Protein AF-A0A0K8MIM3-F1 (afdb_monomer)

Mean predicted aligned error: 18.59 Å

Foldseek 3Di:
DVVLLVVLLVLLVQQQQDDPVLSVVLNVLLVVLVVVLVVQLVPDPDPVSNVQCVDDPHPNNVSSVVSNDCVVTDHLVRLLVVLLVLLVVVLCVLLVVLVVPPLDDPLLSVLLSVLLNVLSVVLNVQLNVDRHNNSNVCSSVVSSVFSVVLVVLLSVLLVVLVVLLVVLLVLLVVLQLDDPVRSVVLNVQLVVLSVQLNSQLSNQNGNVSNVVSSVDPSNVVSSVVSVVVSVVRDHLVVVLVVLLVVLVVLLVVLLVPDDADCSVVLNVLSVVLSVVLSVCSVPDDHNVSNVVSSVVSSCFSVLLSVLLVVLLVLLVVLLVVLLVLLVPAQLDDPVLSVVLNVLSVVLSSVLNVQLSNDPGSVSNNVSSVDPVSVVSSCVSNDCPPGDGLVRLLVVLLVVLVVLLVVLLVVLVPPPLDDPVLSVLLNVLSVVLSVVLSVQLVPQRGNNSNVVSSVVSSVLSVLLSVQLVVQSVVLVVLLVVLLVLLVPAQLDAPVLSVVLNVLLVVLSVQLSSCSSNDNDSVHCCVPPSNVSNVVSSCVSNDCVPRDDLVVLLVVLLVLLVVLLVVLLVVLVVDPVDDPVLSVLLNVLSVLLSVVLSVVLVVQRGNNSNVVSRVVSSVFSVLLSVLLVVQLVVLVVQLVVVLVVLVPDPQDDPVRSVVLNVQLVVLSVVLNSQLSNQNTNVSNVVSSVDPSSCCRRHPPDDGDDDDDDDDDDDDDDDDDDDDDDDDDDDDDDDDDDDDDDDDDDDDDDDDDDDDDDDDDDDDDDDDDDDDDDDDDDDDDDDDDDDDDDDDDDDDDDDDD

Sequence (798 aa):
MAKAVSQTQNAINTDPNLSGSDKQSRLTALKTAQENAQNAINTATSPAQADSTLATGSDFNKATQAATDDSSVTPLATQKSNAANQLDNDKAGVDAPINNDSTLSPAEQAAEVQAANNILDQAKTTAANAADADSVANAVASAVQAANALHDTKTGLLNQLDQEATNTISNLQKNKALTAAQEGQLEQNVKDALAKARTAVAAAPDAASAQNAAQSSDFANALQAAQQASDDTPTLSAQAGTDGATLANLVQQAKNALTGSNASAQGAALDQLLGQMKDDLAKQTDADAMAKELAADTAAINGMNAAKAAAISTLADKAQAADKALDANVNLTDDERQDRKNAVAAALATATDAVNQATSADTATAESNSSDYADDLANATSGQGVKSLADRQADATRALQVEETVLANKIDNDPTLTAAERQAQKDALAQATAQAGQAITNAGNATAVENSLNLATQTLDTLQATKQADRASLAADYQSATAAIKQNDTLTDAQKADRQAALDKAYQAAKDGLNADQSTTGVQADPNYTGFATAKNTATDFSAVPSLADQKVAAKKTLAQAEVDAEAEVQKDPSLDAAAKTRQIQALEAALTTAESNLDQQANAQDITDYTPAASKDFADMNQTKAQGRQTLNTDAANQIAAINNDSTLSADQKQAEIQSVQAALAKALAKIDDGQDVPAIKAVLESADVQANVVTGHHPAPANQAAVSELARTSLEPAVTPKLGAQPAAVKAQTPATKAAQPATRVEKHGDKDHAKKAPVAQKATGISQKKLIDAGFLTSAIGTMAWGFAKRYKKN

Solvent-accessible surface area (backbone atoms only — not comparable to full-atom values): 44230 Å² total; per-residue (Å²): 108,71,69,58,52,54,51,46,53,45,50,41,70,68,40,36,46,47,34,72,67,52,33,54,50,36,51,50,50,42,48,54,31,49,52,54,37,51,51,53,42,75,69,39,92,44,70,70,54,35,49,49,49,66,30,93,84,19,69,37,41,46,38,53,46,60,49,70,53,58,92,86,50,63,51,44,71,56,50,33,53,51,49,41,52,47,44,63,53,46,47,60,67,55,39,50,59,49,71,66,40,83,88,48,52,77,68,37,29,52,36,35,43,51,25,36,48,52,42,36,56,49,25,42,52,47,21,67,66,38,82,31,35,51,47,30,52,51,27,53,58,50,25,60,53,51,32,50,52,31,50,57,47,42,56,53,49,49,55,47,52,52,51,54,46,51,52,51,44,56,50,48,78,66,44,41,47,47,35,74,68,55,42,53,51,45,43,47,50,35,52,57,27,47,55,52,33,47,53,42,24,28,61,27,73,45,55,68,52,20,52,54,29,64,66,34,63,67,39,57,49,34,50,49,51,41,52,48,54,60,69,74,44,59,50,58,71,56,46,35,53,52,51,42,47,54,51,48,53,52,49,48,52,54,48,73,70,55,67,72,93,56,39,68,62,41,42,50,53,52,51,53,51,53,48,50,53,39,54,54,40,66,65,45,82,33,38,60,57,33,55,51,51,55,52,50,54,52,49,51,55,52,46,27,53,52,27,33,55,54,20,47,52,52,40,51,53,54,43,52,52,45,48,52,53,47,74,69,39,39,39,44,33,69,65,62,40,49,56,28,46,53,46,36,52,52,39,46,51,54,45,43,50,49,22,62,61,39,92,40,33,67,49,6,46,46,43,51,66,40,64,67,52,55,50,45,44,48,59,45,63,44,70,76,93,57,58,47,46,69,57,51,32,51,51,45,45,50,52,50,54,51,50,50,52,53,50,45,51,54,48,72,68,40,86,92,52,54,74,68,47,38,47,36,36,43,57,24,49,51,51,54,49,52,53,35,44,49,49,23,69,66,33,84,28,32,49,47,25,55,51,32,44,57,50,37,53,53,50,52,53,37,28,54,53,34,50,53,50,54,50,52,50,54,52,52,53,52,53,52,40,54,49,54,39,72,72,39,46,53,48,32,68,67,57,38,50,54,37,48,55,50,35,53,54,26,48,50,45,25,50,54,48,57,27,53,48,78,60,56,86,54,58,79,83,35,74,35,42,48,43,24,55,50,33,43,52,58,46,61,57,58,87,86,50,63,49,61,65,57,49,46,56,54,45,45,53,50,39,53,50,32,41,54,56,34,44,54,51,54,71,66,42,84,90,53,53,75,69,49,41,53,33,38,41,56,14,47,57,50,32,49,56,52,49,48,55,55,54,69,66,45,87,34,35,42,53,49,63,63,46,43,64,54,59,32,44,46,44,50,50,31,55,51,52,39,54,52,50,45,53,52,51,54,50,38,35,50,53,47,45,51,48,51,71,66,42,86,66,51,52,75,68,54,35,53,51,51,44,51,47,33,52,54,36,39,55,54,47,47,49,54,35,29,54,30,50,43,56,69,55,32,52,51,49,71,71,28,65,72,40,40,49,42,34,65,61,67,82,76,89,61,84,86,86,88,90,82,82,82,88,83,88,83,87,86,83,85,88,85,87,86,84,82,90,83,84,87,84,84,86,85,88,83,81,89,86,86,84,92,86,80,85,89,79,91,81,84,88,86,89,84,90,87,81,90,87,83,90,87,84,90,87,87,84,83,86,83,84,80,89,86,80,89,87,89,87,81,92,78,90,80,81,88,86,86,88,84,90,89,80,87,84,89,88,82,88,134

pLDDT: mean 83.58, std 19.82, range [26.25, 98.31]

Secondary structure (DSSP, 8-state):
-HHHHHHHHHHHHH-SSS-HHHHHHHHHHHHHHHHHHHHHHHT-SSHHHHHHTTSTTSHHHHHHHHTT-GGGSPPHHHHHHHHHHHHHHHHHHHHHHHHH-TTS-HHHHHHHHHHHHHHHHHHHHHHHH-SSHHHHHHHHHHHHHHHHHHHHHHHHHHHHHHHHHHHHHHHHHH-TTS-HHHHHHHHHHHHHHHHHHHHHHHT-SSHHHHHHHHT-HHHHHHHHHHHHHHHHSPPHHHHHHHHHHHHHHHHHHHHHT--STTHHHHHHHHHHHHHHHHHHHTT-SSHHHHHHHHHHHHHHHHHHHHHHHHHHHHHHHHHHHHHHHHHT-TTS-HHHHHHHHHHHHHHHHHHHHHHHH-SSHHHHHHHTT-HHHHHHHHHHH--TTPPPHHHHHHHHHHHHHHHHHHHHHHHHT-TT--HHHHHHHHHHHHHHHHHHHHHHHT--SHHHHHHHHHHHHHHHHHHHHHHHHHHHHHHHHHHHHHHHHHT-TTS-HHHHHHHHHHHHHHHHHHHHHHHH---SS-STTSHHHHHHHHHHHHHH--TTSPPHHHHHHHHHHHHHHHHHHHHHHHHH-TT--HHHHHHHHHHHHHHHHHHHHHHHT--SHHHHHHHHHHHHHHHHHHHHHHHHHHHHHHHHHHHHHHHHHH-TTS-HHHHHHHHHHHHHHHHHHHHHHHT--SHHHHHHHHT-HHHIIIIIS------PPP-S------------------------------------------------------------------------------------------

Organism: NCBI:txid157463

Structure (mmCIF, N/CA/C/O backbone):
data_AF-A0A0K8MIM3-F1
#
_entry.id   AF-A0A0K8MIM3-F1
#
loop_
_atom_site.group_PDB
_atom_site.id
_atom_site.type_symbol
_atom_site.label_atom_id
_atom_site.label_alt_id
_atom_site.label_comp_id
_atom_site.label_asym_id
_atom_site.label_entity_id
_atom_site.label_seq_id
_atom_site.pdbx_PDB_ins_code
_atom_site.Cartn_x
_atom_site.Cartn_y
_atom_site.Cartn_z
_atom_site.occupancy
_atom_site.B_iso_or_equiv
_atom_site.auth_seq_id
_atom_site.auth_comp_id
_atom_site.auth_asym_id
_atom_site.auth_atom_id
_atom_site.pdbx_PDB_model_num
ATOM 1 N N . MET A 1 1 ? 102.603 17.990 -108.931 1.00 83.50 1 MET A N 1
ATOM 2 C CA . MET A 1 1 ? 101.536 17.074 -108.470 1.00 83.50 1 MET A CA 1
ATOM 3 C C . MET A 1 1 ? 101.227 17.196 -106.976 1.00 83.50 1 MET A C 1
ATOM 5 O O . MET A 1 1 ? 100.245 17.849 -106.664 1.00 83.50 1 MET A O 1
ATOM 9 N N . ALA A 1 2 ? 102.039 16.654 -106.052 1.00 83.38 2 ALA A N 1
ATOM 10 C CA . ALA A 1 2 ? 101.683 16.525 -104.623 1.00 83.38 2 ALA A CA 1
ATOM 11 C C . ALA A 1 2 ? 101.162 17.813 -103.944 1.00 83.38 2 ALA A C 1
ATOM 13 O O . ALA A 1 2 ? 100.163 17.767 -103.233 1.00 83.38 2 ALA A O 1
ATOM 14 N N . LYS A 1 3 ? 101.772 18.976 -104.225 1.00 85.75 3 LYS A N 1
ATOM 15 C CA . LYS A 1 3 ? 101.292 20.283 -103.737 1.00 85.75 3 LYS A CA 1
ATOM 16 C C . LYS A 1 3 ? 99.858 20.601 -104.192 1.00 85.75 3 LYS A C 1
ATOM 18 O O . LYS A 1 3 ? 99.064 21.043 -103.375 1.00 85.75 3 LYS A O 1
ATOM 23 N N . ALA A 1 4 ? 99.524 20.334 -105.457 1.00 83.06 4 ALA A N 1
ATOM 24 C CA . ALA A 1 4 ? 98.184 20.561 -106.000 1.00 83.06 4 ALA A CA 1
ATOM 25 C C . ALA A 1 4 ? 97.157 19.612 -105.367 1.00 83.06 4 ALA A C 1
ATOM 27 O O . ALA A 1 4 ? 96.117 20.073 -104.918 1.00 83.06 4 ALA A O 1
ATOM 28 N N . VAL A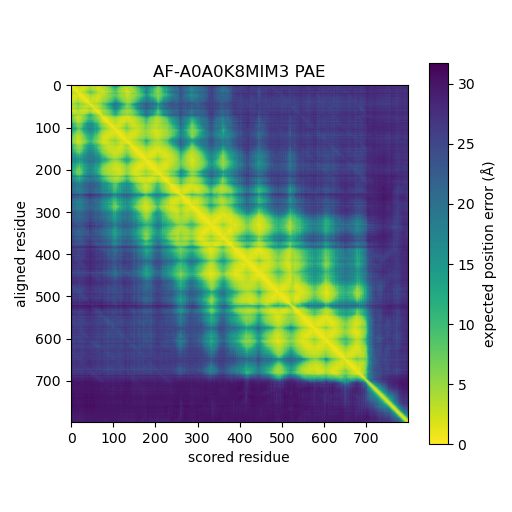 1 5 ? 97.489 18.320 -105.224 1.00 87.88 5 VAL A N 1
ATOM 29 C CA . VAL A 1 5 ? 96.631 17.359 -104.504 1.00 87.88 5 VAL A CA 1
ATOM 30 C C . VAL A 1 5 ? 96.379 17.834 -103.079 1.00 87.88 5 VAL A C 1
ATOM 32 O O . VAL A 1 5 ? 95.234 17.903 -102.664 1.00 87.88 5 VAL A O 1
ATOM 35 N N . SER A 1 6 ? 97.428 18.211 -102.343 1.00 88.19 6 SER A N 1
ATOM 36 C CA . SER A 1 6 ? 97.310 18.687 -100.961 1.00 88.19 6 SER A CA 1
ATOM 37 C C . SER A 1 6 ? 96.447 19.952 -100.844 1.00 88.19 6 SER A C 1
ATOM 39 O O . SER A 1 6 ? 95.638 20.053 -99.925 1.00 88.19 6 SER A O 1
ATOM 41 N N . GLN A 1 7 ? 96.563 20.884 -101.795 1.00 87.19 7 GLN A N 1
ATOM 42 C CA . GLN A 1 7 ? 95.734 22.090 -101.855 1.00 87.19 7 GLN A CA 1
ATOM 43 C C . GLN A 1 7 ? 94.263 21.771 -102.170 1.00 87.19 7 GLN A C 1
ATOM 45 O O . GLN A 1 7 ? 93.386 22.259 -101.463 1.00 87.19 7 GLN A O 1
ATOM 50 N N . THR A 1 8 ? 93.986 20.920 -103.163 1.00 88.81 8 THR A N 1
ATOM 51 C CA . THR A 1 8 ? 92.621 20.498 -103.529 1.00 88.81 8 THR A CA 1
ATOM 52 C C . THR A 1 8 ? 91.967 19.651 -102.429 1.00 88.81 8 THR A C 1
ATOM 54 O O . THR A 1 8 ? 90.825 19.898 -102.062 1.00 88.81 8 THR A O 1
ATOM 57 N N . GLN A 1 9 ? 92.708 18.715 -101.828 1.00 91.19 9 GLN A N 1
ATOM 58 C CA . GLN A 1 9 ? 92.304 17.919 -100.661 1.00 91.19 9 GLN A CA 1
ATOM 59 C C . GLN A 1 9 ? 91.914 18.810 -99.477 1.00 91.19 9 GLN A C 1
ATOM 61 O O . GLN A 1 9 ? 90.912 18.548 -98.814 1.00 91.19 9 GLN A O 1
ATOM 66 N N . ASN A 1 10 ? 92.705 19.855 -99.204 1.00 89.00 10 ASN A N 1
ATOM 67 C CA . ASN A 1 10 ? 92.394 20.811 -98.149 1.00 89.00 10 ASN A CA 1
ATOM 68 C C . ASN A 1 10 ? 91.129 21.605 -98.490 1.00 89.00 10 ASN A C 1
ATOM 70 O O . ASN A 1 10 ? 90.228 21.644 -97.664 1.00 89.00 10 ASN A O 1
ATOM 74 N N . ALA A 1 11 ? 91.030 22.145 -99.713 1.00 86.69 11 ALA A N 1
ATOM 75 C CA . ALA A 1 11 ? 89.854 22.882 -100.176 1.00 86.69 11 ALA A CA 1
ATOM 76 C C . ALA A 1 11 ? 88.561 22.071 -99.980 1.00 86.69 11 ALA A C 1
ATOM 78 O O . ALA A 1 11 ? 87.667 22.545 -99.288 1.00 86.69 11 ALA A O 1
ATOM 79 N N . ILE A 1 12 ? 88.519 20.822 -100.465 1.00 89.25 12 ILE A N 1
ATOM 80 C CA . ILE A 1 12 ? 87.375 19.906 -100.307 1.00 89.25 12 ILE A CA 1
ATOM 81 C C . ILE A 1 12 ? 87.052 19.654 -98.829 1.00 89.25 12 ILE A C 1
ATOM 83 O O . ILE A 1 12 ? 85.894 19.728 -98.429 1.00 89.25 12 ILE A O 1
ATOM 87 N N . ASN A 1 13 ? 88.060 19.375 -97.995 1.00 88.75 13 ASN A N 1
ATOM 88 C CA . ASN A 1 13 ? 87.842 19.129 -96.567 1.00 88.75 13 ASN A CA 1
ATOM 89 C C . ASN A 1 13 ? 87.250 20.356 -95.853 1.00 88.75 13 ASN A C 1
ATOM 91 O O . ASN A 1 13 ? 86.339 20.209 -95.035 1.00 88.75 13 ASN A O 1
ATOM 95 N N . THR A 1 14 ? 87.758 21.551 -96.166 1.00 88.44 14 THR A N 1
ATOM 96 C CA . THR A 1 14 ? 87.355 22.817 -95.534 1.00 88.44 14 THR A CA 1
ATOM 97 C C . THR A 1 14 ? 86.101 23.451 -96.126 1.00 88.44 14 THR A C 1
ATOM 99 O O . THR A 1 14 ? 85.584 24.390 -95.530 1.00 88.44 14 THR A O 1
ATOM 102 N N . ASP A 1 15 ? 85.616 22.979 -97.275 1.00 89.56 15 ASP A N 1
ATOM 103 C CA . ASP A 1 15 ? 84.438 23.542 -97.930 1.00 89.56 15 ASP A CA 1
ATOM 104 C C . ASP A 1 15 ? 83.183 23.340 -97.055 1.00 89.56 15 ASP A C 1
ATOM 106 O O . ASP A 1 15 ? 82.825 22.196 -96.755 1.00 89.56 15 ASP A O 1
ATOM 110 N N . PRO A 1 16 ? 82.505 24.411 -96.609 1.00 87.75 16 PRO A N 1
ATOM 111 C CA . PRO A 1 16 ? 81.311 24.299 -95.778 1.00 87.75 16 PRO A CA 1
ATOM 112 C C . PRO A 1 16 ? 80.041 23.962 -96.585 1.00 87.75 16 PRO A C 1
ATOM 114 O O . PRO A 1 16 ? 79.012 23.649 -95.989 1.00 87.75 16 PRO A O 1
ATOM 117 N N . ASN A 1 17 ? 80.088 24.030 -97.922 1.00 89.88 17 ASN A N 1
ATOM 118 C CA . ASN A 1 17 ? 78.951 23.764 -98.808 1.00 89.88 17 ASN A CA 1
ATOM 119 C C . ASN A 1 17 ? 78.795 22.269 -99.145 1.00 89.88 17 ASN A C 1
ATOM 121 O O . ASN A 1 17 ? 77.701 21.833 -99.493 1.00 89.88 17 ASN A O 1
ATOM 125 N N . LEU A 1 18 ? 79.869 21.480 -99.049 1.00 88.56 18 LEU A N 1
ATOM 126 C CA . LEU A 1 18 ? 79.856 20.043 -99.338 1.00 88.56 18 LEU A CA 1
ATOM 127 C C . LEU A 1 18 ? 79.424 19.228 -98.116 1.00 88.56 18 LEU A C 1
ATOM 129 O O . LEU A 1 18 ? 79.958 19.432 -97.022 1.00 88.56 18 LEU A O 1
ATOM 133 N N . SER A 1 19 ? 78.541 18.244 -98.315 1.00 86.88 19 SER A N 1
ATOM 134 C CA . SER A 1 19 ? 78.298 17.205 -97.305 1.00 86.88 19 SER A CA 1
ATOM 135 C C . SER A 1 19 ? 79.522 16.298 -97.151 1.00 86.88 19 SER A C 1
ATOM 137 O O . SER A 1 19 ? 80.355 16.193 -98.058 1.00 86.88 19 SER A O 1
ATOM 139 N N . GLY A 1 20 ? 79.622 15.556 -96.051 1.00 85.00 20 GLY A N 1
ATOM 140 C CA . GLY A 1 20 ? 80.648 14.532 -95.858 1.00 85.00 20 GLY A CA 1
ATOM 141 C C . GLY A 1 20 ? 80.646 13.479 -96.973 1.00 85.00 20 GLY A C 1
ATOM 142 O O . GLY A 1 20 ? 81.706 12.972 -97.348 1.00 85.00 20 GLY A O 1
ATOM 143 N N . SER A 1 21 ? 79.479 13.211 -97.575 1.00 83.44 21 SER A N 1
ATOM 144 C CA . SER A 1 21 ? 79.339 12.306 -98.723 1.00 83.44 21 SER A CA 1
ATOM 145 C C . SER A 1 21 ? 79.886 12.904 -100.030 1.00 83.44 21 SER A C 1
ATOM 147 O O . SER A 1 21 ? 80.585 12.212 -100.779 1.00 83.44 21 SER A O 1
ATOM 149 N N . ASP A 1 22 ? 79.675 14.203 -100.265 1.00 87.12 22 ASP A N 1
ATOM 150 C CA . ASP A 1 22 ? 80.227 14.922 -101.420 1.00 87.12 22 ASP A CA 1
ATOM 151 C C . ASP A 1 22 ? 81.743 15.070 -101.291 1.00 87.12 22 ASP A C 1
ATOM 153 O O . ASP A 1 22 ? 82.478 14.822 -102.251 1.00 87.12 22 ASP A O 1
ATOM 157 N N . LYS A 1 23 ? 82.222 15.405 -100.082 1.00 90.12 23 LYS A N 1
ATOM 158 C CA . LYS A 1 23 ? 83.649 15.446 -99.748 1.00 90.12 23 LYS A CA 1
ATOM 159 C C . LYS A 1 23 ? 84.282 14.097 -100.048 1.00 90.12 23 LYS A C 1
ATOM 161 O O . LYS A 1 23 ? 85.165 14.025 -100.897 1.00 90.12 23 LYS A O 1
ATOM 166 N N . GLN A 1 24 ? 83.787 13.012 -99.449 1.00 88.94 24 GLN A N 1
ATOM 167 C CA . GLN A 1 24 ? 84.317 11.664 -99.676 1.00 88.94 24 GLN A CA 1
ATOM 168 C C . GLN A 1 24 ? 84.341 11.283 -101.167 1.00 88.94 24 GLN A C 1
ATOM 170 O O . GLN A 1 24 ? 85.326 10.708 -101.642 1.00 88.94 24 GLN A O 1
ATOM 175 N N . SER A 1 25 ? 83.307 11.646 -101.928 1.00 87.94 25 SER A N 1
ATOM 176 C CA . SER A 1 25 ? 83.231 11.398 -103.373 1.00 87.94 25 SER A CA 1
ATOM 177 C C . SER A 1 25 ? 84.293 12.184 -104.157 1.00 87.94 25 SER A C 1
ATOM 179 O O . SER A 1 25 ? 85.057 11.594 -104.927 1.00 87.94 25 SER A O 1
ATOM 181 N N . ARG A 1 26 ? 84.420 13.495 -103.908 1.00 91.31 26 ARG A N 1
ATOM 182 C CA . ARG A 1 26 ? 85.427 14.372 -104.537 1.00 91.31 26 ARG A CA 1
ATOM 183 C C . ARG A 1 26 ? 86.857 13.977 -104.175 1.00 91.31 26 ARG A C 1
ATOM 185 O O . ARG A 1 26 ? 87.722 13.962 -105.048 1.00 91.31 26 ARG A O 1
ATOM 192 N N . LEU A 1 27 ? 87.105 13.586 -102.924 1.00 90.44 27 LEU A N 1
ATOM 193 C CA . LEU A 1 27 ? 88.401 13.061 -102.481 1.00 90.44 27 LEU A CA 1
ATOM 194 C C . LEU A 1 27 ? 88.765 11.752 -103.181 1.00 90.44 27 LEU A C 1
ATOM 196 O O . LEU A 1 27 ? 89.916 11.557 -103.568 1.00 90.44 27 LEU A O 1
ATOM 200 N N . THR A 1 28 ? 87.788 10.863 -103.369 1.00 90.38 28 THR A N 1
ATOM 201 C CA . THR A 1 28 ? 87.999 9.589 -104.066 1.00 90.38 28 THR A CA 1
ATOM 202 C C . THR A 1 28 ? 88.351 9.837 -105.535 1.00 90.38 28 THR A C 1
ATOM 204 O O . THR A 1 28 ? 89.346 9.302 -106.016 1.00 90.38 28 THR A O 1
ATOM 207 N N . ALA A 1 29 ? 87.627 10.733 -106.216 1.00 88.31 29 ALA A N 1
ATOM 208 C CA . ALA A 1 29 ? 87.937 11.142 -107.587 1.00 88.31 29 ALA A CA 1
ATOM 209 C C . ALA A 1 29 ? 89.319 11.818 -107.714 1.00 88.31 29 ALA A C 1
ATOM 211 O O . ALA A 1 29 ? 90.090 11.488 -108.619 1.00 88.31 29 ALA A O 1
ATOM 212 N N . LEU A 1 30 ? 89.674 12.713 -106.782 1.00 91.12 30 LEU A N 1
ATOM 213 C CA . LEU A 1 30 ? 90.996 13.348 -106.711 1.00 91.12 30 LEU A CA 1
ATOM 214 C C . LEU A 1 30 ? 92.115 12.313 -106.530 1.00 91.12 30 LEU A C 1
ATOM 216 O O . LEU A 1 30 ? 93.141 12.393 -107.208 1.00 91.12 30 LEU A O 1
ATOM 220 N N . LYS A 1 31 ? 91.916 11.334 -105.641 1.00 91.69 31 LYS A N 1
ATOM 221 C CA . LYS A 1 31 ? 92.866 10.245 -105.399 1.00 91.69 31 LYS A CA 1
ATOM 222 C C . LYS A 1 31 ? 93.042 9.372 -106.643 1.00 91.69 31 LYS A C 1
ATOM 224 O O . LYS A 1 31 ? 94.176 9.130 -107.045 1.00 91.69 31 LYS A O 1
ATOM 229 N N . THR A 1 32 ? 91.954 8.981 -107.308 1.00 91.69 32 THR A N 1
ATOM 230 C CA . THR A 1 32 ? 92.013 8.243 -108.581 1.00 91.69 32 THR A CA 1
ATOM 231 C C . THR A 1 32 ? 92.775 9.030 -109.652 1.00 91.69 32 THR A C 1
ATOM 233 O O . THR A 1 32 ? 93.625 8.475 -110.347 1.00 91.69 32 THR A O 1
ATOM 236 N N . ALA A 1 33 ? 92.542 10.341 -109.762 1.00 89.38 33 ALA A N 1
ATOM 237 C CA . ALA A 1 33 ? 93.277 11.194 -110.693 1.00 89.38 33 ALA A CA 1
ATOM 238 C C . ALA A 1 33 ? 94.768 11.325 -110.334 1.00 89.38 33 ALA A C 1
ATOM 240 O O . ALA A 1 33 ? 95.613 11.295 -111.229 1.00 89.38 33 ALA A O 1
ATOM 241 N N . GLN A 1 34 ? 95.110 11.427 -109.045 1.00 91.00 34 GLN A N 1
ATOM 242 C CA . GLN A 1 34 ? 96.494 11.414 -108.563 1.00 91.00 34 GLN A CA 1
ATOM 243 C C . GLN A 1 34 ? 97.200 10.095 -108.897 1.00 91.00 34 GLN A C 1
ATOM 245 O O . GLN A 1 34 ? 98.335 10.126 -109.363 1.00 91.00 34 GLN A O 1
ATOM 250 N N . GLU A 1 35 ? 96.560 8.951 -108.655 1.00 92.00 35 GLU A N 1
ATOM 251 C CA . GLU A 1 35 ? 97.122 7.625 -108.937 1.00 92.00 35 GLU A CA 1
ATOM 252 C C . GLU A 1 35 ? 97.367 7.447 -110.443 1.00 92.00 35 GLU A C 1
ATOM 254 O O . GLU A 1 35 ? 98.468 7.075 -110.853 1.00 92.00 35 GLU A O 1
ATOM 259 N N . ASN A 1 36 ? 96.398 7.834 -111.280 1.00 88.62 36 ASN A N 1
ATOM 260 C CA . ASN A 1 36 ? 96.541 7.831 -112.738 1.00 88.62 36 ASN A CA 1
ATOM 261 C C . ASN A 1 36 ? 97.684 8.746 -113.216 1.00 88.62 36 ASN A C 1
ATOM 263 O O . ASN A 1 36 ? 98.492 8.338 -114.052 1.00 88.62 36 ASN A O 1
ATOM 267 N N . ALA A 1 37 ? 97.800 9.955 -112.660 1.00 88.75 37 ALA A N 1
ATOM 268 C CA . ALA A 1 37 ? 98.871 10.892 -112.996 1.00 88.75 37 ALA A CA 1
ATOM 269 C C . ALA A 1 37 ? 100.251 10.405 -112.527 1.00 88.75 37 ALA A C 1
ATOM 271 O O . ALA A 1 37 ? 101.220 10.489 -113.278 1.00 88.75 37 ALA A O 1
ATOM 272 N N . GLN A 1 38 ? 100.352 9.839 -111.320 1.00 90.75 38 GLN A N 1
ATOM 273 C CA . GLN A 1 38 ? 101.593 9.262 -110.800 1.00 90.75 38 GLN A CA 1
ATOM 274 C C . GLN A 1 38 ? 102.064 8.083 -111.655 1.00 90.75 38 GLN A C 1
ATOM 276 O O . GLN A 1 38 ? 103.254 7.995 -111.955 1.00 90.75 38 GLN A O 1
ATOM 281 N N . ASN A 1 39 ? 101.143 7.217 -112.085 1.00 89.50 39 ASN A N 1
ATOM 282 C CA . ASN A 1 39 ? 101.444 6.123 -113.005 1.00 89.50 39 ASN A CA 1
ATOM 283 C C . ASN A 1 39 ? 101.968 6.659 -114.344 1.00 89.50 39 ASN A C 1
ATOM 285 O O . ASN A 1 39 ? 103.039 6.244 -114.781 1.00 89.50 39 ASN A O 1
ATOM 289 N N . ALA A 1 40 ? 101.279 7.636 -114.945 1.00 86.31 40 ALA A N 1
ATOM 290 C CA . ALA A 1 40 ? 101.689 8.240 -116.211 1.00 86.31 40 ALA A CA 1
ATOM 291 C C . ALA A 1 40 ? 103.076 8.915 -116.132 1.00 86.31 40 ALA A C 1
ATOM 293 O O . ALA A 1 40 ? 103.897 8.728 -117.032 1.00 86.31 40 ALA A O 1
ATOM 294 N N . ILE A 1 41 ? 103.376 9.625 -115.034 1.00 87.50 41 ILE A N 1
ATOM 295 C CA . ILE A 1 41 ? 104.700 10.213 -114.755 1.00 87.50 41 ILE A CA 1
ATOM 296 C C . ILE A 1 41 ? 105.771 9.123 -114.613 1.00 87.50 41 ILE A C 1
ATOM 298 O O . ILE A 1 41 ? 106.842 9.246 -115.200 1.00 87.50 41 ILE A O 1
ATOM 302 N N . ASN A 1 42 ? 105.489 8.046 -113.874 1.00 88.56 42 ASN A N 1
ATOM 303 C CA . ASN A 1 42 ? 106.439 6.948 -113.662 1.00 88.56 42 ASN A CA 1
ATOM 304 C C . ASN A 1 42 ? 106.770 6.188 -114.960 1.00 88.56 42 ASN A C 1
ATOM 306 O O . ASN A 1 42 ? 107.852 5.618 -115.074 1.00 88.56 42 ASN A O 1
ATOM 310 N N . THR A 1 43 ? 105.853 6.176 -115.933 1.00 86.12 43 THR A N 1
ATOM 311 C CA . THR A 1 43 ? 106.051 5.559 -117.258 1.00 86.12 43 THR A CA 1
ATOM 312 C C . THR A 1 43 ? 106.612 6.506 -118.324 1.00 86.12 43 THR A C 1
ATOM 314 O O . THR A 1 43 ? 106.888 6.062 -119.438 1.00 86.12 43 THR A O 1
ATOM 317 N N . ALA A 1 44 ? 106.761 7.801 -118.032 1.00 85.38 44 ALA A N 1
ATOM 318 C CA . ALA A 1 44 ? 107.164 8.797 -119.021 1.00 85.38 44 ALA A CA 1
ATOM 319 C C . ALA A 1 44 ? 108.621 8.597 -119.471 1.00 85.38 44 ALA A C 1
ATOM 321 O O . ALA A 1 44 ? 109.546 8.599 -118.660 1.00 85.38 44 ALA A O 1
ATOM 322 N N . THR A 1 45 ? 108.852 8.500 -120.784 1.00 85.38 45 THR A N 1
ATOM 323 C CA . THR A 1 45 ? 110.205 8.310 -121.344 1.00 85.38 45 THR A CA 1
ATOM 324 C C . THR A 1 45 ? 110.941 9.628 -121.607 1.00 85.38 45 THR A C 1
ATOM 326 O O . THR A 1 45 ? 112.044 9.623 -122.152 1.00 85.38 45 THR A O 1
ATOM 329 N N . SER A 1 46 ? 110.342 10.774 -121.268 1.00 82.56 46 SER A N 1
ATOM 330 C CA . SER A 1 46 ? 110.971 12.096 -121.363 1.00 82.56 46 SER A CA 1
ATOM 331 C C . SER A 1 46 ? 110.355 13.098 -120.372 1.00 82.56 46 SER A C 1
ATOM 333 O O . SER A 1 46 ? 109.181 12.956 -120.017 1.00 82.56 46 SER A O 1
ATOM 335 N N . PRO A 1 47 ? 111.093 14.157 -119.971 1.00 80.44 47 PRO A N 1
ATOM 336 C CA . PRO A 1 47 ? 110.547 15.227 -119.132 1.00 80.44 47 PRO A CA 1
ATOM 337 C C . PRO A 1 47 ? 109.283 15.866 -119.722 1.00 80.44 47 PRO A C 1
ATOM 339 O O . PRO A 1 47 ? 108.303 16.042 -119.012 1.00 80.44 47 PRO A O 1
ATOM 342 N N . ALA A 1 48 ? 109.246 16.095 -121.039 1.00 78.75 48 ALA A N 1
ATOM 343 C CA . ALA A 1 48 ? 108.091 16.694 -121.710 1.00 78.75 48 ALA A CA 1
ATOM 344 C C . ALA A 1 48 ? 106.819 15.822 -121.645 1.00 78.75 48 ALA A C 1
ATOM 346 O O . ALA A 1 48 ? 105.714 16.358 -121.558 1.00 78.75 48 ALA A O 1
ATOM 347 N N . GLN A 1 49 ? 106.948 14.486 -121.651 1.00 79.44 49 GLN A N 1
ATOM 348 C CA . GLN A 1 49 ? 105.804 13.605 -121.389 1.00 79.44 49 GLN A CA 1
ATOM 349 C C . GLN A 1 49 ? 105.335 13.735 -119.936 1.00 79.44 49 GLN A C 1
ATOM 351 O O . GLN A 1 49 ? 104.139 13.906 -119.708 1.00 79.44 49 GLN A O 1
ATOM 356 N N . ALA A 1 50 ? 106.255 13.727 -118.966 1.00 80.50 50 ALA A N 1
ATOM 357 C CA . ALA A 1 50 ? 105.914 13.895 -117.553 1.00 80.50 50 ALA A CA 1
ATOM 358 C C . ALA A 1 50 ? 105.237 15.253 -117.274 1.00 80.50 50 ALA A C 1
ATOM 360 O O . ALA A 1 50 ? 104.219 15.294 -116.583 1.00 80.50 50 ALA A O 1
ATOM 361 N N . ASP A 1 51 ? 105.718 16.341 -117.880 1.00 83.38 51 ASP A N 1
ATOM 362 C CA . ASP A 1 51 ? 105.117 17.676 -117.764 1.00 83.38 51 ASP A CA 1
ATOM 363 C C . ASP A 1 51 ? 103.700 17.725 -118.365 1.00 83.38 51 ASP A C 1
ATOM 365 O O . ASP A 1 51 ? 102.797 18.330 -117.783 1.00 83.38 51 ASP A O 1
ATOM 369 N N . SER A 1 52 ? 103.460 17.030 -119.487 1.00 81.69 52 SER A N 1
ATOM 370 C CA . SER A 1 52 ? 102.145 16.999 -120.151 1.00 81.69 52 SER A CA 1
ATOM 371 C C . SER A 1 52 ? 101.028 16.395 -119.287 1.00 81.69 52 SER A C 1
ATOM 373 O O . SER A 1 52 ? 99.882 16.835 -119.373 1.00 81.69 52 SER A O 1
ATOM 375 N N . THR A 1 53 ? 101.355 15.458 -118.388 1.00 82.44 53 THR A N 1
ATOM 376 C CA . THR A 1 53 ? 100.383 14.841 -117.461 1.00 82.44 53 THR A CA 1
ATOM 377 C C . THR A 1 53 ? 99.894 15.789 -116.362 1.00 82.44 53 THR A C 1
ATOM 379 O O . THR A 1 53 ? 98.872 15.522 -115.733 1.00 82.44 53 THR A O 1
ATOM 382 N N . LEU A 1 54 ? 100.609 16.898 -116.137 1.00 84.81 54 LEU A N 1
ATOM 383 C CA . LEU A 1 54 ? 100.289 17.934 -115.150 1.00 84.81 54 LEU A CA 1
ATOM 384 C C . LEU A 1 54 ? 99.922 19.281 -115.791 1.00 84.81 54 LEU A C 1
ATOM 386 O O . LEU A 1 54 ? 99.557 20.216 -115.076 1.00 84.81 54 LEU A O 1
ATOM 390 N N . ALA A 1 55 ? 100.022 19.391 -117.117 1.00 85.56 55 ALA A N 1
ATOM 391 C CA . ALA A 1 55 ? 99.755 20.611 -117.864 1.00 85.56 55 ALA A CA 1
ATOM 392 C C . ALA A 1 55 ? 98.278 21.035 -117.797 1.00 85.56 55 ALA A C 1
ATOM 394 O O . ALA A 1 55 ? 97.379 20.229 -117.530 1.00 85.56 55 ALA A O 1
ATOM 395 N N . THR A 1 56 ? 98.017 22.309 -118.090 1.00 82.00 56 THR A N 1
ATOM 396 C CA . THR A 1 56 ? 96.659 22.848 -118.228 1.00 82.00 56 THR A CA 1
ATOM 397 C C . THR A 1 56 ? 95.875 22.057 -119.280 1.00 82.00 56 THR A C 1
ATOM 399 O O . THR A 1 56 ? 96.329 21.917 -120.412 1.00 82.00 56 THR A O 1
ATOM 402 N N . GLY A 1 57 ? 94.704 21.533 -118.912 1.00 81.06 57 GLY A N 1
ATOM 403 C CA . GLY A 1 57 ? 93.869 20.689 -119.775 1.00 81.06 57 GLY A CA 1
ATOM 404 C C . GLY A 1 57 ? 94.167 19.182 -119.725 1.00 81.06 57 GLY A C 1
ATOM 405 O O . GLY A 1 57 ? 93.428 18.413 -120.343 1.00 81.06 57 GLY A O 1
ATOM 406 N N . SER A 1 58 ? 95.182 18.738 -118.973 1.00 87.75 58 SER A N 1
ATOM 407 C CA . SER A 1 58 ? 95.375 17.315 -118.638 1.00 87.75 58 SER A CA 1
ATOM 408 C C . SER A 1 58 ? 94.230 16.776 -117.772 1.00 87.75 58 SER A C 1
ATOM 410 O O . SER A 1 58 ? 93.546 17.537 -117.087 1.00 87.75 58 SER A O 1
ATOM 412 N N . ASP A 1 59 ? 94.023 15.458 -117.750 1.00 83.94 59 ASP A N 1
ATOM 413 C CA . ASP A 1 59 ? 92.932 14.864 -116.964 1.00 83.94 59 ASP A CA 1
ATOM 414 C C . ASP A 1 59 ? 93.154 14.995 -115.450 1.00 83.94 59 ASP A C 1
ATOM 416 O O . ASP A 1 59 ? 92.193 15.201 -114.710 1.00 83.94 59 ASP A O 1
ATOM 420 N N . PHE A 1 60 ? 94.412 15.014 -114.989 1.00 90.00 60 PHE A N 1
ATOM 421 C CA . PHE A 1 60 ? 94.748 15.404 -113.616 1.00 90.00 60 PHE A CA 1
ATOM 422 C C . PHE A 1 60 ? 94.305 16.842 -113.323 1.00 90.00 60 PHE A C 1
ATOM 424 O O . PHE A 1 60 ? 93.645 17.101 -112.319 1.00 90.00 60 PHE A O 1
ATOM 431 N N . ASN A 1 61 ? 94.625 17.778 -114.222 1.00 87.00 61 ASN A N 1
ATOM 432 C CA . ASN A 1 61 ? 94.271 19.184 -114.070 1.00 87.00 61 ASN A CA 1
ATOM 433 C C . ASN A 1 61 ? 92.746 19.417 -114.119 1.00 87.00 61 ASN A C 1
ATOM 435 O O . ASN A 1 61 ? 92.235 20.204 -113.320 1.00 87.00 61 ASN A O 1
ATOM 439 N N . LYS A 1 62 ? 92.013 18.698 -114.982 1.00 86.06 62 LYS A N 1
ATOM 440 C CA . LYS A 1 62 ? 90.539 18.691 -115.006 1.00 86.06 62 LYS A CA 1
ATOM 441 C C . LYS A 1 62 ? 89.958 18.125 -113.714 1.00 86.06 62 LYS A C 1
ATOM 443 O O . LYS A 1 62 ? 89.068 18.744 -113.148 1.00 86.06 62 LYS A O 1
ATOM 448 N N . ALA A 1 63 ? 90.475 17.002 -113.216 1.00 85.25 63 ALA A N 1
ATOM 449 C CA . ALA A 1 63 ? 90.007 16.408 -111.967 1.00 85.25 63 ALA A CA 1
ATOM 450 C C . ALA A 1 63 ? 90.257 17.329 -110.762 1.00 85.25 63 ALA A C 1
ATOM 452 O O . ALA A 1 63 ? 89.370 17.485 -109.929 1.00 85.25 63 ALA A O 1
ATOM 453 N N . THR A 1 64 ? 91.411 18.009 -110.695 1.00 85.69 64 THR A N 1
ATOM 454 C CA . THR A 1 64 ? 91.659 19.010 -109.643 1.00 85.69 64 THR A CA 1
ATOM 455 C C . THR A 1 64 ? 90.737 20.225 -109.734 1.00 85.69 64 THR A C 1
ATOM 457 O O . THR A 1 64 ? 90.409 20.776 -108.692 1.00 85.69 64 THR A O 1
ATOM 460 N N . GLN A 1 65 ? 90.314 20.628 -110.941 1.00 85.00 65 GLN A N 1
ATOM 461 C CA . GLN A 1 65 ? 89.349 21.719 -111.134 1.00 85.00 65 GLN A CA 1
ATOM 462 C C . GLN A 1 65 ? 87.927 21.286 -110.771 1.00 85.00 65 GLN A C 1
ATOM 464 O O . GLN A 1 65 ? 87.278 21.964 -109.989 1.00 85.00 65 GLN A O 1
ATOM 469 N N . ALA A 1 66 ? 87.471 20.136 -111.276 1.00 83.56 66 ALA A N 1
ATOM 470 C CA . ALA A 1 66 ? 86.138 19.596 -111.011 1.00 83.56 66 ALA A CA 1
ATOM 471 C C . ALA A 1 66 ? 85.921 19.256 -109.525 1.00 83.56 66 ALA A C 1
ATOM 473 O O . ALA A 1 66 ? 84.819 19.397 -109.007 1.00 83.56 66 ALA A O 1
ATOM 474 N N . ALA A 1 67 ? 86.972 18.844 -108.810 1.00 83.00 67 ALA A N 1
ATOM 475 C CA . ALA A 1 67 ? 86.882 18.582 -107.375 1.00 83.00 67 ALA A CA 1
ATOM 476 C C . ALA A 1 67 ? 86.794 19.870 -106.521 1.00 83.00 67 ALA A C 1
ATOM 478 O O . ALA A 1 67 ? 86.398 19.790 -105.359 1.00 83.00 67 ALA A O 1
ATOM 479 N N . THR A 1 68 ? 87.112 21.039 -107.093 1.00 81.69 68 THR A N 1
ATOM 480 C CA . THR A 1 68 ? 86.871 22.381 -106.521 1.00 81.69 68 THR A CA 1
ATOM 481 C C . THR A 1 68 ? 85.807 23.169 -107.300 1.00 81.69 68 THR A C 1
ATOM 483 O O . THR A 1 68 ? 85.794 24.396 -107.241 1.00 81.69 68 THR A O 1
ATOM 486 N N . ASP A 1 69 ? 84.986 22.501 -108.117 1.00 85.12 69 ASP A N 1
ATOM 487 C CA . ASP A 1 69 ? 83.944 23.159 -108.907 1.00 85.12 69 ASP A CA 1
ATOM 488 C C . ASP A 1 69 ? 82.627 23.151 -108.137 1.00 85.12 69 ASP A C 1
ATOM 490 O O . ASP A 1 69 ? 81.889 22.164 -108.114 1.00 85.12 69 ASP A O 1
ATOM 494 N N . ASP A 1 70 ? 82.328 24.278 -107.504 1.00 82.88 70 ASP A N 1
ATOM 495 C CA . ASP A 1 70 ? 81.136 24.430 -106.673 1.00 82.88 70 ASP A CA 1
ATOM 496 C C . ASP A 1 70 ? 79.952 25.018 -107.455 1.00 82.88 70 ASP A C 1
ATOM 498 O O . ASP A 1 70 ? 78.904 25.289 -106.877 1.00 82.88 70 ASP A O 1
ATOM 502 N N . SER A 1 71 ? 80.061 25.162 -108.785 1.00 81.12 71 SER A N 1
ATOM 503 C CA . SER A 1 71 ? 78.974 25.678 -109.637 1.00 81.12 71 SER A CA 1
ATOM 504 C C . SER A 1 71 ? 77.715 24.798 -109.642 1.00 81.12 71 SER A C 1
ATOM 506 O O . SER A 1 71 ? 76.624 25.278 -109.951 1.00 81.12 71 SER A O 1
ATOM 508 N N . SER A 1 72 ? 77.863 23.522 -109.275 1.00 77.56 72 SER A N 1
ATOM 509 C CA . SER A 1 72 ? 76.781 22.543 -109.100 1.00 77.56 72 SER A CA 1
ATOM 510 C C . SER A 1 72 ? 76.430 22.266 -107.631 1.00 77.56 72 SER A C 1
ATOM 512 O O . SER A 1 72 ? 75.508 21.498 -107.356 1.00 77.56 72 SER A O 1
ATOM 514 N N . VAL A 1 73 ? 77.133 22.890 -106.680 1.00 86.00 73 VAL A N 1
ATOM 515 C CA . VAL A 1 73 ? 76.914 22.724 -105.237 1.00 86.00 73 VAL A CA 1
ATOM 516 C C . VAL A 1 73 ? 75.969 23.818 -104.754 1.00 86.00 73 VAL A C 1
ATOM 518 O O . VAL A 1 73 ? 76.113 24.987 -105.101 1.00 86.00 73 VAL A O 1
ATOM 521 N N . THR A 1 74 ? 74.992 23.462 -103.921 1.00 86.19 74 THR A N 1
ATOM 522 C CA . THR A 1 74 ? 74.114 24.470 -103.310 1.00 86.19 74 THR A CA 1
ATOM 523 C C . THR A 1 74 ? 74.897 25.231 -102.232 1.00 86.19 74 THR A C 1
ATOM 525 O O . THR A 1 74 ? 75.375 24.584 -101.300 1.00 86.19 74 THR A O 1
ATOM 528 N N . PRO A 1 75 ? 75.021 26.572 -102.276 1.00 91.38 75 PRO A N 1
ATOM 529 C CA . PRO A 1 75 ? 75.748 27.317 -101.247 1.00 91.38 75 PRO A CA 1
ATOM 530 C C . PRO A 1 75 ? 75.137 27.122 -99.855 1.00 91.38 75 PRO A C 1
ATOM 532 O O . PRO A 1 75 ? 73.913 27.085 -99.721 1.00 91.38 75 PRO A O 1
ATOM 535 N N . LEU A 1 76 ? 75.956 27.074 -98.800 1.00 89.69 76 LEU A N 1
ATOM 536 C CA . LEU A 1 76 ? 75.507 26.817 -97.425 1.00 89.69 76 LEU A CA 1
ATOM 537 C C . LEU A 1 76 ? 74.410 27.796 -96.972 1.00 89.69 76 LEU A C 1
ATOM 539 O O . LEU A 1 76 ? 73.465 27.394 -96.303 1.00 89.69 76 LEU A O 1
ATOM 543 N N . ALA A 1 77 ? 74.479 29.070 -97.371 1.00 88.12 77 ALA A N 1
ATOM 544 C CA . ALA A 1 77 ? 73.424 30.047 -97.082 1.00 88.12 77 ALA A CA 1
ATOM 545 C C . ALA A 1 77 ? 72.063 29.647 -97.693 1.00 88.12 77 ALA A C 1
ATOM 547 O O . ALA A 1 77 ? 71.024 29.779 -97.045 1.00 88.12 77 ALA A O 1
ATOM 548 N N . THR A 1 78 ? 72.067 29.099 -98.910 1.00 91.56 78 THR A N 1
ATOM 549 C CA . THR A 1 78 ? 70.874 28.554 -99.569 1.00 91.56 78 THR A CA 1
ATOM 550 C C . THR A 1 78 ? 70.427 27.250 -98.908 1.00 91.56 78 THR A C 1
ATOM 552 O O . THR A 1 78 ? 69.234 27.085 -98.680 1.00 91.56 78 THR A O 1
ATOM 555 N N . GLN A 1 79 ? 71.348 26.364 -98.510 1.00 92.56 79 GLN A N 1
ATOM 556 C CA . GLN A 1 79 ? 70.999 25.150 -97.755 1.00 92.56 79 GLN A CA 1
ATOM 557 C C . GLN A 1 79 ? 70.311 25.484 -96.423 1.00 92.56 79 GLN A C 1
ATOM 559 O O . GLN A 1 79 ? 69.281 24.898 -96.105 1.00 92.56 79 GLN A O 1
ATOM 564 N N . LYS A 1 80 ? 70.811 26.485 -95.687 1.00 93.50 80 LYS A N 1
ATOM 565 C CA . LYS A 1 80 ? 70.189 27.001 -94.457 1.00 93.50 80 LYS A CA 1
ATOM 566 C C . LYS A 1 80 ? 68.794 27.576 -94.696 1.00 93.50 80 LYS A C 1
ATOM 568 O O . LYS A 1 80 ? 67.886 27.302 -93.918 1.00 93.50 80 LYS A O 1
ATOM 573 N N . SER A 1 81 ? 68.600 28.335 -95.778 1.00 91.88 81 SER A N 1
ATOM 574 C CA . SER A 1 81 ? 67.273 28.846 -96.149 1.00 91.88 81 SER A CA 1
ATOM 575 C C . SER A 1 81 ? 66.312 27.720 -96.545 1.00 91.88 81 SER A C 1
ATOM 577 O O . SER A 1 81 ? 65.140 27.766 -96.183 1.00 91.88 81 SER A O 1
ATOM 579 N N . ASN A 1 82 ? 66.797 26.700 -97.256 1.00 91.75 82 ASN A N 1
ATOM 580 C CA . ASN A 1 82 ? 66.000 25.536 -97.636 1.00 91.75 82 ASN A CA 1
ATOM 581 C C . ASN A 1 82 ? 65.618 24.704 -96.404 1.00 91.75 82 ASN A C 1
ATOM 583 O O . ASN A 1 82 ? 64.466 24.310 -96.286 1.00 91.75 82 ASN A O 1
ATOM 587 N N . ALA A 1 83 ? 66.541 24.504 -95.460 1.00 92.44 83 ALA A N 1
ATOM 588 C CA . ALA A 1 83 ? 66.283 23.850 -94.178 1.00 92.44 83 ALA A CA 1
ATOM 589 C C . ALA A 1 83 ? 65.258 24.612 -93.324 1.00 92.44 83 ALA A C 1
ATOM 591 O O . ALA A 1 83 ? 64.364 23.999 -92.750 1.00 92.44 83 ALA A O 1
ATOM 592 N N . ALA A 1 84 ? 65.341 25.946 -93.280 1.00 90.88 84 ALA A N 1
ATOM 593 C CA . ALA A 1 84 ? 64.359 26.777 -92.589 1.00 90.88 84 ALA A CA 1
ATOM 594 C C . ALA A 1 84 ? 62.951 26.641 -93.197 1.00 90.88 84 ALA A C 1
ATOM 596 O O . ALA A 1 84 ? 61.988 26.478 -92.453 1.00 90.88 84 ALA A O 1
ATOM 597 N N . ASN A 1 85 ? 62.846 26.642 -94.531 1.00 90.75 85 ASN A N 1
ATOM 598 C CA . ASN A 1 85 ? 61.583 26.415 -95.241 1.00 90.75 85 ASN A CA 1
ATOM 599 C C . ASN A 1 85 ? 61.070 24.974 -95.073 1.00 90.75 85 ASN A C 1
ATOM 601 O O . ASN A 1 85 ? 59.865 24.759 -94.993 1.00 90.75 85 ASN A O 1
ATOM 605 N N . GLN A 1 86 ? 61.967 23.983 -95.028 1.00 91.56 86 GLN A N 1
ATOM 606 C CA . GLN A 1 86 ? 61.604 22.585 -94.806 1.00 91.56 86 GLN A CA 1
ATOM 607 C C . GLN A 1 86 ? 61.005 22.403 -93.410 1.00 91.56 86 GLN A C 1
ATOM 609 O O . GLN A 1 86 ? 59.912 21.867 -93.308 1.00 91.56 86 GLN A O 1
ATOM 614 N N . LEU A 1 87 ? 61.638 22.953 -92.368 1.00 91.56 87 LEU A N 1
ATOM 615 C CA . LEU A 1 87 ? 61.117 22.920 -90.997 1.00 91.56 87 LEU A CA 1
ATOM 616 C C . LEU A 1 87 ? 59.772 23.658 -90.850 1.00 91.56 87 LEU A C 1
ATOM 618 O O . LEU A 1 87 ? 58.903 23.192 -90.117 1.00 91.56 87 LEU A O 1
ATOM 622 N N . ASP A 1 88 ? 59.565 24.763 -91.578 1.00 89.50 88 ASP A N 1
ATOM 623 C CA . ASP A 1 88 ? 58.263 25.451 -91.633 1.00 89.50 88 ASP A CA 1
ATOM 624 C C . ASP A 1 88 ? 57.166 24.605 -92.306 1.00 89.50 88 ASP A C 1
ATOM 626 O O . ASP A 1 88 ? 56.003 24.691 -91.916 1.00 89.50 88 ASP A O 1
ATOM 630 N N . ASN A 1 89 ? 57.519 23.770 -93.290 1.00 88.31 89 ASN A N 1
ATOM 631 C CA . ASN A 1 89 ? 56.589 22.827 -93.920 1.00 88.31 89 ASN A CA 1
ATOM 632 C C . ASN A 1 89 ? 56.341 21.590 -93.039 1.00 88.31 89 ASN A C 1
ATOM 634 O O . ASN A 1 89 ? 55.197 21.160 -92.890 1.00 88.31 89 ASN A O 1
ATOM 638 N N . ASP A 1 90 ? 57.398 21.042 -92.431 1.00 89.88 90 ASP A N 1
ATOM 639 C CA . ASP A 1 90 ? 57.345 19.887 -91.526 1.00 89.88 90 ASP A CA 1
ATOM 640 C C . ASP A 1 90 ? 56.455 20.179 -90.312 1.00 89.88 90 ASP A C 1
ATOM 642 O O . ASP A 1 90 ? 55.761 19.284 -89.834 1.00 89.88 90 ASP A O 1
ATOM 646 N N . LYS A 1 91 ? 56.383 21.451 -89.893 1.00 90.50 91 LYS A N 1
ATOM 647 C CA . LYS A 1 91 ? 55.423 21.984 -88.918 1.00 90.50 91 LYS A CA 1
ATOM 648 C C . LYS A 1 91 ? 54.004 21.455 -89.128 1.00 90.50 91 LYS A C 1
ATOM 650 O O . LYS A 1 91 ? 53.426 20.857 -88.229 1.00 90.50 91 LYS A O 1
ATOM 655 N N . ALA A 1 92 ? 53.469 21.595 -90.341 1.00 85.81 92 ALA A N 1
ATOM 656 C CA . ALA A 1 92 ? 52.122 21.136 -90.667 1.00 85.81 92 ALA A CA 1
ATOM 657 C C . ALA A 1 92 ? 52.008 19.599 -90.672 1.00 85.81 92 ALA A C 1
ATOM 659 O O . ALA A 1 92 ? 50.943 19.060 -90.373 1.00 85.81 92 ALA A O 1
ATOM 660 N N . GLY A 1 93 ? 53.098 18.896 -90.995 1.00 86.94 93 GLY A N 1
ATOM 661 C CA . GLY A 1 93 ? 53.178 17.434 -90.946 1.00 86.94 93 GLY A CA 1
ATOM 662 C C . GLY A 1 93 ? 53.221 16.861 -89.526 1.00 86.94 93 GLY A C 1
ATOM 663 O O . GLY A 1 93 ? 52.750 15.745 -89.326 1.00 86.94 93 GLY A O 1
ATOM 664 N N . VAL A 1 94 ? 53.737 17.623 -88.557 1.00 89.25 94 VAL A N 1
ATOM 665 C CA . VAL A 1 94 ? 53.786 17.274 -87.125 1.00 89.25 94 VAL A CA 1
ATOM 666 C C . VAL A 1 94 ? 52.525 17.739 -86.387 1.00 89.25 94 VAL A C 1
ATOM 668 O O . VAL A 1 94 ? 51.968 16.990 -85.591 1.00 89.25 94 VAL A O 1
ATOM 671 N N . ASP A 1 95 ? 52.008 18.931 -86.695 1.00 91.88 95 ASP A N 1
ATOM 672 C CA . ASP A 1 95 ? 50.773 19.449 -86.094 1.00 91.88 95 ASP A CA 1
ATOM 673 C C . ASP A 1 95 ? 49.548 18.596 -86.480 1.00 91.88 95 ASP A C 1
ATOM 675 O O . ASP A 1 95 ? 48.634 18.414 -85.675 1.00 91.88 95 ASP A O 1
ATOM 679 N N . ALA A 1 96 ? 49.495 18.066 -87.708 1.00 88.62 96 ALA A N 1
ATOM 680 C CA . ALA A 1 96 ? 48.352 17.293 -88.195 1.00 88.62 96 ALA A CA 1
ATOM 681 C C . ALA A 1 96 ? 48.047 16.009 -87.389 1.00 88.62 96 ALA A C 1
ATOM 683 O O . ALA A 1 96 ? 46.882 15.845 -87.025 1.00 88.62 96 ALA A O 1
ATOM 684 N N . PRO A 1 97 ? 48.993 15.091 -87.098 1.00 88.88 97 PRO A N 1
ATOM 685 C CA . PRO A 1 97 ? 48.709 13.928 -86.256 1.00 88.88 97 PRO A CA 1
ATOM 686 C C . PRO A 1 97 ? 48.287 14.331 -84.838 1.00 88.88 97 PRO A C 1
ATOM 688 O O . PRO A 1 97 ? 47.255 13.848 -84.384 1.00 88.88 97 PRO A O 1
ATOM 691 N N . ILE A 1 98 ? 48.971 15.292 -84.200 1.00 90.50 98 ILE A N 1
ATOM 692 C CA . ILE A 1 98 ? 48.655 15.742 -82.829 1.00 90.50 98 ILE A CA 1
ATOM 693 C C . ILE A 1 98 ? 47.223 16.301 -82.737 1.00 90.50 98 ILE A C 1
ATOM 695 O O . ILE A 1 98 ? 46.465 15.934 -81.844 1.00 90.50 98 ILE A O 1
ATOM 699 N N . ASN A 1 99 ? 46.809 17.157 -83.679 1.00 89.94 99 ASN A N 1
ATOM 700 C CA . ASN A 1 99 ? 45.452 17.728 -83.687 1.00 89.94 99 ASN A CA 1
ATOM 701 C C . ASN A 1 99 ? 44.352 16.708 -84.050 1.00 89.94 99 ASN A C 1
ATOM 703 O O . ASN A 1 99 ? 43.178 16.947 -83.765 1.00 89.94 99 ASN A O 1
ATOM 707 N N . ASN A 1 100 ? 44.707 15.597 -84.703 1.00 89.31 100 ASN A N 1
ATOM 708 C CA . ASN A 1 100 ? 43.779 14.506 -85.017 1.00 89.31 100 ASN A CA 1
ATOM 709 C C . ASN A 1 100 ? 43.793 13.385 -83.963 1.00 89.31 100 ASN A C 1
ATOM 711 O O . ASN A 1 100 ? 42.968 12.473 -84.057 1.00 89.31 100 ASN A O 1
ATOM 715 N N . ASP A 1 101 ? 44.686 13.437 -82.972 1.00 89.44 101 ASP A N 1
ATOM 716 C CA . ASP A 1 101 ? 44.706 12.477 -81.874 1.00 89.44 101 ASP A CA 1
ATOM 717 C C . ASP A 1 101 ? 43.510 12.718 -80.943 1.00 89.44 101 ASP A C 1
ATOM 719 O O . ASP A 1 101 ? 43.444 13.699 -80.200 1.00 89.44 101 ASP A O 1
ATOM 723 N N . SER A 1 102 ? 42.543 11.803 -81.002 1.00 87.50 102 SER A N 1
ATOM 724 C CA . SER A 1 102 ? 41.320 11.825 -80.201 1.00 87.50 102 SER A CA 1
ATOM 725 C C . SER A 1 102 ? 41.504 11.351 -78.754 1.00 87.50 102 SER A C 1
ATOM 727 O O . SER A 1 102 ? 40.547 11.421 -77.981 1.00 87.50 102 SER A O 1
ATOM 729 N N . THR A 1 103 ? 42.696 10.877 -78.373 1.00 87.38 103 THR A N 1
ATOM 730 C CA . THR A 1 103 ? 43.054 10.553 -76.978 1.00 87.38 103 THR A CA 1
ATOM 731 C C . THR A 1 103 ? 43.466 11.797 -76.181 1.00 87.38 103 THR A C 1
ATOM 733 O O . THR A 1 103 ? 43.406 11.808 -74.944 1.00 87.38 103 THR A O 1
ATOM 736 N N . LEU A 1 104 ? 43.810 12.877 -76.889 1.00 88.25 104 LEU A N 1
ATOM 737 C CA . LEU A 1 104 ? 44.132 14.187 -76.338 1.00 88.25 104 LEU A CA 1
ATOM 738 C C . LEU A 1 104 ? 42.887 15.086 -76.289 1.00 88.25 104 LEU A C 1
ATOM 740 O O . LEU A 1 104 ? 42.113 15.186 -77.241 1.00 88.25 104 LEU A O 1
ATOM 744 N N . SER A 1 105 ? 42.712 15.813 -75.188 1.00 89.12 105 SER A N 1
ATOM 745 C CA . SER A 1 105 ? 41.754 16.918 -75.110 1.00 89.12 105 SER A CA 1
ATOM 746 C C . SER A 1 105 ? 42.265 18.151 -75.876 1.00 89.12 105 SER A C 1
ATOM 748 O O . SER A 1 105 ? 43.476 18.310 -76.044 1.00 89.12 105 SER A O 1
ATOM 750 N N . PRO A 1 106 ? 41.394 19.103 -76.269 1.00 89.50 106 PRO A N 1
ATOM 751 C CA . PRO A 1 106 ? 41.812 20.291 -77.024 1.00 89.50 106 PRO A CA 1
ATOM 752 C C . PRO A 1 106 ? 42.893 21.149 -76.342 1.00 89.50 106 PRO A C 1
ATOM 754 O O . PRO A 1 106 ? 43.666 21.827 -77.016 1.00 89.50 106 PRO A O 1
ATOM 757 N N . ALA A 1 107 ? 42.962 21.131 -75.006 1.00 87.00 107 ALA A N 1
ATOM 758 C CA . ALA A 1 107 ? 44.004 21.828 -74.252 1.00 87.00 107 ALA A CA 1
ATOM 759 C C . ALA A 1 107 ? 45.354 21.092 -74.304 1.00 87.00 107 ALA A C 1
ATOM 761 O O . ALA A 1 107 ? 46.401 21.732 -74.387 1.00 87.00 107 ALA A O 1
ATOM 762 N N . GLU A 1 108 ? 45.328 19.758 -74.288 1.00 91.50 108 GLU A N 1
ATOM 763 C CA . GLU A 1 108 ? 46.523 18.917 -74.395 1.00 91.50 108 GLU A CA 1
ATOM 764 C C . GLU A 1 108 ? 47.084 18.960 -75.818 1.00 91.50 108 GLU A C 1
ATOM 766 O O . GLU A 1 108 ? 48.267 19.247 -75.980 1.00 91.50 108 GLU A O 1
ATOM 771 N N . GLN A 1 109 ? 46.222 18.825 -76.836 1.00 91.25 109 GLN A N 1
ATOM 772 C CA . GLN A 1 109 ? 46.575 19.017 -78.248 1.00 91.25 109 GLN A CA 1
ATOM 773 C C . GLN A 1 109 ? 47.293 20.357 -78.463 1.00 91.25 109 GLN A C 1
ATOM 775 O O . GLN A 1 109 ? 48.371 20.394 -79.049 1.00 91.25 109 GLN A O 1
ATOM 780 N N . ALA A 1 110 ? 46.745 21.461 -77.939 1.00 90.50 110 ALA A N 1
ATOM 781 C CA . ALA A 1 110 ? 47.342 22.789 -78.083 1.00 90.50 110 ALA A CA 1
ATOM 782 C C . ALA A 1 110 ? 48.711 22.923 -77.383 1.00 90.50 110 ALA A C 1
ATOM 784 O O . ALA A 1 110 ? 49.637 23.507 -77.952 1.00 90.50 110 ALA A O 1
ATOM 785 N N . ALA A 1 111 ? 48.859 22.378 -76.170 1.00 90.12 111 ALA A N 1
ATOM 786 C CA . ALA A 1 111 ? 50.129 22.381 -75.439 1.00 90.12 111 ALA A CA 1
ATOM 787 C C . ALA A 1 111 ? 51.197 21.508 -76.124 1.00 90.12 111 ALA A C 1
ATOM 789 O O . ALA A 1 111 ? 52.383 21.846 -76.142 1.00 90.12 111 ALA A O 1
ATOM 790 N N . GLU A 1 112 ? 50.777 20.401 -76.731 1.00 90.94 112 GLU A N 1
ATOM 791 C CA . GLU A 1 112 ? 51.655 19.457 -77.406 1.00 90.94 112 GLU A CA 1
ATOM 792 C C . GLU A 1 112 ? 52.107 19.951 -78.782 1.00 90.94 112 GLU A C 1
ATOM 794 O O . GLU A 1 112 ? 53.308 19.946 -79.053 1.00 90.94 112 GLU A O 1
ATOM 799 N N . VAL A 1 113 ? 51.184 20.512 -79.571 1.00 91.25 113 VAL A N 1
ATOM 800 C CA . VAL A 1 113 ? 51.473 21.328 -80.762 1.00 91.25 113 VAL A CA 1
ATOM 801 C C . VAL A 1 113 ? 52.491 22.413 -80.414 1.00 91.25 113 VAL A C 1
ATOM 803 O O . VAL A 1 113 ? 53.485 22.571 -81.118 1.00 91.25 113 VAL A O 1
ATOM 806 N N . GLN A 1 114 ? 52.318 23.142 -79.306 1.00 91.56 114 GLN A N 1
ATOM 807 C CA . GLN A 1 114 ? 53.283 24.163 -78.891 1.00 91.56 114 GLN A CA 1
ATOM 808 C C . GLN A 1 114 ? 54.668 23.569 -78.569 1.00 91.56 114 GLN A C 1
ATOM 810 O O . GLN A 1 114 ? 55.682 24.128 -78.990 1.00 91.56 114 GLN A O 1
ATOM 815 N N . ALA A 1 115 ? 54.739 22.440 -77.858 1.00 91.00 115 ALA A N 1
ATOM 816 C CA . ALA A 1 115 ? 56.003 21.787 -77.512 1.00 91.00 115 ALA A CA 1
ATOM 817 C C . ALA A 1 115 ? 56.749 21.244 -78.747 1.00 91.00 115 ALA A C 1
ATOM 819 O O . ALA A 1 115 ? 57.939 21.515 -78.912 1.00 91.00 115 ALA A O 1
ATOM 820 N N . ALA A 1 116 ? 56.049 20.548 -79.646 1.00 91.75 116 ALA A N 1
ATOM 821 C CA . ALA A 1 116 ? 56.602 20.055 -80.906 1.00 91.75 116 ALA A CA 1
ATOM 822 C C . ALA A 1 116 ? 57.111 21.208 -81.790 1.00 91.75 116 ALA A C 1
ATOM 824 O O . ALA A 1 116 ? 58.210 21.156 -82.346 1.00 91.75 116 ALA A O 1
ATOM 825 N N . ASN A 1 117 ? 56.359 22.309 -81.832 1.00 91.94 117 ASN A N 1
ATOM 826 C CA . ASN A 1 117 ? 56.749 23.516 -82.549 1.00 91.94 117 ASN A CA 1
ATOM 827 C C . ASN A 1 117 ? 57.986 24.203 -81.967 1.00 91.94 117 ASN A C 1
ATOM 829 O O . ASN A 1 117 ? 58.853 24.619 -82.732 1.00 91.94 117 ASN A O 1
ATOM 833 N N . ASN A 1 118 ? 58.138 24.230 -80.642 1.00 92.00 118 ASN A N 1
ATOM 834 C CA . ASN A 1 118 ? 59.355 24.733 -80.007 1.00 92.00 118 ASN A CA 1
ATOM 835 C C . ASN A 1 118 ? 60.603 23.909 -80.392 1.00 92.00 118 ASN A C 1
ATOM 837 O O . ASN A 1 118 ? 61.690 24.481 -80.479 1.00 92.00 118 ASN A O 1
ATOM 841 N N . ILE A 1 119 ? 60.476 22.595 -80.633 1.00 92.12 119 ILE A N 1
ATOM 842 C CA . ILE A 1 119 ? 61.581 21.744 -81.121 1.00 92.12 119 ILE A CA 1
ATOM 843 C C . ILE A 1 119 ? 61.963 22.132 -82.555 1.00 92.12 119 ILE A C 1
ATOM 845 O O . ILE A 1 119 ? 63.144 22.336 -82.845 1.00 92.12 119 ILE A O 1
ATOM 849 N N . LEU A 1 120 ? 60.974 22.288 -83.439 1.00 92.44 120 LEU A N 1
ATOM 850 C CA . LEU A 1 120 ? 61.175 22.710 -84.831 1.00 92.44 120 LEU A CA 1
ATOM 851 C C . LEU A 1 120 ? 61.807 24.116 -84.914 1.00 92.44 120 LEU A C 1
ATOM 853 O O . LEU A 1 120 ? 62.770 24.318 -85.656 1.00 92.44 120 LEU A O 1
ATOM 857 N N . ASP A 1 121 ? 61.350 25.067 -84.095 1.00 92.00 121 ASP A N 1
ATOM 858 C CA . ASP A 1 121 ? 61.876 26.439 -84.043 1.00 92.00 121 ASP A CA 1
ATOM 859 C C . ASP A 1 121 ? 63.308 26.502 -83.450 1.00 92.00 121 ASP A C 1
ATOM 861 O O . ASP A 1 121 ? 64.167 27.265 -83.920 1.00 92.00 121 ASP A O 1
ATOM 865 N N . GLN A 1 122 ? 63.626 25.648 -82.469 1.00 90.38 122 GLN A N 1
ATOM 866 C CA . GLN A 1 122 ? 65.001 25.467 -81.981 1.00 90.38 122 GLN A CA 1
ATOM 867 C C . GLN A 1 122 ? 65.906 24.856 -83.056 1.00 90.38 122 GLN A C 1
ATOM 869 O O . GLN A 1 122 ? 67.019 25.339 -83.276 1.00 90.38 122 GLN A O 1
ATOM 874 N N . ALA A 1 123 ? 65.435 23.842 -83.781 1.00 92.69 123 ALA A N 1
ATOM 875 C CA . ALA A 1 123 ? 66.180 23.242 -84.881 1.00 92.69 123 ALA A CA 1
ATOM 876 C C . ALA A 1 123 ? 66.427 24.227 -86.030 1.00 92.69 123 ALA A C 1
ATOM 878 O O . ALA A 1 123 ? 67.522 24.250 -86.591 1.00 92.69 123 ALA A O 1
ATOM 879 N N . LYS A 1 124 ? 65.463 25.108 -86.319 1.00 93.00 124 LYS A N 1
ATOM 880 C CA . LYS A 1 124 ? 65.599 26.210 -87.282 1.00 93.00 124 LYS A CA 1
ATOM 881 C C . LYS A 1 124 ? 66.727 27.165 -86.882 1.00 93.00 124 LYS A C 1
ATOM 883 O O . LYS A 1 124 ? 67.533 27.568 -87.722 1.00 93.00 124 LYS A O 1
ATOM 888 N N . THR A 1 125 ? 66.843 27.452 -85.585 1.00 92.88 125 THR A N 1
ATOM 889 C CA . THR A 1 125 ? 67.948 28.237 -85.008 1.00 92.88 125 THR A CA 1
ATOM 890 C C . THR A 1 125 ? 69.290 27.497 -85.107 1.00 92.88 125 THR A C 1
ATOM 892 O O . THR A 1 125 ? 70.301 28.091 -85.486 1.00 92.88 125 THR A O 1
ATOM 895 N N . THR A 1 126 ? 69.317 26.190 -84.835 1.00 93.12 126 THR A N 1
ATOM 896 C CA . THR A 1 126 ? 70.516 25.343 -84.974 1.00 93.12 126 THR A CA 1
ATOM 897 C C . THR A 1 126 ? 70.989 25.263 -86.428 1.00 93.12 126 THR A C 1
ATOM 899 O O . THR A 1 126 ? 72.167 25.490 -86.699 1.00 93.12 126 THR A O 1
ATOM 902 N N . ALA A 1 127 ? 70.080 25.042 -87.383 1.00 91.00 127 ALA A N 1
ATOM 903 C CA . ALA A 1 127 ? 70.379 25.023 -88.814 1.00 91.00 127 ALA A CA 1
ATOM 904 C C . ALA A 1 127 ? 70.919 26.381 -89.298 1.00 91.00 127 ALA A C 1
ATOM 906 O O . ALA A 1 127 ? 71.931 26.430 -89.997 1.00 91.00 127 ALA A O 1
ATOM 907 N N . ALA A 1 128 ? 70.324 27.500 -88.867 1.00 91.94 128 ALA A N 1
ATOM 908 C CA . ALA A 1 128 ? 70.830 28.839 -89.182 1.00 91.94 128 ALA A CA 1
ATOM 909 C C . ALA A 1 128 ? 72.276 29.060 -88.685 1.00 91.94 128 ALA A C 1
ATOM 911 O O . ALA A 1 128 ? 73.084 29.684 -89.382 1.00 91.94 128 ALA A O 1
ATOM 912 N N . ASN A 1 129 ? 72.635 28.491 -87.531 1.00 92.06 129 ASN A N 1
ATOM 913 C CA . ASN A 1 129 ? 73.962 28.607 -86.916 1.00 92.06 129 ASN A CA 1
ATOM 914 C C . ASN A 1 129 ? 74.966 27.509 -87.326 1.00 92.06 129 ASN A C 1
ATOM 916 O O . ASN A 1 129 ? 76.141 27.611 -86.982 1.00 92.06 129 ASN A O 1
ATOM 920 N N . ALA A 1 130 ? 74.542 26.495 -88.086 1.00 93.06 130 ALA A N 1
ATOM 921 C CA . ALA A 1 130 ? 75.373 25.366 -88.509 1.00 93.06 130 ALA A CA 1
ATOM 922 C C . ALA A 1 130 ? 76.662 25.794 -89.244 1.00 93.06 130 ALA A C 1
ATOM 924 O O . ALA A 1 130 ? 76.648 26.732 -90.046 1.00 93.06 130 ALA A O 1
ATOM 925 N N . ALA A 1 131 ? 77.774 25.097 -88.997 1.00 90.12 131 ALA A N 1
ATOM 926 C CA . ALA A 1 131 ? 79.071 25.419 -89.601 1.00 90.12 131 ALA A CA 1
ATOM 927 C C . ALA A 1 131 ? 79.231 24.886 -91.040 1.00 90.12 131 ALA A C 1
ATOM 929 O O . ALA A 1 131 ? 79.978 25.463 -91.829 1.00 90.12 131 ALA A O 1
ATOM 930 N N . ASP A 1 132 ? 78.518 23.810 -91.375 1.00 90.00 132 ASP A N 1
ATOM 931 C CA . ASP A 1 132 ? 78.625 23.060 -92.627 1.00 90.00 132 ASP A CA 1
ATOM 932 C C . ASP A 1 132 ? 77.285 22.409 -93.027 1.00 90.00 132 ASP A C 1
ATOM 934 O O . ASP A 1 132 ? 76.310 22.420 -92.268 1.00 90.00 132 ASP A O 1
ATOM 938 N N . ALA A 1 133 ? 77.242 21.861 -94.245 1.00 88.44 133 ALA A N 1
ATOM 939 C CA . ALA A 1 133 ? 76.088 21.177 -94.828 1.00 88.44 133 ALA A CA 1
ATOM 940 C C . ALA A 1 133 ? 75.580 19.985 -93.991 1.00 88.44 133 ALA A C 1
ATOM 942 O O . ALA A 1 133 ? 74.372 19.841 -93.798 1.00 88.44 133 ALA A O 1
ATOM 943 N N . ASP A 1 134 ? 76.483 19.162 -93.445 1.00 88.00 134 ASP A N 1
ATOM 944 C CA . ASP A 1 134 ? 76.110 18.006 -92.615 1.00 88.00 134 ASP A CA 1
ATOM 945 C C . ASP A 1 134 ? 75.395 18.456 -91.335 1.00 88.00 134 ASP A C 1
ATOM 947 O O . ASP A 1 134 ? 74.372 17.891 -90.953 1.00 88.00 134 ASP A O 1
ATOM 951 N N . SER A 1 135 ? 75.883 19.519 -90.692 1.00 91.50 135 SER A N 1
ATOM 952 C CA . SER A 1 135 ? 75.256 20.105 -89.504 1.00 91.50 135 SER A CA 1
ATOM 953 C C . SER A 1 135 ? 73.862 20.678 -89.799 1.00 91.50 135 SER A C 1
ATOM 955 O O . SER A 1 135 ? 72.975 20.575 -88.952 1.00 91.50 135 SER A O 1
ATOM 957 N N . VAL A 1 136 ? 73.632 21.236 -90.997 1.00 89.56 136 VAL A N 1
ATOM 958 C CA . VAL A 1 136 ? 72.291 21.664 -91.446 1.00 89.56 136 VAL A CA 1
ATOM 959 C C . VAL A 1 136 ? 71.369 20.456 -91.633 1.00 89.56 136 VAL A C 1
ATOM 961 O O . VAL A 1 136 ? 70.263 20.446 -91.093 1.00 89.56 136 VAL A O 1
ATOM 964 N N . ALA A 1 137 ? 71.820 19.427 -92.355 1.00 87.94 137 ALA A N 1
ATOM 965 C CA . ALA A 1 137 ? 71.027 18.226 -92.619 1.00 87.94 137 ALA A CA 1
ATOM 966 C C . ALA A 1 137 ? 70.668 17.473 -91.324 1.00 87.94 137 ALA A C 1
ATOM 968 O O . ALA A 1 137 ? 69.510 17.102 -91.120 1.00 87.94 137 ALA A O 1
ATOM 969 N N . ASN A 1 138 ? 71.631 17.325 -90.409 1.00 88.00 138 ASN A N 1
ATOM 970 C CA . ASN A 1 138 ? 71.432 16.699 -89.102 1.00 88.00 138 ASN A CA 1
ATOM 971 C C . ASN A 1 138 ? 70.460 17.493 -88.217 1.00 88.00 138 ASN A C 1
ATOM 973 O O . ASN A 1 138 ? 69.650 16.877 -87.521 1.00 88.00 138 ASN A O 1
ATOM 977 N N . ALA A 1 139 ? 70.497 18.832 -88.256 1.00 90.12 139 ALA A N 1
ATOM 978 C CA . ALA A 1 139 ? 69.564 19.670 -87.504 1.00 90.12 139 ALA A CA 1
ATOM 979 C C . ALA A 1 139 ? 68.113 19.461 -87.968 1.00 90.12 139 ALA A C 1
ATOM 981 O O . ALA A 1 139 ? 67.231 19.334 -87.125 1.00 90.12 139 ALA A O 1
ATOM 982 N N . VAL A 1 140 ? 67.869 19.354 -89.281 1.00 87.62 140 VAL A N 1
ATOM 983 C CA . VAL A 1 140 ? 66.524 19.078 -89.824 1.00 87.62 140 VAL A CA 1
ATOM 984 C C . VAL A 1 140 ? 66.078 17.651 -89.493 1.00 87.62 140 VAL A C 1
ATOM 986 O O . VAL A 1 140 ? 65.012 17.456 -88.910 1.00 87.62 140 VAL A O 1
ATOM 989 N N . ALA A 1 141 ? 66.909 16.651 -89.804 1.00 85.44 141 ALA A N 1
ATOM 990 C CA . ALA A 1 141 ? 66.564 15.242 -89.607 1.00 85.44 141 ALA A CA 1
ATOM 991 C C . ALA A 1 141 ? 66.295 14.892 -88.132 1.00 85.44 141 ALA A C 1
ATOM 993 O O . ALA A 1 141 ? 65.340 14.172 -87.836 1.00 85.44 141 ALA A O 1
ATOM 994 N N . SER A 1 142 ? 67.089 15.434 -87.202 1.00 86.81 142 SER A N 1
ATOM 995 C CA . SER A 1 142 ? 66.895 15.191 -85.766 1.00 86.81 142 SER A CA 1
ATOM 996 C C . SER A 1 142 ? 65.653 15.890 -85.209 1.00 86.81 142 SER A C 1
ATOM 998 O O . SER A 1 142 ? 65.072 15.396 -84.249 1.00 86.81 142 SER A O 1
ATOM 1000 N N . ALA A 1 143 ? 65.219 17.012 -85.793 1.00 89.06 143 ALA A N 1
ATOM 1001 C CA . ALA A 1 143 ? 64.085 17.786 -85.286 1.00 89.06 143 ALA A CA 1
ATOM 1002 C C . ALA A 1 143 ? 62.749 17.070 -85.473 1.00 89.06 143 ALA A C 1
ATOM 1004 O O . ALA A 1 143 ? 61.994 16.916 -84.518 1.00 89.06 143 ALA A O 1
ATOM 1005 N N . VAL A 1 144 ? 62.485 16.591 -86.693 1.00 85.25 144 VAL A N 1
ATOM 1006 C CA . VAL A 1 144 ? 61.253 15.855 -87.015 1.00 85.25 144 VAL A CA 1
ATOM 1007 C C . VAL A 1 144 ? 61.200 14.541 -86.232 1.00 85.25 144 VAL A C 1
ATOM 1009 O O . VAL A 1 144 ? 60.158 14.183 -85.688 1.00 85.25 144 VAL A O 1
ATOM 1012 N N . GLN A 1 145 ? 62.342 13.856 -86.092 1.00 87.25 145 GLN A N 1
ATOM 1013 C CA . GLN A 1 145 ? 62.449 12.661 -85.251 1.00 87.25 145 GLN A CA 1
ATOM 1014 C C . GLN A 1 145 ? 62.178 12.970 -83.771 1.00 87.25 145 GLN A C 1
ATOM 1016 O O . GLN A 1 145 ? 61.422 12.239 -83.139 1.00 87.25 145 GLN A O 1
ATOM 1021 N N . ALA A 1 146 ? 62.737 14.053 -83.223 1.00 87.88 146 ALA A N 1
ATOM 1022 C CA . ALA A 1 146 ? 62.521 14.446 -81.830 1.00 87.88 146 ALA A CA 1
ATOM 1023 C C . ALA A 1 146 ? 61.080 14.905 -81.550 1.00 87.88 146 ALA A C 1
ATOM 1025 O O . ALA A 1 146 ? 60.543 14.583 -80.493 1.00 87.88 146 ALA A O 1
ATOM 1026 N N . ALA A 1 147 ? 60.442 15.618 -82.482 1.00 89.19 147 ALA A N 1
ATOM 1027 C CA . ALA A 1 147 ? 59.058 16.064 -82.341 1.00 89.19 147 ALA A CA 1
ATOM 1028 C C . ALA A 1 147 ? 58.068 14.884 -82.382 1.00 89.19 147 ALA A C 1
ATOM 1030 O O . ALA A 1 147 ? 57.214 14.776 -81.504 1.00 89.19 147 ALA A O 1
ATOM 1031 N N . ASN A 1 148 ? 58.240 13.947 -83.323 1.00 86.62 148 ASN A N 1
ATOM 1032 C CA . ASN A 1 148 ? 57.425 12.729 -83.377 1.00 86.62 148 ASN A CA 1
ATOM 1033 C C . ASN A 1 148 ? 57.675 11.825 -82.157 1.00 86.62 148 ASN A C 1
ATOM 1035 O O . ASN A 1 148 ? 56.727 11.365 -81.533 1.00 86.62 148 ASN A O 1
ATOM 1039 N N . ALA A 1 149 ? 58.935 11.639 -81.744 1.00 88.69 149 ALA A N 1
ATOM 1040 C CA . ALA A 1 149 ? 59.256 10.849 -80.553 1.00 88.69 149 ALA A CA 1
ATOM 1041 C C . ALA A 1 149 ? 58.719 11.479 -79.253 1.00 88.69 149 ALA A C 1
ATOM 1043 O O . ALA A 1 149 ? 58.382 10.751 -78.316 1.00 88.69 149 ALA A O 1
ATOM 1044 N N . LEU A 1 150 ? 58.616 12.814 -79.178 1.00 91.62 150 LEU A N 1
ATOM 1045 C CA . LEU A 1 150 ? 57.934 13.497 -78.077 1.00 91.62 150 LEU A CA 1
ATOM 1046 C C . LEU A 1 150 ? 56.440 13.157 -78.064 1.00 91.62 150 LEU A C 1
ATOM 1048 O O . LEU A 1 150 ? 55.920 12.836 -76.997 1.00 91.62 150 LEU A O 1
ATOM 1052 N N . HIS A 1 151 ? 55.784 13.195 -79.227 1.00 90.31 151 HIS A N 1
ATOM 1053 C CA . HIS A 1 151 ? 54.365 12.867 -79.365 1.00 90.31 151 HIS A CA 1
ATOM 1054 C C . HIS A 1 151 ? 54.071 11.406 -78.993 1.00 90.31 151 HIS A C 1
ATOM 1056 O O . HIS A 1 151 ? 53.238 11.147 -78.123 1.00 90.31 151 HIS A O 1
ATOM 1062 N N . ASP A 1 152 ? 54.837 10.454 -79.536 1.00 88.94 152 ASP A N 1
ATOM 1063 C CA . ASP A 1 152 ? 54.734 9.032 -79.183 1.00 88.94 152 ASP A CA 1
ATOM 1064 C C . ASP A 1 152 ? 54.927 8.812 -77.668 1.00 88.94 152 ASP A C 1
ATOM 1066 O O . ASP A 1 152 ? 54.195 8.048 -77.033 1.00 88.94 152 ASP A O 1
ATOM 1070 N N . THR A 1 153 ? 55.891 9.520 -77.059 1.00 92.69 153 THR A N 1
ATOM 1071 C CA . THR A 1 153 ? 56.164 9.439 -75.613 1.00 92.69 153 THR A CA 1
ATOM 1072 C C . THR A 1 153 ? 55.002 9.987 -74.784 1.00 92.69 153 THR A C 1
ATOM 1074 O O . THR A 1 153 ? 54.571 9.327 -73.838 1.00 92.69 153 THR A O 1
ATOM 1077 N N . LYS A 1 154 ? 54.483 11.178 -75.110 1.00 93.44 154 LYS A N 1
ATOM 1078 C CA . LYS A 1 154 ? 53.360 11.792 -74.382 1.00 93.44 154 LYS A CA 1
ATOM 1079 C C . LYS A 1 154 ? 52.103 10.943 -74.489 1.00 93.44 154 LYS A C 1
ATOM 1081 O O . LYS A 1 154 ? 51.512 10.618 -73.463 1.00 93.44 154 LYS A O 1
ATOM 1086 N N . THR A 1 155 ? 51.767 10.505 -75.698 1.00 89.50 155 THR A N 1
ATOM 1087 C CA . THR A 1 155 ? 50.624 9.627 -75.972 1.00 89.50 155 THR A CA 1
ATOM 1088 C C . THR A 1 155 ? 50.724 8.329 -75.168 1.00 89.50 155 THR A C 1
ATOM 1090 O O . THR A 1 155 ? 49.764 7.932 -74.508 1.00 89.50 155 THR A O 1
ATOM 1093 N N . GLY A 1 156 ? 51.900 7.691 -75.126 1.00 91.12 156 GLY A N 1
ATOM 1094 C CA . GLY A 1 156 ? 52.129 6.501 -74.299 1.00 91.12 156 GLY A CA 1
ATOM 1095 C C . GLY A 1 156 ? 51.925 6.745 -72.797 1.00 91.12 156 GLY A C 1
ATOM 1096 O O . GLY A 1 156 ? 51.264 5.950 -72.128 1.00 91.12 156 GLY A O 1
ATOM 1097 N N . LEU A 1 157 ? 52.443 7.858 -72.269 1.00 94.44 157 LEU A N 1
ATOM 1098 C CA . LEU A 1 157 ? 52.329 8.212 -70.848 1.00 94.44 157 LEU A CA 1
ATOM 1099 C C . LEU A 1 157 ? 50.900 8.601 -70.442 1.00 94.44 157 LEU A C 1
ATOM 1101 O O . LEU A 1 157 ? 50.444 8.194 -69.377 1.00 94.44 157 LEU A O 1
ATOM 1105 N N . LEU A 1 158 ? 50.173 9.350 -71.276 1.00 93.12 158 LEU A N 1
ATOM 1106 C CA . LEU A 1 158 ? 48.782 9.732 -71.007 1.00 93.12 158 LEU A CA 1
ATOM 1107 C C . LEU A 1 158 ? 47.869 8.498 -70.955 1.00 93.12 158 LEU A C 1
ATOM 1109 O O . LEU A 1 158 ? 47.114 8.340 -69.997 1.00 93.12 158 LEU A O 1
ATOM 1113 N N . ASN A 1 159 ? 48.027 7.568 -71.905 1.00 91.56 159 ASN A N 1
ATOM 1114 C CA . ASN A 1 159 ? 47.320 6.284 -71.890 1.00 91.56 159 ASN A CA 1
ATOM 1115 C C . ASN A 1 159 ? 47.659 5.437 -70.645 1.00 91.56 159 ASN A C 1
ATOM 1117 O O . ASN A 1 159 ? 46.783 4.758 -70.106 1.00 91.56 159 ASN A O 1
ATOM 1121 N N . GLN A 1 160 ? 48.906 5.478 -70.154 1.00 93.50 160 GLN A N 1
ATOM 1122 C CA . GLN A 1 160 ? 49.283 4.799 -68.909 1.00 93.50 160 GLN A CA 1
ATOM 1123 C C . GLN A 1 160 ? 48.563 5.408 -67.693 1.00 93.50 160 GLN A C 1
ATOM 1125 O O . GLN A 1 160 ? 47.957 4.668 -66.916 1.00 93.50 160 GLN A O 1
ATOM 1130 N N . LEU A 1 161 ? 48.589 6.738 -67.546 1.00 94.81 161 LEU A N 1
ATOM 1131 C CA . LEU A 1 161 ? 47.926 7.446 -66.444 1.00 94.81 161 LEU A CA 1
ATOM 1132 C C . LEU A 1 161 ? 46.412 7.162 -66.422 1.00 94.81 161 LEU A C 1
ATOM 1134 O O . LEU A 1 161 ? 45.854 6.853 -65.366 1.00 94.81 161 LEU A O 1
ATOM 1138 N N . ASP A 1 162 ? 45.756 7.196 -67.586 1.00 93.31 162 ASP A N 1
ATOM 1139 C CA . ASP A 1 162 ? 44.336 6.852 -67.726 1.00 93.31 162 ASP A CA 1
ATOM 1140 C C . ASP A 1 162 ? 44.044 5.414 -67.284 1.00 93.31 162 ASP A C 1
ATOM 1142 O O . ASP A 1 162 ? 43.063 5.162 -66.577 1.00 93.31 162 ASP A O 1
ATOM 1146 N N . GLN A 1 163 ? 44.889 4.460 -67.685 1.00 94.31 163 GLN A N 1
ATOM 1147 C CA . GLN A 1 163 ? 44.710 3.048 -67.362 1.00 94.31 163 GLN A CA 1
ATOM 1148 C C . GLN A 1 163 ? 44.889 2.780 -65.861 1.00 94.31 163 GLN A C 1
ATOM 1150 O O . GLN A 1 163 ? 44.119 2.006 -65.286 1.00 94.31 163 GLN A O 1
ATOM 1155 N N . GLU A 1 164 ? 45.864 3.426 -65.218 1.00 94.50 164 GLU A N 1
ATOM 1156 C CA . GLU A 1 164 ? 46.098 3.339 -63.773 1.00 94.50 164 GLU A CA 1
ATOM 1157 C C . GLU A 1 164 ? 44.925 3.935 -62.978 1.00 94.50 164 GLU A C 1
ATOM 1159 O O . GLU A 1 164 ? 44.367 3.260 -62.109 1.00 94.50 164 GLU A O 1
ATOM 1164 N N . ALA A 1 165 ? 44.461 5.135 -63.343 1.00 95.44 165 ALA A N 1
ATOM 1165 C CA . ALA A 1 165 ? 43.284 5.756 -62.733 1.00 95.44 165 ALA A CA 1
ATOM 1166 C C . ALA A 1 165 ? 42.009 4.914 -62.921 1.00 95.44 165 ALA A C 1
ATOM 1168 O O . ALA A 1 165 ? 41.262 4.693 -61.966 1.00 95.44 165 ALA A O 1
ATOM 1169 N N . THR A 1 166 ? 41.777 4.400 -64.134 1.00 95.56 166 THR A N 1
ATOM 1170 C CA . THR A 1 166 ? 40.618 3.555 -64.467 1.00 95.56 166 THR A CA 1
ATOM 1171 C C . THR A 1 166 ? 40.623 2.255 -63.665 1.00 95.56 166 THR A C 1
ATOM 1173 O O . THR A 1 166 ? 39.579 1.843 -63.156 1.00 95.56 166 THR A O 1
ATOM 1176 N N . ASN A 1 167 ? 41.789 1.623 -63.501 1.00 94.81 167 ASN A N 1
ATOM 1177 C CA . ASN A 1 167 ? 41.929 0.412 -62.693 1.00 94.81 167 ASN A CA 1
ATOM 1178 C C . ASN A 1 167 ? 41.594 0.681 -61.221 1.00 94.81 167 ASN A C 1
ATOM 1180 O O . ASN A 1 167 ? 40.811 -0.065 -60.630 1.00 94.81 167 ASN A O 1
ATOM 1184 N N . THR A 1 168 ? 42.122 1.765 -60.646 1.00 95.50 168 THR A N 1
ATOM 1185 C CA . THR A 1 168 ? 41.852 2.146 -59.252 1.00 95.50 168 THR A CA 1
ATOM 1186 C C . THR A 1 168 ? 40.381 2.494 -59.032 1.00 95.50 168 THR A C 1
ATOM 1188 O O . THR A 1 168 ? 39.765 1.953 -58.117 1.00 95.50 168 THR A O 1
ATOM 1191 N N . ILE A 1 169 ? 39.772 3.301 -59.908 1.00 95.56 169 ILE A N 1
ATOM 1192 C CA . ILE A 1 169 ? 38.334 3.622 -59.859 1.00 95.56 169 ILE A CA 1
ATOM 1193 C C . ILE A 1 169 ? 37.484 2.348 -59.972 1.00 95.56 169 ILE A C 1
ATOM 1195 O O . ILE A 1 169 ? 36.582 2.130 -59.167 1.00 95.56 169 ILE A O 1
ATOM 1199 N N . SER A 1 170 ? 37.813 1.444 -60.900 1.00 93.94 170 SER A N 1
ATOM 1200 C CA . SER A 1 170 ? 37.102 0.168 -61.045 1.00 93.94 170 SER A CA 1
ATOM 1201 C C . SER A 1 170 ? 37.237 -0.738 -59.813 1.00 93.94 170 SER A C 1
ATOM 1203 O O . SER A 1 170 ? 36.354 -1.555 -59.557 1.00 93.94 170 SER A O 1
ATOM 1205 N N . ASN A 1 171 ? 38.327 -0.635 -59.049 1.00 91.88 171 ASN A N 1
ATOM 1206 C CA . ASN A 1 171 ? 38.491 -1.371 -57.795 1.00 91.88 171 ASN A CA 1
ATOM 1207 C C . ASN A 1 171 ? 37.667 -0.751 -56.657 1.00 91.88 171 ASN A C 1
ATOM 1209 O O . ASN A 1 171 ? 36.999 -1.500 -55.945 1.00 91.88 171 ASN A O 1
ATOM 1213 N N . LEU A 1 172 ? 37.619 0.584 -56.553 1.00 94.25 172 LEU A N 1
ATOM 1214 C CA . LEU A 1 172 ? 36.739 1.295 -55.614 1.00 94.25 172 LEU A CA 1
ATOM 1215 C C . LEU A 1 172 ? 35.266 0.913 -55.831 1.00 94.25 172 LEU A C 1
ATOM 1217 O O . LEU A 1 172 ? 34.616 0.442 -54.905 1.00 94.25 172 LEU A O 1
ATOM 1221 N N . GLN A 1 173 ? 34.777 0.983 -57.074 1.00 91.94 173 GLN A N 1
ATOM 1222 C CA . GLN A 1 173 ? 33.391 0.646 -57.445 1.00 91.94 173 GLN A CA 1
ATOM 1223 C C . GLN A 1 173 ? 32.993 -0.811 -57.138 1.00 91.94 173 GLN A C 1
ATOM 1225 O O . GLN A 1 173 ? 31.809 -1.134 -56.975 1.00 91.94 173 GLN A O 1
ATOM 1230 N N . LYS A 1 174 ? 33.968 -1.728 -57.077 1.00 90.69 174 LYS A N 1
ATOM 1231 C CA . LYS A 1 174 ? 33.750 -3.131 -56.680 1.00 90.69 174 LYS A CA 1
ATOM 1232 C C . LYS A 1 174 ? 33.700 -3.303 -55.163 1.00 90.69 174 LYS A C 1
ATOM 1234 O O . LYS A 1 174 ? 33.095 -4.271 -54.703 1.00 90.69 174 LYS A O 1
ATOM 1239 N N . ASN A 1 175 ? 34.313 -2.407 -54.390 1.00 92.50 175 ASN A N 1
ATOM 1240 C CA . ASN A 1 175 ? 34.371 -2.514 -52.939 1.00 92.50 175 ASN A CA 1
ATOM 1241 C C . ASN A 1 175 ? 33.054 -2.062 -52.290 1.00 92.50 175 ASN A C 1
ATOM 1243 O O . ASN A 1 175 ? 32.877 -0.904 -51.926 1.00 92.50 175 ASN A O 1
ATOM 1247 N N . LYS A 1 176 ? 32.139 -3.013 -52.086 1.00 92.19 176 LYS A N 1
ATOM 1248 C CA . LYS A 1 176 ? 30.829 -2.762 -51.460 1.00 92.19 176 LYS A CA 1
ATOM 1249 C C . LYS A 1 176 ? 30.873 -2.452 -49.962 1.00 92.19 176 LYS A C 1
ATOM 1251 O O . LYS A 1 176 ? 29.830 -2.169 -49.385 1.00 92.19 176 LYS A O 1
ATOM 1256 N N . ALA A 1 177 ? 32.051 -2.473 -49.339 1.00 92.25 177 ALA A N 1
ATOM 1257 C CA . ALA A 1 177 ? 32.222 -1.982 -47.976 1.00 92.25 177 ALA A CA 1
ATOM 1258 C C . ALA A 1 177 ? 32.364 -0.448 -47.895 1.00 92.25 177 ALA A C 1
ATOM 1260 O O . ALA A 1 177 ? 32.209 0.114 -46.813 1.00 92.25 177 ALA A O 1
ATOM 1261 N N . LEU A 1 178 ? 32.623 0.236 -49.016 1.00 92.69 178 LEU A N 1
ATOM 1262 C CA . LEU A 1 178 ? 32.523 1.692 -49.091 1.00 92.69 178 LEU A CA 1
ATOM 1263 C C . LEU A 1 178 ? 31.047 2.105 -49.176 1.00 92.69 178 LEU A C 1
ATOM 1265 O O . LEU A 1 178 ? 30.267 1.510 -49.918 1.00 92.69 178 LEU A O 1
ATOM 1269 N N . THR A 1 179 ? 30.673 3.159 -48.451 1.00 92.38 179 THR A N 1
ATOM 1270 C CA . THR A 1 179 ? 29.430 3.901 -48.727 1.00 92.38 179 THR A CA 1
ATOM 1271 C C . THR A 1 179 ? 29.568 4.685 -50.031 1.00 92.38 179 THR A C 1
ATOM 1273 O O . THR A 1 179 ? 30.673 5.105 -50.395 1.00 92.38 179 THR A O 1
ATOM 1276 N N . ALA A 1 180 ? 28.454 4.986 -50.699 1.00 91.00 180 ALA A N 1
ATOM 1277 C CA . ALA A 1 180 ? 28.446 5.762 -51.941 1.00 91.00 180 ALA A CA 1
ATOM 1278 C C . ALA A 1 180 ? 29.124 7.144 -51.7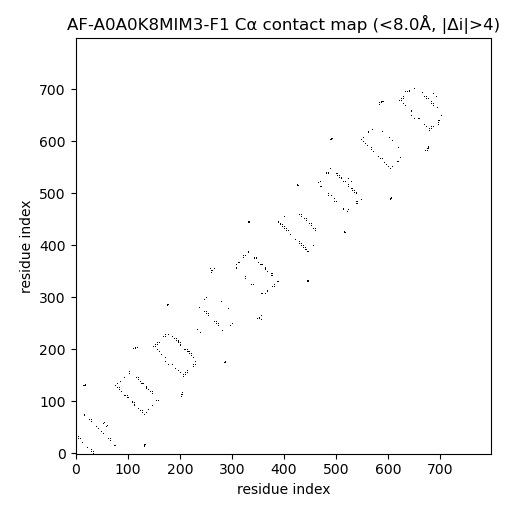95 1.00 91.00 180 ALA A C 1
ATOM 1280 O O . ALA A 1 180 ? 29.705 7.669 -52.746 1.00 91.00 180 ALA A O 1
ATOM 1281 N N . ALA A 1 181 ? 29.093 7.728 -50.590 1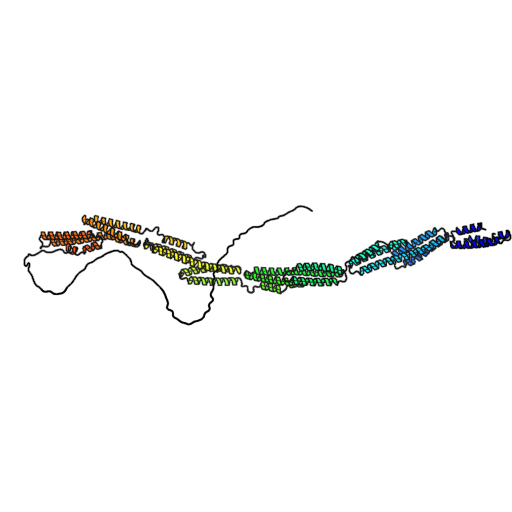.00 90.19 181 ALA A N 1
ATOM 1282 C CA . ALA A 1 181 ? 29.786 8.977 -50.277 1.00 90.19 181 ALA A CA 1
ATOM 1283 C C . ALA A 1 181 ? 31.318 8.815 -50.224 1.00 90.19 181 ALA A C 1
ATOM 1285 O O . ALA A 1 181 ? 32.044 9.682 -50.713 1.00 90.19 181 ALA A O 1
ATOM 1286 N N . GLN A 1 182 ? 31.819 7.711 -49.656 1.00 92.62 182 GLN A N 1
ATOM 1287 C CA . GLN A 1 182 ? 33.254 7.406 -49.621 1.00 92.62 182 GLN A CA 1
ATOM 1288 C C . GLN A 1 182 ? 33.771 7.030 -51.015 1.00 92.62 182 GLN A C 1
ATOM 1290 O O . GLN A 1 182 ? 34.790 7.568 -51.444 1.00 92.62 182 GLN A O 1
ATOM 1295 N N . GLU A 1 183 ? 33.045 6.168 -51.737 1.00 93.25 183 GLU A N 1
ATOM 1296 C CA . GLU A 1 183 ? 33.338 5.781 -53.124 1.00 93.25 183 GLU A CA 1
ATOM 1297 C C . GLU A 1 183 ? 33.462 7.028 -54.015 1.00 93.25 183 GLU A C 1
ATOM 1299 O O . GLU A 1 183 ? 34.517 7.270 -54.604 1.00 93.25 183 GLU A O 1
ATOM 1304 N N . GLY A 1 184 ? 32.437 7.891 -54.020 1.00 92.94 184 GLY A N 1
ATOM 1305 C CA . GLY A 1 184 ? 32.418 9.111 -54.828 1.00 92.94 184 GLY A CA 1
ATOM 1306 C C . GLY A 1 184 ? 33.544 10.101 -54.501 1.00 92.94 184 GLY A C 1
ATOM 1307 O O . GLY A 1 184 ? 34.116 10.700 -55.413 1.00 92.94 184 GLY A O 1
ATOM 1308 N N . GLN A 1 185 ? 33.913 10.256 -53.223 1.00 94.12 185 GLN A N 1
ATOM 1309 C CA . GLN A 1 185 ? 35.019 11.137 -52.832 1.00 94.12 185 GLN A CA 1
ATOM 1310 C C . GLN A 1 185 ? 36.386 10.580 -53.257 1.00 94.12 185 GLN A C 1
ATOM 1312 O O . GLN A 1 185 ? 37.235 11.341 -53.727 1.00 94.12 185 GLN A O 1
ATOM 1317 N N . LEU A 1 186 ? 36.612 9.270 -53.111 1.00 95.12 186 LEU A N 1
ATOM 1318 C CA . LEU A 1 186 ? 37.860 8.626 -53.531 1.00 95.12 186 LEU A CA 1
ATOM 1319 C C . LEU A 1 186 ? 38.006 8.637 -55.059 1.00 95.12 186 LEU A C 1
ATOM 1321 O O . LEU A 1 186 ? 39.081 8.965 -55.563 1.00 95.12 186 LEU A O 1
ATOM 1325 N N . GLU A 1 187 ? 36.923 8.384 -55.801 1.00 95.25 187 GLU A N 1
ATOM 1326 C CA . GLU A 1 187 ? 36.908 8.549 -57.256 1.00 95.25 187 GLU A CA 1
ATOM 1327 C C . GLU A 1 187 ? 37.273 9.972 -57.686 1.00 95.25 187 GLU A C 1
ATOM 1329 O O . GLU A 1 187 ? 38.071 10.147 -58.608 1.00 95.25 187 GLU A O 1
ATOM 1334 N N . GLN A 1 188 ? 36.685 10.992 -57.049 1.00 94.75 188 GLN A N 1
ATOM 1335 C CA . GLN A 1 188 ? 36.950 12.383 -57.412 1.00 94.75 188 GLN A CA 1
ATOM 1336 C C . GLN A 1 188 ? 38.414 12.754 -57.156 1.00 94.75 188 GLN A C 1
ATOM 1338 O O . GLN A 1 188 ? 39.042 13.361 -58.019 1.00 94.75 188 GLN A O 1
ATOM 1343 N N . ASN A 1 189 ? 38.989 12.310 -56.034 1.00 94.44 189 ASN A N 1
ATOM 1344 C CA . ASN A 1 189 ? 40.403 12.530 -55.723 1.00 94.44 189 ASN A CA 1
ATOM 1345 C C . ASN A 1 189 ? 41.331 11.937 -56.804 1.00 94.44 189 ASN A C 1
ATOM 1347 O O . ASN A 1 189 ? 42.301 12.583 -57.204 1.00 94.44 189 ASN A O 1
ATOM 1351 N N . VAL A 1 190 ? 41.024 10.733 -57.307 1.00 96.25 190 VAL A N 1
ATOM 1352 C CA . VAL A 1 190 ? 41.787 10.090 -58.394 1.00 96.25 190 VAL A CA 1
ATOM 1353 C C . VAL A 1 190 ? 41.613 10.843 -59.719 1.00 96.25 190 VAL A C 1
ATOM 1355 O O . VAL A 1 190 ? 42.604 11.093 -60.404 1.00 96.25 190 VAL A O 1
ATOM 1358 N N . LYS A 1 191 ? 40.390 11.267 -60.066 1.00 95.50 191 LYS A N 1
ATOM 1359 C CA . LYS A 1 191 ? 40.105 12.053 -61.286 1.00 95.50 191 LYS A CA 1
ATOM 1360 C C . LYS A 1 191 ? 40.810 13.416 -61.274 1.00 95.50 191 LYS A C 1
ATOM 1362 O O . LYS A 1 191 ? 41.402 13.806 -62.279 1.00 95.50 191 LYS A O 1
ATOM 1367 N N . ASP A 1 192 ? 40.811 14.107 -60.137 1.00 94.69 192 ASP A N 1
ATOM 1368 C CA . ASP A 1 192 ? 41.483 15.401 -59.965 1.00 94.69 192 ASP A CA 1
ATOM 1369 C C . ASP A 1 192 ? 43.011 15.271 -60.058 1.00 94.69 192 ASP A C 1
ATOM 1371 O O . ASP A 1 192 ? 43.686 16.144 -60.614 1.00 94.69 192 ASP A O 1
ATOM 1375 N N . ALA A 1 193 ? 43.576 14.185 -59.521 1.00 95.00 193 ALA A N 1
ATOM 1376 C CA . ALA A 1 193 ? 45.003 13.899 -59.622 1.00 95.00 193 ALA A CA 1
ATOM 1377 C C . ALA A 1 193 ? 45.411 13.507 -61.054 1.00 95.00 193 ALA A C 1
ATOM 1379 O O . ALA A 1 193 ? 46.423 14.007 -61.552 1.00 95.00 193 ALA A O 1
ATOM 1380 N N . LEU A 1 194 ? 44.595 12.696 -61.741 1.00 95.06 194 LEU A N 1
ATOM 1381 C CA . LEU A 1 194 ? 44.774 12.349 -63.153 1.00 95.06 194 LEU A CA 1
ATOM 1382 C C . LEU A 1 194 ? 44.807 13.608 -64.026 1.00 95.06 194 LEU A C 1
ATOM 1384 O O . LEU A 1 194 ? 45.751 13.800 -64.787 1.00 95.06 194 LEU A O 1
ATOM 1388 N N . ALA A 1 195 ? 43.822 14.500 -63.881 1.00 92.88 195 ALA A N 1
ATOM 1389 C CA . ALA A 1 195 ? 43.741 15.732 -64.666 1.00 92.88 195 ALA A CA 1
ATOM 1390 C C . ALA A 1 195 ? 44.994 16.618 -64.507 1.00 92.88 195 ALA A C 1
ATOM 1392 O O . ALA A 1 195 ? 45.483 17.191 -65.485 1.00 92.88 195 ALA A O 1
ATOM 1393 N N . LYS A 1 196 ? 45.562 16.692 -63.294 1.00 92.31 196 LYS A N 1
ATOM 1394 C CA . LYS A 1 196 ? 46.825 17.406 -63.031 1.00 92.31 196 LYS A CA 1
ATOM 1395 C C . LYS A 1 196 ? 48.024 16.730 -63.696 1.00 92.31 196 LYS A C 1
ATOM 1397 O O . LYS A 1 196 ? 48.806 17.420 -64.348 1.00 92.31 196 LYS A O 1
ATOM 1402 N N . ALA A 1 197 ? 48.163 15.410 -63.557 1.00 94.25 197 ALA A N 1
ATOM 1403 C CA . ALA A 1 197 ? 49.262 14.654 -64.162 1.00 94.25 197 ALA A CA 1
ATOM 1404 C C . ALA A 1 197 ? 49.230 14.742 -65.695 1.00 94.25 197 ALA A C 1
ATOM 1406 O O . ALA A 1 197 ? 50.235 15.086 -66.315 1.00 94.25 197 ALA A O 1
ATOM 1407 N N . ARG A 1 198 ? 48.048 14.553 -66.293 1.00 93.19 198 ARG A N 1
ATOM 1408 C CA . ARG A 1 198 ? 47.801 14.731 -67.727 1.00 93.19 198 ARG A CA 1
ATOM 1409 C C . ARG A 1 198 ? 48.203 16.123 -68.225 1.00 93.19 198 ARG A C 1
ATOM 1411 O O . ARG A 1 198 ? 48.999 16.241 -69.155 1.00 93.19 198 ARG A O 1
ATOM 1418 N N . THR A 1 199 ? 47.755 17.177 -67.535 1.00 91.19 199 THR A N 1
ATOM 1419 C CA . THR A 1 199 ? 48.133 18.570 -67.845 1.00 91.19 199 THR A CA 1
ATOM 1420 C C . THR A 1 199 ? 49.655 18.771 -67.812 1.00 91.19 199 THR A C 1
ATOM 1422 O O . THR A 1 199 ? 50.210 19.432 -68.690 1.00 91.19 199 THR A O 1
ATOM 1425 N N . ALA A 1 200 ? 50.345 18.191 -66.825 1.00 92.44 200 ALA A N 1
ATOM 1426 C CA . ALA A 1 200 ? 51.796 18.307 -66.689 1.00 92.44 200 ALA A CA 1
ATOM 1427 C C . ALA A 1 200 ? 52.565 17.558 -67.798 1.00 92.44 200 ALA A C 1
ATOM 1429 O O . ALA A 1 200 ? 53.556 18.082 -68.305 1.00 92.44 200 ALA A O 1
ATOM 1430 N N . VAL A 1 201 ? 52.095 16.375 -68.212 1.00 93.69 201 VAL A N 1
ATOM 1431 C CA . VAL A 1 201 ? 52.667 15.614 -69.340 1.00 93.69 201 VAL A CA 1
ATOM 1432 C C . VAL A 1 201 ? 52.473 16.364 -70.660 1.00 93.69 201 VAL A C 1
ATOM 1434 O O . VAL A 1 201 ? 53.437 16.542 -71.407 1.00 93.69 201 VAL A O 1
ATOM 1437 N N . ALA A 1 202 ? 51.270 16.879 -70.928 1.00 90.38 202 ALA A N 1
ATOM 1438 C CA . ALA A 1 202 ? 50.988 17.637 -72.147 1.00 90.38 202 ALA A CA 1
ATOM 1439 C C . ALA A 1 202 ? 51.830 18.924 -72.250 1.00 90.38 202 ALA A C 1
ATOM 1441 O O . ALA A 1 202 ? 52.357 19.236 -73.319 1.00 90.38 202 ALA A O 1
ATOM 1442 N N . ALA A 1 203 ? 52.041 19.628 -71.132 1.00 89.94 203 ALA A N 1
ATOM 1443 C CA . ALA A 1 203 ? 52.861 20.840 -71.065 1.00 89.94 203 ALA A CA 1
ATOM 1444 C C . ALA A 1 203 ? 54.386 20.598 -71.133 1.00 89.94 203 ALA A C 1
ATOM 1446 O O . ALA A 1 203 ? 55.150 21.562 -71.230 1.00 89.94 203 ALA A O 1
ATOM 1447 N N . ALA A 1 204 ? 54.860 19.348 -71.075 1.00 93.50 204 ALA A N 1
ATOM 1448 C CA . ALA A 1 204 ? 56.291 19.058 -71.046 1.00 93.50 204 ALA A CA 1
ATOM 1449 C C . ALA A 1 204 ? 56.997 19.438 -72.372 1.00 93.50 204 ALA A C 1
ATOM 1451 O O . ALA A 1 204 ? 56.497 19.095 -73.450 1.00 93.50 204 ALA A O 1
ATOM 1452 N N . PRO A 1 205 ? 58.168 20.107 -72.328 1.00 89.81 205 PRO A N 1
ATOM 1453 C CA . PRO A 1 205 ? 58.876 20.562 -73.530 1.00 89.81 205 PRO A CA 1
ATOM 1454 C C . PRO A 1 205 ? 59.672 19.457 -74.242 1.00 89.81 205 PRO A C 1
ATOM 1456 O O . PRO A 1 205 ? 60.021 19.613 -75.409 1.00 89.81 205 PRO A O 1
ATOM 1459 N N . ASP A 1 206 ? 59.976 18.359 -73.549 1.00 88.88 206 ASP A N 1
ATOM 1460 C CA . ASP A 1 206 ? 60.800 17.250 -74.031 1.00 88.88 206 ASP A CA 1
ATOM 1461 C C . ASP A 1 206 ? 60.375 15.916 -73.383 1.00 88.88 206 ASP A C 1
ATOM 1463 O O . ASP A 1 206 ? 59.598 15.886 -72.423 1.00 88.88 206 ASP A O 1
ATOM 1467 N N . ALA A 1 207 ? 60.882 14.802 -73.919 1.00 88.62 207 ALA A N 1
ATOM 1468 C CA . ALA A 1 207 ? 60.462 13.456 -73.533 1.00 88.62 207 ALA A CA 1
ATOM 1469 C C . ALA A 1 207 ? 60.873 13.073 -72.098 1.00 88.62 207 ALA A C 1
ATOM 1471 O O . ALA A 1 207 ? 60.136 12.354 -71.427 1.00 88.62 207 ALA A O 1
ATOM 1472 N N . ALA A 1 208 ? 62.009 13.573 -71.597 1.00 89.81 208 ALA A N 1
ATOM 1473 C CA . ALA A 1 208 ? 62.455 13.299 -70.230 1.00 89.81 208 ALA A CA 1
ATOM 1474 C C . ALA A 1 208 ? 61.621 14.094 -69.213 1.00 89.81 208 ALA A C 1
ATOM 1476 O O . ALA A 1 208 ? 61.211 13.567 -68.179 1.00 89.81 208 ALA A O 1
ATOM 1477 N N . SER A 1 209 ? 61.295 15.345 -69.538 1.00 92.00 209 SER A N 1
ATOM 1478 C CA . SER A 1 209 ? 60.369 16.177 -68.771 1.00 92.00 209 SER A CA 1
ATOM 1479 C C . SER A 1 209 ? 58.957 15.576 -68.738 1.00 92.00 209 SER A C 1
ATOM 1481 O O . SER A 1 209 ? 58.322 15.589 -67.685 1.00 92.00 209 SER A O 1
ATOM 1483 N N . ALA A 1 210 ? 58.487 14.983 -69.844 1.00 91.81 210 ALA A N 1
ATOM 1484 C CA . ALA A 1 210 ? 57.201 14.279 -69.901 1.00 91.81 210 ALA A CA 1
ATOM 1485 C C . ALA A 1 210 ? 57.190 13.036 -68.993 1.00 91.81 210 ALA A C 1
ATOM 1487 O O . ALA A 1 210 ? 56.257 12.848 -68.214 1.00 91.81 210 ALA A O 1
ATOM 1488 N N . GLN A 1 211 ? 58.256 12.229 -69.027 1.00 92.12 211 GLN A N 1
ATOM 1489 C CA . GLN A 1 211 ? 58.423 11.063 -68.148 1.00 92.12 211 GLN A CA 1
ATOM 1490 C C . GLN A 1 211 ? 58.449 11.462 -66.664 1.00 92.12 211 GLN A C 1
ATOM 1492 O O . GLN A 1 211 ? 57.764 10.842 -65.853 1.00 92.12 211 GLN A O 1
ATOM 1497 N N . ASN A 1 212 ? 59.165 12.535 -66.312 1.00 90.81 212 ASN A N 1
ATOM 1498 C CA . ASN A 1 212 ? 59.189 13.069 -64.946 1.00 90.81 212 ASN A CA 1
ATOM 1499 C C . ASN A 1 212 ? 57.810 13.589 -64.495 1.00 90.81 212 ASN A C 1
ATOM 1501 O O . ASN A 1 212 ? 57.432 13.395 -63.343 1.00 90.81 212 ASN A O 1
ATOM 1505 N N . ALA A 1 213 ? 57.047 14.226 -65.391 1.00 92.12 213 ALA A N 1
ATOM 1506 C CA . ALA A 1 213 ? 55.696 14.709 -65.102 1.00 92.12 213 ALA A CA 1
ATOM 1507 C C . ALA A 1 213 ? 54.697 13.561 -64.868 1.00 92.12 213 ALA A C 1
ATOM 1509 O O . ALA A 1 213 ? 53.884 13.635 -63.946 1.00 92.12 213 ALA A O 1
ATOM 1510 N N . ALA A 1 214 ? 54.793 12.480 -65.650 1.00 90.94 214 ALA A N 1
ATOM 1511 C CA . ALA A 1 214 ? 53.992 11.270 -65.452 1.00 90.94 214 ALA A CA 1
ATOM 1512 C C . ALA A 1 214 ? 54.339 10.545 -64.138 1.00 90.94 214 ALA A C 1
ATOM 1514 O O . ALA A 1 214 ? 53.458 10.002 -63.481 1.00 90.94 214 ALA A O 1
ATOM 1515 N N . GLN A 1 215 ? 55.603 10.599 -63.707 1.00 87.88 215 GLN A N 1
ATOM 1516 C CA . GLN A 1 215 ? 56.075 10.056 -62.424 1.00 87.88 215 GLN A CA 1
ATOM 1517 C C . GLN A 1 215 ? 55.843 11.007 -61.228 1.00 87.88 215 GLN A C 1
ATOM 1519 O O . GLN A 1 215 ? 56.486 10.866 -60.186 1.00 87.88 215 GLN A O 1
ATOM 1524 N N . SER A 1 216 ? 54.933 11.982 -61.351 1.00 84.31 216 SER A N 1
ATOM 1525 C CA . SER A 1 216 ? 54.598 12.899 -60.258 1.00 84.31 216 SER A CA 1
ATOM 1526 C C . SER A 1 216 ? 54.090 12.152 -59.021 1.00 84.31 216 SER A C 1
ATOM 1528 O O . SER A 1 216 ? 53.158 11.344 -59.090 1.00 84.31 216 SER A O 1
ATOM 1530 N N . SER A 1 217 ? 54.652 12.499 -57.859 1.00 86.31 217 SER A N 1
ATOM 1531 C CA . SER A 1 217 ? 54.227 11.957 -56.568 1.00 86.31 217 SER A CA 1
ATOM 1532 C C . SER A 1 217 ? 52.748 12.198 -56.286 1.00 86.31 217 SER A C 1
ATOM 1534 O O . SER A 1 217 ? 52.131 11.382 -55.619 1.00 86.31 217 SER A O 1
ATOM 1536 N N . ASP A 1 218 ? 52.156 13.283 -56.789 1.00 89.38 218 ASP A N 1
ATOM 1537 C CA . ASP A 1 218 ? 50.773 13.647 -56.464 1.00 89.38 218 ASP A CA 1
ATOM 1538 C C . ASP A 1 218 ? 49.760 12.629 -57.005 1.00 89.38 218 ASP A C 1
ATOM 1540 O O . ASP A 1 218 ? 48.798 12.291 -56.316 1.00 89.38 218 ASP A O 1
ATOM 1544 N N . PHE A 1 219 ? 49.995 12.100 -58.211 1.00 94.50 219 PHE A N 1
ATOM 1545 C CA . PHE A 1 219 ? 49.139 11.071 -58.800 1.00 94.50 219 PHE A CA 1
ATOM 1546 C C . PHE A 1 219 ? 49.373 9.711 -58.142 1.00 94.50 219 PHE A C 1
ATOM 1548 O O . PHE A 1 219 ? 48.418 9.087 -57.682 1.00 94.50 219 PHE A O 1
ATOM 1555 N N . ALA A 1 220 ? 50.636 9.303 -57.984 1.00 92.44 220 ALA A N 1
ATOM 1556 C CA . ALA A 1 220 ? 50.989 8.063 -57.294 1.00 92.44 220 ALA A CA 1
ATOM 1557 C C . ALA A 1 220 ? 50.437 8.018 -55.853 1.00 92.44 220 ALA A C 1
ATOM 1559 O O . ALA A 1 220 ? 49.855 7.014 -55.442 1.00 92.44 220 ALA A O 1
ATOM 1560 N N . ASN A 1 221 ? 50.536 9.128 -55.111 1.00 94.12 221 ASN A N 1
ATOM 1561 C CA . ASN A 1 221 ? 49.981 9.266 -53.765 1.00 94.12 221 ASN A CA 1
ATOM 1562 C C . ASN A 1 221 ? 48.447 9.211 -53.766 1.00 94.12 221 ASN A C 1
ATOM 1564 O O . ASN A 1 221 ? 47.872 8.621 -52.856 1.00 94.12 221 ASN A O 1
ATOM 1568 N N . ALA A 1 222 ? 47.768 9.793 -54.762 1.00 94.62 222 ALA A N 1
ATOM 1569 C CA . ALA A 1 222 ? 46.309 9.727 -54.865 1.00 94.62 222 ALA A CA 1
ATOM 1570 C C . ALA A 1 222 ? 45.814 8.297 -55.143 1.00 94.62 222 ALA A C 1
ATOM 1572 O O . ALA A 1 222 ? 44.867 7.846 -54.497 1.00 94.62 222 ALA A O 1
ATOM 1573 N N . LEU A 1 223 ? 46.484 7.559 -56.038 1.00 94.44 223 LEU A N 1
ATOM 1574 C CA . LEU A 1 223 ? 46.194 6.142 -56.281 1.00 94.44 223 LEU A CA 1
ATOM 1575 C C . LEU A 1 223 ? 46.462 5.292 -55.032 1.00 94.44 223 LEU A C 1
ATOM 1577 O O . LEU A 1 223 ? 45.624 4.471 -54.660 1.00 94.44 223 LEU A O 1
ATOM 1581 N N . GLN A 1 224 ? 47.598 5.510 -54.360 1.00 93.69 224 GLN A N 1
ATOM 1582 C CA . GLN A 1 224 ? 47.953 4.786 -53.139 1.00 93.69 224 GLN A CA 1
ATOM 1583 C C . GLN A 1 224 ? 46.976 5.078 -51.995 1.00 93.69 224 GLN A C 1
ATOM 1585 O O . GLN A 1 224 ? 46.547 4.146 -51.325 1.00 93.69 224 GLN A O 1
ATOM 1590 N N . ALA A 1 225 ? 46.580 6.337 -51.795 1.00 93.00 225 ALA A N 1
ATOM 1591 C CA . ALA A 1 225 ? 45.605 6.719 -50.776 1.00 93.00 225 ALA A CA 1
ATOM 1592 C C . ALA A 1 225 ? 44.211 6.139 -51.062 1.00 93.00 225 ALA A C 1
ATOM 1594 O O . ALA A 1 225 ? 43.527 5.723 -50.132 1.00 93.00 225 ALA A O 1
ATOM 1595 N N . ALA A 1 226 ? 43.798 6.066 -52.332 1.00 93.44 226 ALA A N 1
ATOM 1596 C CA . ALA A 1 226 ? 42.547 5.423 -52.727 1.00 93.44 226 ALA A CA 1
ATOM 1597 C C . ALA A 1 226 ? 42.569 3.905 -52.482 1.00 93.44 226 ALA A C 1
ATOM 1599 O O . ALA A 1 226 ? 41.626 3.366 -51.903 1.00 93.44 226 ALA A O 1
ATOM 1600 N N . GLN A 1 227 ? 43.656 3.226 -52.864 1.00 91.19 227 GLN A N 1
ATOM 1601 C CA . GLN A 1 227 ? 43.833 1.796 -52.604 1.00 91.19 227 GLN A CA 1
ATOM 1602 C C . GLN A 1 227 ? 43.894 1.511 -51.097 1.00 91.19 227 GLN A C 1
ATOM 1604 O O . GLN A 1 227 ? 43.160 0.660 -50.608 1.00 91.19 227 GLN A O 1
ATOM 1609 N N . GLN A 1 228 ? 44.681 2.281 -50.341 1.00 91.62 228 GLN A N 1
ATOM 1610 C CA . GLN A 1 228 ? 44.770 2.134 -48.892 1.00 91.62 228 GLN A CA 1
ATOM 1611 C C . GLN A 1 228 ? 43.419 2.386 -48.210 1.00 91.62 228 GLN A C 1
ATOM 1613 O O . GLN A 1 228 ? 43.025 1.597 -47.363 1.00 91.62 228 GLN A O 1
ATOM 1618 N N . ALA A 1 229 ? 42.671 3.427 -48.588 1.00 89.88 229 ALA A N 1
ATOM 1619 C CA . ALA A 1 229 ? 41.342 3.669 -48.024 1.00 89.88 229 ALA A CA 1
ATOM 1620 C C . ALA A 1 229 ? 40.355 2.531 -48.344 1.00 89.88 229 ALA A C 1
ATOM 1622 O O . ALA A 1 229 ? 39.506 2.208 -47.516 1.00 89.88 229 ALA A O 1
ATOM 1623 N N . SER A 1 230 ? 40.481 1.895 -49.514 1.00 89.75 230 SER A N 1
ATOM 1624 C CA . SER A 1 230 ? 39.725 0.688 -49.864 1.00 89.75 230 SER A CA 1
ATOM 1625 C C . SER A 1 230 ? 40.103 -0.514 -48.987 1.00 89.75 230 SER A C 1
ATOM 1627 O O . SER A 1 230 ? 39.213 -1.256 -48.578 1.00 89.75 230 SER A O 1
ATOM 1629 N N . ASP A 1 231 ? 41.391 -0.699 -48.691 1.00 87.38 231 ASP A N 1
ATOM 1630 C CA . ASP A 1 231 ? 41.909 -1.843 -47.925 1.00 87.38 231 ASP A CA 1
ATOM 1631 C C . ASP A 1 231 ? 41.722 -1.686 -46.401 1.00 87.38 231 ASP A C 1
ATOM 1633 O O . ASP A 1 231 ? 41.442 -2.665 -45.709 1.00 87.38 231 ASP A O 1
ATOM 1637 N N . ASP A 1 232 ? 41.827 -0.457 -45.883 1.00 88.06 232 ASP A N 1
ATOM 1638 C CA . ASP A 1 232 ? 41.590 -0.101 -44.475 1.00 88.06 232 ASP A CA 1
ATOM 1639 C C . ASP A 1 232 ? 40.081 -0.051 -44.130 1.00 88.06 232 ASP A C 1
ATOM 1641 O O . ASP A 1 232 ? 39.709 -0.019 -42.952 1.00 88.06 232 ASP A O 1
ATOM 1645 N N . THR A 1 233 ? 39.190 -0.051 -45.132 1.00 87.62 233 THR A N 1
ATOM 1646 C CA . THR A 1 233 ? 37.735 -0.100 -44.914 1.00 87.62 233 THR A CA 1
ATOM 1647 C C . THR A 1 233 ? 37.327 -1.488 -44.389 1.00 87.62 233 THR A C 1
ATOM 1649 O O . THR A 1 233 ? 37.607 -2.492 -45.049 1.00 87.62 233 THR A O 1
ATOM 1652 N N . PRO A 1 234 ? 36.639 -1.591 -43.230 1.00 86.31 234 PRO A N 1
ATOM 1653 C CA . PRO A 1 234 ? 36.227 -2.877 -42.671 1.00 86.31 234 PRO A CA 1
ATOM 1654 C C . PRO A 1 234 ? 35.377 -3.686 -43.650 1.00 86.31 234 PRO A C 1
ATOM 1656 O O . PRO A 1 234 ? 34.452 -3.155 -44.255 1.00 86.31 234 PRO A O 1
ATOM 1659 N N . THR A 1 235 ? 35.623 -4.994 -43.762 1.00 90.12 235 THR A N 1
ATOM 1660 C CA . THR A 1 235 ? 34.758 -5.871 -44.564 1.00 90.12 235 THR A CA 1
ATOM 1661 C C . THR A 1 235 ? 33.310 -5.796 -44.072 1.00 90.12 235 THR A C 1
ATOM 1663 O O . THR A 1 235 ? 33.069 -5.675 -42.870 1.00 90.12 235 THR A O 1
ATOM 1666 N N . LEU A 1 236 ? 32.331 -5.970 -44.969 1.00 88.88 236 LEU A N 1
ATOM 1667 C CA . LEU A 1 236 ? 30.904 -5.995 -44.599 1.00 88.88 236 LEU A CA 1
ATOM 1668 C C . LEU A 1 236 ? 30.612 -6.967 -43.439 1.00 88.88 236 LEU A C 1
ATOM 1670 O O . LEU A 1 236 ? 29.852 -6.648 -42.533 1.00 88.88 236 LEU A O 1
ATOM 1674 N N . SER A 1 237 ? 31.287 -8.118 -43.398 1.00 87.50 237 SER A N 1
ATOM 1675 C CA . SER A 1 237 ? 31.202 -9.075 -42.286 1.00 87.50 237 SER A CA 1
ATOM 1676 C C . SER A 1 237 ? 31.738 -8.549 -40.944 1.00 87.50 237 SER A C 1
ATOM 1678 O O . SER A 1 237 ? 31.197 -8.897 -39.896 1.00 87.50 237 SER A O 1
ATOM 1680 N N . ALA A 1 238 ? 32.783 -7.715 -40.947 1.00 90.56 238 ALA A N 1
ATOM 1681 C CA . ALA A 1 238 ? 33.319 -7.084 -39.742 1.00 90.56 238 ALA A CA 1
ATOM 1682 C C . ALA A 1 238 ? 32.429 -5.920 -39.272 1.00 90.56 238 ALA A C 1
ATOM 1684 O O . ALA A 1 238 ? 32.208 -5.754 -38.068 1.00 90.56 238 ALA A O 1
ATOM 1685 N N . GLN A 1 239 ? 31.863 -5.163 -40.217 1.00 90.25 239 GLN A N 1
ATOM 1686 C CA . GLN A 1 239 ? 30.899 -4.105 -39.929 1.00 90.25 239 GLN A CA 1
ATOM 1687 C C . GLN A 1 239 ? 29.603 -4.684 -39.335 1.00 90.25 239 GLN A C 1
ATOM 1689 O O . GLN A 1 239 ? 29.231 -4.306 -38.227 1.00 90.25 239 GLN A O 1
ATOM 1694 N N . ALA A 1 240 ? 29.017 -5.719 -39.952 1.00 90.62 240 ALA A N 1
ATOM 1695 C CA . ALA A 1 240 ? 27.858 -6.442 -39.414 1.00 90.62 240 ALA A CA 1
ATOM 1696 C C . ALA A 1 240 ? 28.110 -7.023 -38.008 1.00 90.62 240 ALA A C 1
ATOM 1698 O O . ALA A 1 240 ? 27.212 -7.041 -37.167 1.00 90.62 240 ALA A O 1
ATOM 1699 N N . GLY A 1 241 ? 29.341 -7.464 -37.715 1.00 91.94 241 GLY A N 1
ATOM 1700 C CA . GLY A 1 241 ? 29.739 -7.887 -36.369 1.00 91.94 241 GLY A CA 1
ATOM 1701 C C . GLY A 1 241 ? 29.732 -6.744 -35.343 1.00 91.94 241 GLY A C 1
ATOM 1702 O O . GLY A 1 241 ? 29.296 -6.937 -34.206 1.00 91.94 241 GLY A O 1
ATOM 1703 N N . THR A 1 242 ? 30.170 -5.552 -35.751 1.00 91.94 242 THR A N 1
ATOM 1704 C CA . THR A 1 242 ? 30.176 -4.332 -34.924 1.00 91.94 242 THR A CA 1
ATOM 1705 C C . THR A 1 242 ? 28.753 -3.824 -34.682 1.00 91.94 242 THR A C 1
ATOM 1707 O O . THR A 1 242 ? 28.362 -3.562 -33.543 1.00 91.94 242 THR A O 1
ATOM 1710 N N . ASP A 1 243 ? 27.934 -3.783 -35.727 1.00 93.69 243 ASP A N 1
ATOM 1711 C CA . ASP A 1 243 ? 26.544 -3.328 -35.669 1.00 93.69 243 ASP A CA 1
ATOM 1712 C C . ASP A 1 243 ? 25.660 -4.314 -34.892 1.00 93.69 243 ASP A C 1
ATOM 1714 O O . ASP A 1 243 ? 24.884 -3.921 -34.017 1.00 93.69 243 ASP A O 1
ATOM 1718 N N . GLY A 1 244 ? 25.888 -5.618 -35.067 1.00 93.56 244 GLY A N 1
ATOM 1719 C CA . GLY A 1 244 ? 25.291 -6.666 -34.242 1.00 93.56 244 GLY A CA 1
ATOM 1720 C C . GLY A 1 244 ? 25.687 -6.595 -32.758 1.00 93.56 244 GLY A C 1
ATOM 1721 O O . GLY A 1 244 ? 24.924 -7.058 -31.903 1.00 93.56 244 GLY A O 1
ATOM 1722 N N . ALA A 1 245 ? 26.840 -6.006 -32.415 1.00 93.38 245 ALA A N 1
ATOM 1723 C CA . ALA A 1 245 ? 27.219 -5.715 -31.029 1.00 93.38 245 ALA A CA 1
ATOM 1724 C C . ALA A 1 245 ? 26.513 -4.455 -30.489 1.00 93.38 245 ALA A C 1
ATOM 1726 O O . ALA A 1 245 ? 26.087 -4.442 -29.332 1.00 93.38 245 ALA A O 1
ATOM 1727 N N . THR A 1 246 ? 26.307 -3.433 -31.325 1.00 94.06 246 THR A N 1
ATOM 1728 C CA . THR A 1 246 ? 25.477 -2.257 -31.000 1.00 94.06 246 THR A CA 1
ATOM 1729 C C . THR A 1 246 ? 24.038 -2.669 -30.677 1.00 94.06 246 THR A C 1
ATOM 1731 O O . THR A 1 246 ? 23.524 -2.323 -29.609 1.00 94.06 246 THR A O 1
ATOM 1734 N N . LEU A 1 247 ? 23.420 -3.498 -31.525 1.00 94.00 247 LEU A N 1
ATOM 1735 C CA . LEU A 1 247 ? 22.091 -4.059 -31.268 1.00 94.00 247 LEU A CA 1
ATOM 1736 C C . LEU A 1 247 ? 22.067 -4.948 -30.018 1.00 94.00 247 LEU A C 1
ATOM 1738 O O . LEU A 1 247 ? 21.131 -4.860 -29.226 1.00 94.00 247 LEU A O 1
ATOM 1742 N N . ALA A 1 248 ? 23.113 -5.747 -29.769 1.00 94.19 248 ALA A N 1
ATOM 1743 C CA . ALA A 1 248 ? 23.198 -6.558 -28.552 1.00 94.19 248 ALA A CA 1
ATOM 1744 C C . ALA A 1 248 ? 23.217 -5.702 -27.273 1.00 94.19 248 ALA A C 1
ATOM 1746 O O . ALA A 1 248 ? 22.570 -6.058 -26.289 1.00 94.19 248 ALA A O 1
ATOM 1747 N N . ASN A 1 249 ? 23.894 -4.550 -27.293 1.00 93.06 249 ASN A N 1
ATOM 1748 C CA . ASN A 1 249 ? 23.896 -3.606 -26.174 1.00 93.06 249 ASN A CA 1
ATOM 1749 C C . ASN A 1 249 ? 22.522 -2.949 -25.958 1.00 93.06 249 ASN A C 1
ATOM 1751 O O . ASN A 1 249 ? 22.109 -2.781 -24.809 1.00 93.06 249 ASN A O 1
ATOM 1755 N N . LEU A 1 250 ? 21.798 -2.600 -27.028 1.00 91.06 250 LEU A N 1
ATOM 1756 C CA . LEU A 1 250 ? 20.426 -2.071 -26.944 1.00 91.06 250 LEU A CA 1
ATOM 1757 C C . LEU A 1 250 ? 19.442 -3.125 -26.418 1.00 91.06 250 LEU A C 1
ATOM 1759 O O . LEU A 1 250 ? 18.642 -2.845 -25.526 1.00 91.06 250 LEU A O 1
ATOM 1763 N N . VAL A 1 251 ? 19.551 -4.363 -26.900 1.00 90.25 251 VAL A N 1
ATOM 1764 C CA . VAL A 1 251 ? 18.768 -5.501 -26.405 1.00 90.25 251 VAL A CA 1
ATOM 1765 C C . VAL A 1 251 ? 19.088 -5.803 -24.940 1.00 90.25 251 VAL A C 1
ATOM 1767 O O . VAL A 1 251 ? 18.174 -6.059 -24.160 1.00 90.25 251 VAL A O 1
ATOM 1770 N N . GLN A 1 252 ? 20.348 -5.705 -24.507 1.00 90.06 252 GLN A N 1
ATOM 1771 C CA . GLN A 1 252 ? 20.689 -5.874 -23.094 1.00 90.06 252 GLN A CA 1
ATOM 1772 C C . GLN A 1 252 ? 20.132 -4.739 -22.218 1.00 90.06 252 GLN A C 1
ATOM 1774 O O . GLN A 1 252 ? 19.698 -4.999 -21.098 1.00 90.06 252 GLN A O 1
ATOM 1779 N N . GLN A 1 253 ? 20.074 -3.499 -22.717 1.00 87.25 253 GLN A N 1
ATOM 1780 C CA . GLN A 1 253 ? 19.380 -2.404 -22.026 1.00 87.25 253 GLN A CA 1
ATOM 1781 C C . GLN A 1 253 ? 17.873 -2.679 -21.906 1.00 87.25 253 GLN A C 1
ATOM 1783 O O . GLN A 1 253 ? 17.320 -2.510 -20.821 1.00 87.25 253 GLN A O 1
ATOM 1788 N N . ALA A 1 254 ? 17.234 -3.187 -22.967 1.00 85.19 254 ALA A N 1
ATOM 1789 C CA . ALA A 1 254 ? 15.836 -3.622 -22.935 1.00 85.19 254 ALA A CA 1
ATOM 1790 C C . ALA A 1 254 ? 15.607 -4.737 -21.895 1.00 85.19 254 ALA A C 1
ATOM 1792 O O . ALA A 1 254 ? 14.687 -4.647 -21.086 1.00 85.19 254 ALA A O 1
ATOM 1793 N N . LYS A 1 255 ? 16.489 -5.748 -21.846 1.00 86.38 255 LYS A N 1
ATOM 1794 C CA . LYS A 1 255 ? 16.451 -6.820 -20.835 1.00 86.38 255 LYS A CA 1
ATOM 1795 C C . LYS A 1 255 ? 16.600 -6.302 -19.408 1.00 86.38 255 LYS A C 1
ATOM 1797 O O . LYS A 1 255 ? 15.898 -6.770 -18.521 1.00 86.38 255 LYS A O 1
ATOM 1802 N N . ASN A 1 256 ? 17.494 -5.340 -19.181 1.00 84.69 256 ASN A N 1
ATOM 1803 C CA . ASN A 1 256 ? 17.717 -4.752 -17.857 1.00 84.69 256 ASN A CA 1
ATOM 1804 C C . ASN A 1 256 ? 16.501 -3.953 -17.345 1.00 84.69 256 ASN A C 1
ATOM 1806 O O . ASN A 1 256 ? 16.417 -3.695 -16.147 1.00 84.69 256 ASN A O 1
ATOM 1810 N N . ALA A 1 257 ? 15.580 -3.561 -18.232 1.00 76.56 257 ALA A N 1
ATOM 1811 C CA . ALA A 1 257 ? 14.317 -2.910 -17.886 1.00 76.56 257 ALA A CA 1
ATOM 1812 C C . ALA A 1 257 ? 13.156 -3.900 -17.641 1.00 76.56 257 ALA A C 1
ATOM 1814 O O . ALA A 1 257 ? 12.078 -3.474 -17.224 1.00 76.56 257 ALA A O 1
ATOM 1815 N N . LEU A 1 258 ? 13.347 -5.204 -17.885 1.00 78.38 258 LEU A N 1
ATOM 1816 C CA . LEU A 1 258 ? 12.319 -6.217 -17.634 1.00 78.38 258 LEU A CA 1
ATOM 1817 C C . LEU A 1 258 ? 12.082 -6.404 -16.132 1.00 78.38 258 LEU A C 1
ATOM 1819 O O . LEU A 1 258 ? 13.011 -6.459 -15.326 1.00 78.38 258 LEU A O 1
ATOM 1823 N N . THR A 1 259 ? 10.813 -6.553 -15.769 1.00 70.62 259 THR A N 1
ATOM 1824 C CA . THR A 1 259 ? 10.348 -6.799 -14.401 1.00 70.62 259 THR A CA 1
ATOM 1825 C C . THR A 1 259 ? 9.216 -7.828 -14.422 1.00 70.62 259 THR A C 1
ATOM 1827 O O . THR A 1 259 ? 8.643 -8.102 -15.476 1.00 70.62 259 THR A O 1
ATOM 1830 N N . GLY A 1 260 ? 8.892 -8.408 -13.265 1.00 70.56 260 GLY A N 1
ATOM 1831 C CA . GLY A 1 260 ? 7.814 -9.394 -13.145 1.00 70.56 260 GLY A CA 1
ATOM 1832 C C . GLY A 1 260 ? 8.267 -10.847 -13.296 1.00 70.56 260 GLY A C 1
ATOM 1833 O O . GLY A 1 260 ? 9.461 -11.158 -13.335 1.00 70.56 260 GLY A O 1
ATOM 1834 N N . SER A 1 261 ? 7.292 -11.756 -13.317 1.00 68.25 261 SER A N 1
ATOM 1835 C CA . SER A 1 261 ? 7.525 -13.203 -13.195 1.00 68.25 261 SER A CA 1
ATOM 1836 C C . SER A 1 261 ? 8.151 -13.825 -14.452 1.00 68.25 261 SER A C 1
ATOM 1838 O O . SER A 1 261 ? 8.911 -14.791 -14.370 1.00 68.25 261 SER A O 1
ATOM 1840 N N . ASN A 1 262 ? 7.884 -13.220 -15.613 1.00 67.25 262 ASN A N 1
ATOM 1841 C CA . ASN A 1 262 ? 8.216 -13.747 -16.936 1.00 67.25 262 ASN A CA 1
ATOM 1842 C C . ASN A 1 262 ? 9.493 -13.153 -17.566 1.00 67.25 262 ASN A C 1
ATOM 1844 O O . ASN A 1 262 ? 9.776 -13.423 -18.738 1.00 67.25 262 ASN A O 1
ATOM 1848 N N . ALA A 1 263 ? 10.302 -12.403 -16.805 1.00 77.38 263 ALA A N 1
ATOM 1849 C CA . ALA A 1 263 ? 11.510 -11.724 -17.297 1.00 77.38 263 ALA A CA 1
ATOM 1850 C C . ALA A 1 263 ? 12.477 -12.646 -18.073 1.00 77.38 263 ALA A C 1
ATOM 1852 O O . ALA A 1 263 ? 13.056 -12.236 -19.079 1.00 77.38 263 ALA A O 1
ATOM 1853 N N . SER A 1 264 ? 12.609 -13.916 -17.675 1.00 77.94 264 SER A N 1
ATOM 1854 C CA . SER A 1 264 ? 13.447 -14.903 -18.378 1.00 77.94 264 SER A CA 1
ATOM 1855 C C . SER A 1 264 ? 12.919 -15.270 -19.772 1.00 77.94 264 SER A C 1
ATOM 1857 O O . SER A 1 264 ? 13.698 -15.364 -20.719 1.00 77.94 264 SER A O 1
ATOM 1859 N N . ALA A 1 265 ? 11.603 -15.458 -19.922 1.00 75.62 265 ALA A N 1
ATOM 1860 C CA . ALA A 1 265 ? 10.982 -15.781 -21.211 1.00 75.62 265 ALA A CA 1
ATOM 1861 C C . ALA A 1 265 ? 11.006 -14.570 -22.160 1.00 75.62 265 ALA A C 1
ATOM 1863 O O . ALA A 1 265 ? 11.287 -14.702 -23.350 1.00 75.62 265 ALA A O 1
ATOM 1864 N N . GLN A 1 266 ? 10.796 -13.375 -21.608 1.00 75.81 266 GLN A N 1
ATOM 1865 C CA . GLN A 1 266 ? 10.898 -12.100 -22.321 1.00 75.81 266 GLN A CA 1
ATOM 1866 C C . GLN A 1 266 ? 12.342 -11.828 -22.780 1.00 75.81 266 GLN A C 1
ATOM 1868 O O . GLN A 1 266 ? 12.566 -11.409 -23.915 1.00 75.81 266 GLN A O 1
ATOM 1873 N N . GLY A 1 267 ? 13.333 -12.144 -21.939 1.00 84.75 267 GLY A N 1
ATOM 1874 C CA . GLY A 1 267 ? 14.749 -12.105 -22.302 1.00 84.75 267 GLY A CA 1
ATOM 1875 C C . GLY A 1 267 ? 15.090 -13.039 -23.467 1.00 84.75 267 GLY A C 1
ATOM 1876 O O . GLY A 1 267 ? 15.812 -12.626 -24.370 1.00 84.75 267 GLY A O 1
ATOM 1877 N N . ALA A 1 268 ? 14.518 -14.248 -23.494 1.00 85.50 268 ALA A N 1
ATOM 1878 C CA . ALA A 1 268 ? 14.698 -15.197 -24.594 1.00 85.50 268 ALA A CA 1
ATOM 1879 C C . ALA A 1 268 ? 14.049 -14.723 -25.910 1.00 85.50 268 ALA A C 1
ATOM 1881 O O . ALA A 1 268 ? 14.651 -14.868 -26.971 1.00 85.50 268 ALA A O 1
ATOM 1882 N N . ALA A 1 269 ? 12.865 -14.100 -25.858 1.00 83.50 269 ALA A N 1
ATOM 1883 C CA . ALA A 1 269 ? 12.235 -13.501 -27.040 1.00 83.50 269 ALA A CA 1
ATOM 1884 C C . ALA A 1 269 ? 13.073 -12.342 -27.617 1.00 83.50 269 ALA A C 1
ATOM 1886 O O . ALA A 1 269 ? 13.242 -12.234 -28.831 1.00 83.50 269 ALA A O 1
ATOM 1887 N N . LEU A 1 270 ? 13.661 -11.514 -26.745 1.00 87.06 270 LEU A N 1
ATOM 1888 C CA . LEU A 1 270 ? 14.602 -10.460 -27.136 1.00 87.06 270 LEU A CA 1
ATOM 1889 C C . LEU A 1 270 ? 15.910 -11.015 -27.732 1.00 87.06 270 LEU A C 1
ATOM 1891 O O . LEU A 1 270 ? 16.439 -10.427 -28.673 1.00 87.06 270 LEU A O 1
ATOM 1895 N N . ASP A 1 271 ? 16.424 -12.144 -27.231 1.00 90.56 271 ASP A N 1
ATOM 1896 C CA . ASP A 1 271 ? 17.572 -12.840 -27.837 1.00 90.56 271 ASP A CA 1
ATOM 1897 C C . ASP A 1 271 ? 17.250 -13.403 -29.224 1.00 90.56 271 ASP A C 1
ATOM 1899 O O . ASP A 1 271 ? 18.090 -13.353 -30.123 1.00 90.56 271 ASP A O 1
ATOM 1903 N N . GLN A 1 272 ? 16.033 -13.915 -29.419 1.00 89.69 272 GLN A N 1
ATOM 1904 C CA . GLN A 1 272 ? 15.590 -14.436 -30.708 1.00 89.69 272 GLN A CA 1
ATOM 1905 C C . GLN A 1 272 ? 15.460 -13.315 -31.752 1.00 89.69 272 GLN A C 1
ATOM 1907 O O . GLN A 1 272 ? 15.960 -13.465 -32.868 1.00 89.69 272 GLN A O 1
ATOM 1912 N N . LEU A 1 273 ? 14.898 -12.165 -31.357 1.00 87.94 273 LEU A N 1
ATOM 1913 C CA . LEU A 1 273 ? 14.851 -10.955 -32.183 1.00 87.94 273 LEU A CA 1
ATOM 1914 C C . LEU A 1 273 ? 16.262 -10.454 -32.535 1.00 87.94 273 LEU A C 1
ATOM 1916 O O . LEU A 1 273 ? 16.543 -10.183 -33.698 1.00 87.94 273 LEU A O 1
ATOM 1920 N N . LEU A 1 274 ? 17.179 -10.409 -31.560 1.00 92.06 274 LEU A N 1
ATOM 1921 C CA . LEU A 1 274 ? 18.584 -10.052 -31.788 1.00 92.06 274 LEU A CA 1
ATOM 1922 C C . LEU A 1 274 ? 19.285 -11.004 -32.770 1.00 92.06 274 LEU A C 1
ATOM 1924 O O . LEU A 1 274 ? 20.163 -10.575 -33.517 1.00 92.06 274 LEU A O 1
ATOM 1928 N N . GLY A 1 275 ? 18.930 -12.291 -32.752 1.00 93.12 275 GLY A N 1
ATOM 1929 C CA . GLY A 1 275 ? 19.397 -13.270 -33.732 1.00 93.12 275 GLY A CA 1
ATOM 1930 C C . GLY A 1 275 ? 18.942 -12.913 -35.145 1.00 93.12 275 GLY A C 1
ATOM 1931 O O . GLY A 1 275 ? 19.773 -12.803 -36.040 1.00 93.12 275 GLY A O 1
ATOM 1932 N N . GLN A 1 276 ? 17.647 -12.642 -35.322 1.00 91.25 276 GLN A N 1
ATOM 1933 C CA . GLN A 1 276 ? 17.075 -12.272 -36.621 1.00 91.25 276 GLN A CA 1
ATOM 1934 C C . GLN A 1 276 ? 17.675 -10.968 -37.164 1.00 91.25 276 GLN A C 1
ATOM 1936 O O . GLN A 1 276 ? 18.149 -10.961 -38.293 1.00 91.25 276 GLN A O 1
ATOM 1941 N N . MET A 1 277 ? 17.794 -9.927 -36.337 1.00 93.81 277 MET A N 1
ATOM 1942 C CA . MET A 1 277 ? 18.435 -8.658 -36.715 1.00 93.81 277 MET A CA 1
ATOM 1943 C C . MET A 1 277 ? 19.901 -8.835 -37.151 1.00 93.81 277 MET A C 1
ATOM 1945 O O . MET A 1 277 ? 20.356 -8.238 -38.123 1.00 93.81 277 MET A O 1
ATOM 1949 N N . LYS A 1 278 ? 20.663 -9.710 -36.477 1.00 94.06 278 LYS A N 1
ATOM 1950 C CA . LYS A 1 278 ? 22.034 -10.055 -36.900 1.00 94.06 278 LYS A CA 1
ATOM 1951 C C . LYS A 1 278 ? 22.062 -10.808 -38.226 1.00 94.06 278 LYS A C 1
ATOM 1953 O O . LYS A 1 278 ? 22.937 -10.539 -39.048 1.00 94.06 278 LYS A O 1
ATOM 1958 N N . ASP A 1 279 ? 21.119 -11.721 -38.445 1.00 93.06 279 ASP A N 1
ATOM 1959 C CA . ASP A 1 279 ? 20.975 -12.420 -39.721 1.00 93.06 279 ASP A CA 1
ATOM 1960 C C . ASP A 1 279 ? 20.540 -11.461 -40.841 1.00 93.06 279 ASP A C 1
ATOM 1962 O O . ASP A 1 279 ? 20.921 -11.662 -41.990 1.00 93.06 279 ASP A O 1
ATOM 1966 N N . ASP A 1 280 ? 19.724 -10.446 -40.551 1.00 92.75 280 ASP A N 1
ATOM 1967 C CA . ASP A 1 280 ? 19.274 -9.432 -41.512 1.00 92.75 280 ASP A CA 1
ATOM 1968 C C . ASP A 1 280 ? 20.382 -8.418 -41.847 1.00 92.75 280 ASP A C 1
ATOM 1970 O O . ASP A 1 280 ? 20.593 -8.142 -43.028 1.00 92.75 280 ASP A O 1
ATOM 1974 N N . LEU A 1 281 ? 21.204 -7.995 -40.876 1.00 93.25 281 LEU A N 1
ATOM 1975 C CA . LEU A 1 281 ? 22.467 -7.280 -41.132 1.00 93.25 281 LEU A CA 1
ATOM 1976 C C . LEU A 1 281 ? 23.433 -8.107 -41.997 1.00 93.25 281 LEU A C 1
ATOM 1978 O O . LEU A 1 281 ? 24.028 -7.585 -42.938 1.00 93.25 281 LEU A O 1
ATOM 1982 N N . ALA A 1 282 ? 23.573 -9.409 -41.728 1.00 91.38 282 ALA A N 1
ATOM 1983 C CA . ALA A 1 282 ? 24.470 -10.292 -42.478 1.00 91.38 282 ALA A CA 1
ATOM 1984 C C . ALA A 1 282 ? 24.024 -10.567 -43.931 1.00 91.38 282 ALA A C 1
ATOM 1986 O O . ALA A 1 282 ? 24.830 -11.044 -44.731 1.00 91.38 282 ALA A O 1
ATOM 1987 N N . LYS A 1 283 ? 22.763 -10.273 -44.286 1.00 92.56 283 LYS A N 1
ATOM 1988 C CA . LYS A 1 283 ? 22.234 -10.376 -45.662 1.00 92.56 283 LYS A CA 1
ATOM 1989 C C . LYS A 1 283 ? 22.500 -9.130 -46.511 1.00 92.56 283 LYS A C 1
ATOM 1991 O O . LYS A 1 283 ? 22.319 -9.200 -47.727 1.00 92.56 283 LYS A O 1
ATOM 1996 N N . GLN A 1 284 ? 22.889 -8.006 -45.905 1.00 94.69 284 GLN A N 1
ATOM 1997 C CA . GLN A 1 284 ? 23.049 -6.740 -46.622 1.00 94.69 284 GLN A CA 1
ATOM 1998 C C . GLN A 1 284 ? 24.254 -6.790 -47.569 1.00 94.69 284 GLN A C 1
ATOM 2000 O O . GLN A 1 284 ? 25.321 -7.306 -47.234 1.00 94.69 284 GLN A O 1
ATOM 2005 N N . THR A 1 285 ? 24.069 -6.267 -48.781 1.00 91.00 285 THR A N 1
ATOM 2006 C CA . THR A 1 285 ? 25.028 -6.403 -49.891 1.00 91.00 285 THR A CA 1
ATOM 2007 C C . THR A 1 285 ? 26.065 -5.288 -49.973 1.00 91.00 285 THR A C 1
ATOM 2009 O O . THR A 1 285 ? 27.038 -5.420 -50.716 1.00 91.00 285 THR A O 1
ATOM 2012 N N . ASP A 1 286 ? 25.851 -4.203 -49.235 1.00 92.50 286 ASP A N 1
ATOM 2013 C CA . ASP A 1 286 ? 26.657 -2.987 -49.240 1.00 92.50 286 ASP A CA 1
ATOM 2014 C C . ASP A 1 286 ? 26.490 -2.202 -47.926 1.00 92.50 286 ASP A C 1
ATOM 2016 O O . ASP A 1 286 ? 25.593 -2.475 -47.119 1.00 92.50 286 ASP A O 1
ATOM 2020 N N . ALA A 1 287 ? 27.391 -1.245 -47.695 1.00 90.94 287 ALA A N 1
ATOM 2021 C CA . ALA A 1 287 ? 27.464 -0.489 -46.447 1.00 90.94 287 ALA A CA 1
ATOM 2022 C C . ALA A 1 287 ? 26.263 0.450 -46.215 1.00 90.94 287 ALA A C 1
ATOM 2024 O O . ALA A 1 287 ? 25.840 0.626 -45.071 1.00 90.94 287 ALA A O 1
ATOM 2025 N N . ASP A 1 288 ? 25.682 1.026 -47.273 1.00 90.56 288 ASP A N 1
ATOM 2026 C CA . ASP A 1 288 ? 24.536 1.938 -47.154 1.00 90.56 288 ASP A CA 1
ATOM 2027 C C . ASP A 1 288 ? 23.244 1.178 -46.799 1.00 90.56 288 ASP A C 1
ATOM 2029 O O . ASP A 1 288 ? 22.462 1.634 -45.957 1.00 90.56 288 ASP A O 1
ATOM 2033 N N . ALA A 1 289 ? 23.038 -0.013 -47.373 1.00 92.88 289 ALA A N 1
ATOM 2034 C CA . ALA A 1 289 ? 21.961 -0.918 -46.976 1.00 92.88 289 ALA A CA 1
ATOM 2035 C C . ALA A 1 289 ? 22.116 -1.380 -45.515 1.00 92.88 289 ALA A C 1
ATOM 2037 O O . ALA A 1 289 ? 21.152 -1.336 -44.750 1.00 92.88 289 ALA A O 1
ATOM 2038 N N . MET A 1 290 ? 23.339 -1.726 -45.093 1.00 92.38 290 MET A N 1
ATOM 2039 C CA . MET A 1 290 ? 23.649 -2.117 -43.711 1.00 92.38 290 MET A CA 1
ATOM 2040 C C . MET A 1 290 ? 23.365 -1.003 -42.696 1.00 92.38 290 MET A C 1
ATOM 2042 O O . MET A 1 290 ? 22.699 -1.242 -41.687 1.00 92.38 290 MET A O 1
ATOM 2046 N N . ALA A 1 291 ? 23.784 0.231 -42.991 1.00 91.62 291 ALA A N 1
ATOM 2047 C CA . ALA A 1 291 ? 23.505 1.390 -42.145 1.00 91.62 291 ALA A CA 1
ATOM 2048 C C . ALA A 1 291 ? 21.997 1.680 -42.022 1.00 91.62 291 ALA A C 1
ATOM 2050 O O . ALA A 1 291 ? 21.517 2.080 -40.957 1.00 91.62 291 ALA A O 1
ATOM 2051 N N . LYS A 1 292 ? 21.233 1.459 -43.100 1.00 92.75 292 LYS A N 1
ATOM 2052 C CA . LYS A 1 292 ? 19.776 1.630 -43.109 1.00 92.75 292 LYS A CA 1
ATOM 2053 C C . LYS A 1 292 ? 19.056 0.556 -42.287 1.00 92.75 292 LYS A C 1
ATOM 2055 O O . LYS A 1 292 ? 18.125 0.902 -41.559 1.00 92.75 292 LYS A O 1
ATOM 2060 N N . GLU A 1 293 ? 19.489 -0.701 -42.376 1.00 93.75 293 GLU A N 1
ATOM 2061 C CA . GLU A 1 293 ? 18.926 -1.809 -41.594 1.00 93.75 293 GLU A CA 1
ATOM 2062 C C . GLU A 1 293 ? 19.168 -1.592 -40.092 1.00 93.75 293 GLU A C 1
ATOM 2064 O O . GLU A 1 293 ? 18.219 -1.556 -39.309 1.00 93.75 293 GLU A O 1
ATOM 2069 N N . LEU A 1 294 ? 20.412 -1.276 -39.700 1.00 92.94 294 LEU A N 1
ATOM 2070 C CA . LEU A 1 294 ? 20.762 -0.935 -38.316 1.00 92.94 294 LEU A CA 1
ATOM 2071 C C . LEU A 1 294 ? 19.895 0.205 -37.756 1.00 92.94 294 LEU A C 1
ATOM 2073 O O . LEU A 1 294 ? 19.483 0.166 -36.592 1.00 92.94 294 LEU A O 1
ATOM 2077 N N . ALA A 1 295 ? 19.626 1.235 -38.564 1.00 92.25 295 ALA A N 1
ATOM 2078 C CA . ALA A 1 295 ? 18.784 2.357 -38.162 1.00 92.25 295 ALA A CA 1
ATOM 2079 C C . ALA A 1 295 ? 17.316 1.940 -37.950 1.00 92.25 295 ALA A C 1
ATOM 2081 O O . ALA A 1 295 ? 16.684 2.414 -37.001 1.00 92.25 295 ALA A O 1
ATOM 2082 N N . ALA A 1 296 ? 16.787 1.040 -38.786 1.00 90.94 296 ALA A N 1
ATOM 2083 C CA . ALA A 1 296 ? 15.441 0.489 -38.641 1.00 90.94 296 ALA A CA 1
ATOM 2084 C C . ALA A 1 296 ? 15.317 -0.388 -37.381 1.00 90.94 296 ALA A C 1
ATOM 2086 O O . ALA A 1 296 ? 14.422 -0.154 -36.565 1.00 90.94 296 ALA A O 1
ATOM 2087 N N . ASP A 1 297 ? 16.259 -1.307 -37.158 1.00 91.56 297 ASP A N 1
ATOM 2088 C CA . ASP A 1 297 ? 16.300 -2.175 -35.973 1.00 91.56 297 ASP A CA 1
ATOM 2089 C C . ASP A 1 297 ? 16.437 -1.376 -34.673 1.00 91.56 297 ASP A C 1
ATOM 2091 O O . ASP A 1 297 ? 15.717 -1.599 -33.694 1.00 91.56 297 ASP A O 1
ATOM 2095 N N . THR A 1 298 ? 17.319 -0.373 -34.676 1.00 90.44 298 THR A N 1
ATOM 2096 C CA . THR A 1 298 ? 17.499 0.549 -33.547 1.00 90.44 298 THR A CA 1
ATOM 2097 C C . THR A 1 298 ? 16.207 1.311 -33.242 1.00 90.44 298 THR A C 1
ATOM 2099 O O . THR A 1 298 ? 15.843 1.473 -32.073 1.00 90.44 298 THR A O 1
ATOM 2102 N N . ALA A 1 299 ? 15.482 1.766 -34.269 1.00 89.88 299 ALA A N 1
ATOM 2103 C CA . ALA A 1 299 ? 14.192 2.429 -34.094 1.00 89.88 299 ALA A CA 1
ATOM 2104 C C . ALA A 1 299 ? 13.119 1.468 -33.550 1.00 89.88 299 ALA A C 1
ATOM 2106 O O . ALA A 1 299 ? 12.365 1.854 -32.654 1.00 89.88 299 ALA A O 1
ATOM 2107 N N . ALA A 1 300 ? 13.084 0.216 -34.019 1.00 87.81 300 ALA A N 1
ATOM 2108 C CA . ALA A 1 300 ? 12.142 -0.802 -33.558 1.00 87.81 300 ALA A CA 1
ATOM 2109 C C . ALA A 1 300 ? 12.334 -1.151 -32.069 1.00 87.81 300 ALA A C 1
ATOM 2111 O O . ALA A 1 300 ? 11.367 -1.124 -31.302 1.00 87.81 300 ALA A O 1
ATOM 2112 N N . ILE A 1 301 ? 13.578 -1.396 -31.629 1.00 87.12 301 ILE A N 1
ATOM 2113 C CA . ILE A 1 301 ? 13.897 -1.677 -30.216 1.00 87.12 301 ILE A CA 1
ATOM 2114 C C . ILE A 1 301 ? 13.503 -0.489 -29.327 1.00 87.12 301 ILE A C 1
ATOM 2116 O O . ILE A 1 301 ? 12.819 -0.661 -28.315 1.00 87.12 301 ILE A O 1
ATOM 2120 N N . ASN A 1 302 ? 13.902 0.728 -29.709 1.00 88.06 302 ASN A N 1
ATOM 2121 C CA . ASN A 1 302 ? 13.623 1.928 -28.920 1.00 88.06 302 ASN A CA 1
ATOM 2122 C C . ASN A 1 302 ? 12.119 2.245 -28.854 1.00 88.06 302 ASN A C 1
ATOM 2124 O O . ASN A 1 302 ? 11.615 2.581 -27.781 1.00 88.06 302 ASN A O 1
ATOM 2128 N N . GLY A 1 303 ? 11.393 2.082 -29.964 1.00 89.31 303 GLY A N 1
ATOM 2129 C CA . GLY A 1 303 ? 9.940 2.253 -30.020 1.00 89.31 303 GLY A CA 1
ATOM 2130 C C . GLY A 1 303 ? 9.198 1.259 -29.124 1.00 89.31 303 GLY A C 1
ATOM 2131 O O . GLY A 1 303 ? 8.327 1.663 -28.354 1.00 89.31 303 GLY A O 1
ATOM 2132 N N . MET A 1 304 ? 9.585 -0.022 -29.149 1.00 86.56 304 MET A N 1
ATOM 2133 C CA . MET A 1 304 ? 9.013 -1.043 -28.263 1.00 86.56 304 MET A CA 1
ATOM 2134 C C . MET A 1 304 ? 9.271 -0.730 -26.781 1.00 86.56 304 MET A C 1
ATOM 2136 O O . MET A 1 304 ? 8.346 -0.816 -25.973 1.00 86.56 304 MET A O 1
ATOM 2140 N N . ASN A 1 305 ? 10.496 -0.339 -26.416 1.00 84.56 305 ASN A N 1
ATOM 2141 C CA . ASN A 1 305 ? 10.841 0.004 -25.032 1.00 84.56 305 ASN A CA 1
ATOM 2142 C C . ASN A 1 305 ? 10.025 1.203 -24.518 1.00 84.56 305 ASN A C 1
ATOM 2144 O O . ASN A 1 305 ? 9.487 1.157 -23.410 1.00 84.56 305 ASN A O 1
ATOM 2148 N N . ALA A 1 306 ? 9.888 2.254 -25.333 1.00 88.44 306 ALA A N 1
ATOM 2149 C CA . ALA A 1 306 ? 9.087 3.428 -24.993 1.00 88.44 306 ALA A CA 1
ATOM 2150 C C . ALA A 1 306 ? 7.594 3.084 -24.835 1.00 88.44 306 ALA A C 1
ATOM 2152 O O . ALA A 1 306 ? 6.963 3.515 -23.867 1.00 88.44 306 ALA A O 1
ATOM 2153 N N . ALA A 1 307 ? 7.043 2.266 -25.739 1.00 91.62 307 ALA A N 1
ATOM 2154 C CA . ALA A 1 307 ? 5.653 1.821 -25.674 1.00 91.62 307 ALA A CA 1
ATOM 2155 C C . ALA A 1 307 ? 5.369 0.983 -24.417 1.00 91.62 307 ALA A C 1
ATOM 2157 O O . ALA A 1 307 ? 4.390 1.253 -23.724 1.00 91.62 307 ALA A O 1
ATOM 2158 N N . LYS A 1 308 ? 6.248 0.032 -24.059 1.00 89.56 308 LYS A N 1
ATOM 2159 C CA . LYS A 1 308 ? 6.120 -0.751 -22.814 1.00 89.56 308 LYS A CA 1
ATOM 2160 C C . LYS A 1 308 ? 6.134 0.135 -21.568 1.00 89.56 308 LYS A C 1
ATOM 2162 O O . LYS A 1 308 ? 5.274 -0.021 -20.706 1.00 89.56 308 LYS A O 1
ATOM 2167 N N . ALA A 1 309 ? 7.047 1.104 -21.487 1.00 88.62 309 ALA A N 1
ATOM 2168 C CA . ALA A 1 309 ? 7.105 2.028 -20.352 1.00 88.62 309 ALA A CA 1
ATOM 2169 C C . ALA A 1 309 ? 5.815 2.867 -20.210 1.00 88.62 309 ALA A C 1
ATOM 2171 O O . ALA A 1 309 ? 5.268 2.984 -19.111 1.00 88.62 309 ALA A O 1
ATOM 2172 N N . ALA A 1 310 ? 5.291 3.404 -21.318 1.00 91.31 310 ALA A N 1
ATOM 2173 C CA . ALA A 1 310 ? 4.040 4.168 -21.329 1.00 91.31 310 ALA A CA 1
ATOM 2174 C C . ALA A 1 310 ? 2.811 3.303 -20.978 1.00 91.31 310 ALA A C 1
ATOM 2176 O O . ALA A 1 310 ? 1.932 3.733 -20.224 1.00 91.31 310 ALA A O 1
ATOM 2177 N N . ALA A 1 311 ? 2.775 2.068 -21.480 1.00 94.12 311 ALA A N 1
ATOM 2178 C CA . ALA A 1 311 ? 1.746 1.080 -21.188 1.00 94.12 311 ALA A CA 1
ATOM 2179 C C . ALA A 1 311 ? 1.697 0.721 -19.692 1.00 94.12 311 ALA A C 1
ATOM 2181 O O . ALA A 1 311 ? 0.632 0.812 -19.082 1.00 94.12 311 ALA A O 1
ATOM 2182 N N . ILE A 1 312 ? 2.841 0.409 -19.070 1.00 92.12 312 ILE A N 1
ATOM 2183 C CA . ILE A 1 312 ? 2.928 0.111 -17.627 1.00 92.12 312 ILE A CA 1
ATOM 2184 C C . ILE A 1 312 ? 2.487 1.315 -16.782 1.00 92.12 312 ILE A C 1
ATOM 2186 O O . ILE A 1 312 ? 1.720 1.144 -15.836 1.00 92.12 312 ILE A O 1
ATOM 2190 N N . SER A 1 313 ? 2.899 2.538 -17.144 1.00 93.56 313 SER A N 1
ATOM 2191 C CA . SER A 1 313 ? 2.439 3.758 -16.459 1.00 93.56 313 SER A CA 1
ATOM 2192 C C . SER A 1 313 ? 0.915 3.899 -16.528 1.00 93.56 313 SER A C 1
ATOM 2194 O O . SER A 1 313 ? 0.268 4.134 -15.512 1.00 93.56 313 SER A O 1
ATOM 2196 N N . THR A 1 314 ? 0.329 3.669 -17.707 1.00 95.56 314 THR A N 1
ATOM 2197 C CA . THR A 1 314 ? -1.125 3.737 -17.925 1.00 95.56 314 THR A CA 1
ATOM 2198 C C . THR A 1 314 ? -1.881 2.704 -17.083 1.00 95.56 314 THR A C 1
ATOM 2200 O O . THR A 1 314 ? -2.937 3.007 -16.525 1.00 95.56 314 THR A O 1
ATOM 2203 N N . LEU A 1 315 ? -1.348 1.484 -16.963 1.00 95.75 315 LEU A N 1
ATOM 2204 C CA . LEU A 1 315 ? -1.918 0.446 -16.102 1.00 95.75 315 LEU A CA 1
ATOM 2205 C C . LEU A 1 315 ? -1.857 0.849 -14.621 1.00 95.75 315 LEU A C 1
ATOM 2207 O O . LEU A 1 315 ? -2.863 0.727 -13.918 1.00 95.75 315 LEU A O 1
ATOM 2211 N N . ALA A 1 316 ? -0.716 1.371 -14.161 1.00 95.38 316 ALA A N 1
ATOM 2212 C CA . ALA A 1 316 ? -0.520 1.815 -12.782 1.00 95.38 316 ALA A CA 1
ATOM 2213 C C . ALA A 1 316 ? -1.435 2.995 -12.401 1.00 95.38 316 ALA A C 1
ATOM 2215 O O . ALA A 1 316 ? -2.007 2.997 -11.310 1.00 95.38 316 ALA A O 1
ATOM 2216 N N . ASP A 1 317 ? -1.647 3.955 -13.306 1.00 96.06 317 ASP A N 1
ATOM 2217 C CA . ASP A 1 317 ? -2.579 5.069 -13.096 1.00 96.06 317 ASP A CA 1
ATOM 2218 C C . ASP A 1 317 ? -4.034 4.580 -12.961 1.00 96.06 317 ASP A C 1
ATOM 2220 O O . ASP A 1 317 ? -4.765 5.033 -12.073 1.00 96.06 317 ASP A O 1
ATOM 2224 N N . LYS A 1 318 ? -4.447 3.601 -13.785 1.00 96.19 318 LYS A N 1
ATOM 2225 C CA . LYS A 1 318 ? -5.765 2.943 -13.687 1.00 96.19 318 LYS A CA 1
ATOM 2226 C C . LYS A 1 318 ? -5.935 2.197 -12.350 1.00 96.19 318 LYS A C 1
ATOM 2228 O O . LYS A 1 318 ? -6.972 2.354 -11.706 1.00 96.19 318 LYS A O 1
ATOM 2233 N N . ALA A 1 319 ? -4.917 1.462 -11.888 1.00 97.25 319 ALA A N 1
ATOM 2234 C CA . ALA A 1 319 ? -4.932 0.805 -10.574 1.00 97.25 319 ALA A CA 1
ATOM 2235 C C . ALA A 1 319 ? -5.042 1.822 -9.427 1.00 97.25 319 ALA A C 1
ATOM 2237 O O . ALA A 1 319 ? -5.887 1.682 -8.547 1.00 97.25 319 ALA A O 1
ATOM 2238 N N . GLN A 1 320 ? -4.256 2.902 -9.469 1.00 97.44 320 GLN A N 1
ATOM 2239 C CA . GLN A 1 320 ? -4.302 3.948 -8.446 1.00 97.44 320 GLN A CA 1
ATOM 2240 C C . GLN A 1 320 ? -5.667 4.663 -8.406 1.00 97.44 320 GLN A C 1
ATOM 2242 O O . GLN A 1 320 ? -6.114 5.094 -7.341 1.00 97.44 320 GLN A O 1
ATOM 2247 N N . ALA A 1 321 ? -6.346 4.806 -9.549 1.00 96.50 321 ALA A N 1
ATOM 2248 C CA . ALA A 1 321 ? -7.712 5.321 -9.597 1.00 96.50 321 ALA A CA 1
ATOM 2249 C C . ALA A 1 321 ? -8.718 4.356 -8.939 1.00 96.50 321 ALA A C 1
ATOM 2251 O O . ALA A 1 321 ? -9.575 4.808 -8.176 1.00 96.50 321 ALA A O 1
ATOM 2252 N N . ALA A 1 322 ? -8.579 3.045 -9.170 1.00 97.38 322 ALA A N 1
ATOM 2253 C CA . ALA A 1 322 ? -9.384 2.016 -8.511 1.00 97.38 322 ALA A CA 1
ATOM 2254 C C . ALA A 1 322 ? -9.165 1.994 -6.985 1.00 97.38 322 ALA A C 1
ATOM 2256 O O . ALA A 1 322 ? -10.135 2.031 -6.229 1.00 97.38 322 ALA A O 1
ATOM 2257 N N . ASP A 1 323 ? -7.913 2.052 -6.520 1.00 97.75 323 ASP A N 1
ATOM 2258 C CA . ASP A 1 323 ? -7.578 2.121 -5.090 1.00 97.75 323 ASP A CA 1
ATOM 2259 C C . ASP A 1 323 ? -8.194 3.346 -4.400 1.00 97.75 323 ASP A C 1
ATOM 2261 O O . ASP A 1 323 ? -8.762 3.226 -3.314 1.00 97.75 323 ASP A O 1
ATOM 2265 N N . LYS A 1 324 ? -8.148 4.522 -5.045 1.00 97.12 324 LYS A N 1
ATOM 2266 C CA . LYS A 1 324 ? -8.797 5.746 -4.537 1.00 97.12 324 LYS A CA 1
ATOM 2267 C C . LYS A 1 324 ? -10.319 5.608 -4.459 1.00 97.12 324 LYS A C 1
ATOM 2269 O O . LYS A 1 324 ? -10.926 6.134 -3.528 1.00 97.12 324 LYS A O 1
ATOM 2274 N N . ALA A 1 325 ? -10.941 4.912 -5.413 1.00 96.25 325 ALA A N 1
ATOM 2275 C CA . ALA A 1 325 ? -12.376 4.637 -5.381 1.00 96.25 325 ALA A CA 1
ATOM 2276 C C . ALA A 1 325 ? -12.752 3.672 -4.239 1.00 96.25 325 ALA A C 1
ATOM 2278 O O . ALA A 1 325 ? -13.786 3.862 -3.597 1.00 96.25 325 ALA A O 1
ATOM 2279 N N . LEU A 1 326 ? -11.896 2.687 -3.938 1.00 97.31 326 LEU A N 1
ATOM 2280 C CA . LEU A 1 326 ? -12.051 1.789 -2.788 1.00 97.31 326 LEU A CA 1
ATOM 2281 C C . LEU A 1 326 ? -11.875 2.520 -1.447 1.00 97.31 326 LEU A C 1
ATOM 2283 O O . LEU A 1 326 ? -12.669 2.301 -0.534 1.00 97.31 326 LEU A O 1
ATOM 2287 N N . ASP A 1 327 ? -10.894 3.421 -1.333 1.00 96.06 327 ASP A N 1
ATOM 2288 C CA . ASP A 1 327 ? -10.683 4.242 -0.128 1.00 96.06 327 ASP A CA 1
ATOM 2289 C C . ASP A 1 327 ? -11.831 5.222 0.143 1.00 96.06 327 ASP A C 1
ATOM 2291 O O . ASP A 1 327 ? -12.165 5.482 1.298 1.00 96.06 327 ASP A O 1
ATOM 2295 N N . ALA A 1 328 ? -12.479 5.734 -0.906 1.00 95.38 328 ALA A N 1
ATOM 2296 C CA . ALA A 1 328 ? -13.660 6.585 -0.778 1.00 95.38 328 ALA A CA 1
ATOM 2297 C C . ALA A 1 328 ? -14.951 5.810 -0.426 1.00 95.38 328 ALA A C 1
ATOM 2299 O O . ALA A 1 328 ? -15.968 6.427 -0.096 1.00 95.38 328 ALA A O 1
ATOM 2300 N N . ASN A 1 329 ? -14.954 4.474 -0.504 1.00 96.50 329 ASN A N 1
ATOM 2301 C CA . ASN A 1 329 ? -16.162 3.671 -0.325 1.00 96.50 329 ASN A CA 1
ATOM 2302 C C . ASN A 1 329 ? -16.447 3.371 1.158 1.00 96.50 329 ASN A C 1
ATOM 2304 O O . ASN A 1 329 ? -16.005 2.368 1.718 1.00 96.50 329 ASN A O 1
ATOM 2308 N N . VAL A 1 330 ? -17.281 4.216 1.768 1.00 96.69 330 VAL A N 1
ATOM 2309 C CA . VAL A 1 330 ? -17.727 4.110 3.172 1.00 96.69 330 VAL A CA 1
ATOM 2310 C C . VAL A 1 330 ? -18.508 2.831 3.519 1.00 96.69 330 VAL A C 1
ATOM 2312 O O . VAL A 1 330 ? -18.712 2.547 4.699 1.00 96.69 330 VAL A O 1
ATOM 2315 N N . ASN A 1 331 ? -18.957 2.060 2.522 1.00 96.44 331 ASN A N 1
ATOM 2316 C CA . ASN A 1 331 ? -19.721 0.823 2.728 1.00 96.44 331 ASN A CA 1
ATOM 2317 C C . ASN A 1 331 ? -18.827 -0.409 2.974 1.00 96.44 331 ASN A C 1
ATOM 2319 O O . ASN A 1 331 ? -19.335 -1.446 3.412 1.00 96.44 331 ASN A O 1
ATOM 2323 N N . LEU A 1 332 ? -17.525 -0.298 2.679 1.00 96.81 332 LEU A N 1
ATOM 2324 C CA . LEU A 1 332 ? -16.533 -1.352 2.892 1.00 96.81 332 LEU A CA 1
ATOM 2325 C C . LEU A 1 332 ? -15.958 -1.284 4.307 1.00 96.81 332 LEU A C 1
ATOM 2327 O O . LEU A 1 332 ? -15.515 -0.213 4.744 1.00 96.81 332 LEU A O 1
ATOM 2331 N N . THR A 1 333 ? -15.893 -2.430 4.984 1.00 95.94 333 THR A N 1
ATOM 2332 C CA . THR A 1 333 ? -15.020 -2.587 6.159 1.00 95.94 333 THR A CA 1
ATOM 2333 C C . THR A 1 333 ? -13.552 -2.490 5.740 1.00 95.94 333 THR A C 1
ATOM 2335 O O . THR A 1 333 ? -13.221 -2.515 4.551 1.00 95.94 333 THR A O 1
ATOM 2338 N N . ASP A 1 334 ? -12.648 -2.355 6.707 1.00 95.44 334 ASP A N 1
ATOM 2339 C CA . ASP A 1 334 ? -11.216 -2.259 6.412 1.00 95.44 334 ASP A CA 1
ATOM 2340 C C . ASP A 1 334 ? -10.676 -3.555 5.774 1.00 95.44 334 ASP A C 1
ATOM 2342 O O . ASP A 1 334 ? -9.906 -3.478 4.814 1.00 95.44 334 ASP A O 1
ATOM 2346 N N . ASP A 1 335 ? -11.167 -4.721 6.209 1.00 94.19 335 ASP A N 1
ATOM 2347 C CA . ASP A 1 335 ? -10.830 -6.030 5.631 1.00 94.19 335 ASP A CA 1
ATOM 2348 C C . ASP A 1 335 ? -11.364 -6.173 4.192 1.00 94.19 335 ASP A C 1
ATOM 2350 O O . ASP A 1 335 ? -10.602 -6.465 3.270 1.00 94.19 335 ASP A O 1
ATOM 2354 N N . GLU A 1 336 ? -12.651 -5.874 3.958 1.00 96.06 336 GLU A N 1
ATOM 2355 C CA . GLU A 1 336 ? -13.261 -5.927 2.617 1.00 96.06 336 GLU A CA 1
ATOM 2356 C C . GLU A 1 336 ? -12.558 -4.981 1.627 1.00 96.06 336 GLU A C 1
ATOM 2358 O O . GLU A 1 336 ? -12.431 -5.281 0.435 1.00 96.06 336 GLU A O 1
ATOM 2363 N N . ARG A 1 337 ? -12.100 -3.819 2.111 1.00 96.19 337 ARG A N 1
ATOM 2364 C CA . ARG A 1 337 ? -11.329 -2.850 1.325 1.00 96.19 337 ARG A CA 1
ATOM 2365 C C . ARG A 1 337 ? -9.945 -3.393 0.985 1.00 96.19 337 ARG A C 1
ATOM 2367 O O . ARG A 1 337 ? -9.518 -3.254 -0.161 1.00 96.19 337 ARG A O 1
ATOM 2374 N N . GLN A 1 338 ? -9.261 -4.021 1.941 1.00 96.12 338 GLN A N 1
ATOM 2375 C CA . GLN A 1 338 ? -7.935 -4.591 1.719 1.00 96.12 338 GLN A CA 1
ATOM 2376 C C . GLN A 1 338 ? -7.975 -5.762 0.728 1.00 96.12 338 GLN A C 1
ATOM 2378 O O . GLN A 1 338 ? -7.149 -5.802 -0.183 1.00 96.12 338 GLN A O 1
ATOM 2383 N N . ASP A 1 339 ? -8.959 -6.657 0.826 1.00 95.56 339 ASP A N 1
ATOM 2384 C CA . ASP A 1 339 ? -9.131 -7.765 -0.124 1.00 95.56 339 ASP A CA 1
ATOM 2385 C C . ASP A 1 339 ? -9.357 -7.269 -1.560 1.00 95.56 339 ASP A C 1
ATOM 2387 O O . ASP A 1 339 ? -8.782 -7.797 -2.515 1.00 95.56 339 ASP A O 1
ATOM 2391 N N . ARG A 1 340 ? -10.126 -6.188 -1.728 1.00 97.25 340 ARG A N 1
ATOM 2392 C CA . ARG A 1 340 ? -10.348 -5.559 -3.039 1.00 97.25 340 ARG A CA 1
ATOM 2393 C C . ARG A 1 340 ? -9.097 -4.876 -3.588 1.00 97.25 340 ARG A C 1
ATOM 2395 O O . ARG A 1 340 ? -8.829 -4.995 -4.781 1.00 97.25 340 ARG A O 1
ATOM 2402 N N . LYS A 1 341 ? -8.286 -4.238 -2.739 1.00 97.31 341 LYS A N 1
ATOM 2403 C CA . LYS A 1 341 ? -6.967 -3.709 -3.134 1.00 97.31 341 LYS A CA 1
ATOM 2404 C C . LYS A 1 341 ? -5.992 -4.817 -3.534 1.00 97.31 341 LYS A C 1
ATOM 2406 O O . LYS A 1 341 ? -5.250 -4.664 -4.501 1.00 97.31 341 LYS A O 1
ATOM 2411 N N . ASN A 1 342 ? -6.036 -5.965 -2.857 1.00 97.06 342 ASN A N 1
ATOM 2412 C CA . ASN A 1 342 ? -5.254 -7.140 -3.247 1.00 97.06 342 ASN A CA 1
ATOM 2413 C C . ASN A 1 342 ? -5.659 -7.635 -4.653 1.00 97.06 342 ASN A C 1
ATOM 2415 O O . ASN A 1 342 ? -4.788 -7.990 -5.447 1.00 97.06 342 ASN A O 1
ATOM 2419 N N . ALA A 1 343 ? -6.954 -7.593 -4.996 1.00 96.69 343 ALA A N 1
ATOM 2420 C CA . ALA A 1 343 ? -7.438 -7.905 -6.343 1.00 96.69 343 ALA A CA 1
ATOM 2421 C C . ALA A 1 343 ? -6.975 -6.878 -7.400 1.00 96.69 343 ALA A C 1
ATOM 2423 O O . ALA A 1 343 ? -6.500 -7.282 -8.460 1.00 96.69 343 ALA A O 1
ATOM 2424 N N . VAL A 1 344 ? -7.017 -5.570 -7.102 1.00 98.00 344 VAL A N 1
ATOM 2425 C CA . VAL A 1 344 ? -6.453 -4.514 -7.977 1.00 98.00 344 VAL A CA 1
ATOM 2426 C C . VAL A 1 344 ? -4.960 -4.750 -8.240 1.00 98.00 344 VAL A C 1
ATOM 2428 O O . VAL A 1 344 ? -4.514 -4.688 -9.386 1.00 98.00 344 VAL A O 1
ATOM 2431 N N . ALA A 1 345 ? -4.184 -5.083 -7.204 1.00 96.94 345 ALA A N 1
ATOM 2432 C CA . ALA A 1 345 ? -2.758 -5.378 -7.338 1.00 96.94 345 ALA A CA 1
ATOM 2433 C C . ALA A 1 345 ? -2.486 -6.639 -8.186 1.00 96.94 345 ALA A C 1
ATOM 2435 O O . ALA A 1 345 ? -1.555 -6.647 -8.994 1.00 96.94 345 ALA A O 1
ATOM 2436 N N . ALA A 1 346 ? -3.306 -7.687 -8.049 1.00 95.44 346 ALA A N 1
ATOM 2437 C CA . ALA A 1 346 ? -3.210 -8.905 -8.858 1.00 95.44 346 ALA A CA 1
ATOM 2438 C C . ALA A 1 346 ? -3.558 -8.661 -10.341 1.00 95.44 346 ALA A C 1
ATOM 2440 O O . ALA A 1 346 ? -2.864 -9.163 -11.232 1.00 95.44 346 ALA A O 1
ATOM 2441 N N . ALA A 1 347 ? -4.576 -7.838 -10.610 1.00 96.00 347 ALA A N 1
ATOM 2442 C CA . ALA A 1 347 ? -4.938 -7.407 -11.959 1.00 96.00 347 ALA A CA 1
ATOM 2443 C C . ALA A 1 347 ? -3.808 -6.584 -12.604 1.00 96.00 347 ALA A C 1
ATOM 2445 O O . ALA A 1 347 ? -3.403 -6.854 -13.736 1.00 96.00 347 ALA A O 1
ATOM 2446 N N . LEU A 1 348 ? -3.230 -5.629 -11.859 1.00 95.12 348 LEU A N 1
ATOM 2447 C CA . LEU A 1 348 ? -2.107 -4.809 -12.325 1.00 95.12 348 LEU A CA 1
ATOM 2448 C C . LEU A 1 348 ? -0.878 -5.665 -12.654 1.00 95.12 348 LEU A C 1
ATOM 2450 O O . LEU A 1 348 ? -0.233 -5.436 -13.678 1.00 95.12 348 LEU A O 1
ATOM 2454 N N . ALA A 1 349 ? -0.559 -6.655 -11.815 1.00 92.50 349 ALA A N 1
ATOM 2455 C CA . ALA A 1 349 ? 0.536 -7.588 -12.068 1.00 92.50 349 ALA A CA 1
ATOM 2456 C C . ALA A 1 349 ? 0.303 -8.395 -13.357 1.00 92.50 349 ALA A C 1
ATOM 2458 O O . ALA A 1 349 ? 1.189 -8.452 -14.208 1.00 92.50 349 ALA A O 1
ATOM 2459 N N . THR A 1 350 ? -0.906 -8.934 -13.540 1.00 91.50 350 THR A N 1
ATOM 2460 C CA . THR A 1 350 ? -1.298 -9.699 -14.738 1.00 91.50 350 THR A CA 1
ATOM 2461 C C . THR A 1 350 ? -1.180 -8.859 -16.013 1.00 91.50 350 THR A C 1
ATOM 2463 O O . THR A 1 350 ? -0.526 -9.275 -16.971 1.00 91.50 350 THR A O 1
ATOM 2466 N N . ALA A 1 351 ? -1.731 -7.642 -16.015 1.00 92.81 351 ALA A N 1
ATOM 2467 C CA . ALA A 1 351 ? -1.662 -6.739 -17.163 1.00 92.81 351 ALA A CA 1
ATOM 2468 C C . ALA A 1 351 ? -0.228 -6.241 -17.445 1.00 92.81 351 ALA A C 1
ATOM 2470 O O . ALA A 1 351 ? 0.167 -6.087 -18.601 1.00 92.81 351 ALA A O 1
ATOM 2471 N N . THR A 1 352 ? 0.587 -6.041 -16.403 1.00 91.31 352 THR A N 1
ATOM 2472 C CA . THR A 1 352 ? 2.012 -5.689 -16.542 1.00 91.31 352 THR A CA 1
ATOM 2473 C C . THR A 1 352 ? 2.807 -6.836 -17.170 1.00 91.31 352 THR A C 1
ATOM 2475 O O . THR A 1 352 ? 3.592 -6.605 -18.091 1.00 91.31 352 THR A O 1
ATOM 2478 N N . ASP A 1 353 ? 2.576 -8.080 -16.737 1.00 87.06 353 ASP A N 1
ATOM 2479 C CA . ASP A 1 353 ? 3.206 -9.262 -17.336 1.00 87.06 353 ASP A CA 1
ATOM 2480 C C . ASP A 1 353 ? 2.748 -9.475 -18.797 1.00 87.06 353 ASP A C 1
ATOM 2482 O O . ASP A 1 353 ? 3.547 -9.944 -19.612 1.00 87.06 353 ASP A O 1
ATOM 2486 N N . ALA A 1 354 ? 1.522 -9.085 -19.174 1.00 88.62 354 ALA A N 1
ATOM 2487 C CA . ALA A 1 354 ? 1.054 -9.073 -20.568 1.00 88.62 354 ALA A CA 1
ATOM 2488 C C . ALA A 1 354 ? 1.782 -8.014 -21.425 1.00 88.62 354 ALA A C 1
ATOM 2490 O O . ALA A 1 354 ? 2.397 -8.355 -22.438 1.00 88.62 354 ALA A O 1
ATOM 2491 N N . VAL A 1 355 ? 1.839 -6.752 -20.974 1.00 89.69 355 VAL A N 1
ATOM 2492 C CA . VAL A 1 355 ? 2.613 -5.679 -21.638 1.00 89.69 355 VAL A CA 1
ATOM 2493 C C . VAL A 1 355 ? 4.086 -6.065 -21.803 1.00 89.69 355 VAL A C 1
ATOM 2495 O O . VAL A 1 355 ? 4.677 -5.849 -22.864 1.00 89.69 355 VAL A O 1
ATOM 2498 N N . ASN A 1 356 ? 4.696 -6.677 -20.786 1.00 84.50 356 ASN A N 1
ATOM 2499 C CA . ASN A 1 356 ? 6.092 -7.102 -20.857 1.00 84.50 356 ASN A CA 1
ATOM 2500 C C . ASN A 1 356 ? 6.319 -8.247 -21.866 1.00 84.50 356 ASN A C 1
ATOM 2502 O O . ASN A 1 356 ? 7.400 -8.309 -22.460 1.00 84.50 356 ASN A O 1
ATOM 2506 N N . GLN A 1 357 ? 5.318 -9.098 -22.126 1.00 81.94 357 GLN A N 1
ATOM 2507 C CA . GLN A 1 357 ? 5.357 -10.153 -23.154 1.00 81.94 357 GLN A CA 1
ATOM 2508 C C . GLN A 1 357 ? 5.193 -9.642 -24.597 1.00 81.94 357 GLN A C 1
ATOM 2510 O O . GLN A 1 357 ? 5.535 -10.366 -25.530 1.00 81.94 357 GLN A O 1
ATOM 2515 N N . ALA A 1 358 ? 4.732 -8.405 -24.806 1.00 85.62 358 ALA A N 1
ATOM 2516 C CA . ALA A 1 358 ? 4.573 -7.835 -26.142 1.00 85.62 358 ALA A CA 1
ATOM 2517 C C . ALA A 1 358 ? 5.887 -7.837 -26.951 1.00 85.62 358 ALA A C 1
ATOM 2519 O O . ALA A 1 358 ? 6.937 -7.416 -26.460 1.00 85.62 358 ALA A O 1
ATOM 2520 N N . THR A 1 359 ? 5.827 -8.257 -28.216 1.00 81.12 359 THR A N 1
ATOM 2521 C CA . THR A 1 359 ? 6.973 -8.287 -29.148 1.00 81.12 359 THR A CA 1
ATOM 2522 C C . THR A 1 359 ? 7.025 -7.078 -30.089 1.00 81.12 359 THR A C 1
ATOM 2524 O O . THR A 1 359 ? 7.920 -6.985 -30.924 1.00 81.12 359 THR A O 1
ATOM 2527 N N . SER A 1 360 ? 6.080 -6.141 -29.962 1.00 84.81 360 SER A N 1
ATOM 2528 C CA . SER A 1 360 ? 6.021 -4.900 -30.740 1.00 84.81 360 SER A CA 1
ATOM 2529 C C . SER A 1 360 ? 5.487 -3.734 -29.899 1.00 84.81 360 SER A C 1
ATOM 2531 O O . SER A 1 360 ? 4.864 -3.941 -28.851 1.00 84.81 360 SER A O 1
ATOM 2533 N N . ALA A 1 361 ? 5.709 -2.503 -30.368 1.00 88.44 361 ALA A N 1
ATOM 2534 C CA . ALA A 1 361 ? 5.165 -1.292 -29.749 1.00 88.44 361 ALA A CA 1
ATOM 2535 C C . ALA A 1 361 ? 3.622 -1.253 -29.785 1.00 88.44 361 ALA A C 1
ATOM 2537 O O . ALA A 1 361 ? 2.987 -0.882 -28.793 1.00 88.44 361 ALA A O 1
ATOM 2538 N N . ASP A 1 362 ? 3.021 -1.696 -30.892 1.00 91.25 362 ASP A N 1
ATOM 2539 C CA . ASP A 1 362 ? 1.566 -1.732 -31.067 1.00 91.25 362 ASP A CA 1
ATOM 2540 C C . ASP A 1 362 ? 0.921 -2.746 -30.116 1.00 91.25 362 ASP A C 1
ATOM 2542 O O . ASP A 1 362 ? -0.057 -2.428 -29.440 1.00 91.25 362 ASP A O 1
ATOM 2546 N N . THR A 1 363 ? 1.515 -3.939 -29.980 1.00 90.75 363 THR A N 1
ATOM 2547 C CA . THR A 1 363 ? 1.060 -4.957 -29.020 1.00 90.75 363 THR A CA 1
ATOM 2548 C C . THR A 1 363 ? 1.147 -4.435 -27.584 1.00 90.75 363 THR A C 1
ATOM 2550 O O . THR A 1 363 ? 0.169 -4.530 -26.851 1.00 90.75 363 THR A O 1
ATOM 2553 N N . ALA A 1 364 ? 2.259 -3.804 -27.184 1.00 91.06 364 ALA A N 1
ATOM 2554 C CA . ALA A 1 364 ? 2.402 -3.239 -25.836 1.00 91.06 364 ALA A CA 1
ATOM 2555 C C . ALA A 1 364 ? 1.333 -2.166 -25.537 1.00 91.06 364 ALA A C 1
ATOM 2557 O O . ALA A 1 364 ? 0.788 -2.104 -24.434 1.00 91.06 364 ALA A O 1
ATOM 2558 N N . THR A 1 365 ? 0.997 -1.353 -26.542 1.00 93.62 365 THR A N 1
ATOM 2559 C CA . THR A 1 365 ? -0.055 -0.330 -26.450 1.00 93.62 365 THR A CA 1
ATOM 2560 C C . THR A 1 365 ? -1.450 -0.955 -26.345 1.00 93.62 365 THR A C 1
ATOM 2562 O O . THR A 1 365 ? -2.274 -0.478 -25.558 1.00 93.62 365 THR A O 1
ATOM 2565 N N . ALA A 1 366 ? -1.714 -2.032 -27.089 1.00 93.00 366 ALA A N 1
ATOM 2566 C CA . ALA A 1 366 ? -2.974 -2.771 -27.039 1.00 93.00 366 ALA A CA 1
ATOM 2567 C C . ALA A 1 366 ? -3.211 -3.423 -25.666 1.00 93.00 366 ALA A C 1
ATOM 2569 O O . ALA A 1 366 ? -4.276 -3.215 -25.089 1.00 93.00 366 ALA A O 1
ATOM 2570 N N . GLU A 1 367 ? -2.211 -4.106 -25.095 1.00 92.25 367 GLU A N 1
ATOM 2571 C CA . GLU A 1 367 ? -2.320 -4.753 -23.773 1.00 92.25 367 GLU A CA 1
ATOM 2572 C C . GLU A 1 367 ? -2.684 -3.754 -22.659 1.00 92.25 367 GLU A C 1
ATOM 2574 O O . GLU A 1 367 ? -3.527 -4.036 -21.807 1.00 92.25 367 GLU A O 1
ATOM 2579 N N . SER A 1 368 ? -2.152 -2.523 -22.712 1.00 91.38 368 SER A N 1
ATOM 2580 C CA . SER A 1 368 ? -2.505 -1.452 -21.757 1.00 91.38 368 SER A CA 1
ATOM 2581 C C . SER A 1 368 ? -3.984 -1.029 -21.786 1.00 91.38 368 SER A C 1
ATOM 2583 O O . SER A 1 368 ? -4.469 -0.355 -20.868 1.00 91.38 368 SER A O 1
ATOM 2585 N N . ASN A 1 369 ? -4.701 -1.417 -22.844 1.00 89.94 369 ASN A N 1
ATOM 2586 C CA . ASN A 1 369 ? -6.106 -1.127 -23.113 1.00 89.94 369 ASN A CA 1
ATOM 2587 C C . ASN A 1 369 ? -6.945 -2.403 -23.296 1.00 89.94 369 ASN A C 1
ATOM 2589 O O . ASN A 1 369 ? -8.051 -2.322 -23.830 1.00 89.94 369 ASN A O 1
ATOM 2593 N N . SER A 1 370 ? -6.442 -3.555 -22.834 1.00 92.88 370 SER A N 1
ATOM 2594 C CA . SER A 1 370 ? -7.202 -4.805 -22.793 1.00 92.88 370 SER A CA 1
ATOM 2595 C C . SER A 1 370 ? -8.501 -4.642 -21.993 1.00 92.88 370 SER A C 1
ATOM 2597 O O . SER A 1 370 ? -8.527 -3.969 -20.954 1.00 92.88 370 SER A O 1
ATOM 2599 N N . SER A 1 371 ? -9.573 -5.278 -22.477 1.00 93.62 371 SER A N 1
ATOM 2600 C CA . SER A 1 371 ? -10.846 -5.406 -21.759 1.00 93.62 371 SER A CA 1
ATOM 2601 C C . SER A 1 371 ? -10.657 -6.094 -20.418 1.00 93.62 371 SER A C 1
ATOM 2603 O O . SER A 1 371 ? -11.217 -5.647 -19.427 1.00 93.62 371 SER A O 1
ATOM 2605 N N . ASP A 1 372 ? -9.814 -7.122 -20.372 1.00 94.94 372 ASP A N 1
ATOM 2606 C CA . ASP A 1 372 ? -9.709 -8.034 -19.236 1.00 94.94 372 ASP A CA 1
ATOM 2607 C C . ASP A 1 372 ? -9.228 -7.288 -17.985 1.00 94.94 372 ASP A C 1
ATOM 2609 O O . ASP A 1 372 ? -9.801 -7.424 -16.909 1.00 94.94 372 ASP A O 1
ATOM 2613 N N . TYR A 1 373 ? -8.253 -6.386 -18.144 1.00 96.12 373 TYR A N 1
ATOM 2614 C CA . TYR A 1 373 ? -7.798 -5.525 -17.051 1.00 96.12 373 TYR A CA 1
ATOM 2615 C C . TYR A 1 373 ? -8.853 -4.491 -16.629 1.00 96.12 373 TYR A C 1
ATOM 2617 O O . TYR A 1 373 ? -8.979 -4.174 -15.446 1.00 96.12 373 TYR A O 1
ATOM 2625 N N . ALA A 1 374 ? -9.620 -3.947 -17.578 1.00 95.06 374 ALA A N 1
ATOM 2626 C CA . ALA A 1 374 ? -10.706 -3.023 -17.259 1.00 95.06 374 ALA A CA 1
ATOM 2627 C C . ALA A 1 374 ? -11.839 -3.729 -16.492 1.00 95.06 374 ALA A C 1
ATOM 2629 O O . ALA A 1 374 ? -12.359 -3.166 -15.527 1.00 95.06 374 ALA A O 1
ATOM 2630 N N . ASP A 1 375 ? -12.162 -4.965 -16.874 1.00 96.06 375 ASP A N 1
ATOM 2631 C CA . ASP A 1 375 ? -13.165 -5.811 -16.233 1.00 96.06 375 ASP A CA 1
ATOM 2632 C C . ASP A 1 375 ? -12.696 -6.288 -14.851 1.00 96.06 375 ASP A C 1
ATOM 2634 O O . ASP A 1 375 ? -13.470 -6.226 -13.898 1.00 96.06 375 ASP A O 1
ATOM 2638 N N . ASP A 1 376 ? -11.427 -6.669 -14.681 1.00 96.19 376 ASP A N 1
ATOM 2639 C CA . ASP A 1 376 ? -10.847 -6.998 -13.371 1.00 96.19 376 ASP A CA 1
ATOM 2640 C C . ASP A 1 376 ? -10.902 -5.806 -12.403 1.00 96.19 376 ASP A C 1
ATOM 2642 O O . ASP A 1 376 ? -11.330 -5.955 -11.253 1.00 96.19 376 ASP A O 1
ATOM 2646 N N . LEU A 1 377 ? -10.545 -4.597 -12.860 1.00 96.31 377 LEU A N 1
ATOM 2647 C CA . LEU A 1 377 ? -10.689 -3.380 -12.054 1.00 96.31 377 LEU A CA 1
ATOM 2648 C C . LEU A 1 377 ? -12.162 -3.062 -11.753 1.00 96.31 377 LEU A C 1
ATOM 2650 O O . LEU A 1 377 ? -12.486 -2.673 -10.626 1.00 96.31 377 LEU A O 1
ATOM 2654 N N . ALA A 1 378 ? -13.068 -3.239 -12.719 1.00 95.31 378 ALA A N 1
ATOM 2655 C CA . ALA A 1 378 ? -14.503 -3.045 -12.516 1.00 95.31 378 ALA A CA 1
ATOM 2656 C C . ALA A 1 378 ? -15.069 -4.046 -11.493 1.00 95.31 378 ALA A C 1
ATOM 2658 O O . ALA A 1 378 ? -15.830 -3.659 -10.607 1.00 95.31 378 ALA A O 1
ATOM 2659 N N . ASN A 1 379 ? -14.640 -5.308 -11.544 1.00 93.94 379 ASN A N 1
ATOM 2660 C CA . ASN A 1 379 ? -15.004 -6.349 -10.588 1.00 93.94 379 ASN A CA 1
ATOM 2661 C C . ASN A 1 379 ? -14.470 -6.025 -9.185 1.00 93.94 379 ASN A C 1
ATOM 2663 O O . ASN A 1 379 ? -15.248 -6.008 -8.225 1.00 93.94 379 ASN A O 1
ATOM 2667 N N . ALA A 1 380 ? -13.184 -5.679 -9.063 1.00 95.19 380 ALA A N 1
ATOM 2668 C CA . ALA A 1 380 ? -12.548 -5.317 -7.794 1.00 95.19 380 ALA A CA 1
ATOM 2669 C C . ALA A 1 380 ? -13.166 -4.062 -7.147 1.00 95.19 380 ALA A C 1
ATOM 2671 O O . ALA A 1 380 ? -13.276 -3.988 -5.921 1.00 95.19 380 ALA A O 1
ATOM 2672 N N . THR A 1 381 ? -13.639 -3.102 -7.948 1.00 95.44 381 THR A N 1
ATOM 2673 C CA . THR A 1 381 ? -14.324 -1.880 -7.475 1.00 95.44 381 THR A CA 1
ATOM 2674 C C . THR A 1 381 ? -15.850 -2.008 -7.367 1.00 95.44 381 THR A C 1
ATOM 2676 O O . THR A 1 381 ? -16.496 -1.123 -6.805 1.00 95.44 381 THR A O 1
ATOM 2679 N N . SER A 1 382 ? -16.445 -3.108 -7.843 1.00 92.88 382 SER A N 1
ATOM 2680 C CA . SER A 1 382 ? -17.903 -3.278 -7.932 1.00 92.88 382 SER A CA 1
ATOM 2681 C C . SER A 1 382 ? -18.615 -3.200 -6.575 1.00 92.88 382 SER A C 1
ATOM 2683 O O . SER A 1 382 ? -18.174 -3.785 -5.589 1.00 92.88 382 SER A O 1
ATOM 2685 N N . GLY A 1 383 ? -19.799 -2.584 -6.517 1.00 86.88 383 GLY A N 1
ATOM 2686 C CA . GLY A 1 383 ? -20.655 -2.632 -5.319 1.00 86.88 383 GLY A CA 1
ATOM 2687 C C . GLY A 1 383 ? -21.252 -4.019 -5.017 1.00 86.88 383 GLY A C 1
ATOM 2688 O O . GLY A 1 383 ? -21.963 -4.178 -4.028 1.00 86.88 383 GLY A O 1
ATOM 2689 N N . GLN A 1 384 ? -20.995 -5.025 -5.861 1.00 87.94 384 GLN A N 1
ATOM 2690 C CA . GLN A 1 384 ? -21.568 -6.365 -5.751 1.00 87.94 384 GLN A CA 1
ATOM 2691 C C . GLN A 1 384 ? -21.183 -7.008 -4.406 1.00 87.94 384 GLN A C 1
ATOM 2693 O O . GLN A 1 384 ? -20.011 -7.045 -4.032 1.00 87.94 384 GLN A O 1
ATOM 2698 N N . GLY A 1 385 ? -22.178 -7.505 -3.666 1.00 87.38 385 GLY A N 1
ATOM 2699 C CA . GLY A 1 385 ? -21.980 -8.148 -2.359 1.00 87.38 385 GLY A CA 1
ATOM 2700 C C . GLY A 1 385 ? -21.663 -7.201 -1.193 1.00 87.38 385 GLY A C 1
ATOM 2701 O O . GLY A 1 385 ? -21.654 -7.655 -0.053 1.00 87.38 385 GLY A O 1
ATOM 2702 N N . VAL A 1 386 ? -21.454 -5.901 -1.435 1.00 94.06 386 VAL A N 1
ATOM 2703 C CA . VAL A 1 386 ? -21.203 -4.916 -0.372 1.00 94.06 386 VAL A CA 1
ATOM 2704 C C . VAL A 1 386 ? -22.532 -4.456 0.218 1.00 94.06 386 VAL A C 1
ATOM 2706 O O . VAL A 1 386 ? -23.377 -3.901 -0.485 1.00 94.06 386 VAL A O 1
ATOM 2709 N N . LYS A 1 387 ? -22.723 -4.658 1.524 1.00 94.88 387 LYS A N 1
ATOM 2710 C CA . LYS A 1 387 ? -23.885 -4.127 2.245 1.00 94.88 387 LYS A CA 1
ATOM 2711 C C . LYS A 1 387 ? -23.738 -2.612 2.420 1.00 94.88 387 LYS A C 1
ATOM 2713 O O . LYS A 1 387 ? -22.674 -2.151 2.836 1.00 94.88 387 LYS A O 1
ATOM 2718 N N . SER A 1 388 ? -24.791 -1.844 2.121 1.00 96.25 388 SER A N 1
ATOM 2719 C CA . SER A 1 388 ? -24.745 -0.382 2.245 1.00 96.25 388 SER A CA 1
ATOM 2720 C C . SER A 1 388 ? -24.545 0.056 3.700 1.00 96.25 388 SER A C 1
ATOM 2722 O O . SER A 1 388 ? -24.923 -0.658 4.631 1.00 96.25 388 SER A O 1
ATOM 2724 N N . LEU A 1 389 ? -23.983 1.248 3.913 1.00 96.62 389 LEU A N 1
ATOM 2725 C CA . LEU A 1 389 ? -23.804 1.816 5.249 1.00 96.62 389 LEU A CA 1
ATOM 2726 C C . LEU A 1 389 ? -25.139 1.898 6.008 1.00 96.62 389 LEU A C 1
ATOM 2728 O O . LEU A 1 389 ? -25.189 1.537 7.180 1.00 96.62 389 LEU A O 1
ATOM 2732 N N . ALA A 1 390 ? -26.223 2.279 5.326 1.00 96.88 390 ALA A N 1
ATOM 2733 C CA . ALA A 1 390 ? -27.563 2.341 5.908 1.00 96.88 390 ALA A CA 1
ATOM 2734 C C . ALA A 1 390 ? -28.075 0.955 6.347 1.00 96.88 390 ALA A C 1
ATOM 2736 O O . ALA A 1 390 ? -28.609 0.817 7.447 1.00 96.88 390 ALA A O 1
ATOM 2737 N N . ASP A 1 391 ? -27.862 -0.086 5.535 1.00 97.25 391 ASP A N 1
ATOM 2738 C CA . ASP A 1 391 ? -28.237 -1.459 5.896 1.00 97.25 391 ASP A CA 1
ATOM 2739 C C . ASP A 1 391 ? -27.388 -1.985 7.067 1.00 97.25 391 ASP A C 1
ATOM 2741 O O . ASP A 1 391 ? -27.916 -2.636 7.968 1.00 97.25 391 ASP A O 1
ATOM 2745 N N . ARG A 1 392 ? -26.081 -1.670 7.106 1.00 97.88 392 ARG A N 1
ATOM 2746 C CA . ARG A 1 392 ? -25.202 -2.011 8.242 1.00 97.88 392 ARG A CA 1
ATOM 2747 C C . ARG A 1 392 ? -25.652 -1.317 9.528 1.00 97.88 392 ARG A C 1
ATOM 2749 O O . ARG A 1 392 ? -25.740 -1.971 10.562 1.00 97.88 392 ARG A O 1
ATOM 2756 N N . GLN A 1 393 ? -25.974 -0.024 9.468 1.00 98.12 393 GLN A N 1
ATOM 2757 C CA . GLN A 1 393 ? -26.511 0.739 10.601 1.00 98.12 393 GLN A CA 1
ATOM 2758 C C . GLN A 1 393 ? -27.848 0.162 11.090 1.00 98.12 393 GLN A C 1
ATOM 2760 O O . GLN A 1 393 ? -28.052 0.022 12.298 1.00 98.12 393 GLN A O 1
ATOM 2765 N N . ALA A 1 394 ? -28.742 -0.223 10.174 1.00 97.25 394 ALA A N 1
ATOM 2766 C CA . ALA A 1 394 ? -30.028 -0.834 10.504 1.00 97.25 394 ALA A CA 1
ATOM 2767 C C . ALA A 1 394 ? -29.872 -2.217 11.160 1.00 97.25 394 ALA A C 1
ATOM 2769 O O . ALA A 1 394 ? -30.545 -2.506 12.152 1.00 97.25 394 ALA A O 1
ATOM 2770 N N . ASP A 1 395 ? -28.968 -3.058 10.654 1.00 97.06 395 ASP A N 1
ATOM 2771 C CA . ASP A 1 395 ? -28.690 -4.375 11.234 1.00 97.06 395 ASP A CA 1
ATOM 2772 C C . ASP A 1 395 ? -27.980 -4.277 12.588 1.00 97.06 395 ASP A C 1
ATOM 2774 O O . ASP A 1 395 ? -28.363 -4.982 13.521 1.00 97.06 395 ASP A O 1
ATOM 2778 N N . ALA A 1 396 ? -27.016 -3.366 12.744 1.00 98.06 396 ALA A N 1
ATOM 2779 C CA . ALA A 1 396 ? -26.368 -3.104 14.028 1.00 98.06 396 ALA A CA 1
ATOM 2780 C C . ALA A 1 396 ? -27.359 -2.553 15.068 1.00 98.06 396 ALA A C 1
ATOM 2782 O O . ALA A 1 396 ? -27.368 -2.998 16.213 1.00 98.06 396 ALA A O 1
ATOM 2783 N N . THR A 1 397 ? -28.265 -1.659 14.661 1.00 97.06 397 THR A N 1
ATOM 2784 C CA . THR A 1 397 ? -29.356 -1.172 15.523 1.00 97.06 397 THR A CA 1
ATOM 2785 C C . THR A 1 397 ? -30.298 -2.308 15.930 1.00 97.06 397 THR A C 1
ATOM 2787 O O . THR A 1 397 ? -30.678 -2.403 17.096 1.00 97.06 397 THR A O 1
ATOM 2790 N N . ARG A 1 398 ? -30.640 -3.219 15.008 1.00 96.56 398 ARG A N 1
ATOM 2791 C CA . ARG A 1 398 ? -31.454 -4.405 15.317 1.00 96.56 398 ARG A CA 1
ATOM 2792 C C . ARG A 1 398 ? -30.735 -5.370 16.265 1.00 96.56 398 ARG A C 1
ATOM 2794 O O . ARG A 1 398 ? -31.375 -5.906 17.163 1.00 96.56 398 ARG A O 1
ATOM 2801 N N . ALA A 1 399 ? -29.430 -5.584 16.097 1.00 97.19 399 ALA A N 1
ATOM 2802 C CA . ALA A 1 399 ? -28.629 -6.401 17.009 1.00 97.19 399 ALA A CA 1
ATOM 2803 C C . ALA A 1 399 ? -28.594 -5.797 18.424 1.00 97.19 399 ALA A C 1
ATOM 2805 O O . ALA A 1 399 ? -28.817 -6.507 19.403 1.00 97.19 399 ALA A O 1
ATOM 2806 N N . LEU A 1 400 ? -28.423 -4.477 18.526 1.00 97.50 400 LEU A N 1
ATOM 2807 C CA . LEU A 1 400 ? -28.466 -3.747 19.792 1.00 97.50 400 LEU A CA 1
ATOM 2808 C C . LEU A 1 400 ? -29.840 -3.859 20.492 1.00 97.50 400 LEU A C 1
ATOM 2810 O O . LEU A 1 400 ? -29.892 -4.093 21.695 1.00 97.50 400 LEU A O 1
ATOM 2814 N N . GLN A 1 401 ? -30.948 -3.778 19.745 1.00 95.69 401 GLN A N 1
ATOM 2815 C CA . GLN A 1 401 ? -32.312 -3.993 20.267 1.00 95.69 401 GLN A CA 1
ATOM 2816 C C . GLN A 1 401 ? -32.561 -5.435 20.747 1.00 95.69 401 GLN A C 1
ATOM 2818 O O . GLN A 1 401 ? -33.338 -5.668 21.678 1.00 95.69 401 GLN A O 1
ATOM 2823 N N . VAL A 1 402 ? -31.912 -6.425 20.122 1.00 96.12 402 VAL A N 1
ATOM 2824 C CA . VAL A 1 402 ? -31.949 -7.815 20.598 1.00 96.12 402 VAL A CA 1
ATOM 2825 C C . VAL A 1 402 ? -31.227 -7.934 21.941 1.00 96.12 402 VAL A C 1
ATOM 2827 O O . VAL A 1 402 ? -31.784 -8.550 22.849 1.00 96.12 402 VAL A O 1
ATOM 2830 N N . GLU A 1 403 ? -30.061 -7.304 22.116 1.00 95.12 403 GLU A N 1
ATOM 2831 C CA . GLU A 1 403 ? -29.359 -7.329 23.408 1.00 95.12 403 GLU A CA 1
ATOM 2832 C C . GLU A 1 403 ? -30.117 -6.550 24.496 1.00 95.12 403 GLU A C 1
ATOM 2834 O O . GLU A 1 403 ? -30.281 -7.056 25.603 1.00 95.12 403 GLU A O 1
ATOM 2839 N N . GLU A 1 404 ? -30.697 -5.387 24.176 1.00 96.00 404 GLU A N 1
ATOM 2840 C CA . GLU A 1 404 ? -31.623 -4.675 25.073 1.00 96.00 404 GLU A CA 1
ATOM 2841 C C . GLU A 1 404 ? -32.758 -5.599 25.544 1.00 96.00 404 GLU A C 1
ATOM 2843 O O . GLU A 1 404 ? -33.045 -5.682 26.738 1.00 96.00 404 GLU A O 1
ATOM 2848 N N . THR A 1 405 ? -33.358 -6.365 24.628 1.00 96.12 405 THR A N 1
ATOM 2849 C CA . THR A 1 405 ? -34.412 -7.335 24.958 1.00 96.12 405 THR A CA 1
ATOM 2850 C C . THR A 1 405 ? -33.890 -8.466 25.854 1.00 96.12 405 THR A C 1
ATOM 2852 O O . THR A 1 405 ? -34.578 -8.886 26.788 1.00 96.12 405 THR A O 1
ATOM 2855 N N . VAL A 1 406 ? -32.676 -8.971 25.616 1.00 94.75 406 VAL A N 1
ATOM 2856 C CA . VAL A 1 406 ? -32.036 -9.998 26.457 1.00 94.75 406 VAL A CA 1
ATOM 2857 C C . VAL A 1 406 ? -31.779 -9.466 27.871 1.00 94.75 406 VAL A C 1
ATOM 2859 O O . VAL A 1 406 ? -32.118 -10.138 28.848 1.00 94.75 406 VAL A O 1
ATOM 2862 N N . LEU A 1 407 ? -31.240 -8.253 28.004 1.00 94.75 407 LEU A N 1
ATOM 2863 C CA . LEU A 1 407 ? -30.959 -7.609 29.289 1.00 94.75 407 LEU A CA 1
ATOM 2864 C C . LEU A 1 407 ? -32.244 -7.226 30.041 1.00 94.75 407 LEU A C 1
ATOM 2866 O O . LEU A 1 407 ? -32.351 -7.502 31.236 1.00 94.75 407 LEU A O 1
ATOM 2870 N N . ALA A 1 408 ? -33.265 -6.710 29.351 1.00 94.38 408 ALA A N 1
ATOM 2871 C CA . ALA A 1 408 ? -34.580 -6.438 29.932 1.00 94.38 408 ALA A CA 1
ATOM 2872 C C . ALA A 1 408 ? -35.229 -7.710 30.503 1.00 94.38 408 ALA A C 1
ATOM 2874 O O . ALA A 1 408 ? -35.765 -7.682 31.610 1.00 94.38 408 ALA A O 1
ATOM 2875 N N . ASN A 1 409 ? -35.102 -8.852 29.815 1.00 95.06 409 ASN A N 1
ATOM 2876 C CA . ASN A 1 409 ? -35.548 -10.145 30.340 1.00 95.06 409 ASN A CA 1
ATOM 2877 C C . ASN A 1 409 ? -34.728 -10.609 31.561 1.00 95.06 409 ASN A C 1
ATOM 2879 O O . ASN A 1 4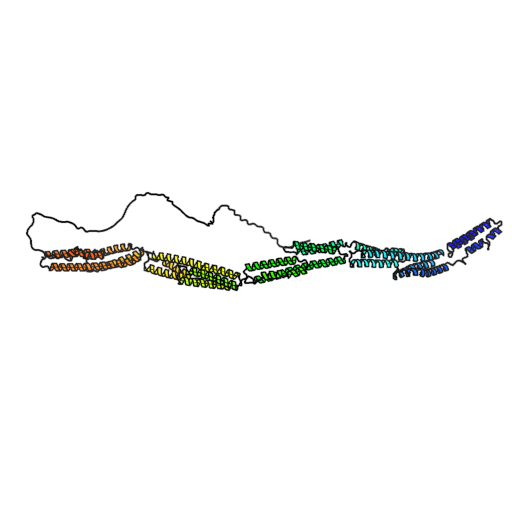09 ? -35.302 -11.212 32.469 1.00 95.06 409 ASN A O 1
ATOM 2883 N N . LYS A 1 410 ? -33.415 -10.331 31.633 1.00 94.00 410 LYS A N 1
ATOM 2884 C CA . LYS A 1 410 ? -32.613 -10.596 32.849 1.00 94.00 410 LYS A CA 1
ATOM 2885 C C . LYS A 1 410 ? -33.124 -9.754 34.032 1.00 94.00 410 LYS A C 1
ATOM 2887 O O . LYS A 1 410 ? -33.290 -10.299 35.118 1.00 94.00 410 LYS A O 1
ATOM 2892 N N . ILE A 1 411 ? -33.439 -8.472 33.809 1.00 93.06 411 ILE A N 1
ATOM 2893 C CA . ILE A 1 411 ? -34.024 -7.568 34.820 1.00 93.06 411 ILE A CA 1
ATOM 2894 C C . ILE A 1 411 ? -35.411 -8.061 35.264 1.00 93.06 411 ILE A C 1
ATOM 2896 O O . ILE A 1 411 ? -35.684 -8.138 36.462 1.00 93.06 411 ILE A O 1
ATOM 2900 N N . ASP A 1 412 ? -36.284 -8.436 34.323 1.00 94.62 412 ASP A N 1
ATOM 2901 C CA . ASP A 1 412 ? -37.646 -8.880 34.641 1.00 94.62 412 ASP A CA 1
ATOM 2902 C C . ASP A 1 412 ? -37.689 -10.180 35.460 1.00 94.62 412 ASP A C 1
ATOM 2904 O O . ASP A 1 412 ? -38.591 -10.358 36.282 1.00 94.62 412 ASP A O 1
ATOM 2908 N N . ASN A 1 413 ? -36.678 -11.041 35.308 1.00 92.31 413 ASN A N 1
ATOM 2909 C CA . ASN A 1 413 ? -36.537 -12.286 36.062 1.00 92.31 413 ASN A CA 1
ATOM 2910 C C . ASN A 1 413 ? -35.683 -12.168 37.346 1.00 92.31 413 ASN A C 1
ATOM 2912 O O . ASN A 1 413 ? -35.518 -13.180 38.027 1.00 92.31 413 ASN A O 1
ATOM 2916 N N . ASP A 1 414 ? -35.155 -10.991 37.719 1.00 91.00 414 ASP A N 1
ATOM 2917 C CA . ASP A 1 414 ? -34.411 -10.828 38.982 1.00 91.00 414 ASP A CA 1
ATOM 2918 C C . ASP A 1 414 ? -35.385 -10.842 40.189 1.00 91.00 414 ASP A C 1
ATOM 2920 O O . ASP A 1 414 ? -36.192 -9.913 40.348 1.00 91.00 414 ASP A O 1
ATOM 2924 N N . PRO A 1 415 ? -35.324 -11.862 41.074 1.00 88.94 415 PRO A N 1
ATOM 2925 C CA . PRO A 1 415 ? -36.226 -11.986 42.219 1.00 88.94 415 PRO A CA 1
ATOM 2926 C C . PRO A 1 415 ? -35.902 -11.007 43.359 1.00 88.94 415 PRO A C 1
ATOM 2928 O O . PRO A 1 415 ? -36.689 -10.888 44.296 1.00 88.94 415 PRO A O 1
ATOM 2931 N N . THR A 1 416 ? -34.760 -10.313 43.309 1.00 85.62 416 THR A N 1
ATOM 2932 C CA . THR A 1 416 ? -34.352 -9.313 44.312 1.00 85.62 416 THR A CA 1
ATOM 2933 C C . THR A 1 416 ? -34.972 -7.932 44.072 1.00 85.62 416 THR A C 1
ATOM 2935 O O . THR A 1 416 ? -34.865 -7.049 44.929 1.00 85.62 416 THR A O 1
ATOM 2938 N N . LEU A 1 417 ? -35.647 -7.750 42.930 1.00 89.94 417 LEU A N 1
ATOM 2939 C CA . LEU A 1 417 ? -36.272 -6.496 42.516 1.00 89.94 417 LEU A CA 1
ATOM 2940 C C . LEU A 1 417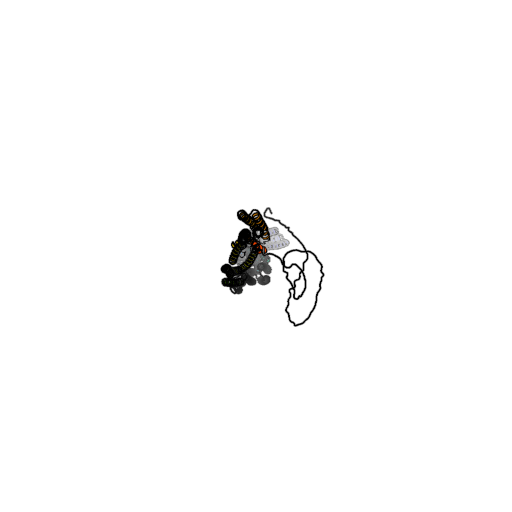 ? -37.780 -6.472 42.771 1.00 89.94 417 LEU A C 1
ATOM 2942 O O . LEU A 1 417 ? -38.502 -7.444 42.519 1.00 89.94 417 LEU A O 1
ATOM 2946 N N . THR A 1 418 ? -38.285 -5.309 43.174 1.00 90.38 418 THR A N 1
ATOM 2947 C CA . THR A 1 418 ? -39.715 -4.988 43.078 1.00 90.38 418 THR A CA 1
ATOM 2948 C C . THR A 1 418 ? -40.093 -4.543 41.656 1.00 90.38 418 THR A C 1
ATOM 2950 O O . THR A 1 418 ? -39.241 -4.343 40.790 1.00 90.38 418 THR A O 1
ATOM 2953 N N . ALA A 1 419 ? -41.393 -4.374 41.392 1.00 91.25 419 ALA A N 1
ATOM 2954 C CA . ALA A 1 419 ? -41.878 -3.919 40.086 1.00 91.25 419 ALA A CA 1
ATOM 2955 C C . ALA A 1 419 ? -41.389 -2.504 39.710 1.00 91.25 419 ALA A C 1
ATOM 2957 O O . ALA A 1 419 ? -41.051 -2.275 38.552 1.00 91.25 419 ALA A O 1
ATOM 2958 N N . ALA A 1 420 ? -41.303 -1.582 40.677 1.00 89.62 420 ALA A N 1
ATOM 2959 C CA . ALA A 1 420 ? -40.801 -0.226 40.439 1.00 89.62 420 ALA A CA 1
ATOM 2960 C C . ALA A 1 420 ? -39.302 -0.228 40.087 1.00 89.62 420 ALA A C 1
ATOM 2962 O O . ALA A 1 420 ? -38.869 0.467 39.174 1.00 89.62 420 ALA A O 1
ATOM 2963 N N . GLU A 1 421 ? -38.524 -1.077 40.758 1.00 92.06 421 GLU A N 1
ATOM 2964 C CA . GLU A 1 421 ? -37.077 -1.192 40.550 1.00 92.06 421 GLU A CA 1
ATOM 2965 C C . GLU A 1 421 ? -36.730 -1.846 39.209 1.00 92.06 421 GLU A C 1
ATOM 2967 O O . GLU A 1 421 ? -35.795 -1.411 38.535 1.00 92.06 421 GLU A O 1
ATOM 2972 N N . ARG A 1 422 ? -37.521 -2.849 38.789 1.00 92.50 422 ARG A N 1
ATOM 2973 C CA . ARG A 1 422 ? -37.462 -3.403 37.428 1.00 92.50 422 ARG A CA 1
ATOM 2974 C C . ARG A 1 422 ? -37.741 -2.339 36.373 1.00 92.50 422 ARG A C 1
ATOM 2976 O O . ARG A 1 422 ? -37.047 -2.307 35.363 1.00 92.50 422 ARG A O 1
ATOM 2983 N N . GLN A 1 423 ? -38.735 -1.476 36.594 1.00 92.88 423 GLN A N 1
ATOM 2984 C CA . GLN A 1 423 ? -39.047 -0.408 35.646 1.00 92.88 423 GLN A CA 1
ATOM 2985 C C . GLN A 1 423 ? -37.894 0.598 35.547 1.00 92.88 423 GLN A C 1
ATOM 2987 O O . GLN A 1 423 ? -37.377 0.796 34.455 1.00 92.88 423 GLN A O 1
ATOM 2992 N N . ALA A 1 424 ? -37.410 1.124 36.676 1.00 90.44 424 ALA A N 1
ATOM 2993 C CA . ALA A 1 424 ? -36.311 2.092 36.696 1.00 90.44 424 ALA A CA 1
ATOM 2994 C C . ALA A 1 424 ? -35.019 1.559 36.040 1.00 90.44 424 ALA A C 1
ATOM 2996 O O . ALA A 1 424 ? -34.358 2.287 35.301 1.00 90.44 424 ALA A O 1
ATOM 2997 N N . GLN A 1 425 ? -34.680 0.276 36.234 1.00 92.88 425 GLN A N 1
ATOM 2998 C CA . GLN A 1 425 ? -33.539 -0.334 35.538 1.00 92.88 425 GLN A CA 1
ATOM 2999 C C . GLN A 1 425 ? -33.768 -0.506 34.035 1.00 92.88 425 GLN A C 1
ATOM 3001 O O . GLN A 1 425 ? -32.833 -0.294 33.266 1.00 92.88 425 GLN A O 1
ATOM 3006 N N . LYS A 1 426 ? -34.986 -0.852 33.597 1.00 93.12 426 LYS A N 1
ATOM 3007 C CA . LYS A 1 426 ? -35.317 -0.899 32.164 1.00 93.12 426 LYS A CA 1
ATOM 3008 C C . LYS A 1 426 ? -35.292 0.496 31.534 1.00 93.12 426 LYS A C 1
ATOM 3010 O O . LYS A 1 426 ? -34.794 0.632 30.424 1.00 93.12 426 LYS A O 1
ATOM 3015 N N . ASP A 1 427 ? -35.714 1.532 32.256 1.00 92.75 427 ASP A N 1
ATOM 3016 C CA . ASP A 1 427 ? -35.638 2.924 31.797 1.00 92.75 427 ASP A CA 1
ATOM 3017 C C . ASP A 1 427 ? -34.180 3.414 31.671 1.00 92.75 427 ASP A C 1
ATOM 3019 O O . ASP A 1 427 ? -33.853 4.168 30.750 1.00 92.75 427 ASP A O 1
ATOM 3023 N N . ALA A 1 428 ? -33.283 2.979 32.564 1.00 90.88 428 ALA A N 1
ATOM 3024 C CA . ALA A 1 428 ? -31.846 3.252 32.472 1.00 90.88 428 ALA A CA 1
ATOM 3025 C C . ALA A 1 428 ? -31.175 2.473 31.322 1.00 90.88 428 ALA A C 1
ATOM 3027 O O . ALA A 1 428 ? -30.406 3.050 30.551 1.00 90.88 428 ALA A O 1
ATOM 3028 N N . LEU A 1 429 ? -31.514 1.187 31.161 1.00 93.81 429 LEU A N 1
ATOM 3029 C CA . LEU A 1 429 ? -31.066 0.339 30.052 1.00 93.81 429 LEU A CA 1
ATOM 3030 C C . LEU A 1 429 ? -31.498 0.914 28.695 1.00 93.81 429 LEU A C 1
ATOM 3032 O O . LEU A 1 429 ? -30.669 1.028 27.793 1.00 93.81 429 LEU A O 1
ATOM 3036 N N . ALA A 1 430 ? -32.756 1.335 28.558 1.00 93.75 430 ALA A N 1
ATOM 3037 C CA . ALA A 1 430 ? -33.281 1.939 27.335 1.00 93.75 430 ALA A CA 1
ATOM 3038 C C . ALA A 1 430 ? -32.580 3.266 26.997 1.00 93.75 430 ALA A C 1
ATOM 3040 O O . ALA A 1 430 ? -32.286 3.538 25.833 1.00 93.75 430 ALA A O 1
ATOM 3041 N N . GLN A 1 431 ? -32.235 4.082 28.000 1.00 91.94 431 GLN A N 1
ATOM 3042 C CA . GLN A 1 431 ? -31.464 5.314 27.789 1.00 91.94 431 GLN A CA 1
ATOM 3043 C C . GLN A 1 431 ? -30.026 5.037 27.329 1.00 91.94 431 GLN A C 1
ATOM 3045 O O . GLN A 1 431 ? -29.578 5.649 26.358 1.00 91.94 431 GLN A O 1
ATOM 3050 N N . ALA A 1 432 ? -29.325 4.091 27.960 1.00 92.81 432 ALA A N 1
ATOM 3051 C CA . ALA A 1 432 ? -27.991 3.672 27.524 1.00 92.81 432 ALA A CA 1
ATOM 3052 C C . ALA A 1 432 ? -28.024 3.075 26.100 1.00 92.81 432 ALA A C 1
ATOM 3054 O O . ALA A 1 432 ? -27.192 3.410 25.255 1.00 92.81 432 ALA A O 1
ATOM 3055 N N . THR A 1 433 ? -29.048 2.271 25.798 1.00 95.56 433 THR A N 1
ATOM 3056 C CA . THR A 1 433 ? -29.290 1.697 24.465 1.00 95.56 433 THR A CA 1
ATOM 3057 C C . THR A 1 433 ? -29.567 2.787 23.425 1.00 95.56 433 THR A C 1
ATOM 3059 O O . THR A 1 433 ? -29.006 2.752 22.332 1.00 95.56 433 THR A O 1
ATOM 3062 N N . ALA A 1 434 ? -30.355 3.813 23.757 1.00 94.56 434 ALA A N 1
ATOM 3063 C CA . ALA A 1 434 ? -30.624 4.938 22.861 1.00 94.56 434 ALA A CA 1
ATOM 3064 C C . ALA A 1 434 ? -29.373 5.791 22.571 1.00 94.56 434 ALA A C 1
ATOM 3066 O O . ALA A 1 434 ? -29.200 6.260 21.444 1.00 94.56 434 ALA A O 1
ATOM 3067 N N . GLN A 1 435 ? -28.483 5.977 23.553 1.00 92.50 435 GLN A N 1
ATOM 3068 C CA . GLN A 1 435 ? -27.188 6.645 23.356 1.00 92.50 435 GLN A CA 1
ATOM 3069 C C . GLN A 1 435 ? -26.265 5.812 22.447 1.00 92.50 435 GLN A C 1
ATOM 3071 O O . GLN A 1 435 ? -25.681 6.337 21.498 1.00 92.50 435 GLN A O 1
ATOM 3076 N N . ALA A 1 436 ? -26.196 4.498 22.672 1.00 95.62 436 ALA A N 1
ATOM 3077 C CA . ALA A 1 436 ? -25.459 3.569 21.820 1.00 95.62 436 ALA A CA 1
ATOM 3078 C C . ALA A 1 436 ? -26.004 3.511 20.377 1.00 95.62 436 ALA A C 1
ATOM 3080 O O . ALA A 1 436 ? -25.233 3.541 19.416 1.00 95.62 436 ALA A O 1
ATOM 3081 N N . GLY A 1 437 ? -27.329 3.506 20.204 1.00 96.25 437 GLY A N 1
ATOM 3082 C CA . GLY A 1 437 ? -27.983 3.543 18.893 1.00 96.25 437 GLY A CA 1
ATOM 3083 C C . GLY A 1 437 ? -27.692 4.833 18.118 1.00 96.25 437 GLY A C 1
ATOM 3084 O O . GLY A 1 437 ? -27.497 4.792 16.902 1.00 96.25 437 GLY A O 1
ATOM 3085 N N . GLN A 1 438 ? -27.565 5.971 18.810 1.00 96.38 438 GLN A N 1
ATOM 3086 C CA . GLN A 1 438 ? -27.090 7.218 18.197 1.00 96.38 438 GLN A CA 1
ATOM 3087 C C . GLN A 1 438 ? -25.634 7.105 17.731 1.00 96.38 438 GLN A C 1
ATOM 3089 O O . GLN A 1 438 ? -25.326 7.558 16.633 1.00 96.38 438 GLN A O 1
ATOM 3094 N N . ALA A 1 439 ? -24.746 6.468 18.503 1.00 96.38 439 ALA A N 1
ATOM 3095 C CA . ALA A 1 439 ? -23.362 6.242 18.077 1.00 96.38 439 ALA A CA 1
ATOM 3096 C C . ALA A 1 439 ? -23.284 5.371 16.807 1.00 96.38 439 ALA A C 1
ATOM 3098 O O . ALA A 1 439 ? -22.583 5.738 15.867 1.00 96.38 439 ALA A O 1
ATOM 3099 N N . ILE A 1 440 ? -24.071 4.288 16.737 1.00 97.94 440 ILE A N 1
ATOM 3100 C CA . ILE A 1 440 ? -24.209 3.441 15.538 1.00 97.94 440 ILE A CA 1
ATOM 3101 C C . ILE A 1 440 ? -24.740 4.249 14.341 1.00 97.94 440 ILE A C 1
ATOM 3103 O O . ILE A 1 440 ? -24.187 4.168 13.248 1.00 97.94 440 ILE A O 1
ATOM 3107 N N . THR A 1 441 ? -25.783 5.060 14.537 1.00 96.94 441 THR A N 1
ATOM 3108 C CA . THR A 1 441 ? -26.403 5.868 13.465 1.00 96.94 441 THR A CA 1
ATOM 3109 C C . THR A 1 441 ? -25.472 6.979 12.958 1.00 96.94 441 THR A C 1
ATOM 3111 O O . THR A 1 441 ? -25.485 7.314 11.776 1.00 96.94 441 THR A O 1
ATOM 3114 N N . ASN A 1 442 ? -24.629 7.530 13.834 1.00 96.62 442 ASN A N 1
ATOM 3115 C CA . ASN A 1 442 ? -23.656 8.574 13.504 1.00 96.62 442 ASN A CA 1
ATOM 3116 C C . ASN A 1 442 ? -22.339 8.024 12.920 1.00 96.62 442 ASN A C 1
ATOM 3118 O O . ASN A 1 442 ? -21.476 8.807 12.517 1.00 96.62 442 ASN A O 1
ATOM 3122 N N . ALA A 1 443 ? -22.152 6.702 12.876 1.00 97.94 443 ALA A N 1
ATOM 3123 C CA . ALA A 1 443 ? -20.947 6.081 12.341 1.00 97.94 443 ALA A CA 1
ATOM 3124 C C . ALA A 1 443 ? -20.836 6.301 10.820 1.00 97.94 443 ALA A C 1
ATOM 3126 O O . ALA A 1 443 ? -21.655 5.813 10.043 1.00 97.94 443 ALA A O 1
ATOM 3127 N N . GLY A 1 444 ? -19.800 7.031 10.393 1.00 96.88 444 GLY A N 1
ATOM 3128 C CA . GLY A 1 444 ? -19.635 7.479 9.002 1.00 96.88 444 GLY A CA 1
ATOM 3129 C C . GLY A 1 444 ? -19.105 6.438 8.006 1.00 96.88 444 GLY A C 1
ATOM 3130 O O . GLY A 1 444 ? -18.938 6.770 6.836 1.00 96.88 444 GLY A O 1
ATOM 3131 N N . ASN A 1 445 ? -18.800 5.213 8.444 1.00 97.81 445 ASN A N 1
ATOM 3132 C CA . ASN A 1 445 ? -18.371 4.099 7.592 1.00 97.81 445 ASN A CA 1
ATOM 3133 C C . ASN A 1 445 ? -18.642 2.738 8.263 1.00 97.81 445 ASN A C 1
ATOM 3135 O O . ASN A 1 445 ? -18.943 2.673 9.456 1.00 97.81 445 ASN A O 1
ATOM 3139 N N . ALA A 1 446 ? -18.531 1.654 7.492 1.00 97.44 446 ALA A N 1
ATOM 3140 C CA . ALA A 1 446 ? -18.826 0.291 7.937 1.00 97.44 446 ALA A CA 1
ATOM 3141 C C . ALA A 1 446 ? -18.010 -0.155 9.167 1.00 97.44 446 ALA A C 1
ATOM 3143 O O . ALA A 1 446 ? -18.590 -0.657 10.128 1.00 97.44 446 ALA A O 1
ATOM 3144 N N . THR A 1 447 ? -16.695 0.087 9.182 1.00 97.50 447 THR A N 1
ATOM 3145 C CA . THR A 1 447 ? -15.819 -0.260 10.316 1.00 97.50 447 THR A CA 1
ATOM 3146 C C . THR A 1 447 ? -16.236 0.475 11.597 1.00 97.50 447 THR A C 1
ATOM 3148 O O . THR A 1 447 ? -16.235 -0.093 12.689 1.00 97.50 447 THR A O 1
ATOM 3151 N N . ALA A 1 448 ? -16.644 1.743 11.486 1.00 97.94 448 ALA A N 1
ATOM 3152 C CA . ALA A 1 448 ? -17.147 2.514 12.617 1.00 97.94 448 ALA A CA 1
ATOM 3153 C C . ALA A 1 448 ? -18.472 1.949 13.163 1.00 97.94 448 ALA A C 1
ATOM 3155 O O . ALA A 1 448 ? -18.641 1.914 14.379 1.00 97.94 448 ALA A O 1
ATOM 3156 N N . VAL A 1 449 ? -19.372 1.444 12.305 1.00 98.31 449 VAL A N 1
ATOM 3157 C CA . VAL A 1 449 ? -20.620 0.778 12.734 1.00 98.31 449 VAL A CA 1
ATOM 3158 C C . VAL A 1 449 ? -20.320 -0.469 13.573 1.00 98.31 449 VAL A C 1
ATOM 3160 O O . VAL A 1 449 ? -20.892 -0.636 14.651 1.00 98.31 449 VAL A O 1
ATOM 3163 N N . GLU A 1 450 ? -19.401 -1.320 13.112 1.00 96.75 450 GLU A N 1
ATOM 3164 C CA . GLU A 1 450 ? -19.003 -2.547 13.818 1.00 96.75 450 GLU A CA 1
ATOM 3165 C C . GLU A 1 450 ? -18.341 -2.232 15.168 1.00 96.75 450 GLU A C 1
ATOM 3167 O O . GLU A 1 450 ? -18.701 -2.812 16.195 1.00 96.75 450 GLU A O 1
ATOM 3172 N N . ASN A 1 451 ? -17.450 -1.237 15.203 1.00 96.62 451 ASN A N 1
ATOM 3173 C CA . ASN A 1 451 ? -16.834 -0.761 16.442 1.00 96.62 451 ASN A CA 1
ATOM 3174 C C . ASN A 1 451 ? -17.860 -0.173 17.425 1.00 96.62 451 ASN A C 1
ATOM 3176 O O . ASN A 1 451 ? -17.793 -0.466 18.620 1.00 96.62 451 ASN A O 1
ATOM 3180 N N . SER A 1 452 ? -18.833 0.612 16.947 1.00 97.62 452 SER A N 1
ATOM 3181 C CA . SER A 1 452 ? -19.904 1.157 17.790 1.00 97.62 452 SER A CA 1
ATOM 3182 C C . SER A 1 452 ? -20.808 0.066 18.366 1.00 97.62 452 SER A C 1
ATOM 3184 O O . SER A 1 452 ? -21.152 0.152 19.542 1.00 97.62 452 SER A O 1
ATOM 3186 N N . LEU A 1 453 ? -21.147 -0.978 17.600 1.00 97.12 453 LEU A N 1
ATOM 3187 C CA . LEU A 1 453 ? -21.929 -2.115 18.102 1.00 97.12 453 LEU A CA 1
ATOM 3188 C C . LEU A 1 453 ? -21.159 -2.930 19.154 1.00 97.12 453 LEU A C 1
ATOM 3190 O O . LEU A 1 453 ? -21.708 -3.269 20.206 1.00 97.12 453 LEU A O 1
ATOM 3194 N N . ASN A 1 454 ? -19.879 -3.210 18.900 1.00 96.19 454 ASN A N 1
ATOM 3195 C CA . ASN A 1 454 ? -19.019 -3.937 19.835 1.00 96.19 454 ASN A CA 1
ATOM 3196 C C . ASN A 1 454 ? -18.827 -3.171 21.151 1.00 96.19 454 ASN A C 1
ATOM 3198 O O . ASN A 1 454 ? -18.860 -3.777 22.224 1.00 96.19 454 ASN A O 1
ATOM 3202 N N . LEU A 1 455 ? -18.651 -1.846 21.083 1.00 94.94 455 LEU A N 1
ATOM 3203 C CA . LEU A 1 455 ? -18.562 -0.985 22.262 1.00 94.94 455 LEU A CA 1
ATOM 3204 C C . LEU A 1 455 ? -19.899 -0.928 23.010 1.00 94.94 455 LEU A C 1
ATOM 3206 O O . LEU A 1 455 ? -19.918 -1.127 24.219 1.00 94.94 455 LEU A O 1
ATOM 3210 N N . ALA A 1 456 ? -21.010 -0.722 22.297 1.00 95.19 456 ALA A N 1
ATOM 3211 C CA . ALA A 1 456 ? -22.351 -0.683 22.875 1.00 95.19 456 ALA A CA 1
ATOM 3212 C C . ALA A 1 456 ? -22.671 -1.948 23.682 1.00 95.19 456 ALA A C 1
ATOM 3214 O O . ALA A 1 456 ? -23.070 -1.855 24.840 1.00 95.19 456 ALA A O 1
ATOM 3215 N N . THR A 1 457 ? -22.426 -3.122 23.094 1.00 93.75 457 THR A N 1
ATOM 3216 C CA . THR A 1 457 ? -22.656 -4.423 23.741 1.00 93.75 457 THR A CA 1
ATOM 3217 C C . THR A 1 457 ? -21.849 -4.536 25.040 1.00 93.75 457 THR A C 1
ATOM 3219 O O . THR A 1 457 ? -22.412 -4.812 26.096 1.00 93.75 457 THR A O 1
ATOM 3222 N N . GLN A 1 458 ? -20.551 -4.200 25.003 1.00 93.19 458 GLN A N 1
ATOM 3223 C CA . GLN A 1 458 ? -19.689 -4.185 26.194 1.00 93.19 458 GLN A CA 1
ATOM 3224 C C . GLN A 1 458 ? -20.156 -3.184 27.263 1.00 93.19 458 GLN A C 1
ATOM 3226 O O . GLN A 1 458 ? -20.111 -3.493 28.455 1.00 93.19 458 GLN A O 1
ATOM 3231 N N . THR A 1 459 ? -20.607 -1.989 26.868 1.00 91.88 459 THR A N 1
ATOM 3232 C CA . THR A 1 459 ? -21.139 -0.977 27.791 1.00 91.88 459 THR A CA 1
ATOM 3233 C C . THR A 1 459 ? -22.396 -1.476 28.499 1.00 91.88 459 THR A C 1
ATOM 3235 O O . THR A 1 459 ? -22.482 -1.347 29.721 1.00 91.88 459 THR A O 1
ATOM 3238 N N . LEU A 1 460 ? -23.340 -2.079 27.770 1.00 93.12 460 LEU A N 1
ATOM 3239 C CA . LEU A 1 460 ? -24.586 -2.594 28.342 1.00 93.12 460 LEU A CA 1
ATOM 3240 C C . LEU A 1 460 ? -24.354 -3.807 29.261 1.00 93.12 460 LEU A C 1
ATOM 3242 O O . LEU A 1 460 ? -24.898 -3.841 30.368 1.00 93.12 460 LEU A O 1
ATOM 3246 N N . ASP A 1 461 ? -23.494 -4.751 28.865 1.00 90.31 461 ASP A N 1
ATOM 3247 C CA . ASP A 1 461 ? -23.089 -5.877 29.722 1.00 90.31 461 ASP A CA 1
ATOM 3248 C C . ASP A 1 461 ? -22.418 -5.390 31.018 1.00 90.31 461 ASP A C 1
ATOM 3250 O O . ASP A 1 461 ? -22.743 -5.863 32.111 1.00 90.31 461 ASP A O 1
ATOM 3254 N N . THR A 1 462 ? -21.516 -4.405 30.917 1.00 90.56 462 THR A N 1
ATOM 3255 C CA . THR A 1 462 ? -20.824 -3.835 32.085 1.00 90.56 462 THR A CA 1
ATOM 3256 C C . THR A 1 462 ? -21.804 -3.117 33.013 1.00 90.56 462 THR A C 1
ATOM 3258 O O . THR A 1 462 ? -21.762 -3.336 34.222 1.00 90.56 462 THR A O 1
ATOM 3261 N N . LEU A 1 463 ? -22.727 -2.313 32.469 1.00 90.19 463 LEU A N 1
ATOM 3262 C CA . LEU A 1 463 ? -23.772 -1.627 33.238 1.00 90.19 463 LEU A CA 1
ATOM 3263 C C . LEU A 1 463 ? -24.609 -2.623 34.057 1.00 90.19 463 LEU A C 1
ATOM 3265 O O . LEU A 1 463 ? -24.819 -2.422 35.256 1.00 90.19 463 LEU A O 1
ATOM 3269 N N . GLN A 1 464 ? -25.048 -3.723 33.437 1.00 89.25 464 GLN A N 1
ATOM 3270 C CA . GLN A 1 464 ? -25.855 -4.733 34.120 1.00 89.25 464 GLN A CA 1
ATOM 3271 C C . GLN A 1 464 ? -25.050 -5.500 35.183 1.00 89.25 464 GLN A C 1
ATOM 3273 O O . GLN A 1 464 ? -25.557 -5.736 36.283 1.00 89.25 464 GLN A O 1
ATOM 3278 N N . ALA A 1 465 ? -23.800 -5.870 34.886 1.00 88.19 465 ALA A N 1
ATOM 3279 C CA . ALA A 1 465 ? -22.927 -6.574 35.825 1.00 88.19 465 ALA A CA 1
ATOM 3280 C C . ALA A 1 465 ? -22.610 -5.724 37.069 1.00 88.19 465 ALA A C 1
ATOM 3282 O O . ALA A 1 465 ? -22.753 -6.201 38.198 1.00 88.19 465 ALA A O 1
ATOM 3283 N N . THR A 1 466 ? -22.257 -4.452 36.866 1.00 88.69 466 THR A N 1
ATOM 3284 C CA . THR A 1 466 ? -21.990 -3.481 37.935 1.00 88.69 466 THR A CA 1
ATOM 3285 C C . THR A 1 466 ? -23.226 -3.267 38.813 1.00 88.69 466 THR A C 1
ATOM 3287 O O . THR A 1 466 ? -23.137 -3.416 40.034 1.00 88.69 466 THR A O 1
ATOM 3290 N N . LYS A 1 467 ? -24.410 -3.042 38.218 1.00 87.88 467 LYS A N 1
ATOM 3291 C CA . LYS A 1 467 ? -25.672 -2.907 38.972 1.00 87.88 467 LYS A CA 1
ATOM 3292 C C . LYS A 1 467 ? -25.983 -4.128 39.842 1.00 87.88 467 LYS A C 1
ATOM 3294 O O . LYS A 1 467 ? -26.472 -3.969 40.961 1.00 87.88 467 LYS A O 1
ATOM 3299 N N . GLN A 1 468 ? -25.703 -5.342 39.358 1.00 86.94 468 GLN A N 1
ATOM 3300 C CA . GLN A 1 468 ? -25.931 -6.563 40.136 1.00 86.94 468 GLN A CA 1
ATOM 3301 C C . GLN A 1 468 ? -24.978 -6.672 41.337 1.00 86.94 468 GLN A C 1
ATOM 3303 O O . GLN A 1 468 ? -25.403 -7.069 42.425 1.00 86.94 468 GLN A O 1
ATOM 3308 N N . ALA A 1 469 ? -23.706 -6.308 41.150 1.00 87.56 469 ALA A N 1
ATOM 3309 C CA . ALA A 1 469 ? -22.687 -6.347 42.196 1.00 87.56 469 ALA A CA 1
ATOM 3310 C C . ALA A 1 469 ? -22.960 -5.320 43.309 1.00 87.56 469 ALA A C 1
ATOM 3312 O O . ALA A 1 469 ? -22.999 -5.690 44.488 1.00 87.56 469 ALA A O 1
ATOM 3313 N N . ASP A 1 470 ? -23.235 -4.064 42.944 1.00 88.25 470 ASP A N 1
ATOM 3314 C CA . ASP A 1 470 ? -23.537 -2.995 43.904 1.00 88.25 470 ASP A CA 1
ATOM 3315 C C . ASP A 1 470 ? -24.818 -3.307 44.701 1.00 88.25 470 ASP A C 1
ATOM 3317 O O . ASP A 1 470 ? -24.862 -3.104 45.915 1.00 88.25 470 ASP A O 1
ATOM 3321 N N . ARG A 1 471 ? -25.838 -3.915 44.072 1.00 88.00 471 ARG A N 1
ATOM 3322 C CA . ARG A 1 471 ? -27.071 -4.344 44.764 1.00 88.00 471 ARG A CA 1
ATOM 3323 C C . ARG A 1 471 ? -26.807 -5.410 45.820 1.00 88.00 471 ARG A C 1
ATOM 3325 O O . ARG A 1 471 ? -27.360 -5.335 46.918 1.00 88.00 471 ARG A O 1
ATOM 3332 N N . ALA A 1 472 ? -25.976 -6.400 45.493 1.00 88.75 472 ALA A N 1
ATOM 3333 C CA . ALA A 1 472 ? -25.603 -7.459 46.423 1.00 88.75 472 ALA A CA 1
ATOM 3334 C C . ALA A 1 472 ? -24.807 -6.902 47.617 1.00 88.75 472 ALA A C 1
ATOM 3336 O O . ALA A 1 472 ? -25.071 -7.283 48.759 1.00 88.75 472 ALA A O 1
ATOM 3337 N N . SER A 1 473 ? -23.890 -5.960 47.364 1.00 89.69 473 SER A N 1
ATOM 3338 C CA . SER A 1 473 ? -23.123 -5.263 48.404 1.00 89.69 473 SER A CA 1
ATOM 3339 C C . SER A 1 473 ? -24.029 -4.444 49.331 1.00 89.69 473 SER A C 1
ATOM 3341 O O . SER A 1 473 ? -24.021 -4.660 50.545 1.00 89.69 473 SER A O 1
ATOM 3343 N N . LEU A 1 474 ? -24.884 -3.589 48.762 1.00 91.62 474 LEU A N 1
ATOM 3344 C CA . LEU A 1 474 ? -25.829 -2.743 49.493 1.00 91.62 474 LEU A CA 1
ATOM 3345 C C . LEU A 1 474 ? -26.791 -3.569 50.367 1.00 91.62 474 LEU A C 1
ATOM 3347 O O . LEU A 1 474 ? -27.040 -3.231 51.525 1.00 91.62 474 LEU A O 1
ATOM 3351 N N . ALA A 1 475 ? -27.309 -4.683 49.838 1.00 92.25 475 ALA A N 1
ATOM 3352 C CA . ALA A 1 475 ? -28.180 -5.589 50.584 1.00 92.25 475 ALA A CA 1
ATOM 3353 C C . ALA A 1 475 ? -27.455 -6.291 51.746 1.00 92.25 475 ALA A C 1
ATOM 3355 O O . ALA A 1 475 ? -28.016 -6.386 52.839 1.00 92.25 475 ALA A O 1
ATOM 3356 N N . ALA A 1 476 ? -26.217 -6.755 51.544 1.00 92.62 476 ALA A N 1
ATOM 3357 C CA . ALA A 1 476 ? -25.425 -7.389 52.598 1.00 92.62 476 ALA A CA 1
ATOM 3358 C C . ALA A 1 476 ? -25.111 -6.412 53.746 1.00 92.62 476 ALA A C 1
ATOM 3360 O O . ALA A 1 476 ? -25.277 -6.752 54.920 1.00 92.62 476 ALA A O 1
ATOM 3361 N N . ASP A 1 477 ? -24.732 -5.179 53.410 1.00 93.50 477 ASP A N 1
ATOM 3362 C CA . ASP A 1 477 ? -24.453 -4.123 54.383 1.00 93.50 477 ASP A CA 1
ATOM 3363 C C . ASP A 1 477 ? -25.686 -3.737 55.211 1.00 93.50 477 ASP A C 1
ATOM 3365 O O . ASP A 1 477 ? -25.590 -3.578 56.432 1.00 93.50 477 ASP A O 1
ATOM 3369 N N . TYR A 1 478 ? -26.851 -3.632 54.567 1.00 95.56 478 TYR A N 1
ATOM 3370 C CA . TYR A 1 478 ? -28.119 -3.333 55.232 1.00 95.56 478 TYR A CA 1
ATOM 3371 C C . TYR A 1 478 ? -28.542 -4.440 56.210 1.00 95.56 478 TYR A C 1
ATOM 3373 O O . TYR A 1 478 ? -28.951 -4.149 57.339 1.00 95.56 478 TYR A O 1
ATOM 3381 N N . GLN A 1 479 ? -28.394 -5.711 55.819 1.00 95.75 479 GLN A N 1
ATOM 3382 C CA . GLN A 1 479 ? -28.677 -6.850 56.700 1.00 95.75 479 GLN A CA 1
ATOM 3383 C C . GLN A 1 479 ? -27.718 -6.891 57.899 1.00 95.75 479 GLN A C 1
ATOM 3385 O O . GLN A 1 479 ? -28.156 -7.128 59.026 1.00 95.75 479 GLN A O 1
ATOM 3390 N N . SER A 1 480 ? -26.431 -6.598 57.683 1.00 95.31 480 SER A N 1
ATOM 3391 C CA . SER A 1 480 ? -25.422 -6.535 58.749 1.00 95.31 480 SER A CA 1
ATOM 3392 C C . SER A 1 480 ? -25.744 -5.456 59.793 1.00 95.31 480 SER A C 1
ATOM 3394 O O . SER A 1 480 ? -25.773 -5.735 60.993 1.00 95.31 480 SER A O 1
ATOM 3396 N N . ALA A 1 481 ? -26.088 -4.240 59.352 1.00 96.88 481 ALA A N 1
ATOM 3397 C CA . ALA A 1 481 ? -26.472 -3.156 60.259 1.00 96.88 481 ALA A CA 1
ATOM 3398 C C . ALA A 1 481 ? -27.806 -3.434 60.981 1.00 96.88 481 ALA A C 1
ATOM 3400 O O . ALA A 1 481 ? -27.902 -3.238 62.192 1.00 96.88 481 ALA A O 1
ATOM 3401 N N . THR A 1 482 ? -28.800 -3.987 60.278 1.00 97.62 482 THR A N 1
ATOM 3402 C CA . THR A 1 482 ? -30.076 -4.442 60.864 1.00 97.62 482 THR A CA 1
ATOM 3403 C C . THR A 1 482 ? -29.861 -5.479 61.974 1.00 97.62 482 THR A C 1
ATOM 3405 O O . THR A 1 482 ? -30.512 -5.422 63.020 1.00 97.62 482 THR A O 1
ATOM 3408 N N . ALA A 1 483 ? -28.937 -6.427 61.782 1.00 97.25 483 ALA A N 1
ATOM 3409 C CA . ALA A 1 483 ? -28.591 -7.415 62.801 1.00 97.25 483 ALA A CA 1
ATOM 3410 C C . ALA A 1 483 ? -27.934 -6.764 64.031 1.00 97.25 483 ALA A C 1
ATOM 3412 O O . ALA A 1 483 ? -28.335 -7.060 65.158 1.00 97.25 483 ALA A O 1
ATOM 3413 N N . ALA A 1 484 ? -26.991 -5.840 63.819 1.00 96.88 484 ALA A N 1
ATOM 3414 C CA . ALA A 1 484 ? -26.300 -5.125 64.892 1.00 96.88 484 ALA A CA 1
ATOM 3415 C C . ALA A 1 484 ? -27.246 -4.267 65.756 1.00 96.88 484 ALA A C 1
ATOM 3417 O O . ALA A 1 484 ? -27.096 -4.248 66.974 1.00 96.88 484 ALA A O 1
ATOM 3418 N N . ILE A 1 485 ? -28.243 -3.598 65.160 1.00 97.19 485 ILE A N 1
ATOM 3419 C CA . ILE A 1 485 ? -29.251 -2.816 65.904 1.00 97.19 485 ILE A CA 1
ATOM 3420 C C . ILE A 1 485 ? -30.105 -3.735 66.790 1.00 97.19 485 ILE A C 1
ATOM 3422 O O . ILE A 1 485 ? -30.298 -3.462 67.974 1.00 97.19 485 ILE A O 1
ATOM 3426 N N . LYS A 1 486 ? -30.612 -4.842 66.230 1.00 95.44 486 LYS A N 1
ATOM 3427 C CA . LYS A 1 486 ? -31.535 -5.751 66.934 1.00 95.44 486 LYS A CA 1
ATOM 3428 C C . LYS A 1 486 ? -30.876 -6.460 68.118 1.00 95.44 486 LYS A C 1
ATOM 3430 O O . LYS A 1 486 ? -31.493 -6.553 69.178 1.00 95.44 486 LYS A O 1
ATOM 3435 N N . GLN A 1 487 ? -29.637 -6.920 67.933 1.00 95.00 487 GLN A N 1
ATOM 3436 C CA . GLN A 1 487 ? -28.855 -7.669 68.928 1.00 95.00 487 GLN A CA 1
ATOM 3437 C C . GLN A 1 487 ? -28.192 -6.788 70.000 1.00 95.00 487 GLN A C 1
ATOM 3439 O O . GLN A 1 487 ? -27.505 -7.311 70.870 1.00 95.00 487 GLN A O 1
ATOM 3444 N N . ASN A 1 488 ? -28.341 -5.462 69.942 1.00 96.19 488 ASN A N 1
ATOM 3445 C CA . ASN A 1 488 ? -27.747 -4.582 70.939 1.00 96.19 488 ASN A CA 1
ATOM 3446 C C . ASN A 1 488 ? -28.618 -4.524 72.212 1.00 96.19 488 ASN A C 1
ATOM 3448 O O . ASN A 1 488 ? -29.751 -4.047 72.167 1.00 96.19 488 ASN A O 1
ATOM 3452 N N . ASP A 1 489 ? -28.078 -4.967 73.348 1.00 96.00 489 ASP A N 1
ATOM 3453 C CA . ASP A 1 489 ? -28.789 -4.996 74.638 1.00 96.00 489 ASP A CA 1
ATOM 3454 C C . ASP A 1 489 ? -28.736 -3.668 75.422 1.00 96.00 489 ASP A C 1
ATOM 3456 O O . ASP A 1 489 ? -29.435 -3.520 76.423 1.00 9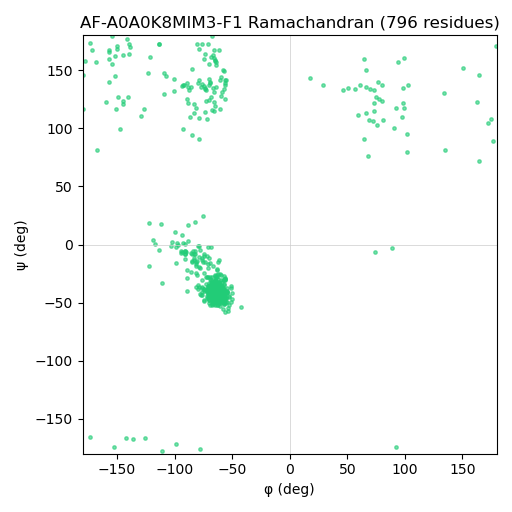6.00 489 ASP A O 1
ATOM 3460 N N . THR A 1 490 ? -27.938 -2.683 74.988 1.00 96.38 490 THR A N 1
ATOM 3461 C CA . THR A 1 490 ? -27.870 -1.345 75.611 1.00 96.38 490 THR A CA 1
ATOM 3462 C C . THR A 1 490 ? -28.845 -0.339 74.992 1.00 96.38 490 THR A C 1
ATOM 3464 O O . THR A 1 490 ? -28.991 0.756 75.533 1.00 96.38 490 THR A O 1
ATOM 3467 N N . LEU A 1 491 ? -29.519 -0.689 73.890 1.00 96.69 491 LEU A N 1
ATOM 3468 C CA . LEU A 1 491 ? -30.596 0.100 73.285 1.00 96.69 491 LEU A CA 1
ATOM 3469 C C . LEU A 1 491 ? -31.974 -0.313 73.821 1.00 96.69 491 LEU A C 1
ATOM 3471 O O . LEU A 1 491 ? -32.284 -1.504 73.868 1.00 96.69 491 LEU A O 1
ATOM 3475 N N . THR A 1 492 ? -32.829 0.667 74.120 1.00 95.25 492 THR A N 1
ATOM 3476 C CA . THR A 1 492 ? -34.269 0.436 74.350 1.00 95.25 492 THR A CA 1
ATOM 3477 C C . THR A 1 492 ? -35.005 0.160 73.036 1.00 95.25 492 THR A C 1
ATOM 3479 O O . THR A 1 492 ? -34.503 0.481 71.953 1.00 95.25 492 THR A O 1
ATOM 3482 N N . ASP A 1 493 ? -36.224 -0.381 73.101 1.00 95.25 493 ASP A N 1
ATOM 3483 C CA . ASP A 1 493 ? -36.995 -0.718 71.895 1.00 95.25 493 ASP A CA 1
ATOM 3484 C C . ASP A 1 493 ? -37.309 0.514 71.033 1.00 95.25 493 ASP A C 1
ATOM 3486 O O . ASP A 1 493 ? -37.232 0.450 69.803 1.00 95.25 493 ASP A O 1
ATOM 3490 N N . ALA A 1 494 ? -37.558 1.668 71.662 1.00 94.88 494 ALA A N 1
ATOM 3491 C CA . ALA A 1 494 ? -37.725 2.942 70.962 1.00 94.88 494 ALA A CA 1
ATOM 3492 C C . ALA A 1 494 ? -36.456 3.342 70.182 1.00 94.88 494 ALA A C 1
ATOM 3494 O O . ALA A 1 494 ? -36.528 3.685 69.003 1.00 94.88 494 ALA A O 1
ATOM 3495 N N . GLN A 1 495 ? -35.274 3.220 70.797 1.00 96.19 495 GLN A N 1
ATOM 3496 C CA . GLN A 1 495 ? -34.007 3.545 70.135 1.00 96.19 495 GLN A CA 1
ATOM 3497 C C . GLN A 1 495 ? -33.672 2.565 68.999 1.00 96.19 495 GLN A C 1
ATOM 3499 O O . GLN A 1 495 ? -33.088 2.971 67.990 1.00 96.19 495 GLN A O 1
ATOM 3504 N N . LYS A 1 496 ? -34.040 1.282 69.140 1.00 96.50 496 LYS A N 1
ATOM 3505 C CA . LYS A 1 496 ? -33.930 0.286 68.061 1.00 96.50 496 LYS A CA 1
ATOM 3506 C C . LYS A 1 496 ? -34.842 0.647 66.888 1.00 96.50 496 LYS A C 1
ATOM 3508 O O . LYS A 1 496 ? -34.386 0.612 65.746 1.00 96.50 496 LYS A O 1
ATOM 3513 N N . ALA A 1 497 ? -36.089 1.035 67.163 1.00 95.88 497 ALA A N 1
ATOM 3514 C CA . ALA A 1 497 ? -37.052 1.449 66.146 1.00 95.88 497 ALA A CA 1
ATOM 3515 C C . ALA A 1 497 ? -36.579 2.690 65.367 1.00 95.88 497 ALA A C 1
ATOM 3517 O O . ALA A 1 497 ? -36.558 2.655 64.137 1.00 95.88 497 ALA A O 1
ATOM 3518 N N . ASP A 1 498 ? -36.116 3.739 66.056 1.00 95.19 498 ASP A N 1
ATOM 3519 C CA . ASP A 1 498 ? -35.623 4.970 65.420 1.00 95.19 498 ASP A CA 1
ATOM 3520 C C . ASP A 1 498 ? -34.393 4.715 64.529 1.00 95.19 498 ASP A C 1
ATOM 3522 O O . ASP A 1 498 ? -34.333 5.174 63.383 1.00 95.19 498 ASP A O 1
ATOM 3526 N N . ARG A 1 499 ? -33.416 3.937 65.024 1.00 97.00 499 ARG A N 1
ATOM 3527 C CA . ARG A 1 499 ? -32.213 3.565 64.256 1.00 97.00 499 ARG A CA 1
ATOM 3528 C C . ARG A 1 499 ? -32.554 2.717 63.033 1.00 97.00 499 ARG A C 1
ATOM 3530 O O . ARG A 1 499 ? -31.996 2.960 61.963 1.00 97.00 499 ARG A O 1
ATOM 3537 N N . GLN A 1 500 ? -33.471 1.758 63.171 1.00 97.25 500 GLN A N 1
ATOM 3538 C CA . GLN A 1 500 ? -33.930 0.942 62.047 1.00 97.25 500 GLN A CA 1
ATOM 3539 C C . GLN A 1 500 ? -34.666 1.803 61.012 1.00 97.25 500 GLN A C 1
ATOM 3541 O O . GLN A 1 500 ? -34.330 1.734 59.838 1.00 97.25 500 GLN A O 1
ATOM 3546 N N . ALA A 1 501 ? -35.582 2.686 61.422 1.00 95.75 501 ALA A N 1
ATOM 3547 C CA . ALA A 1 501 ? -36.315 3.556 60.500 1.00 95.75 501 ALA A CA 1
ATOM 3548 C C . ALA A 1 501 ? -35.391 4.498 59.699 1.00 95.75 501 ALA A C 1
ATOM 3550 O O . ALA A 1 501 ? -35.614 4.733 58.507 1.00 95.75 501 ALA A O 1
ATOM 3551 N N . ALA A 1 502 ? -34.327 5.014 60.326 1.00 95.19 502 ALA A N 1
ATOM 3552 C CA . ALA A 1 502 ? -33.305 5.807 59.642 1.00 95.19 502 ALA A CA 1
ATOM 3553 C C . ALA A 1 502 ? -32.496 4.972 58.629 1.00 95.19 502 ALA A C 1
ATOM 3555 O O . ALA A 1 502 ? -32.269 5.425 57.502 1.00 95.19 502 ALA A O 1
ATOM 3556 N N . LEU A 1 503 ? -32.097 3.752 59.009 1.00 97.12 503 LEU A N 1
ATOM 3557 C CA . LEU A 1 503 ? -31.378 2.816 58.142 1.00 97.12 503 LEU A CA 1
ATOM 3558 C C . LEU A 1 503 ? -32.234 2.371 56.945 1.00 97.12 503 LEU A C 1
ATOM 3560 O O . LEU A 1 503 ? -31.758 2.411 55.812 1.00 97.12 503 LEU A O 1
ATOM 3564 N N . ASP A 1 504 ? -33.497 2.010 57.182 1.00 95.88 504 ASP A N 1
ATOM 3565 C CA . ASP A 1 504 ? -34.465 1.588 56.165 1.00 95.88 504 ASP A CA 1
ATOM 3566 C C . ASP A 1 504 ? -34.657 2.686 55.116 1.00 95.88 504 ASP A C 1
ATOM 3568 O O . ASP A 1 504 ? -34.552 2.434 53.915 1.00 95.88 504 ASP A O 1
ATOM 3572 N N . LYS A 1 505 ? -34.870 3.932 55.561 1.00 93.94 505 LYS A N 1
ATOM 3573 C CA . LYS A 1 505 ? -35.029 5.090 54.673 1.00 93.94 505 LYS A CA 1
ATOM 3574 C C . LYS A 1 505 ? -33.796 5.319 53.794 1.00 93.94 505 LYS A C 1
ATOM 3576 O O . LYS A 1 505 ? -33.942 5.588 52.602 1.00 93.94 505 LYS A O 1
ATOM 3581 N N . ALA A 1 506 ? -32.597 5.216 54.365 1.00 95.00 506 ALA A N 1
ATOM 3582 C CA . ALA A 1 506 ? -31.356 5.402 53.619 1.00 95.00 506 ALA A CA 1
ATOM 3583 C C . ALA A 1 506 ? -31.076 4.237 52.651 1.00 95.00 506 ALA A C 1
ATOM 3585 O O . ALA A 1 506 ? -30.599 4.464 51.542 1.00 95.00 506 ALA A O 1
ATOM 3586 N N . TYR A 1 507 ? -31.424 3.005 53.036 1.00 94.44 507 TYR A N 1
ATOM 3587 C CA . TYR A 1 507 ? -31.320 1.828 52.176 1.00 94.44 507 TYR A CA 1
ATOM 3588 C C . TYR A 1 507 ? -32.233 1.942 50.952 1.00 94.44 507 TYR A C 1
ATOM 3590 O O . TYR A 1 507 ? -31.760 1.732 49.839 1.00 94.44 507 TYR A O 1
ATOM 3598 N N . GLN A 1 508 ? -33.500 2.348 51.123 1.00 91.44 508 GLN A N 1
ATOM 3599 C CA . GLN A 1 508 ? -34.399 2.564 49.980 1.00 91.44 508 GLN A CA 1
ATOM 3600 C C . GLN A 1 508 ? -33.878 3.664 49.044 1.00 91.44 508 GLN A C 1
ATOM 3602 O O . GLN A 1 508 ? -33.792 3.434 47.843 1.00 91.44 508 GLN A O 1
ATOM 3607 N N . ALA A 1 509 ? -33.418 4.803 49.578 1.00 90.19 509 ALA A N 1
ATOM 3608 C CA . ALA A 1 509 ? -32.832 5.867 48.755 1.00 90.19 509 ALA A CA 1
ATOM 3609 C C . ALA A 1 509 ? -31.615 5.382 47.937 1.00 90.19 509 ALA A C 1
ATOM 3611 O O . ALA A 1 509 ? -31.482 5.713 46.759 1.00 90.19 509 ALA A O 1
ATOM 3612 N N . ALA A 1 510 ? -30.743 4.560 48.532 1.00 91.50 510 ALA A N 1
ATOM 3613 C CA . ALA A 1 510 ? -29.604 3.969 47.830 1.00 91.50 510 ALA A CA 1
ATOM 3614 C C . ALA A 1 510 ? -30.019 2.920 46.780 1.00 91.50 510 ALA A C 1
ATOM 3616 O O . ALA A 1 510 ? -29.392 2.853 45.721 1.00 91.50 510 ALA A O 1
ATOM 3617 N N . LYS A 1 511 ? -31.085 2.136 47.020 1.00 90.38 511 LYS A N 1
ATOM 3618 C CA . LYS A 1 511 ? -31.665 1.253 45.992 1.00 90.38 511 LYS A CA 1
ATOM 3619 C C . LYS A 1 511 ? -32.212 2.068 44.821 1.00 90.38 511 LYS A C 1
ATOM 3621 O O . LYS A 1 511 ? -31.886 1.758 43.679 1.00 90.38 511 LYS A O 1
ATOM 3626 N N . ASP A 1 512 ? -32.997 3.110 45.088 1.00 87.25 512 ASP A N 1
ATOM 3627 C CA . ASP A 1 512 ? -33.599 3.962 44.056 1.00 87.25 512 ASP A CA 1
ATOM 3628 C C . ASP A 1 512 ? -32.529 4.621 43.170 1.00 87.25 512 ASP A C 1
ATOM 3630 O O . ASP A 1 512 ? -32.607 4.522 41.942 1.00 87.25 512 ASP A O 1
ATOM 3634 N N . GLY A 1 513 ? -31.478 5.188 43.778 1.00 87.38 513 GLY A N 1
ATOM 3635 C CA . GLY A 1 513 ? -30.317 5.724 43.057 1.00 87.38 513 GLY A CA 1
ATOM 3636 C C . GLY A 1 513 ? -29.630 4.672 42.177 1.00 87.38 513 GLY A C 1
ATOM 3637 O O . GLY A 1 513 ? -29.457 4.881 40.977 1.00 87.38 513 GLY A O 1
ATOM 3638 N N . LEU A 1 514 ? -29.332 3.491 42.734 1.00 89.31 514 LEU A N 1
ATOM 3639 C CA . LEU A 1 514 ? -28.731 2.376 41.990 1.00 89.31 514 LEU A CA 1
ATOM 3640 C C . LEU A 1 514 ? -29.598 1.889 40.820 1.00 89.31 514 LEU A C 1
ATOM 3642 O O . LEU A 1 514 ? -29.074 1.488 39.778 1.00 89.31 514 LEU A O 1
ATOM 3646 N N . ASN A 1 515 ? -30.922 1.896 40.969 1.00 88.12 515 ASN A N 1
ATOM 3647 C CA . ASN A 1 515 ? -31.826 1.465 39.909 1.00 88.12 515 ASN A CA 1
ATOM 3648 C C . ASN A 1 515 ? -31.830 2.460 38.737 1.00 88.12 515 ASN A C 1
ATOM 3650 O O . ASN A 1 515 ? -31.737 2.016 37.591 1.00 88.12 515 ASN A O 1
ATOM 3654 N N . ALA A 1 516 ? -31.843 3.766 39.023 1.00 84.88 516 ALA A N 1
ATOM 3655 C CA . ALA A 1 516 ? -31.854 4.843 38.027 1.00 84.88 516 ALA A CA 1
ATOM 3656 C C . ALA A 1 516 ? -30.489 5.133 37.361 1.00 84.88 516 ALA A C 1
ATOM 3658 O O . ALA A 1 516 ? -30.459 5.732 36.287 1.00 84.88 516 ALA A O 1
ATOM 3659 N N . ASP A 1 517 ? -29.375 4.719 37.975 1.00 84.00 517 ASP A N 1
ATOM 3660 C CA . ASP A 1 517 ? -28.016 5.007 37.490 1.00 84.00 517 ASP A CA 1
ATOM 3661 C C . ASP A 1 517 ? -27.736 4.500 36.055 1.00 84.00 517 ASP A C 1
ATOM 3663 O O . ASP A 1 517 ? -28.281 3.488 35.615 1.00 84.00 517 ASP A O 1
ATOM 3667 N N . GLN A 1 518 ? -26.850 5.186 35.334 1.00 84.56 518 GLN A N 1
ATOM 3668 C CA . GLN A 1 518 ? -26.384 4.837 33.983 1.00 84.56 518 GLN A CA 1
ATOM 3669 C C . GLN A 1 518 ? -24.872 4.542 33.942 1.00 84.56 518 GLN A C 1
ATOM 3671 O O . GLN A 1 518 ? -24.330 4.254 32.876 1.00 84.56 518 GLN A O 1
ATOM 3676 N N . SER A 1 519 ? -24.177 4.613 35.082 1.00 80.50 519 SER A N 1
ATOM 3677 C CA . SER A 1 519 ? -22.737 4.402 35.174 1.00 80.50 519 SER A CA 1
ATOM 3678 C C . SER A 1 519 ? -22.336 2.931 35.055 1.00 80.50 519 SER A C 1
ATOM 3680 O O . SER A 1 519 ? -22.887 2.039 35.697 1.00 80.50 519 SER A O 1
ATOM 3682 N N . THR A 1 520 ? -21.280 2.673 34.286 1.00 83.06 520 THR A N 1
ATOM 3683 C CA . THR A 1 520 ? -20.620 1.362 34.232 1.00 83.06 520 THR A CA 1
ATOM 3684 C C . THR A 1 520 ? -19.615 1.149 35.369 1.00 83.06 520 THR A C 1
ATOM 3686 O O . THR A 1 520 ? -19.198 0.014 35.594 1.00 83.06 520 THR A O 1
ATOM 3689 N N . THR A 1 521 ? -19.228 2.204 36.102 1.00 76.75 521 THR A N 1
ATOM 3690 C CA . THR A 1 521 ? -18.160 2.161 37.124 1.00 76.75 521 THR A CA 1
ATOM 3691 C C . THR A 1 521 ? -18.655 2.026 38.567 1.00 76.75 521 THR A C 1
ATOM 3693 O O . THR A 1 521 ? -17.832 1.942 39.476 1.00 76.75 521 THR A O 1
ATOM 3696 N N . GLY A 1 522 ? -19.973 2.005 38.782 1.00 69.69 522 GLY A N 1
ATOM 3697 C CA . GLY A 1 522 ? -20.609 1.778 40.083 1.00 69.69 522 GLY A CA 1
ATOM 3698 C C . GLY A 1 522 ? -20.960 3.056 40.844 1.00 69.69 522 GLY A C 1
ATOM 3699 O O . GLY A 1 522 ? -20.375 4.121 40.632 1.00 69.69 522 GLY A O 1
ATOM 3700 N N . VAL A 1 523 ? -21.921 2.941 41.762 1.00 69.62 523 VAL A N 1
ATOM 3701 C CA . VAL A 1 523 ? -22.572 4.081 42.446 1.00 69.62 523 VAL A CA 1
ATOM 3702 C C . VAL A 1 523 ? -21.858 4.544 43.720 1.00 69.62 523 VAL A C 1
ATOM 3704 O O . VAL A 1 523 ? -22.421 5.264 44.538 1.00 69.62 523 VAL A O 1
ATOM 3707 N N . GLN A 1 524 ? -20.599 4.165 43.922 1.00 67.50 524 GLN A N 1
ATOM 3708 C CA . GLN A 1 524 ? -19.870 4.416 45.177 1.00 67.50 524 GLN A CA 1
ATOM 3709 C C . GLN A 1 524 ? -19.673 5.914 45.491 1.00 67.50 524 GLN A C 1
ATOM 3711 O O . GLN A 1 524 ? -19.492 6.280 46.652 1.00 67.50 524 GLN A O 1
ATOM 3716 N N . ALA A 1 525 ? -19.735 6.775 44.470 1.00 63.41 525 ALA A N 1
ATOM 3717 C CA . ALA A 1 525 ? -19.701 8.235 44.593 1.00 63.41 525 ALA A CA 1
ATOM 3718 C C . ALA A 1 525 ? -21.097 8.898 44.579 1.00 63.41 525 ALA A C 1
ATOM 3720 O O . ALA A 1 525 ? -21.188 10.122 44.673 1.00 63.41 525 ALA A O 1
ATOM 3721 N N . ASP A 1 526 ? -22.180 8.125 44.450 1.00 72.50 526 ASP A N 1
ATOM 3722 C CA . ASP A 1 526 ? -23.544 8.652 44.411 1.00 72.50 526 ASP A CA 1
ATOM 3723 C C . ASP A 1 526 ? -23.965 9.225 45.788 1.00 72.50 526 ASP A C 1
ATOM 3725 O O . ASP A 1 526 ? -23.678 8.621 46.835 1.00 72.50 526 ASP A O 1
ATOM 3729 N N . PRO A 1 527 ? -24.668 10.376 45.834 1.00 73.69 527 PRO A N 1
ATOM 3730 C CA . PRO A 1 527 ? -25.153 10.971 47.081 1.00 73.69 527 PRO A CA 1
ATOM 3731 C C . PRO A 1 527 ? -26.042 10.050 47.932 1.00 73.69 527 PRO A C 1
ATOM 3733 O O . PRO A 1 527 ? -26.038 10.153 49.158 1.00 73.69 527 PRO A O 1
ATOM 3736 N N . ASN A 1 528 ? -26.788 9.127 47.320 1.00 77.12 528 ASN A N 1
ATOM 3737 C CA . ASN A 1 528 ? -27.649 8.194 48.043 1.00 77.12 528 ASN A CA 1
ATOM 3738 C C . ASN A 1 528 ? -26.841 7.026 48.625 1.00 77.12 528 ASN A C 1
ATOM 3740 O O . ASN A 1 528 ? -27.087 6.621 49.761 1.00 77.12 528 ASN A O 1
ATOM 3744 N N . TYR A 1 529 ? -25.834 6.524 47.900 1.00 80.31 529 TYR A N 1
ATOM 3745 C CA . TYR A 1 529 ? -24.961 5.450 48.394 1.00 80.31 529 TYR A CA 1
ATOM 3746 C C . TYR A 1 529 ? -24.070 5.930 49.552 1.00 80.31 529 TYR A C 1
ATOM 3748 O O . TYR A 1 529 ? -23.941 5.261 50.581 1.00 80.31 529 TYR A O 1
ATOM 3756 N N . THR A 1 530 ? -23.523 7.143 49.437 1.00 82.88 530 THR A N 1
ATOM 3757 C CA . THR A 1 530 ? -22.791 7.816 50.527 1.00 82.88 530 THR A CA 1
ATOM 3758 C C . THR A 1 530 ? -23.709 8.184 51.706 1.00 82.88 530 THR A C 1
ATOM 3760 O O . THR A 1 530 ? -23.310 8.050 52.870 1.00 82.88 530 THR A O 1
ATOM 3763 N N . GLY A 1 531 ? -24.968 8.547 51.435 1.00 88.88 531 GLY A N 1
ATOM 3764 C CA . GLY A 1 531 ? -26.020 8.702 52.443 1.00 88.88 531 GLY A CA 1
ATOM 3765 C C . GLY A 1 531 ? -26.302 7.409 53.217 1.00 88.88 531 GLY A C 1
ATOM 3766 O O . GLY A 1 531 ? -26.338 7.429 54.449 1.00 88.88 531 GLY A O 1
ATOM 3767 N N . PHE A 1 532 ? -26.416 6.269 52.528 1.00 94.12 532 PHE A N 1
ATOM 3768 C CA . PHE A 1 532 ? -26.560 4.959 53.169 1.00 94.12 532 PHE A CA 1
ATOM 3769 C C . PHE A 1 532 ? -25.337 4.578 54.007 1.00 94.12 532 PHE A C 1
ATOM 3771 O O . PHE A 1 532 ? -25.506 4.176 55.156 1.00 94.12 532 PHE A O 1
ATOM 3778 N N . ALA A 1 533 ? -24.114 4.758 53.499 1.00 91.81 533 ALA A N 1
ATOM 3779 C CA . ALA A 1 533 ? -22.898 4.489 54.271 1.00 91.81 533 ALA A CA 1
ATOM 3780 C C . ALA A 1 533 ? -22.842 5.317 55.572 1.00 91.81 533 ALA A C 1
ATOM 3782 O O . ALA A 1 533 ? -22.460 4.807 56.627 1.00 91.81 533 ALA A O 1
ATOM 3783 N N . THR A 1 534 ? -23.297 6.573 55.520 1.00 93.50 534 THR A N 1
ATOM 3784 C CA . THR A 1 534 ? -23.428 7.440 56.701 1.00 93.50 534 THR A CA 1
ATOM 3785 C C . THR A 1 534 ? -24.479 6.901 57.675 1.00 93.50 534 THR A C 1
ATOM 3787 O O . THR A 1 534 ? -24.177 6.699 58.850 1.00 93.50 534 THR A O 1
ATOM 3790 N N . ALA A 1 535 ? -25.690 6.601 57.191 1.00 95.31 535 ALA A N 1
ATOM 3791 C CA . ALA A 1 535 ? -26.782 6.078 58.013 1.00 95.31 535 ALA A CA 1
ATOM 3792 C C . ALA A 1 535 ? -26.440 4.725 58.661 1.00 95.31 535 ALA A C 1
ATOM 3794 O O . ALA A 1 535 ? -26.719 4.533 59.842 1.00 95.31 535 ALA A O 1
ATOM 3795 N N . LYS A 1 536 ? -25.776 3.826 57.923 1.00 95.25 536 LYS A N 1
ATOM 3796 C CA . LYS A 1 536 ? -25.212 2.561 58.414 1.00 95.25 536 LYS A CA 1
ATOM 3797 C C . LYS A 1 536 ? -24.299 2.815 59.611 1.00 95.25 536 LYS A C 1
ATOM 3799 O O . LYS A 1 536 ? -24.566 2.297 60.692 1.00 95.25 536 LYS A O 1
ATOM 3804 N N . ASN A 1 537 ? -23.278 3.658 59.433 1.00 94.06 537 ASN A N 1
ATOM 3805 C CA . ASN A 1 537 ? -22.313 3.979 60.482 1.00 94.06 537 ASN A CA 1
ATOM 3806 C C . ASN A 1 537 ? -23.008 4.554 61.725 1.00 94.06 537 ASN A C 1
ATOM 3808 O O . ASN A 1 537 ? -22.807 4.027 62.815 1.00 94.06 537 ASN A O 1
ATOM 3812 N N . THR A 1 538 ? -23.883 5.555 61.568 1.00 93.44 538 THR A N 1
ATOM 3813 C CA . THR A 1 538 ? -24.651 6.151 62.679 1.00 93.44 538 THR A CA 1
ATOM 3814 C C . THR A 1 538 ? -25.559 5.137 63.381 1.00 93.44 538 THR A C 1
ATOM 3816 O O . THR A 1 538 ? -25.619 5.113 64.609 1.00 93.44 538 THR A O 1
ATOM 3819 N N . ALA A 1 539 ? -26.249 4.270 62.637 1.00 94.19 539 ALA A N 1
ATOM 3820 C CA . ALA A 1 539 ? -27.151 3.277 63.215 1.00 94.19 539 ALA A CA 1
ATOM 3821 C C . ALA A 1 539 ? -26.402 2.173 63.986 1.00 94.19 539 ALA A C 1
ATOM 3823 O O . ALA A 1 539 ? -26.941 1.648 64.963 1.00 94.19 539 ALA A O 1
ATOM 3824 N N . THR A 1 540 ? -25.153 1.874 63.610 1.00 95.31 540 THR A N 1
ATOM 3825 C CA . THR A 1 540 ? -24.261 0.936 64.320 1.00 95.31 540 THR A CA 1
ATOM 3826 C C . THR A 1 540 ? -23.318 1.587 65.339 1.00 95.31 540 THR A C 1
ATOM 3828 O O . THR A 1 540 ? -22.629 0.872 66.063 1.00 95.31 540 THR A O 1
ATOM 3831 N N . ASP A 1 541 ? -23.267 2.919 65.430 1.00 95.00 541 ASP A N 1
ATOM 3832 C CA . ASP A 1 541 ? -22.451 3.610 66.432 1.00 95.00 541 ASP A CA 1
ATOM 3833 C C . ASP A 1 541 ? -23.156 3.587 67.792 1.00 95.00 541 ASP A C 1
ATOM 3835 O O . ASP A 1 541 ? -24.178 4.246 68.013 1.00 95.00 541 ASP A O 1
ATOM 3839 N N . PHE A 1 542 ? -22.612 2.793 68.708 1.00 94.06 542 PHE A N 1
ATOM 3840 C CA . PHE A 1 542 ? -23.112 2.650 70.071 1.00 94.06 542 PHE A CA 1
ATOM 3841 C C . PHE A 1 542 ? -22.278 3.432 71.098 1.00 94.06 542 PHE A C 1
ATOM 3843 O O . PHE A 1 542 ? -22.589 3.377 72.282 1.00 94.06 542 PHE A O 1
ATOM 3850 N N . SER A 1 543 ? -21.248 4.182 70.681 1.00 91.50 543 SER A N 1
ATOM 3851 C CA . SER A 1 543 ? -20.317 4.859 71.603 1.00 91.50 543 SER A CA 1
ATOM 3852 C C . SER A 1 543 ? -20.969 5.954 72.458 1.00 91.50 543 SER A C 1
ATOM 3854 O O . SER A 1 543 ? -20.515 6.220 73.568 1.00 91.50 543 SER A O 1
ATOM 3856 N N . ALA A 1 544 ? -22.056 6.555 71.966 1.00 91.19 544 ALA A N 1
ATOM 3857 C CA . ALA A 1 544 ? -22.864 7.542 72.683 1.00 91.19 544 ALA A CA 1
ATOM 3858 C C . ALA A 1 544 ? -24.032 6.933 73.492 1.00 91.19 544 ALA A C 1
ATOM 3860 O O . ALA A 1 544 ? -24.803 7.672 74.104 1.00 91.19 544 ALA A O 1
ATOM 3861 N N . VAL A 1 545 ? -24.204 5.605 73.480 1.00 93.44 545 VAL A N 1
ATOM 3862 C CA . VAL A 1 545 ? -25.249 4.910 74.248 1.00 93.44 545 VAL A CA 1
ATOM 3863 C C . VAL A 1 545 ? -24.685 4.567 75.633 1.00 93.44 545 VAL A C 1
ATOM 3865 O O . VAL A 1 545 ? -23.643 3.913 75.696 1.00 93.44 545 VAL A O 1
ATOM 3868 N N . PRO A 1 546 ? -25.333 4.965 76.747 1.00 93.50 546 PRO A N 1
ATOM 3869 C CA . PRO A 1 546 ? -24.881 4.592 78.088 1.00 93.50 546 PRO A CA 1
ATOM 3870 C C . PRO A 1 546 ? -24.769 3.073 78.236 1.00 93.50 546 PRO A C 1
ATOM 3872 O O . PRO A 1 546 ? -25.645 2.341 77.764 1.00 93.50 546 PRO A O 1
ATOM 3875 N N . SER A 1 547 ? -23.723 2.583 78.905 1.00 95.25 547 SER A N 1
ATOM 3876 C CA . SER A 1 547 ? -23.564 1.139 79.096 1.00 95.25 547 SER A CA 1
ATOM 3877 C C . SER A 1 547 ? -24.691 0.581 79.970 1.00 95.25 547 SER A C 1
ATOM 3879 O O . SER A 1 547 ? -25.284 1.303 80.773 1.00 95.25 547 SER A O 1
ATOM 3881 N N . LEU A 1 548 ? -24.970 -0.724 79.875 1.00 95.31 548 LEU A N 1
ATOM 3882 C CA . LEU A 1 548 ? -25.981 -1.364 80.727 1.00 95.31 548 LEU A CA 1
ATOM 3883 C C . LEU A 1 548 ? -25.690 -1.156 82.229 1.00 95.31 548 LEU A C 1
ATOM 3885 O O . LEU A 1 548 ? -26.613 -1.057 83.033 1.00 95.31 548 LEU A O 1
ATOM 3889 N N . ALA A 1 549 ? -24.410 -1.041 82.606 1.00 94.75 549 ALA A N 1
ATOM 3890 C CA . ALA A 1 549 ? -24.000 -0.717 83.968 1.00 94.75 549 ALA A CA 1
ATOM 3891 C C . ALA A 1 549 ? -24.378 0.723 84.357 1.00 94.75 549 ALA A C 1
ATOM 3893 O O . ALA A 1 549 ? -24.965 0.925 85.418 1.00 94.75 549 ALA A O 1
ATOM 3894 N N . ASP A 1 550 ? -24.123 1.710 83.492 1.00 96.00 550 ASP A N 1
ATOM 3895 C CA . ASP A 1 550 ? -24.494 3.112 83.742 1.00 96.00 550 ASP A CA 1
ATOM 3896 C C . ASP A 1 550 ? -26.017 3.287 83.827 1.00 96.00 550 ASP A C 1
ATOM 3898 O O . ASP A 1 550 ? -26.516 4.031 84.672 1.00 96.00 550 ASP A O 1
ATOM 3902 N N . GLN A 1 551 ? -26.768 2.555 82.995 1.00 96.81 551 GLN A N 1
ATOM 3903 C CA . GLN A 1 551 ? -28.232 2.535 83.034 1.00 96.81 551 GLN A CA 1
ATOM 3904 C C . GLN A 1 551 ? -28.755 1.943 84.350 1.00 96.81 551 GLN A C 1
ATOM 3906 O O . GLN A 1 551 ? -29.633 2.538 84.975 1.00 96.81 551 GLN A O 1
ATOM 3911 N N . LYS A 1 552 ? -28.170 0.836 84.834 1.00 96.12 552 LYS A N 1
ATOM 3912 C CA . LYS A 1 552 ? -28.483 0.279 86.163 1.00 96.12 552 LYS A CA 1
ATOM 3913 C C . LYS A 1 552 ? -28.144 1.256 87.287 1.00 96.12 552 LYS A C 1
ATOM 3915 O O . LYS A 1 552 ? -28.959 1.433 88.183 1.00 96.12 552 LYS A O 1
ATOM 3920 N N . VAL A 1 553 ? -27.000 1.942 87.232 1.00 96.50 553 VAL A N 1
ATOM 3921 C CA . VAL A 1 553 ? -26.624 2.971 88.223 1.00 96.50 553 VAL A CA 1
ATOM 3922 C C . VAL A 1 553 ? -27.626 4.133 88.236 1.00 96.50 553 VAL A C 1
ATOM 3924 O O . VAL A 1 553 ? -28.036 4.577 89.310 1.00 96.50 553 VAL A O 1
ATOM 3927 N N . ALA A 1 554 ? -28.067 4.603 87.066 1.00 96.06 554 ALA A N 1
ATOM 3928 C CA . ALA A 1 554 ? -29.091 5.641 86.964 1.00 96.06 554 ALA A CA 1
ATOM 3929 C C . ALA A 1 554 ? -30.443 5.177 87.537 1.00 96.06 554 ALA A C 1
ATOM 3931 O O . ALA A 1 554 ? -31.056 5.899 88.322 1.00 96.06 554 ALA A O 1
ATOM 3932 N N . ALA A 1 555 ? -30.873 3.956 87.211 1.00 97.25 555 ALA A N 1
ATOM 3933 C CA . ALA A 1 555 ? -32.107 3.367 87.720 1.00 97.25 555 ALA A CA 1
ATOM 3934 C C . ALA A 1 555 ? -32.075 3.121 89.243 1.00 97.25 555 ALA A C 1
ATOM 3936 O O . ALA A 1 555 ? -33.035 3.468 89.931 1.00 97.25 555 ALA A O 1
ATOM 3937 N N . LYS A 1 556 ? -30.956 2.633 89.802 1.00 96.75 556 LYS A N 1
ATOM 3938 C CA . LYS A 1 556 ? -30.757 2.506 91.260 1.00 96.75 556 LYS A CA 1
ATOM 3939 C C . LYS A 1 556 ? -30.900 3.845 91.975 1.00 96.75 556 LYS A C 1
ATOM 3941 O O . LYS A 1 556 ? -31.585 3.931 92.987 1.00 96.75 556 LYS A O 1
ATOM 3946 N N . LYS A 1 557 ? -30.344 4.920 91.406 1.00 97.25 557 LYS A N 1
ATOM 3947 C CA . LYS A 1 557 ? -30.518 6.277 91.945 1.00 97.25 557 LYS A CA 1
ATOM 3948 C C . LYS A 1 557 ? -31.991 6.716 91.971 1.00 97.25 557 LYS A C 1
ATOM 3950 O O . LYS A 1 557 ? -32.397 7.382 92.919 1.00 97.25 557 LYS A O 1
ATOM 3955 N N . THR A 1 558 ? -32.788 6.341 90.969 1.00 97.31 558 THR A N 1
ATOM 3956 C CA . THR A 1 558 ? -34.239 6.600 90.957 1.00 97.31 558 THR A CA 1
ATOM 3957 C C . THR A 1 558 ? -34.986 5.769 92.003 1.00 97.31 558 THR A C 1
ATOM 3959 O O . THR A 1 558 ? -35.864 6.307 92.673 1.00 97.31 558 THR A O 1
ATOM 3962 N N . LEU A 1 559 ? -34.621 4.496 92.196 1.00 97.56 559 LEU A N 1
ATOM 3963 C CA . LEU A 1 559 ? -35.189 3.652 93.256 1.00 97.56 559 LEU A CA 1
ATOM 3964 C C . LEU A 1 559 ? -34.881 4.216 94.649 1.00 97.56 559 LEU A C 1
ATOM 3966 O O . LEU A 1 559 ? -35.802 4.401 95.436 1.00 97.56 559 LEU A O 1
ATOM 3970 N N . ALA A 1 560 ? -33.622 4.568 94.917 1.00 97.06 560 ALA A N 1
ATOM 3971 C CA . ALA A 1 560 ? -33.203 5.155 96.189 1.00 97.06 560 ALA A CA 1
ATOM 3972 C C . ALA A 1 560 ? -33.895 6.500 96.475 1.00 97.06 560 ALA A C 1
ATOM 3974 O O . ALA A 1 560 ? -34.282 6.763 97.605 1.00 97.06 560 ALA A O 1
ATOM 3975 N N . GLN A 1 561 ? -34.115 7.349 95.461 1.00 97.38 561 GLN A N 1
ATOM 3976 C CA . GLN A 1 561 ? -34.883 8.584 95.664 1.00 97.38 561 GLN A CA 1
ATOM 3977 C C . GLN A 1 561 ? -36.360 8.300 95.983 1.00 97.38 561 GLN A C 1
ATOM 3979 O O . GLN A 1 561 ? -36.925 8.956 96.852 1.00 97.38 561 GLN A O 1
ATOM 3984 N N . ALA A 1 562 ? -36.979 7.327 95.307 1.00 97.06 562 ALA A N 1
ATOM 3985 C CA . ALA A 1 562 ? -38.370 6.951 95.561 1.00 97.06 562 ALA A CA 1
ATOM 3986 C C . ALA A 1 562 ? -38.569 6.331 96.958 1.00 97.06 562 ALA A C 1
ATOM 3988 O O . ALA A 1 562 ? -39.616 6.529 97.573 1.00 97.06 562 ALA A O 1
ATOM 3989 N N . GLU A 1 563 ? -37.565 5.617 97.471 1.00 97.94 563 GLU A N 1
ATOM 3990 C CA . GLU A 1 563 ? -37.552 5.117 98.845 1.00 97.94 563 GLU A CA 1
ATOM 3991 C C . GLU A 1 563 ? -37.376 6.255 99.866 1.00 97.94 563 GLU A C 1
ATOM 3993 O O . GLU A 1 563 ? -38.218 6.372 100.752 1.00 97.94 563 GLU A O 1
ATOM 3998 N N . VAL A 1 564 ? -36.418 7.172 99.685 1.00 97.62 564 VAL A N 1
ATOM 3999 C CA . VAL A 1 564 ? -36.259 8.372 100.537 1.00 97.62 564 VAL A CA 1
ATOM 4000 C C . VAL A 1 564 ? -37.537 9.222 100.583 1.00 97.62 564 VAL A C 1
ATOM 4002 O O . VAL A 1 564 ? -37.933 9.721 101.642 1.00 97.62 564 VAL A O 1
ATOM 4005 N N . ASP A 1 565 ? -38.223 9.376 99.448 1.00 96.25 565 ASP A N 1
ATOM 4006 C CA . ASP A 1 565 ? -39.508 10.078 99.382 1.00 96.25 565 ASP A CA 1
ATOM 4007 C C . ASP A 1 565 ? -40.596 9.326 100.182 1.00 96.25 565 ASP A C 1
ATOM 4009 O O . ASP A 1 565 ? -41.409 9.952 100.870 1.00 96.25 565 ASP A O 1
ATOM 4013 N N . ALA A 1 566 ? -40.586 7.988 100.163 1.00 96.38 566 ALA A N 1
ATOM 4014 C CA . ALA A 1 566 ? -41.481 7.146 100.956 1.00 96.38 566 ALA A CA 1
ATOM 4015 C C . ALA A 1 566 ? -41.149 7.178 102.464 1.00 96.38 566 ALA A C 1
ATOM 4017 O O . ALA A 1 566 ? -42.066 7.295 103.283 1.00 96.38 566 ALA A O 1
ATOM 4018 N N . GLU A 1 567 ? -39.874 7.144 102.862 1.00 97.31 567 GLU A N 1
ATOM 4019 C CA . GLU A 1 567 ? -39.450 7.329 104.257 1.00 97.31 567 GLU A CA 1
ATOM 4020 C C . GLU A 1 567 ? -39.931 8.674 104.813 1.00 97.31 567 GLU A C 1
ATOM 4022 O O . GLU A 1 567 ? -40.419 8.762 105.945 1.00 97.31 567 GLU A O 1
ATOM 4027 N N . ALA A 1 568 ? -39.823 9.738 104.010 1.00 96.94 568 ALA A N 1
ATOM 4028 C CA . ALA A 1 568 ? -40.241 11.075 104.404 1.00 96.94 568 ALA A CA 1
ATOM 4029 C C . ALA A 1 568 ? -41.747 11.144 104.714 1.00 96.94 568 ALA A C 1
ATOM 4031 O O . ALA A 1 568 ? -42.143 11.883 105.618 1.00 96.94 568 ALA A O 1
ATOM 4032 N N . GLU A 1 569 ? -42.589 10.370 104.022 1.00 96.56 569 GLU A N 1
ATOM 4033 C CA . GLU A 1 569 ? -44.017 10.249 104.347 1.00 96.56 569 GLU A CA 1
ATOM 4034 C C . GLU A 1 569 ? -44.259 9.442 105.636 1.00 96.56 569 GLU A C 1
ATOM 4036 O O . GLU A 1 569 ? -45.039 9.883 106.484 1.00 96.56 569 GLU A O 1
ATOM 4041 N N . VAL A 1 570 ? -43.530 8.339 105.867 1.00 95.56 570 VAL A N 1
ATOM 4042 C CA . VAL A 1 570 ? -43.573 7.586 107.145 1.00 95.56 570 VAL A CA 1
ATOM 4043 C C . VAL A 1 570 ? -43.207 8.487 108.330 1.00 95.56 570 VAL A C 1
ATOM 4045 O O . VAL A 1 570 ? -43.865 8.467 109.373 1.00 95.56 570 VAL A O 1
ATOM 4048 N N . GLN A 1 571 ? -42.178 9.323 108.177 1.00 94.81 571 GLN A N 1
ATOM 4049 C CA . GLN A 1 571 ? -41.745 10.251 109.223 1.00 94.81 571 GLN A CA 1
ATOM 4050 C C . GLN A 1 571 ? -42.790 11.335 109.524 1.00 94.81 571 GLN A C 1
ATOM 4052 O O . GLN A 1 571 ? -42.942 11.724 110.688 1.00 94.81 571 GLN A O 1
ATOM 4057 N N . LYS A 1 572 ? -43.547 11.793 108.518 1.00 94.81 572 LYS A N 1
ATOM 4058 C CA . LYS A 1 572 ? -44.631 12.782 108.678 1.00 94.81 572 LYS A CA 1
ATOM 4059 C C . LYS A 1 572 ? -45.894 12.201 109.318 1.00 94.81 572 LYS A C 1
ATOM 4061 O O . LYS A 1 572 ? -46.650 12.964 109.915 1.00 94.81 572 LYS A O 1
ATOM 4066 N N . ASP A 1 573 ? -46.125 10.891 109.225 1.00 93.50 573 ASP A N 1
ATOM 4067 C CA . ASP A 1 573 ? -47.340 10.240 109.729 1.00 93.50 573 ASP A CA 1
ATOM 4068 C C . ASP A 1 573 ? -47.497 10.428 111.261 1.00 93.50 573 ASP A C 1
ATOM 4070 O O . ASP A 1 573 ? -46.649 9.964 112.033 1.00 93.50 573 ASP A O 1
ATOM 4074 N N . PRO A 1 574 ? -48.555 11.108 111.748 1.00 90.44 574 PRO A N 1
ATOM 4075 C CA . PRO A 1 574 ? -48.779 11.324 113.178 1.00 90.44 574 PRO A CA 1
ATOM 4076 C C . PRO A 1 574 ? -49.457 10.132 113.874 1.00 90.44 574 PRO A C 1
ATOM 4078 O O . P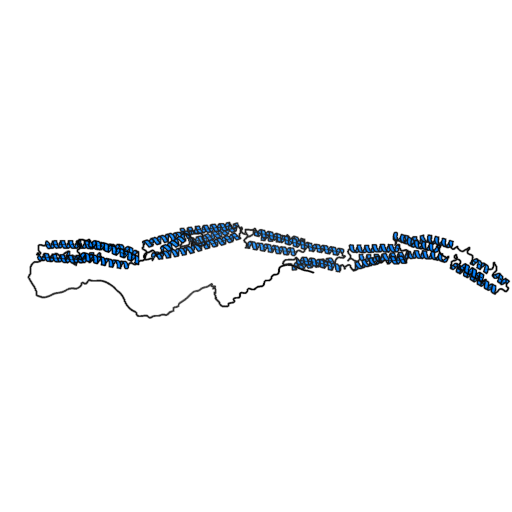RO A 1 574 ? -49.575 10.139 115.097 1.00 90.44 574 PRO A O 1
ATOM 4081 N N . SER A 1 575 ? -49.925 9.125 113.126 1.00 88.31 575 SER A N 1
ATOM 4082 C CA . SER A 1 575 ? -50.556 7.912 113.671 1.00 88.31 575 SER A CA 1
ATOM 4083 C C . SER A 1 575 ? -49.552 6.821 114.060 1.00 88.31 575 SER A C 1
ATOM 4085 O O . SER A 1 575 ? -49.943 5.814 114.650 1.00 88.31 575 SER A O 1
ATOM 4087 N N . LEU A 1 576 ? -48.271 7.016 113.736 1.00 93.19 576 LEU A N 1
ATOM 4088 C CA . LEU A 1 576 ? -47.177 6.101 114.045 1.00 93.19 576 LEU A CA 1
ATOM 4089 C C . LEU A 1 576 ? -46.370 6.568 115.261 1.00 93.19 576 LEU A C 1
ATOM 4091 O O . LEU A 1 576 ? -45.925 7.718 115.319 1.00 93.19 576 LEU A O 1
ATOM 4095 N N . ASP A 1 577 ? -46.110 5.647 116.192 1.00 92.38 577 ASP A N 1
ATOM 4096 C CA . ASP A 1 577 ? -45.114 5.851 117.245 1.00 92.38 577 ASP A CA 1
ATOM 4097 C C . ASP A 1 577 ? -43.674 5.681 116.716 1.00 92.38 577 ASP A C 1
ATOM 4099 O O . ASP A 1 577 ? -43.442 5.290 115.569 1.00 92.38 577 ASP A O 1
ATOM 4103 N N . ALA A 1 578 ? -42.682 5.993 117.553 1.00 93.06 578 ALA A N 1
ATOM 4104 C CA . ALA A 1 578 ? -41.276 5.937 117.159 1.00 93.06 578 ALA A CA 1
ATOM 4105 C C . ALA A 1 578 ? -40.797 4.524 116.769 1.00 93.06 578 ALA A C 1
ATOM 4107 O O . ALA A 1 578 ? -39.985 4.397 115.855 1.00 93.06 578 ALA A O 1
ATOM 4108 N N . ALA A 1 579 ? -41.297 3.467 117.418 1.00 92.12 579 ALA A N 1
ATOM 4109 C CA . ALA A 1 579 ? -40.900 2.092 117.116 1.00 92.12 579 ALA A CA 1
ATOM 4110 C C . ALA A 1 579 ? -41.533 1.605 115.805 1.00 92.12 579 ALA A C 1
ATOM 4112 O O . ALA A 1 579 ? -40.874 0.930 115.013 1.00 92.12 579 ALA A O 1
ATOM 4113 N N . ALA A 1 580 ? -42.785 1.988 115.553 1.00 93.94 580 ALA A N 1
ATOM 4114 C CA . ALA A 1 580 ? -43.472 1.719 114.300 1.00 93.94 580 ALA A CA 1
ATOM 4115 C C . ALA A 1 580 ? -42.800 2.448 113.120 1.00 93.94 580 ALA A C 1
ATOM 4117 O O . ALA A 1 580 ? -42.528 1.821 112.098 1.00 93.94 580 ALA A O 1
ATOM 4118 N N . LYS A 1 581 ? -42.412 3.727 113.278 1.00 96.19 581 LYS A N 1
ATOM 4119 C CA . LYS A 1 581 ? -41.631 4.461 112.257 1.00 96.19 581 LYS A CA 1
ATOM 4120 C C . LYS A 1 581 ? -40.312 3.768 111.925 1.00 96.19 581 LYS A C 1
ATOM 4122 O O . LYS A 1 581 ? -40.026 3.570 110.749 1.00 96.19 581 LYS A O 1
ATOM 4127 N N . THR A 1 582 ? -39.545 3.343 112.933 1.00 96.25 582 THR A N 1
ATOM 4128 C CA . THR A 1 582 ? -38.295 2.594 112.714 1.00 96.25 582 THR A CA 1
ATOM 4129 C C . THR A 1 582 ? -38.524 1.296 111.936 1.00 96.25 582 THR A C 1
ATOM 4131 O O . THR A 1 582 ? -37.785 1.036 110.993 1.00 96.25 582 THR A O 1
ATOM 4134 N N . ARG A 1 583 ? -39.557 0.510 112.269 1.00 94.44 583 ARG A N 1
ATOM 4135 C CA . ARG A 1 583 ? -39.896 -0.720 111.527 1.00 94.44 583 ARG A CA 1
ATOM 4136 C C . ARG A 1 583 ? -40.297 -0.452 110.080 1.00 94.44 583 ARG A C 1
ATOM 4138 O O . ARG A 1 583 ? -39.820 -1.134 109.178 1.00 94.44 583 ARG A O 1
ATOM 4145 N N . GLN A 1 584 ? -41.157 0.544 109.852 1.00 96.94 584 GLN A N 1
ATOM 4146 C CA . GLN A 1 584 ? -41.615 0.875 108.502 1.00 96.94 584 GLN A CA 1
ATOM 4147 C C . GLN A 1 584 ? -40.462 1.330 107.603 1.00 96.94 584 GLN A C 1
ATOM 4149 O O . GLN A 1 584 ? -40.406 0.890 106.459 1.00 96.94 584 GLN A O 1
ATOM 4154 N N . ILE A 1 585 ? -39.529 2.120 108.144 1.00 96.50 585 ILE A N 1
ATOM 4155 C CA . ILE A 1 585 ? -38.283 2.522 107.478 1.00 96.50 585 ILE A CA 1
ATOM 4156 C C . ILE A 1 585 ? -37.403 1.304 107.165 1.00 96.50 585 ILE A C 1
ATOM 4158 O O . ILE A 1 585 ? -37.102 1.064 106.004 1.00 96.50 585 ILE A O 1
ATOM 4162 N N . GLN A 1 586 ? -37.109 0.448 108.149 1.00 95.81 586 GLN A N 1
ATOM 4163 C CA . GLN A 1 586 ? -36.304 -0.769 107.932 1.00 95.81 586 GLN A CA 1
ATOM 4164 C C . GLN A 1 586 ? -36.897 -1.720 106.881 1.00 95.81 586 GLN A C 1
ATOM 4166 O O . GLN A 1 586 ? -36.176 -2.442 106.190 1.00 95.81 586 GLN A O 1
ATOM 4171 N N . ALA A 1 587 ? -38.222 -1.735 106.744 1.00 95.50 587 ALA A N 1
ATOM 4172 C CA . ALA A 1 587 ? -38.899 -2.491 105.704 1.00 95.50 587 ALA A CA 1
ATOM 4173 C C . ALA A 1 587 ? -38.808 -1.833 104.311 1.00 95.50 587 ALA A C 1
ATOM 4175 O O . ALA A 1 587 ? -38.780 -2.564 103.323 1.00 95.50 587 ALA A O 1
ATOM 4176 N N . LEU A 1 588 ? -38.734 -0.498 104.220 1.00 97.19 588 LEU A N 1
ATOM 4177 C CA . LEU A 1 588 ? -38.443 0.225 102.973 1.00 97.19 588 LEU A CA 1
ATOM 4178 C C . LEU A 1 588 ? -36.978 0.020 102.546 1.00 97.19 588 LEU A C 1
ATOM 4180 O O . LEU A 1 588 ? -36.753 -0.382 101.408 1.00 97.19 588 LEU A O 1
ATOM 4184 N N . GLU A 1 589 ? -36.012 0.132 103.467 1.00 96.69 589 GLU A N 1
ATOM 4185 C CA . GLU A 1 589 ? -34.584 -0.159 103.221 1.00 96.69 589 GLU A CA 1
ATOM 4186 C C . GLU A 1 589 ? -34.384 -1.595 102.666 1.00 96.69 589 GLU A C 1
ATOM 4188 O O . GLU A 1 589 ? -33.613 -1.850 101.728 1.00 96.69 589 GLU A O 1
ATOM 4193 N N . ALA A 1 590 ? -35.118 -2.568 103.222 1.00 95.56 590 ALA A N 1
ATOM 4194 C CA . ALA A 1 590 ? -35.105 -3.963 102.772 1.00 95.56 590 ALA A CA 1
ATOM 4195 C C . ALA A 1 590 ? -35.794 -4.167 101.407 1.00 95.56 590 ALA A C 1
ATOM 4197 O O . ALA A 1 590 ? -35.314 -4.953 100.577 1.00 95.56 590 ALA A O 1
ATOM 4198 N N . ALA A 1 591 ? -36.891 -3.448 101.150 1.00 96.12 591 ALA A N 1
ATOM 4199 C CA . ALA A 1 591 ? -37.549 -3.428 99.848 1.00 96.12 591 ALA A CA 1
ATOM 4200 C C . ALA A 1 591 ? -36.627 -2.826 98.776 1.00 96.12 591 ALA A C 1
ATOM 4202 O O . ALA A 1 591 ? -36.495 -3.405 97.698 1.00 96.12 591 ALA A O 1
ATOM 4203 N N . LEU A 1 592 ? -35.912 -1.736 99.086 1.00 97.44 592 LEU A N 1
ATOM 4204 C CA . LEU A 1 592 ? -34.939 -1.102 98.194 1.00 97.44 592 LEU A CA 1
ATOM 4205 C C . LEU A 1 592 ? -33.800 -2.065 97.857 1.00 97.44 592 LEU A C 1
ATOM 4207 O O . LEU A 1 592 ? -33.513 -2.286 96.682 1.00 97.44 592 LEU A O 1
ATOM 4211 N N . THR A 1 593 ? -33.225 -2.726 98.864 1.00 96.56 593 THR A N 1
ATOM 4212 C CA . THR A 1 593 ? -32.190 -3.760 98.673 1.00 96.56 593 THR A CA 1
ATOM 4213 C C . THR A 1 593 ? -32.662 -4.873 97.722 1.00 96.56 593 THR A C 1
ATOM 4215 O O . THR A 1 593 ? -31.919 -5.321 96.843 1.00 96.56 593 THR A O 1
ATOM 4218 N N . THR A 1 594 ? -33.918 -5.306 97.861 1.00 96.25 594 THR A N 1
ATOM 4219 C CA . THR A 1 594 ? -34.531 -6.315 96.983 1.00 96.25 594 THR A CA 1
ATOM 4220 C C . THR A 1 594 ? -34.746 -5.766 95.569 1.00 96.25 594 THR A C 1
ATOM 4222 O O . THR A 1 594 ? -34.423 -6.438 94.586 1.00 96.25 594 THR A O 1
ATOM 4225 N N . ALA A 1 595 ? -35.232 -4.528 95.451 1.00 96.56 595 ALA A N 1
ATOM 4226 C CA . ALA A 1 595 ? -35.485 -3.875 94.177 1.00 96.56 595 ALA A CA 1
ATOM 4227 C C . ALA A 1 595 ? -34.195 -3.641 93.377 1.00 96.56 595 ALA A C 1
ATOM 4229 O O . ALA A 1 595 ? -34.172 -3.905 92.175 1.00 96.56 595 ALA A O 1
ATOM 4230 N N . GLU A 1 596 ? -33.109 -3.231 94.035 1.00 97.25 596 GLU A N 1
ATOM 4231 C CA . GLU A 1 596 ? -31.786 -3.114 93.421 1.00 97.25 596 GLU A CA 1
ATOM 4232 C C . GLU A 1 596 ? -31.235 -4.466 92.952 1.00 97.25 596 GLU A C 1
ATOM 4234 O O . GLU A 1 596 ? -30.656 -4.545 91.869 1.00 97.25 596 GLU A O 1
ATOM 4239 N N . SER A 1 597 ? -31.427 -5.537 93.729 1.00 96.38 597 SER A N 1
ATOM 4240 C CA . SER A 1 597 ? -30.968 -6.882 93.356 1.00 96.38 597 SER A CA 1
ATOM 4241 C C . SER A 1 597 ? -31.733 -7.447 92.153 1.00 96.38 597 SER A C 1
ATOM 4243 O O . SER A 1 597 ? -31.153 -8.125 91.302 1.00 96.38 597 SER A O 1
ATOM 4245 N N . ASN A 1 598 ? -33.027 -7.147 92.042 1.00 95.75 598 ASN A N 1
ATOM 4246 C CA . ASN A 1 598 ? -33.835 -7.471 90.866 1.00 95.75 598 ASN A CA 1
ATOM 4247 C C . ASN A 1 598 ? -33.464 -6.596 89.657 1.00 95.75 598 ASN A C 1
ATOM 4249 O O . ASN A 1 598 ? -33.432 -7.093 88.533 1.00 95.75 598 ASN A O 1
ATOM 4253 N N . LEU A 1 599 ? -33.121 -5.324 89.869 1.00 97.06 599 LEU A N 1
ATOM 4254 C CA . LEU A 1 599 ? -32.617 -4.434 88.820 1.00 97.06 599 LEU A CA 1
ATOM 4255 C C . LEU A 1 599 ? -31.248 -4.901 88.279 1.00 97.06 599 LEU A C 1
ATOM 4257 O O . LEU A 1 599 ? -31.012 -4.883 87.071 1.00 97.06 599 LEU A O 1
ATOM 4261 N N . ASP A 1 600 ? -30.366 -5.404 89.148 1.00 95.62 600 ASP A N 1
ATOM 4262 C CA . ASP A 1 600 ? -29.081 -5.994 88.749 1.00 95.62 600 ASP A CA 1
ATOM 4263 C C . ASP A 1 600 ? -29.244 -7.249 87.874 1.00 95.62 600 ASP A C 1
ATOM 4265 O O . ASP A 1 600 ? -28.377 -7.522 87.040 1.00 95.62 600 ASP A O 1
ATOM 4269 N N . GLN A 1 601 ? -30.362 -7.971 87.998 1.00 95.12 601 GLN A N 1
ATOM 4270 C CA . GLN A 1 601 ? -30.679 -9.156 87.189 1.00 95.12 601 GLN A CA 1
ATOM 4271 C C . GLN A 1 601 ? -31.233 -8.836 85.790 1.00 95.12 601 GLN A C 1
ATOM 4273 O O . GLN A 1 601 ? -31.240 -9.730 84.946 1.00 95.12 601 GLN A O 1
ATOM 4278 N N . GLN A 1 602 ? -31.656 -7.596 85.512 1.00 96.25 602 GLN A N 1
ATOM 4279 C CA . GLN A 1 602 ? -32.211 -7.230 84.200 1.00 96.25 602 GLN A CA 1
ATOM 4280 C C . GLN A 1 602 ? -31.161 -7.370 83.090 1.00 96.25 602 GLN A C 1
ATOM 4282 O O . GLN A 1 602 ? -30.002 -6.974 83.269 1.00 96.25 602 GLN A O 1
ATOM 4287 N N . ALA A 1 603 ? -31.541 -7.956 81.953 1.00 94.62 603 ALA A N 1
ATOM 4288 C CA . ALA A 1 603 ? -30.585 -8.379 80.931 1.00 94.62 603 ALA A CA 1
ATOM 4289 C C . ALA A 1 603 ? -30.288 -7.283 79.898 1.00 94.62 603 ALA A C 1
ATOM 4291 O O . ALA A 1 603 ? -29.187 -7.246 79.353 1.00 94.62 603 ALA A O 1
ATOM 4292 N N . ASN A 1 604 ? -31.248 -6.390 79.650 1.00 96.56 604 ASN A N 1
ATOM 4293 C CA . ASN A 1 604 ? -31.158 -5.355 78.623 1.00 96.56 604 ASN A CA 1
ATOM 4294 C C . ASN A 1 604 ? -31.738 -3.999 79.092 1.00 96.56 604 ASN A C 1
ATOM 4296 O O . ASN A 1 604 ? -32.305 -3.873 80.179 1.00 96.56 604 ASN A O 1
ATOM 4300 N N . ALA A 1 605 ? -31.563 -2.966 78.269 1.00 96.25 605 ALA A N 1
ATOM 4301 C CA . ALA A 1 605 ? -32.006 -1.597 78.534 1.00 96.25 605 ALA A CA 1
ATOM 4302 C C . ALA A 1 605 ? -33.536 -1.426 78.620 1.00 96.25 605 ALA A C 1
ATOM 4304 O O . ALA A 1 605 ? -34.017 -0.571 79.369 1.00 96.25 605 ALA A O 1
ATOM 4305 N N . GLN A 1 606 ? -34.308 -2.222 77.874 1.00 95.75 606 GLN A N 1
ATOM 4306 C CA . GLN A 1 606 ? -35.771 -2.189 77.914 1.00 95.75 606 GLN A CA 1
ATOM 4307 C C . GLN A 1 606 ? -36.282 -2.755 79.246 1.00 95.75 606 GLN A C 1
ATOM 4309 O O . GLN A 1 606 ? -37.029 -2.071 79.940 1.00 95.75 606 GLN A O 1
ATOM 4314 N N . ASP A 1 607 ? -35.766 -3.913 79.672 1.00 96.25 607 ASP A N 1
ATOM 4315 C CA . ASP A 1 607 ? -36.064 -4.519 80.977 1.00 96.25 607 ASP A CA 1
ATOM 4316 C C . ASP A 1 607 ? -35.825 -3.530 82.141 1.00 96.25 607 ASP A C 1
ATOM 4318 O O . ASP A 1 607 ? -36.649 -3.402 83.045 1.00 96.25 607 ASP A O 1
ATOM 4322 N N . ILE A 1 608 ? -34.704 -2.792 82.114 1.00 96.31 608 ILE A N 1
ATOM 4323 C CA . ILE A 1 608 ? -34.381 -1.740 83.098 1.00 96.31 608 ILE A CA 1
ATOM 4324 C C . ILE A 1 608 ? -35.417 -0.609 83.061 1.00 96.31 608 ILE A C 1
ATOM 4326 O O . ILE A 1 608 ? -35.864 -0.137 84.112 1.00 96.31 608 ILE A O 1
ATOM 4330 N N . THR A 1 609 ? -35.779 -0.167 81.855 1.00 95.62 609 THR A N 1
ATOM 4331 C CA . THR A 1 609 ? -36.720 0.937 81.618 1.00 95.62 609 THR A CA 1
ATOM 4332 C C . THR A 1 609 ? -38.122 0.596 82.122 1.00 95.62 609 THR A C 1
ATOM 4334 O O . THR A 1 609 ? -38.763 1.450 82.730 1.00 95.62 609 THR A O 1
ATOM 4337 N N . ASP A 1 610 ? -38.569 -0.648 81.941 1.00 95.12 610 ASP A N 1
ATOM 4338 C CA . ASP A 1 610 ? -39.894 -1.109 82.367 1.00 95.12 610 ASP A CA 1
ATOM 4339 C C . ASP A 1 610 ? -39.941 -1.472 83.861 1.00 95.12 610 ASP A C 1
ATOM 4341 O O . ASP A 1 610 ? -40.929 -1.189 84.542 1.00 95.12 610 ASP A O 1
ATOM 4345 N N . TYR A 1 611 ? -38.864 -2.051 84.405 1.00 96.50 611 TYR A N 1
ATOM 4346 C CA . TYR A 1 611 ? -38.787 -2.439 85.816 1.00 96.50 611 TYR A CA 1
ATOM 4347 C C . TYR A 1 611 ? -38.770 -1.231 86.766 1.00 96.50 611 TYR A C 1
ATOM 4349 O O . TYR A 1 611 ? -39.460 -1.226 87.788 1.00 96.50 611 TYR A O 1
ATOM 4357 N N . THR A 1 612 ? -37.982 -0.199 86.443 1.00 96.12 612 THR A N 1
ATOM 4358 C CA . THR A 1 612 ? -37.681 0.897 87.383 1.00 96.12 612 THR A CA 1
ATOM 4359 C C . THR A 1 612 ? -38.930 1.668 87.845 1.00 96.12 612 THR A C 1
ATOM 4361 O O . THR A 1 612 ? -39.091 1.825 89.055 1.00 96.12 612 THR A O 1
ATOM 4364 N N . PRO A 1 613 ? -39.857 2.109 86.966 1.00 95.69 613 PRO A N 1
ATOM 4365 C CA . PRO A 1 613 ? -41.051 2.844 87.390 1.00 95.69 613 PRO A CA 1
ATOM 4366 C C . PRO A 1 613 ? -42.015 2.004 88.237 1.00 95.69 613 PRO A C 1
ATOM 4368 O O . PRO A 1 613 ? -42.653 2.543 89.140 1.00 95.69 613 PRO A O 1
ATOM 4371 N N . ALA A 1 614 ? -42.119 0.699 87.959 1.00 92.69 614 ALA A N 1
ATOM 4372 C CA . ALA A 1 614 ? -42.958 -0.213 88.730 1.00 92.69 614 ALA A CA 1
ATOM 4373 C C . ALA A 1 614 ? -42.404 -0.389 90.152 1.00 92.69 614 ALA A C 1
ATOM 4375 O O . ALA A 1 614 ? -43.105 -0.108 91.121 1.00 92.69 614 ALA A O 1
ATOM 4376 N N . ALA A 1 615 ? -41.118 -0.729 90.274 1.00 95.19 615 ALA A N 1
ATOM 4377 C CA . ALA A 1 615 ? -40.467 -0.908 91.568 1.00 95.19 615 ALA A CA 1
ATOM 4378 C C . ALA A 1 615 ? -40.380 0.398 92.389 1.00 95.19 615 ALA A C 1
ATOM 4380 O O . ALA A 1 615 ? -40.565 0.365 93.601 1.00 95.19 615 ALA A O 1
ATOM 4381 N N . SER A 1 616 ? -40.193 1.566 91.755 1.00 96.00 616 SER A N 1
ATOM 4382 C CA . SER A 1 616 ? -40.305 2.866 92.443 1.00 96.00 616 SER A CA 1
ATOM 4383 C C . SER A 1 616 ? -41.702 3.118 93.023 1.00 96.00 616 SER A C 1
ATOM 4385 O O . SER A 1 616 ? -41.825 3.772 94.057 1.00 96.00 616 SER A O 1
ATOM 4387 N N . LYS A 1 617 ? -42.766 2.631 92.369 1.00 95.38 617 LYS A N 1
ATOM 4388 C CA . LYS A 1 617 ? -44.148 2.805 92.839 1.00 95.38 617 LYS A CA 1
ATOM 4389 C C . LYS A 1 617 ? -44.454 1.930 94.057 1.00 95.38 617 LYS A C 1
ATOM 4391 O O . LYS A 1 617 ? -45.205 2.365 94.932 1.00 95.38 617 LYS A O 1
ATOM 4396 N N . ASP A 1 618 ? -43.859 0.740 94.138 1.00 95.25 618 ASP A N 1
ATOM 4397 C CA . ASP A 1 618 ? -44.119 -0.213 95.221 1.00 95.25 618 ASP A CA 1
ATOM 4398 C C . ASP A 1 618 ? -43.806 0.367 96.614 1.00 95.25 618 ASP A C 1
ATOM 4400 O O . ASP A 1 618 ? -44.548 0.087 97.553 1.00 95.25 618 ASP A O 1
ATOM 4404 N N . PHE A 1 619 ? -42.810 1.253 96.765 1.00 96.94 619 PHE A N 1
ATOM 4405 C CA . PHE A 1 619 ? -42.524 1.933 98.044 1.00 96.94 619 PHE A CA 1
ATOM 4406 C C . PHE A 1 619 ? -43.702 2.790 98.544 1.00 96.94 619 PHE A C 1
ATOM 4408 O O . PHE A 1 619 ? -44.078 2.740 99.720 1.00 96.94 619 PHE A O 1
ATOM 4415 N N . ALA A 1 620 ? -44.330 3.554 97.646 1.00 94.81 620 ALA A N 1
ATOM 4416 C CA . ALA A 1 620 ? -45.498 4.368 97.974 1.00 94.81 620 ALA A CA 1
ATOM 4417 C C . ALA A 1 620 ? -46.732 3.490 98.253 1.00 94.81 620 ALA A C 1
ATOM 4419 O O . ALA A 1 620 ? -47.470 3.734 99.214 1.00 94.81 620 ALA A O 1
ATOM 4420 N N . ASP A 1 621 ? -46.922 2.430 97.462 1.00 95.56 621 ASP A N 1
ATOM 4421 C CA . ASP A 1 621 ? -48.012 1.469 97.647 1.00 95.56 621 ASP A CA 1
ATOM 4422 C C . ASP A 1 621 ? -47.858 0.674 98.958 1.00 95.56 621 ASP A C 1
ATOM 4424 O O . ASP A 1 621 ? -48.861 0.382 99.616 1.00 95.56 621 ASP A O 1
ATOM 4428 N N . MET A 1 622 ? -46.629 0.367 99.393 1.00 95.19 622 MET A N 1
ATOM 4429 C CA . MET A 1 622 ? -46.339 -0.227 100.704 1.00 95.19 622 MET A CA 1
ATOM 4430 C C . MET A 1 622 ? -46.815 0.687 101.829 1.00 95.19 622 MET A C 1
ATOM 4432 O O . MET A 1 622 ? -47.601 0.246 102.667 1.00 95.19 622 MET A O 1
ATOM 4436 N N . ASN A 1 623 ? -46.409 1.960 101.830 1.00 95.00 623 ASN A N 1
ATOM 4437 C CA . ASN A 1 623 ? -46.843 2.932 102.839 1.00 95.00 623 ASN A CA 1
ATOM 4438 C C . ASN A 1 623 ? -48.369 3.067 102.888 1.00 95.00 623 ASN A C 1
ATOM 4440 O O . ASN A 1 623 ? -48.966 3.012 103.968 1.00 95.00 623 ASN A O 1
ATOM 4444 N N . GLN A 1 624 ? -49.014 3.176 101.722 1.00 95.06 624 GLN A N 1
ATOM 4445 C CA . GLN A 1 624 ? -50.471 3.243 101.622 1.00 95.06 624 GLN A CA 1
ATOM 4446 C C . GLN A 1 624 ? -51.137 1.977 102.186 1.00 95.06 624 GLN A C 1
ATOM 4448 O O . GLN A 1 624 ? -52.080 2.074 102.975 1.00 95.06 624 GLN A O 1
ATOM 4453 N N . THR A 1 625 ? -50.629 0.794 101.828 1.00 94.25 625 THR A N 1
ATOM 4454 C CA . THR A 1 625 ? -51.157 -0.498 102.293 1.00 94.25 625 THR A CA 1
ATOM 4455 C C . THR A 1 625 ? -50.971 -0.659 103.804 1.00 94.25 625 THR A C 1
ATOM 4457 O O . THR A 1 625 ? -51.895 -1.105 104.486 1.00 94.25 625 THR A O 1
ATOM 4460 N N . LYS A 1 626 ? -49.826 -0.235 104.364 1.00 94.19 626 LYS A N 1
ATOM 4461 C CA . LYS A 1 626 ? -49.599 -0.227 105.818 1.00 94.19 626 LYS A CA 1
ATOM 4462 C C . LYS A 1 626 ? -50.575 0.709 106.522 1.00 94.19 626 LYS A C 1
ATOM 4464 O O . LYS A 1 626 ? -51.231 0.278 107.464 1.00 94.19 626 LYS A O 1
ATOM 4469 N N . ALA A 1 627 ? -50.729 1.950 106.057 1.00 92.44 627 ALA A N 1
ATOM 4470 C CA . ALA A 1 627 ? -51.655 2.914 106.655 1.00 92.44 627 ALA A CA 1
ATOM 4471 C C . ALA A 1 627 ? -53.107 2.395 106.676 1.00 92.44 627 ALA A C 1
ATOM 4473 O O . ALA A 1 627 ? -53.765 2.448 107.718 1.00 92.44 627 ALA A O 1
ATOM 4474 N N . GLN A 1 628 ? -53.571 1.811 105.566 1.00 90.44 628 GLN A N 1
ATOM 4475 C CA . GLN A 1 628 ? -54.880 1.154 105.474 1.00 90.44 628 GLN A CA 1
ATOM 4476 C C . GLN A 1 628 ? -54.994 -0.032 106.444 1.00 90.44 628 GLN A C 1
ATOM 4478 O O . GLN A 1 628 ? -55.964 -0.123 107.192 1.00 90.44 628 GLN A O 1
ATOM 4483 N N . GLY A 1 629 ? -53.983 -0.906 106.493 1.00 90.31 629 GLY A N 1
ATOM 4484 C CA . GLY A 1 629 ? -53.954 -2.051 107.403 1.00 90.31 629 GLY A CA 1
ATOM 4485 C C . GLY A 1 629 ? -54.013 -1.649 108.879 1.00 90.31 629 GLY A C 1
ATOM 4486 O O . GLY A 1 629 ? -54.816 -2.197 109.634 1.00 90.31 629 GLY A O 1
ATOM 4487 N N . ARG A 1 630 ? -53.232 -0.640 109.289 1.00 91.00 630 ARG A N 1
ATOM 4488 C CA . ARG A 1 630 ? -53.281 -0.091 110.654 1.00 91.00 630 ARG A CA 1
ATOM 4489 C C . ARG A 1 630 ? -54.646 0.519 110.974 1.00 91.00 630 ARG A C 1
ATOM 4491 O O . ARG A 1 630 ? -55.140 0.324 112.080 1.00 91.00 630 ARG A O 1
ATOM 4498 N N . GLN A 1 631 ? -55.261 1.247 110.036 1.00 90.75 631 GLN A N 1
ATOM 4499 C CA . GLN A 1 631 ? -56.592 1.832 110.229 1.00 90.75 631 GLN A CA 1
ATOM 4500 C C . GLN A 1 631 ? -57.651 0.750 110.472 1.00 90.75 631 GLN A C 1
ATOM 4502 O O . GLN A 1 631 ? -58.442 0.883 111.408 1.00 90.75 631 GLN A O 1
ATOM 4507 N N . THR A 1 632 ? -57.637 -0.325 109.679 1.00 89.19 632 THR A N 1
ATOM 4508 C CA . THR A 1 632 ? -58.514 -1.490 109.861 1.00 89.19 632 THR A CA 1
ATOM 4509 C C . THR A 1 632 ? -58.312 -2.111 111.243 1.00 89.19 632 THR A C 1
ATOM 4511 O O . THR A 1 632 ? -59.245 -2.132 112.040 1.00 89.19 632 THR A O 1
ATOM 4514 N N . LEU A 1 633 ? -57.076 -2.490 111.593 1.00 89.94 633 LEU A N 1
ATOM 4515 C CA . LEU A 1 633 ? -56.771 -3.143 112.873 1.00 89.94 633 LEU A CA 1
ATOM 4516 C C . LEU A 1 633 ? -57.118 -2.281 114.096 1.00 89.94 633 LEU A C 1
ATOM 4518 O O . LEU A 1 633 ? -57.675 -2.789 115.067 1.00 89.94 633 LEU A O 1
ATOM 4522 N N . ASN A 1 634 ? -56.830 -0.976 114.054 1.00 89.69 634 ASN A N 1
ATOM 4523 C CA . ASN A 1 634 ? -57.200 -0.049 115.127 1.00 89.69 634 ASN A CA 1
ATOM 4524 C C . ASN A 1 634 ? -58.723 0.088 115.267 1.00 89.69 634 ASN A C 1
ATOM 4526 O O . ASN A 1 634 ? -59.223 0.208 116.384 1.00 89.69 634 ASN A O 1
ATOM 4530 N N . THR A 1 635 ? -59.460 0.056 114.152 1.00 89.25 635 THR A N 1
ATOM 4531 C CA . THR A 1 635 ? -60.930 0.101 114.150 1.00 89.25 635 THR A CA 1
ATOM 4532 C C . THR A 1 635 ? -61.510 -1.183 114.742 1.00 89.25 635 THR A C 1
ATOM 4534 O O . THR A 1 635 ? -62.357 -1.114 115.632 1.00 89.25 635 THR A O 1
ATOM 4537 N N . ASP A 1 636 ? -61.013 -2.347 114.319 1.00 87.38 636 ASP A N 1
ATOM 4538 C CA . ASP A 1 636 ? -61.458 -3.654 114.813 1.00 87.38 636 ASP A CA 1
ATOM 4539 C C . ASP A 1 636 ? -61.184 -3.810 116.315 1.00 87.38 636 ASP A C 1
ATOM 4541 O O . ASP A 1 636 ? -62.091 -4.135 117.086 1.00 87.38 636 ASP A O 1
ATOM 4545 N N . ALA A 1 637 ? -59.977 -3.459 116.767 1.00 88.25 637 ALA A N 1
ATOM 4546 C CA . ALA A 1 637 ? -59.625 -3.484 118.183 1.00 88.25 637 ALA A CA 1
ATOM 4547 C C . ALA A 1 637 ? -60.438 -2.477 119.017 1.00 88.25 637 ALA A C 1
ATOM 4549 O O . ALA A 1 637 ? -60.850 -2.800 120.131 1.00 88.25 637 ALA A O 1
ATOM 4550 N N . ALA A 1 638 ? -60.719 -1.274 118.501 1.00 88.75 638 ALA A N 1
ATOM 4551 C CA . ALA A 1 638 ? -61.581 -0.308 119.186 1.00 88.75 638 ALA A CA 1
ATOM 4552 C C . ALA A 1 638 ? -63.025 -0.825 119.316 1.00 88.75 638 ALA A C 1
ATOM 4554 O O . ALA A 1 638 ? -63.624 -0.710 120.388 1.00 88.75 638 ALA A O 1
ATOM 4555 N N . ASN A 1 639 ? -63.559 -1.455 118.264 1.00 87.62 639 ASN A N 1
ATOM 4556 C CA . ASN A 1 639 ? -64.874 -2.099 118.277 1.00 87.62 639 ASN A CA 1
ATOM 4557 C C . ASN A 1 639 ? -64.931 -3.249 119.299 1.00 87.62 639 ASN A C 1
ATOM 4559 O O . ASN A 1 639 ? -65.898 -3.349 120.057 1.00 87.62 639 ASN A O 1
ATOM 4563 N N . GLN A 1 640 ? -63.885 -4.077 119.385 1.00 86.44 640 GLN A N 1
ATOM 4564 C CA . GLN A 1 640 ? -63.784 -5.133 120.398 1.00 86.44 640 GLN A CA 1
ATOM 4565 C C . GLN A 1 640 ? -63.687 -4.592 121.821 1.00 86.44 640 GLN A C 1
ATOM 4567 O O . GLN A 1 640 ? -64.411 -5.051 122.701 1.00 86.44 640 GLN A O 1
ATOM 4572 N N . ILE A 1 641 ? -62.829 -3.599 122.062 1.00 87.75 641 ILE A N 1
ATOM 4573 C CA . ILE A 1 641 ? -62.692 -2.964 123.378 1.00 87.75 641 ILE A CA 1
ATOM 4574 C C . ILE A 1 641 ? -64.026 -2.331 123.797 1.00 87.75 641 ILE A C 1
ATOM 4576 O O . ILE A 1 641 ? -64.397 -2.414 124.967 1.00 87.75 641 ILE A O 1
ATOM 4580 N N . ALA A 1 642 ? -64.790 -1.755 122.864 1.00 86.94 642 ALA A N 1
ATOM 4581 C CA . ALA A 1 642 ? -66.145 -1.279 123.133 1.00 86.94 642 ALA A CA 1
ATOM 4582 C C . ALA A 1 642 ? -67.114 -2.428 123.478 1.00 86.94 642 ALA A C 1
ATOM 4584 O O . ALA A 1 642 ? -67.882 -2.297 124.431 1.00 86.94 642 ALA A O 1
ATOM 4585 N N . ALA A 1 643 ? -67.061 -3.562 122.769 1.00 86.44 643 ALA A N 1
ATOM 4586 C CA . ALA A 1 643 ? -67.869 -4.745 123.082 1.00 86.44 643 ALA A CA 1
ATOM 4587 C C . ALA A 1 643 ? -67.562 -5.302 124.487 1.00 86.44 643 ALA A C 1
ATOM 4589 O O . ALA A 1 643 ? -68.476 -5.437 125.298 1.00 86.44 643 ALA A O 1
ATOM 4590 N N . ILE A 1 644 ? -66.282 -5.506 124.819 1.00 85.31 644 ILE A N 1
ATOM 4591 C CA . ILE A 1 644 ? -65.821 -5.984 126.136 1.00 85.31 644 ILE A CA 1
ATOM 4592 C C . ILE A 1 644 ? -66.237 -5.015 127.255 1.00 85.31 644 ILE A C 1
ATOM 4594 O O . ILE A 1 644 ? -66.731 -5.437 128.301 1.00 85.31 644 ILE A O 1
ATOM 4598 N N . ASN A 1 645 ? -66.094 -3.700 127.046 1.00 85.44 645 ASN A N 1
ATOM 4599 C CA . ASN A 1 645 ? -66.543 -2.702 128.023 1.00 85.44 645 ASN A CA 1
ATOM 4600 C C . ASN A 1 645 ? -68.062 -2.742 128.251 1.00 85.44 645 ASN A C 1
ATOM 4602 O O . ASN A 1 645 ? -68.507 -2.592 129.392 1.00 85.44 645 ASN A O 1
ATOM 4606 N N . ASN A 1 646 ? -68.848 -2.981 127.199 1.00 86.19 646 ASN A N 1
ATOM 4607 C CA . ASN A 1 646 ? -70.309 -3.032 127.260 1.00 86.19 646 ASN A CA 1
ATOM 4608 C C . ASN A 1 646 ? -70.874 -4.378 127.754 1.00 86.19 646 ASN A C 1
ATOM 4610 O O . ASN A 1 646 ? -72.032 -4.416 128.167 1.00 86.19 646 ASN A O 1
ATOM 4614 N N . ASP A 1 647 ? -70.094 -5.463 127.762 1.00 86.12 647 ASP A N 1
ATOM 4615 C CA . ASP A 1 647 ? -70.557 -6.776 128.229 1.00 86.12 647 ASP A CA 1
ATOM 4616 C C . ASP A 1 647 ? -70.873 -6.761 129.735 1.00 86.12 647 ASP A C 1
ATOM 4618 O O . ASP A 1 647 ? -69.998 -6.593 130.581 1.00 86.12 647 ASP A O 1
ATOM 4622 N N . SER A 1 648 ? -72.137 -6.948 130.105 1.00 80.38 648 SER A N 1
ATOM 4623 C CA . SER A 1 648 ? -72.569 -6.987 131.506 1.00 80.38 648 SER A CA 1
ATOM 4624 C C . SER A 1 648 ? -72.153 -8.253 132.274 1.00 80.38 648 SER A C 1
ATOM 4626 O O . SER A 1 648 ? -72.358 -8.301 133.485 1.00 80.38 648 SER A O 1
ATOM 4628 N N . THR A 1 649 ? -71.626 -9.282 131.602 1.00 82.69 649 THR A N 1
ATOM 4629 C CA . THR A 1 649 ? -71.279 -10.583 132.206 1.00 82.69 649 THR A CA 1
ATOM 4630 C C . THR A 1 649 ? -69.852 -10.654 132.756 1.00 82.69 649 THR A C 1
ATOM 4632 O O . THR A 1 649 ? -69.585 -11.453 133.652 1.00 82.69 649 THR A O 1
ATOM 4635 N N . LEU A 1 650 ? -68.949 -9.791 132.277 1.00 82.56 650 LEU A N 1
ATOM 4636 C CA . LEU A 1 650 ? -67.551 -9.739 132.708 1.00 82.56 650 LEU A CA 1
ATOM 4637 C C . LEU A 1 650 ? -67.358 -8.823 133.926 1.00 82.56 650 LEU A C 1
ATOM 4639 O O . LEU A 1 650 ? -67.852 -7.691 133.961 1.00 82.56 650 LEU A O 1
ATOM 4643 N N . SER A 1 651 ? -66.575 -9.280 134.907 1.00 81.50 651 SER A N 1
ATOM 4644 C CA . SER A 1 651 ? -66.122 -8.441 136.023 1.00 81.50 651 SER A CA 1
ATOM 4645 C C . SER A 1 651 ? -65.162 -7.339 135.551 1.00 81.50 651 SER A C 1
ATOM 4647 O O . SER A 1 651 ? -64.588 -7.420 134.465 1.00 81.50 651 SER A O 1
ATOM 4649 N N . ALA A 1 652 ? -64.940 -6.311 136.379 1.00 80.81 652 ALA A N 1
ATOM 4650 C CA . ALA A 1 652 ? -63.990 -5.241 136.061 1.00 80.81 652 ALA A CA 1
ATOM 4651 C C . ALA A 1 652 ? -62.575 -5.780 135.758 1.00 80.81 652 ALA A C 1
ATOM 4653 O O . ALA A 1 652 ? -61.952 -5.354 134.787 1.00 80.81 652 ALA A O 1
ATOM 4654 N N . ASP A 1 653 ? -62.112 -6.771 136.526 1.00 80.50 653 ASP A N 1
ATOM 4655 C CA . ASP A 1 653 ? -60.802 -7.402 136.333 1.00 80.50 653 ASP A CA 1
ATOM 4656 C C . ASP A 1 653 ? -60.754 -8.254 135.053 1.00 80.50 653 ASP A C 1
ATOM 4658 O O . ASP A 1 653 ? -59.752 -8.242 134.338 1.00 80.50 653 ASP A O 1
ATOM 4662 N N . GLN A 1 654 ? -61.846 -8.955 134.719 1.00 83.31 654 GLN A N 1
ATOM 4663 C CA . GLN A 1 654 ? -61.947 -9.747 133.485 1.00 83.31 654 GLN A CA 1
ATOM 4664 C C . GLN A 1 654 ? -61.951 -8.851 132.243 1.00 83.31 654 GLN A C 1
ATOM 4666 O O . GLN A 1 654 ? -61.170 -9.087 131.324 1.00 83.31 654 GLN A O 1
ATOM 4671 N N . LYS A 1 655 ? -62.737 -7.765 132.251 1.00 85.31 655 LYS A N 1
ATOM 4672 C CA . LYS A 1 655 ? -62.707 -6.748 131.188 1.00 85.31 655 LYS A CA 1
ATOM 4673 C C . LYS A 1 655 ? -61.317 -6.162 131.021 1.00 85.31 655 LYS A C 1
ATOM 4675 O O . LYS A 1 655 ? -60.836 -6.036 129.902 1.00 85.31 655 LYS A O 1
ATOM 4680 N N . GLN A 1 656 ? -60.652 -5.825 132.125 1.00 85.00 656 GLN A N 1
ATOM 4681 C CA . GLN A 1 656 ? -59.313 -5.252 132.077 1.00 85.00 656 GLN A CA 1
ATOM 4682 C C . GLN A 1 656 ? -58.280 -6.237 131.503 1.00 85.00 656 GLN A C 1
ATOM 4684 O O . GLN A 1 656 ? -57.399 -5.804 130.756 1.00 85.00 656 GLN A O 1
ATOM 4689 N N . ALA A 1 657 ? -58.405 -7.536 131.792 1.00 83.69 657 ALA A N 1
ATOM 4690 C CA . ALA A 1 657 ? -57.559 -8.585 131.223 1.00 83.69 657 ALA A CA 1
ATOM 4691 C C . ALA A 1 657 ? -57.836 -8.833 129.726 1.00 83.69 657 ALA A C 1
ATOM 4693 O O . ALA A 1 657 ? -56.895 -8.935 128.941 1.00 83.69 657 ALA A O 1
ATOM 4694 N N . GLU A 1 658 ? -59.102 -8.870 129.300 1.00 83.75 658 GLU A N 1
ATOM 4695 C CA . GLU A 1 658 ? -59.466 -9.017 127.882 1.00 83.75 658 GLU A CA 1
ATOM 4696 C C . GLU A 1 658 ? -59.071 -7.789 127.056 1.00 83.75 658 GLU A C 1
ATOM 4698 O O . GLU A 1 658 ? -58.482 -7.938 125.988 1.00 83.75 658 GLU A O 1
ATOM 4703 N N . ILE A 1 659 ? -59.279 -6.574 127.574 1.00 86.81 659 ILE A N 1
ATOM 4704 C CA . ILE A 1 659 ? -58.807 -5.332 126.943 1.00 86.81 659 ILE A CA 1
ATOM 4705 C C . ILE A 1 659 ? -57.281 -5.350 126.797 1.00 86.81 659 ILE A C 1
ATOM 4707 O O . ILE A 1 659 ? -56.776 -5.009 125.731 1.00 86.81 659 ILE A O 1
ATOM 4711 N N . GLN A 1 660 ? -56.539 -5.803 127.815 1.00 86.31 660 GLN A N 1
ATOM 4712 C CA . GLN A 1 660 ? -55.084 -5.978 127.711 1.00 86.31 660 GLN A CA 1
ATOM 4713 C C . GLN A 1 660 ? -54.696 -7.046 126.679 1.00 86.31 660 GLN A C 1
ATOM 4715 O O . GLN A 1 660 ? -53.706 -6.867 125.973 1.00 86.31 660 GLN A O 1
ATOM 4720 N N . SER A 1 661 ? -55.474 -8.125 126.546 1.00 85.00 661 SER A N 1
ATOM 4721 C CA . SER A 1 661 ? -55.255 -9.158 125.529 1.00 85.00 661 SER A CA 1
ATOM 4722 C C . SER A 1 661 ? -55.461 -8.611 124.113 1.00 85.00 661 SER A C 1
ATOM 4724 O O . SER A 1 661 ? -54.570 -8.746 123.274 1.00 85.00 661 SER A O 1
ATOM 4726 N N . VAL A 1 662 ? -56.573 -7.906 123.863 1.00 86.31 662 VAL A N 1
ATOM 4727 C CA . VAL A 1 662 ? -56.867 -7.255 122.573 1.00 86.31 662 VAL A CA 1
ATOM 4728 C C . VAL A 1 662 ? -55.819 -6.189 122.249 1.00 86.31 662 VAL A C 1
ATOM 4730 O O . VAL A 1 662 ? -55.316 -6.149 121.130 1.00 86.31 662 VAL A O 1
ATOM 4733 N N . GLN A 1 663 ? -55.405 -5.374 123.223 1.00 88.69 663 GLN A N 1
ATOM 4734 C CA . GLN A 1 663 ? -54.327 -4.392 123.047 1.00 88.69 663 GLN A CA 1
ATOM 4735 C C . GLN A 1 663 ? -52.976 -5.059 122.735 1.00 88.69 663 GLN A C 1
ATOM 4737 O O . GLN A 1 663 ? -52.248 -4.595 121.857 1.00 88.69 663 GLN A O 1
ATOM 4742 N N . ALA A 1 664 ? -52.641 -6.174 123.391 1.00 84.94 664 ALA A N 1
ATOM 4743 C CA . ALA A 1 664 ? -51.420 -6.932 123.116 1.00 84.94 664 ALA A CA 1
ATOM 4744 C C . ALA A 1 664 ? -51.461 -7.660 121.759 1.00 84.94 664 ALA A C 1
ATOM 4746 O O . ALA A 1 664 ? -50.425 -7.809 121.107 1.00 84.94 664 ALA A O 1
ATOM 4747 N N . ALA A 1 665 ? -52.636 -8.114 121.318 1.00 85.62 665 ALA A N 1
ATOM 4748 C CA . ALA A 1 665 ? -52.843 -8.709 120.003 1.00 85.62 665 ALA A CA 1
ATOM 4749 C C . ALA A 1 665 ? -52.774 -7.649 118.892 1.00 85.62 665 ALA A C 1
ATOM 4751 O O . ALA A 1 665 ? -52.056 -7.851 117.912 1.00 85.62 665 ALA A O 1
ATOM 4752 N N . LEU A 1 666 ? -53.413 -6.489 119.089 1.00 88.88 666 LEU A N 1
ATOM 4753 C CA . LEU A 1 666 ? -53.310 -5.318 118.218 1.00 88.88 666 LEU A CA 1
ATOM 4754 C C . LEU A 1 666 ? -51.848 -4.887 118.058 1.00 88.88 666 LEU A C 1
AT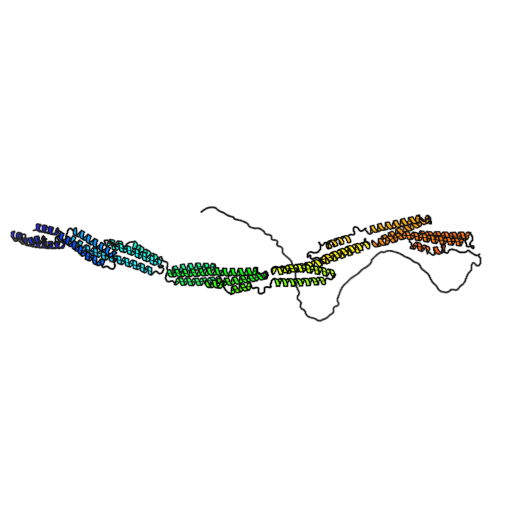OM 4756 O O . LEU A 1 666 ? -51.372 -4.773 116.935 1.00 88.88 666 LEU A O 1
ATOM 4760 N N . ALA A 1 667 ? -51.104 -4.730 119.157 1.00 87.19 667 ALA A N 1
ATOM 4761 C CA . ALA A 1 667 ? -49.691 -4.349 119.111 1.00 87.19 667 ALA A CA 1
ATOM 4762 C C . ALA A 1 667 ? -48.828 -5.348 118.311 1.00 87.19 667 ALA A C 1
ATOM 4764 O O . ALA A 1 667 ? -47.929 -4.939 117.576 1.00 87.19 667 ALA A O 1
ATOM 4765 N N . LYS A 1 668 ? -49.117 -6.656 118.399 1.00 87.06 668 LYS A N 1
ATOM 4766 C CA . LYS A 1 668 ? -48.455 -7.691 117.581 1.00 87.06 668 LYS A CA 1
ATOM 4767 C C . LYS A 1 668 ? -48.867 -7.632 116.106 1.00 87.06 668 LYS A C 1
ATOM 4769 O O . LYS A 1 668 ? -48.028 -7.876 115.244 1.00 87.06 668 LYS A O 1
ATOM 4774 N N . ALA A 1 669 ? -50.134 -7.345 115.813 1.00 89.25 669 ALA A N 1
ATOM 4775 C CA . ALA A 1 669 ? -50.643 -7.242 114.447 1.00 89.25 669 ALA A CA 1
ATOM 4776 C C . ALA A 1 669 ? -50.102 -5.990 113.735 1.00 89.25 669 ALA A C 1
ATOM 4778 O O . ALA A 1 669 ? -49.606 -6.100 112.618 1.00 89.25 669 ALA A O 1
ATOM 4779 N N . LEU A 1 670 ? -50.106 -4.836 114.412 1.00 91.38 670 LEU A N 1
ATOM 4780 C CA . LEU A 1 670 ? -49.496 -3.595 113.927 1.00 91.38 670 LEU A CA 1
ATOM 4781 C C . LEU A 1 670 ? -47.995 -3.783 113.672 1.00 91.38 670 LEU A C 1
ATOM 4783 O O . LEU A 1 670 ? -47.543 -3.489 112.573 1.00 91.38 670 LEU A O 1
ATOM 4787 N N . ALA A 1 671 ? -47.253 -4.395 114.606 1.00 89.88 671 ALA A N 1
ATOM 4788 C CA . ALA A 1 671 ? -45.838 -4.711 114.396 1.00 89.88 671 ALA A CA 1
ATOM 4789 C C . ALA A 1 671 ? -45.600 -5.549 113.124 1.00 89.88 671 ALA A C 1
ATOM 4791 O O . ALA A 1 671 ? -44.751 -5.189 112.318 1.00 89.88 671 ALA A O 1
ATOM 4792 N N . L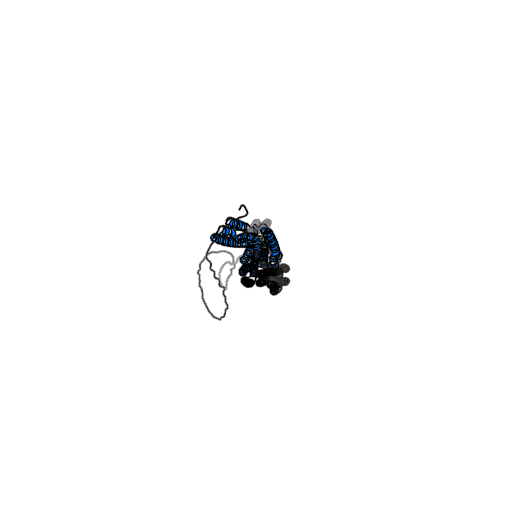YS A 1 672 ? -46.396 -6.606 112.890 1.00 90.94 672 LYS A N 1
ATOM 4793 C CA . LYS A 1 672 ? -46.311 -7.418 111.660 1.00 90.94 672 LYS A CA 1
ATOM 4794 C C . LYS A 1 672 ? -46.636 -6.624 110.382 1.00 90.94 672 LYS A C 1
ATOM 4796 O O . LYS A 1 672 ? -46.071 -6.928 109.337 1.00 90.94 672 LYS A O 1
ATOM 4801 N N . ILE A 1 673 ? -47.542 -5.642 110.442 1.00 92.56 673 ILE A N 1
ATOM 4802 C CA . ILE A 1 673 ? -47.836 -4.731 109.319 1.00 92.56 673 ILE A CA 1
ATOM 4803 C C . ILE A 1 673 ? -46.654 -3.789 109.067 1.00 92.56 673 ILE A C 1
ATOM 4805 O O . ILE A 1 673 ? -46.262 -3.587 107.918 1.00 92.56 673 ILE A O 1
ATOM 4809 N N . ASP A 1 674 ? -46.065 -3.243 110.130 1.00 93.56 674 ASP A N 1
ATOM 4810 C CA . ASP A 1 674 ? -44.933 -2.324 110.038 1.00 93.56 674 ASP A CA 1
ATOM 4811 C C . ASP A 1 674 ? -43.675 -3.021 109.496 1.00 93.56 674 ASP A C 1
ATOM 4813 O O . ASP A 1 674 ? -43.013 -2.467 108.618 1.00 93.56 674 ASP A O 1
ATOM 4817 N N . ASP A 1 675 ? -43.416 -4.257 109.940 1.00 93.62 675 ASP A N 1
ATOM 4818 C CA . ASP A 1 675 ? -42.312 -5.127 109.501 1.00 93.62 675 ASP A CA 1
ATOM 4819 C C . ASP A 1 675 ? -42.481 -5.651 108.050 1.00 93.62 675 ASP A C 1
ATOM 4821 O O . ASP A 1 675 ? -41.550 -6.228 107.488 1.00 93.62 675 ASP A O 1
ATOM 4825 N N . GLY A 1 676 ? -43.654 -5.486 107.421 1.00 93.06 676 GLY A N 1
ATOM 4826 C CA . GLY A 1 676 ? -43.944 -6.019 106.083 1.00 93.06 676 GLY A CA 1
ATOM 4827 C C . GLY A 1 676 ? -43.101 -5.370 104.974 1.00 93.06 676 GLY A C 1
ATOM 4828 O O . GLY A 1 676 ? -43.152 -4.152 104.793 1.00 93.06 676 GLY A O 1
ATOM 4829 N N . GLN A 1 677 ? -42.349 -6.185 104.225 1.00 92.88 677 GLN A N 1
ATOM 4830 C CA . GLN A 1 677 ? -41.324 -5.746 103.257 1.00 92.88 677 GLN A CA 1
ATOM 4831 C C . GLN A 1 677 ? -41.810 -5.613 101.804 1.00 92.88 677 GLN A C 1
ATOM 4833 O O . GLN A 1 677 ? -41.075 -5.106 100.967 1.00 92.88 677 GLN A O 1
ATOM 4838 N N . ASP A 1 678 ? -43.038 -6.034 101.496 1.00 93.62 678 ASP A N 1
ATOM 4839 C CA . ASP A 1 678 ? -43.675 -5.828 100.192 1.00 93.62 678 ASP A CA 1
ATOM 4840 C C . ASP A 1 678 ? -45.211 -5.771 100.330 1.00 93.62 678 ASP A C 1
ATOM 4842 O O . ASP A 1 678 ? -45.781 -6.171 101.353 1.00 93.62 678 ASP A O 1
ATOM 4846 N N . VAL A 1 679 ? -45.900 -5.237 99.313 1.00 92.19 679 VAL A N 1
ATOM 4847 C CA . VAL A 1 679 ? -47.371 -5.091 99.311 1.00 92.19 679 VAL A CA 1
ATOM 4848 C C . VAL A 1 679 ? -48.103 -6.435 99.515 1.00 92.19 679 VAL A C 1
ATOM 4850 O O . VAL A 1 679 ? -49.035 -6.465 100.329 1.00 92.19 679 VAL A O 1
ATOM 4853 N N . PRO A 1 680 ? -47.733 -7.549 98.843 1.00 92.50 680 PRO A N 1
ATOM 4854 C CA . PRO A 1 680 ? -48.291 -8.874 99.131 1.00 92.50 680 PRO A CA 1
ATOM 4855 C C . PRO A 1 680 ? -48.153 -9.324 100.595 1.00 92.50 680 PRO A C 1
ATOM 4857 O O . PRO A 1 680 ? -49.134 -9.779 101.183 1.00 92.50 680 PRO A O 1
ATOM 4860 N N . ALA A 1 681 ? -46.977 -9.172 101.205 1.00 91.62 681 ALA A N 1
ATOM 4861 C CA . ALA A 1 681 ? -46.696 -9.581 102.576 1.00 91.62 681 ALA A CA 1
ATOM 4862 C C . ALA A 1 681 ? -47.515 -8.772 103.590 1.00 91.62 681 ALA A C 1
ATOM 4864 O O . ALA A 1 681 ? -48.090 -9.349 104.513 1.00 91.62 681 ALA A O 1
ATOM 4865 N N . ILE A 1 682 ? -47.642 -7.454 103.387 1.00 92.00 682 ILE A N 1
ATOM 4866 C CA . ILE A 1 682 ? -48.473 -6.589 104.239 1.00 92.00 682 ILE A CA 1
ATOM 4867 C C . ILE A 1 682 ? -49.948 -7.029 104.174 1.00 92.00 682 ILE A C 1
ATOM 4869 O O . ILE A 1 682 ? -50.609 -7.130 105.208 1.00 92.00 682 ILE A O 1
ATOM 4873 N N . LYS A 1 683 ? -50.468 -7.357 102.980 1.00 90.56 683 LYS A N 1
ATOM 4874 C CA . LYS A 1 683 ? -51.844 -7.867 102.816 1.00 90.56 683 LYS A CA 1
ATOM 4875 C C . LYS A 1 683 ? -52.043 -9.223 103.498 1.00 90.56 683 LYS A C 1
ATOM 4877 O O . LYS A 1 683 ? -53.010 -9.393 104.239 1.00 90.56 683 LYS A O 1
ATOM 4882 N N . ALA A 1 684 ? -51.094 -10.146 103.340 1.00 88.50 684 ALA A N 1
ATOM 4883 C CA . ALA A 1 684 ? -51.148 -11.471 103.958 1.00 88.50 684 ALA A CA 1
ATOM 4884 C C . ALA A 1 684 ? -51.203 -11.430 105.502 1.00 88.50 684 ALA A C 1
ATOM 4886 O O . ALA A 1 684 ? -51.756 -12.339 106.123 1.00 88.50 684 ALA A O 1
ATOM 4887 N N . VAL A 1 685 ? -50.678 -10.377 106.143 1.00 86.38 685 VAL A N 1
ATOM 4888 C CA . VAL A 1 685 ? -50.800 -10.181 107.600 1.00 86.38 685 VAL A CA 1
ATOM 4889 C C . VAL A 1 685 ? -52.249 -9.896 108.018 1.00 86.38 685 VAL A C 1
ATOM 4891 O O . VAL A 1 685 ? -52.709 -10.485 109.000 1.00 86.38 685 VAL A O 1
ATOM 4894 N N . LEU A 1 686 ? -52.986 -9.058 107.277 1.00 79.50 686 LEU A N 1
ATOM 4895 C CA . LEU A 1 686 ? -54.404 -8.748 107.549 1.00 79.50 686 LEU A CA 1
ATOM 4896 C C . LEU A 1 686 ? -55.311 -9.975 107.367 1.00 79.50 686 LEU A C 1
ATOM 4898 O O . LEU A 1 686 ? -56.287 -10.163 108.091 1.00 79.50 686 LEU A O 1
ATOM 4902 N N . GLU A 1 687 ? -54.965 -10.832 106.410 1.00 83.00 687 GLU A N 1
ATOM 4903 C CA . GLU A 1 687 ? -55.685 -12.072 106.101 1.00 83.00 687 GLU A CA 1
ATOM 4904 C C . GLU A 1 687 ? -55.306 -13.239 107.035 1.00 83.00 687 GLU A C 1
ATOM 4906 O O . GLU A 1 687 ? -55.905 -14.313 106.970 1.00 83.00 687 GLU A O 1
ATOM 4911 N N . SER A 1 688 ? -54.323 -13.056 107.926 1.00 82.56 688 SER A N 1
ATOM 4912 C CA . SER A 1 688 ? -53.816 -14.144 108.766 1.00 82.56 688 SER A CA 1
ATOM 4913 C C . SER A 1 688 ? -54.784 -14.537 109.890 1.00 82.56 688 SER A C 1
ATOM 4915 O O . SER A 1 688 ? -55.289 -13.700 110.644 1.00 82.56 688 SER A O 1
ATOM 4917 N N . ALA A 1 689 ? -54.994 -15.848 110.052 1.00 67.94 689 ALA A N 1
ATOM 4918 C CA . ALA A 1 689 ? -55.916 -16.408 111.043 1.00 67.94 689 ALA A CA 1
ATOM 4919 C C . ALA A 1 689 ? -55.591 -15.978 112.488 1.00 67.94 689 ALA A C 1
ATOM 4921 O O . ALA A 1 689 ? -56.507 -15.745 113.269 1.00 67.94 689 ALA A O 1
ATOM 4922 N N . ASP A 1 690 ? -54.309 -15.804 112.833 1.00 68.19 690 ASP A N 1
ATOM 4923 C CA . ASP A 1 690 ? -53.884 -15.307 114.151 1.00 68.19 690 ASP A CA 1
ATOM 4924 C C . ASP A 1 690 ? -54.368 -13.876 114.427 1.00 68.19 690 ASP A C 1
ATOM 4926 O O . ASP A 1 690 ? -54.709 -13.544 115.563 1.00 68.19 690 ASP A O 1
ATOM 4930 N N . VAL A 1 691 ? -54.372 -13.011 113.409 1.00 72.69 691 VAL A N 1
ATOM 4931 C CA . VAL A 1 691 ? -54.816 -11.618 113.537 1.00 72.69 691 VAL A CA 1
ATOM 4932 C C . VAL A 1 691 ? -56.342 -11.569 113.586 1.00 72.69 691 VAL A C 1
ATOM 4934 O O . VAL A 1 691 ? -56.902 -10.925 114.473 1.00 72.69 691 VAL A O 1
ATOM 4937 N N . GLN A 1 692 ? -57.021 -12.334 112.726 1.00 71.94 692 GLN A N 1
ATOM 4938 C CA . GLN A 1 692 ? -58.483 -12.420 112.739 1.00 71.94 692 GLN A CA 1
ATOM 4939 C C . GLN A 1 692 ? -59.021 -13.006 114.057 1.00 71.94 692 GLN A C 1
ATOM 4941 O O . GLN A 1 692 ? -59.927 -12.429 114.656 1.00 71.94 692 GLN A O 1
ATOM 4946 N N . ALA A 1 693 ? -58.409 -14.073 114.580 1.00 64.69 693 ALA A N 1
ATOM 4947 C CA . ALA A 1 693 ? -58.824 -14.689 115.839 1.00 64.69 693 ALA A CA 1
ATOM 4948 C C . ALA A 1 693 ? -58.657 -13.754 117.051 1.00 64.69 693 ALA A C 1
ATOM 4950 O O . ALA A 1 693 ? -59.568 -13.648 117.872 1.00 64.69 693 ALA A O 1
ATOM 4951 N N . ASN A 1 694 ? -57.509 -13.069 117.161 1.00 62.97 694 ASN A N 1
ATOM 4952 C CA . ASN A 1 694 ? -57.124 -12.344 118.379 1.00 62.97 694 ASN A CA 1
ATOM 4953 C C . ASN A 1 694 ? -57.407 -10.827 118.356 1.00 62.97 694 ASN A C 1
ATOM 4955 O O . ASN A 1 694 ? -57.374 -10.209 119.416 1.00 62.97 694 ASN A O 1
ATOM 4959 N N . VAL A 1 695 ? -57.661 -10.222 117.186 1.00 62.72 695 VAL A N 1
ATOM 4960 C CA . VAL A 1 695 ? -57.939 -8.771 117.030 1.00 62.72 695 VAL A CA 1
ATOM 4961 C C . VAL A 1 695 ? -59.295 -8.498 116.366 1.00 62.72 695 VAL A C 1
ATOM 4963 O O . VAL A 1 695 ? -59.837 -7.411 116.537 1.00 62.72 695 VAL A O 1
ATOM 4966 N N . VAL A 1 696 ? -59.894 -9.479 115.671 1.00 59.81 696 VAL A N 1
ATOM 4967 C CA . VAL A 1 696 ? -61.179 -9.292 114.957 1.00 59.81 696 VAL A CA 1
ATOM 4968 C C . VAL A 1 696 ? -62.349 -10.062 115.598 1.00 59.81 696 VAL A C 1
ATOM 4970 O O . VAL A 1 696 ? -63.435 -9.500 115.705 1.00 59.81 696 VAL A O 1
ATOM 4973 N N . THR A 1 697 ? -62.147 -11.250 116.196 1.00 56.41 697 THR A N 1
ATOM 4974 C CA . THR A 1 697 ? -63.252 -12.061 116.787 1.00 56.41 697 THR A CA 1
ATOM 4975 C C . THR A 1 697 ? -63.218 -12.364 118.304 1.00 56.41 697 THR A C 1
ATOM 4977 O O . THR A 1 697 ? -64.073 -13.102 118.784 1.00 56.41 697 THR A O 1
ATOM 4980 N N . GLY A 1 698 ? -62.267 -11.840 119.079 1.00 54.22 698 GLY A N 1
ATOM 4981 C CA . GLY A 1 698 ? -61.867 -12.348 120.407 1.00 54.22 698 GLY A CA 1
ATOM 4982 C C . GLY A 1 698 ? -62.765 -12.087 121.634 1.00 54.22 698 GLY A C 1
ATOM 4983 O O . GLY A 1 698 ? -62.239 -12.081 122.743 1.00 54.22 698 GLY A O 1
ATOM 4984 N N . HIS A 1 699 ? -64.075 -11.858 121.494 1.00 51.28 699 HIS A N 1
ATOM 4985 C CA . HIS A 1 699 ? -64.959 -11.620 122.650 1.00 51.28 699 HIS A CA 1
ATOM 4986 C C . HIS A 1 699 ? -65.524 -12.933 123.231 1.00 51.28 699 HIS A C 1
ATOM 4988 O O . HIS A 1 699 ? -66.212 -13.677 122.529 1.00 51.28 699 HIS A O 1
ATOM 4994 N N . HIS A 1 700 ? -65.273 -13.201 124.519 1.00 54.06 700 HIS A N 1
ATOM 4995 C CA . HIS A 1 700 ? -65.723 -14.411 125.221 1.00 54.06 700 HIS A CA 1
ATOM 4996 C C . HIS A 1 700 ? -66.449 -14.074 126.543 1.00 54.06 700 HIS A C 1
ATOM 4998 O O . HIS A 1 700 ? -65.788 -13.695 127.503 1.00 54.06 700 HIS A O 1
ATOM 5004 N N . PRO A 1 701 ? -67.776 -14.276 126.668 1.00 40.12 701 PRO A N 1
ATOM 5005 C CA . PRO A 1 701 ? -68.470 -14.088 127.946 1.00 40.12 701 PRO A CA 1
ATOM 5006 C C . PRO A 1 701 ? -68.088 -15.178 128.969 1.00 40.12 701 PRO A C 1
ATOM 5008 O O . PRO A 1 701 ? -67.923 -16.351 128.617 1.00 40.12 701 PRO A O 1
ATOM 5011 N N . ALA A 1 702 ? -67.970 -14.801 130.246 1.00 41.72 702 ALA A N 1
ATOM 5012 C CA . ALA A 1 702 ? -67.383 -15.626 131.318 1.00 41.72 702 ALA A CA 1
ATOM 5013 C C . ALA A 1 702 ? -68.432 -16.060 132.398 1.00 41.72 702 ALA A C 1
ATOM 5015 O O . ALA A 1 702 ? -69.605 -15.706 132.282 1.00 41.72 702 ALA A O 1
ATOM 5016 N N . PRO A 1 703 ? -68.123 -16.946 133.377 1.00 48.56 703 PRO A N 1
ATOM 5017 C CA . PRO A 1 703 ? -68.795 -18.250 133.426 1.00 48.56 703 PRO A CA 1
ATOM 5018 C C . PRO A 1 703 ? -69.575 -18.563 134.723 1.00 48.56 703 PRO A C 1
ATOM 5020 O O . PRO A 1 703 ? -69.321 -18.005 135.790 1.00 48.56 703 PRO A O 1
ATOM 5023 N N . ALA A 1 704 ? -70.486 -19.543 134.656 1.00 33.06 704 ALA A N 1
ATOM 5024 C CA . ALA A 1 704 ? -71.194 -20.086 135.823 1.00 33.06 704 ALA A CA 1
ATOM 5025 C C . ALA A 1 704 ? -70.399 -21.201 136.546 1.00 33.06 704 ALA A C 1
ATOM 5027 O O . ALA A 1 704 ? -69.590 -21.904 135.943 1.00 33.06 704 ALA A O 1
ATOM 5028 N N . ASN A 1 705 ? -70.622 -21.330 137.859 1.00 37.22 705 ASN A N 1
ATOM 5029 C CA . ASN A 1 705 ? -69.711 -21.978 138.816 1.00 37.22 705 ASN A CA 1
ATOM 5030 C C . ASN A 1 705 ? -69.741 -23.534 138.838 1.00 37.22 705 ASN A C 1
ATOM 5032 O O . ASN A 1 705 ? -70.606 -24.184 138.260 1.00 37.22 705 ASN A O 1
ATOM 5036 N N . GLN A 1 706 ? -68.745 -24.098 139.527 1.00 36.62 706 GLN A N 1
ATOM 5037 C CA . GLN A 1 706 ? -68.207 -25.462 139.482 1.00 36.62 706 GLN A CA 1
ATOM 5038 C C . GLN A 1 706 ? -69.070 -26.605 140.067 1.00 36.62 706 GLN A C 1
ATOM 5040 O O . GLN A 1 706 ? -70.003 -26.394 140.838 1.00 36.62 706 GLN A O 1
ATOM 5045 N N . ALA A 1 707 ? -68.547 -27.820 139.827 1.00 29.45 707 ALA A N 1
ATOM 5046 C CA . ALA A 1 707 ? -68.498 -28.976 140.739 1.00 29.45 707 ALA A CA 1
ATOM 5047 C C . ALA A 1 707 ? -69.510 -30.124 140.544 1.00 29.45 707 ALA A C 1
ATOM 5049 O O . ALA A 1 707 ? -70.400 -30.340 141.364 1.00 29.45 707 ALA A O 1
ATOM 5050 N N . ALA A 1 708 ? -69.223 -30.992 139.564 1.00 32.22 708 ALA A N 1
ATOM 5051 C CA . ALA A 1 708 ? -69.367 -32.440 139.744 1.00 32.22 708 ALA A CA 1
ATOM 5052 C C . ALA A 1 708 ? -68.388 -33.236 138.850 1.00 32.22 708 ALA A C 1
ATOM 5054 O O . ALA A 1 708 ? -68.154 -32.875 137.702 1.00 32.22 708 ALA A O 1
ATOM 5055 N N . VAL A 1 709 ? -67.903 -34.364 139.383 1.00 33.88 709 VAL A N 1
ATOM 5056 C CA . VAL A 1 709 ? -67.203 -35.472 138.692 1.00 33.88 709 VAL A CA 1
ATOM 5057 C C . VAL A 1 709 ? -65.805 -35.186 138.112 1.00 33.88 709 VAL A C 1
ATOM 5059 O O . VAL A 1 709 ? -65.583 -35.202 136.902 1.00 33.88 709 VAL A O 1
ATOM 5062 N N . SER A 1 710 ? -64.812 -35.137 139.001 1.00 34.66 710 SER A N 1
ATOM 5063 C CA . SER A 1 710 ? -63.523 -35.762 138.684 1.00 34.66 710 SER A CA 1
ATOM 5064 C C . SER A 1 710 ? -63.654 -37.291 138.767 1.00 34.66 710 SER A C 1
ATOM 5066 O O . SER A 1 710 ? -64.180 -37.814 139.745 1.00 34.66 710 SER A O 1
ATOM 5068 N N . GLU A 1 711 ? -63.103 -37.982 137.767 1.00 31.56 711 GLU A N 1
ATOM 5069 C CA . GLU A 1 711 ? -62.232 -39.151 137.978 1.00 31.56 711 GLU A CA 1
ATOM 5070 C C . GLU A 1 711 ? -62.822 -40.427 138.630 1.00 31.56 711 GLU A C 1
ATOM 5072 O O . GLU A 1 711 ? -62.682 -40.656 139.827 1.00 31.56 711 GLU A O 1
ATOM 5077 N N . LEU A 1 712 ? -63.343 -41.353 137.802 1.00 30.22 712 LEU A N 1
ATOM 5078 C CA . LEU A 1 712 ? -62.652 -42.635 137.533 1.00 30.22 712 LEU A CA 1
ATOM 5079 C C . LEU A 1 712 ? -63.393 -43.568 136.547 1.00 30.22 712 LEU A C 1
ATOM 5081 O O . LEU A 1 712 ? -64.404 -44.179 136.866 1.00 30.22 712 LEU A O 1
ATOM 5085 N N . ALA A 1 713 ? -62.712 -43.805 135.423 1.00 28.55 713 ALA A N 1
ATOM 5086 C CA . ALA A 1 713 ? -62.492 -45.120 134.814 1.00 28.55 713 ALA A CA 1
ATOM 5087 C C . ALA A 1 713 ? -63.616 -45.905 134.087 1.00 28.55 713 ALA A C 1
ATOM 5089 O O . ALA A 1 713 ? -64.620 -46.323 134.652 1.00 28.55 713 ALA A O 1
ATOM 5090 N N . ARG A 1 714 ? -63.176 -46.368 132.902 1.00 29.86 714 ARG A N 1
ATOM 5091 C CA . ARG A 1 714 ? -63.290 -47.725 132.322 1.00 29.86 714 ARG A CA 1
ATOM 5092 C C . ARG A 1 714 ? -64.393 -48.037 131.308 1.00 29.86 714 ARG A C 1
ATOM 5094 O O . ARG A 1 714 ? -65.577 -47.853 131.537 1.00 29.86 714 ARG A O 1
ATOM 5101 N N . THR A 1 715 ? -63.895 -48.730 130.275 1.00 30.70 715 THR A N 1
ATOM 5102 C CA . THR A 1 715 ? -64.562 -49.627 129.318 1.00 30.70 715 THR A CA 1
ATOM 5103 C C . THR A 1 715 ? -65.655 -49.026 128.439 1.00 30.70 715 THR A C 1
ATOM 5105 O O . THR A 1 715 ? -66.565 -48.383 128.926 1.00 30.70 715 THR A O 1
ATOM 5108 N N . SER A 1 716 ? -65.751 -49.303 127.144 1.00 29.12 716 SER A N 1
ATOM 5109 C CA . SER A 1 716 ? -64.930 -49.987 126.131 1.00 29.12 716 SER A CA 1
ATOM 5110 C C . SER A 1 716 ? -65.935 -50.253 125.011 1.00 29.12 716 SER A C 1
ATOM 5112 O O . SER A 1 716 ? -66.929 -50.913 125.302 1.00 29.12 716 SER A O 1
ATOM 5114 N N . LEU A 1 717 ? -65.686 -49.777 123.787 1.00 29.25 717 LEU A N 1
ATOM 5115 C CA . LEU A 1 717 ? -65.887 -50.507 122.520 1.00 29.25 717 LEU A CA 1
ATOM 5116 C C . LEU A 1 717 ? -65.686 -49.567 121.314 1.00 29.25 717 LEU A C 1
ATOM 5118 O O . LEU A 1 717 ? -66.539 -48.752 120.978 1.00 29.25 717 LEU A O 1
ATOM 5122 N N . GLU A 1 718 ? -64.531 -49.727 120.668 1.00 31.44 718 GLU A N 1
ATOM 5123 C CA . GLU A 1 718 ? -64.316 -49.507 119.226 1.00 31.44 718 GLU A CA 1
ATOM 5124 C C . GLU A 1 718 ? -65.089 -50.572 118.394 1.00 31.44 718 GLU A C 1
ATOM 5126 O O . GLU A 1 718 ? -65.670 -51.473 119.012 1.00 31.44 718 GLU A O 1
ATOM 5131 N N . PRO A 1 719 ? -65.070 -50.591 117.034 1.00 53.03 719 PRO A N 1
ATOM 5132 C CA . PRO A 1 719 ? -64.373 -49.735 116.045 1.00 53.03 719 PRO A CA 1
ATOM 5133 C C . PRO A 1 719 ? -65.374 -49.130 115.008 1.00 53.03 719 PRO A C 1
ATOM 5135 O O . PRO A 1 719 ? -66.573 -49.171 115.251 1.00 53.03 719 PRO A O 1
ATOM 5138 N N . ALA A 1 720 ? -65.063 -48.535 113.844 1.00 29.73 720 ALA A N 1
ATOM 5139 C CA . ALA A 1 720 ? -63.855 -48.277 113.033 1.00 29.73 720 ALA A CA 1
ATOM 5140 C C . ALA A 1 720 ? -64.121 -46.998 112.163 1.00 29.73 720 ALA A C 1
ATOM 5142 O O . ALA A 1 720 ? -65.221 -46.461 112.236 1.00 29.73 720 ALA A O 1
ATOM 5143 N N . VAL A 1 721 ? -63.261 -46.434 111.295 1.00 35.50 721 VAL A N 1
ATOM 5144 C CA . VAL A 1 721 ? -61.907 -46.758 110.784 1.00 35.50 721 VAL A CA 1
ATOM 5145 C C . VAL A 1 721 ? -61.075 -45.447 110.708 1.00 35.50 721 VAL A C 1
ATOM 5147 O O . VAL A 1 721 ? -61.599 -44.345 110.846 1.00 35.50 721 VAL A O 1
ATOM 5150 N N . THR A 1 722 ? -59.771 -45.562 110.467 1.00 33.28 722 THR A N 1
ATOM 5151 C CA . THR A 1 722 ? -58.726 -44.521 110.339 1.00 33.28 722 THR A CA 1
ATOM 5152 C C . THR A 1 722 ? -58.201 -44.388 108.880 1.00 33.28 722 THR A C 1
ATOM 5154 O O . THR A 1 722 ? -58.617 -45.191 108.046 1.00 33.28 722 THR A O 1
ATOM 5157 N N . PRO A 1 723 ? -57.203 -43.527 108.530 1.00 46.53 723 PRO A N 1
ATOM 5158 C CA . PRO A 1 723 ? -56.787 -42.221 109.093 1.00 46.53 723 PRO A CA 1
ATOM 5159 C C . PRO A 1 723 ? -56.336 -41.124 108.068 1.00 46.53 723 PRO A C 1
ATOM 5161 O O . PRO A 1 723 ? -56.052 -41.401 106.910 1.00 46.53 723 PRO A O 1
ATOM 5164 N N . LYS A 1 724 ? -56.038 -39.935 108.635 1.00 30.91 724 LYS A N 1
ATOM 5165 C CA . LYS A 1 724 ? -54.980 -38.938 108.288 1.00 30.91 724 LYS A CA 1
ATOM 5166 C C . LYS A 1 724 ? -55.138 -38.074 107.017 1.00 30.91 724 LYS A C 1
ATOM 5168 O O . LYS A 1 724 ? -55.329 -38.591 105.930 1.00 30.91 724 LYS A O 1
ATOM 5173 N N . LEU A 1 725 ? -55.147 -36.730 107.094 1.00 29.34 725 LEU A N 1
ATOM 5174 C CA . LEU A 1 725 ? -54.193 -35.734 107.667 1.00 29.34 725 LEU A CA 1
ATOM 5175 C C . LEU A 1 725 ? -52.834 -35.650 106.961 1.00 29.34 725 LEU A C 1
ATOM 5177 O O . LEU A 1 725 ? -52.144 -36.655 106.828 1.00 29.34 725 LEU A O 1
ATOM 5181 N N . GLY A 1 726 ? -52.387 -34.408 106.738 1.00 28.98 726 GLY A N 1
ATOM 5182 C CA . GLY A 1 726 ? -50.961 -34.066 106.691 1.00 28.98 726 GLY A CA 1
ATOM 5183 C C . GLY A 1 726 ? -50.576 -33.154 105.532 1.00 28.98 726 GLY A C 1
ATOM 5184 O O . GLY A 1 726 ? -50.073 -33.630 104.523 1.00 28.98 726 GLY A O 1
ATOM 5185 N N . ALA A 1 727 ? -50.796 -31.849 105.685 1.00 30.86 727 ALA A N 1
ATOM 5186 C CA . ALA A 1 727 ? -50.250 -30.842 104.777 1.00 30.86 727 ALA A CA 1
ATOM 5187 C C . ALA A 1 727 ? -48.755 -30.554 105.058 1.00 30.86 727 ALA A C 1
ATOM 5189 O O . ALA A 1 727 ? -48.182 -31.079 106.013 1.00 30.86 727 ALA A O 1
ATOM 5190 N N . GLN A 1 728 ? -48.233 -29.576 104.302 1.00 30.03 728 GLN A N 1
ATOM 5191 C CA . GLN A 1 728 ? -47.086 -28.692 104.594 1.00 30.03 728 GLN A CA 1
ATOM 5192 C C . GLN A 1 728 ? -45.712 -29.058 103.949 1.00 30.03 728 GLN A C 1
ATOM 5194 O O . GLN A 1 728 ? -45.610 -30.114 103.329 1.00 30.03 728 GLN A O 1
ATOM 5199 N N . PRO A 1 729 ? -44.741 -28.113 103.834 1.00 52.69 729 PRO A N 1
ATOM 5200 C CA . PRO A 1 729 ? -44.584 -27.374 102.570 1.00 52.69 729 PRO A CA 1
ATOM 5201 C C . PRO A 1 729 ? -43.116 -27.210 102.082 1.00 52.69 729 PRO A C 1
ATOM 5203 O O . PRO A 1 729 ? -42.182 -27.744 102.663 1.00 52.69 729 PRO A O 1
ATOM 5206 N N . ALA A 1 730 ? -42.950 -26.329 101.086 1.00 29.14 730 ALA A N 1
ATOM 5207 C CA . ALA A 1 730 ? -41.819 -25.402 100.907 1.00 29.14 730 ALA A CA 1
ATOM 5208 C C . ALA A 1 730 ? -40.427 -25.918 100.444 1.00 29.14 730 ALA A C 1
ATOM 5210 O O . ALA A 1 730 ? -39.651 -26.494 101.191 1.00 29.14 730 ALA A O 1
ATOM 5211 N N . ALA A 1 731 ? -40.075 -25.454 99.236 1.00 30.84 731 ALA A N 1
ATOM 5212 C CA . ALA A 1 731 ? -38.948 -24.540 98.984 1.00 30.84 731 ALA A CA 1
ATOM 5213 C C . ALA A 1 731 ? -37.470 -25.030 98.958 1.00 30.84 731 ALA A C 1
ATOM 5215 O O . ALA A 1 731 ? -36.882 -25.411 99.959 1.00 30.84 731 ALA A O 1
ATOM 5216 N N . VAL A 1 732 ? -36.833 -24.697 97.817 1.00 29.20 732 VAL A N 1
ATOM 5217 C CA . VAL A 1 732 ? -35.566 -23.923 97.708 1.00 29.20 732 VAL A CA 1
ATOM 5218 C C . VAL A 1 732 ? -34.186 -24.637 97.653 1.00 29.20 732 VAL A C 1
ATOM 5220 O O . VAL A 1 732 ? -33.681 -25.185 98.619 1.00 29.20 732 VAL A O 1
ATOM 5223 N N . LYS A 1 733 ? -33.535 -24.405 96.491 1.00 30.84 733 LYS A N 1
ATOM 5224 C CA . LYS A 1 733 ? -32.095 -24.185 96.177 1.00 30.84 733 LYS A CA 1
ATOM 5225 C C . LYS A 1 733 ? -31.008 -25.290 96.271 1.00 30.84 733 LYS A C 1
ATOM 5227 O O . LYS A 1 733 ? -30.736 -25.870 97.308 1.00 30.84 733 LYS A O 1
ATOM 5232 N N . ALA A 1 734 ? -30.226 -25.280 95.177 1.00 26.25 734 ALA A N 1
ATOM 5233 C CA . ALA A 1 734 ? -28.752 -25.176 95.088 1.00 26.25 734 ALA A CA 1
ATOM 5234 C C . ALA A 1 734 ? -27.854 -26.424 94.875 1.00 26.25 734 ALA A C 1
ATOM 5236 O O . ALA A 1 734 ? -27.694 -27.279 95.731 1.00 26.25 734 ALA A O 1
ATOM 5237 N N . GLN A 1 735 ? -27.162 -26.368 93.723 1.00 27.56 735 GLN A N 1
ATOM 5238 C CA . GLN A 1 735 ? -25.720 -26.595 93.485 1.00 27.56 735 GLN A CA 1
ATOM 5239 C C . GLN A 1 735 ? -25.051 -27.950 93.840 1.00 27.56 735 GLN A C 1
ATOM 5241 O O . GLN A 1 735 ? -24.788 -28.271 94.990 1.00 27.56 735 GLN A O 1
ATOM 5246 N N . THR A 1 736 ? -24.662 -28.664 92.767 1.00 36.66 736 THR A N 1
ATOM 5247 C CA . THR A 1 736 ? -23.323 -29.250 92.450 1.00 36.66 736 THR A CA 1
ATOM 5248 C C . THR A 1 736 ? -22.282 -29.436 93.574 1.00 36.66 736 THR A C 1
ATOM 5250 O O . THR A 1 736 ? -22.058 -28.475 94.308 1.00 36.66 736 THR A O 1
ATOM 5253 N N . PRO A 1 737 ? -21.459 -30.526 93.575 1.00 47.50 737 PRO A N 1
ATOM 5254 C CA . PRO A 1 737 ? -20.713 -30.948 92.367 1.00 47.50 737 PRO A CA 1
ATOM 5255 C C . PRO A 1 737 ? -20.330 -32.453 92.207 1.00 47.50 737 PRO A C 1
ATOM 5257 O O . PRO A 1 737 ? -20.613 -33.296 93.046 1.00 47.50 737 PRO A O 1
ATOM 5260 N N . ALA A 1 738 ? -19.554 -32.711 91.137 1.00 28.08 738 ALA A N 1
ATOM 5261 C CA . ALA A 1 738 ? -18.432 -33.672 91.043 1.00 28.08 738 ALA A CA 1
ATOM 5262 C C . ALA A 1 738 ? -18.612 -35.105 90.450 1.00 28.08 738 ALA A C 1
ATOM 5264 O O . ALA A 1 738 ? -19.054 -36.053 91.085 1.00 28.08 738 ALA A O 1
ATOM 5265 N N . THR A 1 739 ? -18.002 -35.256 89.261 1.00 29.94 739 THR A N 1
ATOM 5266 C CA . THR A 1 739 ? -17.053 -36.325 88.840 1.00 29.94 739 THR A CA 1
ATOM 5267 C C . THR A 1 739 ? -17.486 -37.766 88.476 1.00 29.94 739 THR A C 1
ATOM 5269 O O . THR A 1 739 ? -17.507 -38.660 89.310 1.00 29.94 739 THR A O 1
ATOM 5272 N N . LYS A 1 740 ? -17.511 -38.009 87.149 1.00 29.77 740 LYS A N 1
ATOM 5273 C CA . LYS A 1 740 ? -16.472 -38.743 86.364 1.00 29.77 740 LYS A CA 1
ATOM 5274 C C . LYS A 1 740 ? -16.274 -40.268 86.561 1.00 29.77 740 LYS A C 1
ATOM 5276 O O . LYS A 1 740 ? -15.543 -40.669 87.456 1.00 29.77 740 LYS A O 1
ATOM 5281 N N . ALA A 1 741 ? -16.718 -41.054 85.565 1.00 29.56 741 ALA A N 1
ATOM 5282 C CA . ALA A 1 741 ? -16.084 -42.251 84.944 1.00 29.56 741 ALA A CA 1
ATOM 5283 C C . ALA A 1 741 ? -17.148 -43.025 84.119 1.00 29.56 741 ALA A C 1
ATOM 5285 O O . ALA A 1 741 ? -18.296 -43.059 84.539 1.00 29.56 741 ALA A O 1
ATOM 5286 N N . ALA A 1 742 ? -16.890 -43.682 82.981 1.00 30.55 742 ALA A N 1
ATOM 5287 C CA . ALA A 1 742 ? -15.764 -43.643 82.041 1.00 30.55 742 ALA A CA 1
ATOM 5288 C C . ALA A 1 742 ? -16.221 -44.156 80.644 1.00 30.55 742 ALA A C 1
ATOM 5290 O O . ALA A 1 742 ? -17.207 -44.877 80.529 1.00 30.55 742 ALA A O 1
ATOM 5291 N N . GLN A 1 743 ? -15.469 -43.802 79.595 1.00 31.36 743 GLN A N 1
ATOM 5292 C CA . GLN A 1 743 ? -15.387 -44.525 78.305 1.00 31.36 743 GLN A CA 1
ATOM 5293 C C . GLN A 1 743 ? -14.852 -45.968 78.516 1.00 31.36 743 GLN A C 1
ATOM 5295 O O . GLN A 1 743 ? -14.316 -46.203 79.603 1.00 31.36 743 GLN A O 1
ATOM 5300 N N . PRO A 1 744 ? -14.908 -46.925 77.548 1.00 50.84 744 PRO A N 1
ATOM 5301 C CA . PRO A 1 744 ? -14.695 -46.779 76.084 1.00 50.84 744 PRO A CA 1
ATOM 5302 C C . PRO A 1 744 ? -15.640 -47.660 75.213 1.00 50.84 744 PRO A C 1
ATOM 5304 O O . PRO A 1 744 ? -16.569 -48.256 75.737 1.00 50.84 744 PRO A O 1
ATOM 5307 N N . ALA A 1 745 ? -15.450 -47.890 73.905 1.00 33.56 745 ALA A N 1
ATOM 5308 C CA . ALA A 1 745 ? -15.072 -47.069 72.736 1.00 33.56 745 ALA A CA 1
ATOM 5309 C C . ALA A 1 745 ? -15.205 -47.963 71.472 1.00 33.56 745 ALA A C 1
ATOM 5311 O O . ALA A 1 745 ? -15.309 -49.180 71.607 1.00 33.56 745 ALA A O 1
ATOM 5312 N N . THR A 1 746 ? -15.039 -47.388 70.267 1.00 32.31 746 THR A N 1
ATOM 5313 C CA . THR A 1 746 ? -14.691 -48.080 68.989 1.00 32.31 746 THR A CA 1
ATOM 5314 C C . THR A 1 746 ? -15.703 -49.093 68.400 1.00 32.31 746 THR A C 1
ATOM 5316 O O . THR A 1 746 ? -16.515 -49.642 69.125 1.00 32.31 746 THR A O 1
ATOM 5319 N N . ARG A 1 747 ? -15.705 -49.470 67.105 1.00 31.92 747 ARG A N 1
ATOM 5320 C CA . ARG A 1 747 ? -15.247 -48.926 65.788 1.00 31.92 747 ARG A CA 1
ATOM 5321 C C . ARG A 1 747 ? -15.600 -50.018 64.731 1.00 31.92 747 ARG A C 1
ATOM 5323 O O . ARG A 1 747 ? -15.850 -51.150 65.115 1.00 31.92 747 ARG A O 1
ATOM 5330 N N . VAL A 1 748 ? -15.463 -49.710 63.434 1.00 29.62 748 VAL A N 1
ATOM 5331 C CA . VAL A 1 748 ? -15.240 -50.655 62.299 1.00 29.62 748 VAL A CA 1
ATOM 5332 C C . VAL A 1 748 ? -16.479 -51.226 61.571 1.00 29.62 748 VAL A C 1
ATOM 5334 O O . VAL A 1 748 ? -17.084 -52.198 61.987 1.00 29.62 748 VAL A O 1
ATOM 5337 N N . GLU A 1 749 ? -16.747 -50.608 60.414 1.00 28.67 749 GLU A N 1
ATOM 5338 C CA . GLU A 1 749 ? -16.892 -51.190 59.058 1.00 28.67 749 GLU A CA 1
ATOM 5339 C C . GLU A 1 749 ? -17.800 -52.409 58.708 1.00 28.67 749 GLU A C 1
ATOM 5341 O O . GLU A 1 749 ? -17.612 -53.519 59.191 1.00 28.67 749 GLU A O 1
ATOM 5346 N N . LYS A 1 750 ? -18.529 -52.209 57.586 1.00 29.69 750 LYS A N 1
ATOM 5347 C CA . LYS A 1 750 ? -18.485 -52.967 56.297 1.00 29.69 750 LYS A CA 1
ATOM 5348 C C . LYS A 1 750 ? -19.555 -54.010 55.895 1.00 29.69 750 LYS A C 1
ATOM 5350 O O . LYS A 1 750 ? -19.845 -54.970 56.590 1.00 29.69 750 LYS A O 1
ATOM 5355 N N . HIS A 1 751 ? -19.881 -53.864 54.599 1.00 28.95 751 HIS A N 1
ATOM 5356 C CA . HIS A 1 751 ? -20.286 -54.843 53.572 1.00 28.95 751 HIS A CA 1
ATOM 5357 C C . HIS A 1 751 ? -21.709 -55.431 53.542 1.00 28.95 751 HIS A C 1
ATOM 5359 O O . HIS A 1 751 ? -22.293 -55.804 54.551 1.00 28.95 751 HIS A O 1
ATOM 5365 N N . GLY A 1 752 ? -22.219 -55.564 52.305 1.00 29.64 752 GLY A N 1
ATOM 5366 C CA . GLY A 1 752 ? -23.495 -56.202 51.964 1.00 29.64 752 GLY A CA 1
ATOM 5367 C C . GLY A 1 752 ? -23.978 -55.870 50.542 1.00 29.64 752 GLY A C 1
ATOM 5368 O O . GLY A 1 752 ? -24.926 -55.108 50.394 1.00 29.64 752 GLY A O 1
ATOM 5369 N N . ASP A 1 753 ? -23.323 -56.411 49.508 1.00 32.59 753 ASP A N 1
ATOM 5370 C CA . ASP A 1 753 ? -23.747 -56.306 48.094 1.00 32.59 753 ASP A CA 1
ATOM 5371 C C . ASP A 1 753 ? -25.098 -56.984 47.789 1.00 32.59 753 ASP A C 1
ATOM 5373 O O . ASP A 1 753 ? -25.455 -57.957 48.463 1.00 32.59 753 ASP A O 1
ATOM 5377 N N . LYS A 1 754 ? -25.749 -56.529 46.695 1.00 34.28 754 LYS A N 1
ATOM 5378 C CA . LYS A 1 754 ? -26.434 -57.299 45.610 1.00 34.28 754 LYS A CA 1
ATOM 5379 C C . LYS A 1 754 ? -27.608 -56.513 44.986 1.00 34.28 754 LYS A C 1
ATOM 5381 O O . LYS A 1 754 ? -28.306 -55.810 45.702 1.00 34.28 754 LYS A O 1
ATOM 5386 N N . ASP A 1 755 ? -28.003 -56.695 43.721 1.00 33.31 755 ASP A N 1
ATOM 5387 C CA . ASP A 1 755 ? -27.264 -56.965 42.472 1.00 33.31 755 ASP A CA 1
ATOM 5388 C C . ASP A 1 755 ? -28.226 -56.787 41.262 1.00 33.31 755 ASP A C 1
ATOM 5390 O O . ASP A 1 755 ? -29.427 -56.992 41.422 1.00 33.31 755 ASP A O 1
ATOM 5394 N N . HIS A 1 756 ? -27.688 -56.526 40.059 1.00 33.56 756 HIS A N 1
ATOM 5395 C CA . HIS A 1 756 ? -28.320 -56.705 38.722 1.00 33.56 756 HIS A CA 1
ATOM 5396 C C . HIS A 1 756 ? -29.556 -55.832 38.317 1.00 33.56 756 HIS A C 1
ATOM 5398 O O . HIS A 1 756 ? -30.402 -55.503 39.132 1.00 33.56 756 HIS A O 1
ATOM 5404 N N . ALA A 1 757 ? -29.825 -55.491 37.037 1.00 32.75 757 ALA A N 1
ATOM 5405 C CA . ALA A 1 757 ? -29.021 -55.432 35.795 1.00 32.75 757 ALA A CA 1
ATOM 5406 C C . ALA A 1 757 ? -29.804 -54.755 34.622 1.00 32.75 757 ALA A C 1
ATOM 5408 O O . ALA A 1 757 ? -31.031 -54.696 34.665 1.00 32.75 757 ALA A O 1
ATOM 5409 N N . LYS A 1 758 ? -29.073 -54.417 33.527 1.00 33.81 758 LYS A N 1
ATOM 5410 C CA . LYS A 1 758 ? -29.447 -53.876 32.173 1.00 33.81 758 LYS A CA 1
ATOM 5411 C C . LYS A 1 758 ? -29.192 -52.356 32.021 1.00 33.81 758 LYS A C 1
ATOM 5413 O O . LYS A 1 758 ? -29.963 -51.570 32.545 1.00 33.81 758 LYS A O 1
ATOM 5418 N N . LYS A 1 759 ? -28.062 -51.852 31.474 1.00 33.06 759 LYS A N 1
ATOM 5419 C CA . LYS A 1 759 ? -27.424 -51.980 30.120 1.00 33.06 759 LYS A CA 1
ATOM 5420 C C . LYS A 1 759 ? -28.346 -51.540 28.965 1.00 33.06 759 LYS A C 1
ATOM 5422 O O . LYS A 1 759 ? -29.455 -52.053 28.916 1.00 33.06 759 LYS A O 1
ATOM 5427 N N . ALA A 1 760 ? -27.953 -50.738 27.959 1.00 36.03 760 ALA A N 1
ATOM 5428 C CA . ALA A 1 760 ? -26.755 -49.917 27.604 1.00 36.03 760 ALA A CA 1
ATOM 5429 C C . ALA A 1 760 ? -27.121 -49.105 26.304 1.00 36.03 760 ALA A C 1
ATOM 5431 O O . ALA A 1 760 ? -28.293 -49.188 25.934 1.00 36.03 760 ALA A O 1
ATOM 5432 N N . PRO A 1 761 ? -26.226 -48.451 25.508 1.00 52.72 761 PRO A N 1
ATOM 5433 C CA . PRO A 1 761 ? -24.877 -47.870 25.720 1.00 52.72 761 PRO A CA 1
ATOM 5434 C C . PRO A 1 761 ? -24.790 -46.344 25.369 1.00 52.72 761 PRO A C 1
ATOM 5436 O O . PRO A 1 761 ? -25.564 -45.839 24.569 1.00 52.72 761 PRO A O 1
ATOM 5439 N N . VAL A 1 762 ? -23.965 -45.532 26.048 1.00 33.47 762 VAL A N 1
ATOM 5440 C CA . VAL A 1 762 ? -22.580 -45.083 25.704 1.00 33.47 762 VAL A CA 1
ATOM 5441 C C . VAL A 1 762 ? -22.404 -44.182 24.461 1.00 33.47 762 VAL A C 1
ATOM 5443 O O . VAL A 1 762 ? -22.399 -44.657 23.331 1.00 33.47 762 VAL A O 1
ATOM 5446 N N . ALA A 1 763 ? -22.005 -42.929 24.714 1.00 30.97 763 ALA A N 1
ATOM 5447 C CA . ALA A 1 763 ? -20.965 -42.216 23.961 1.00 30.97 763 ALA A CA 1
ATOM 5448 C C . ALA A 1 763 ? -20.179 -41.319 24.942 1.00 30.97 763 ALA A C 1
ATOM 5450 O O . ALA A 1 763 ? -20.774 -40.518 25.657 1.00 30.97 763 ALA A O 1
ATOM 5451 N N . GLN A 1 764 ? -18.855 -41.481 25.024 1.00 30.20 764 GLN A N 1
ATOM 5452 C CA . GLN A 1 764 ? -18.007 -40.800 26.011 1.00 30.20 764 GLN A CA 1
ATOM 5453 C C . GLN A 1 764 ? -16.686 -40.383 25.348 1.00 30.20 764 GLN A C 1
ATOM 5455 O O . GLN A 1 764 ? -15.996 -41.219 24.768 1.00 30.20 764 GLN A O 1
ATOM 5460 N N . LYS A 1 765 ? -16.309 -39.104 25.454 1.00 29.58 765 LYS A N 1
ATOM 5461 C CA . LYS A 1 765 ? -14.938 -38.629 25.211 1.00 29.58 765 LYS A CA 1
ATOM 5462 C C . LYS A 1 765 ? -14.489 -37.836 26.431 1.00 29.58 765 LYS A C 1
ATOM 5464 O O . LYS A 1 765 ? -15.094 -36.825 26.766 1.00 29.58 765 LYS A O 1
ATOM 5469 N N . ALA A 1 766 ? -13.455 -38.332 27.102 1.00 31.17 766 ALA A N 1
ATOM 5470 C CA . ALA A 1 766 ? -12.874 -37.693 28.273 1.00 31.17 766 ALA A CA 1
ATOM 5471 C C . ALA A 1 766 ? -11.766 -36.712 27.865 1.00 31.17 766 ALA A C 1
ATOM 5473 O O . ALA A 1 766 ? -10.936 -37.021 27.010 1.00 31.17 766 ALA A O 1
ATOM 5474 N N . THR A 1 767 ? -11.726 -35.554 28.518 1.00 31.38 767 THR A N 1
ATOM 5475 C CA . THR A 1 767 ? -10.596 -34.623 28.490 1.00 31.38 767 THR A CA 1
ATOM 5476 C C . THR A 1 767 ? -9.545 -35.064 29.510 1.00 31.38 767 THR A C 1
ATOM 5478 O O . THR A 1 767 ? -9.777 -35.046 30.717 1.00 31.38 767 THR A O 1
ATOM 5481 N N . GLY A 1 768 ? -8.375 -35.483 29.025 1.00 31.17 768 GLY A N 1
ATOM 5482 C CA . GLY A 1 768 ? -7.240 -35.847 29.871 1.00 31.17 768 GLY A CA 1
ATOM 5483 C C . GLY A 1 768 ? -6.383 -34.631 30.217 1.00 31.17 768 GLY A C 1
ATOM 5484 O O . GLY A 1 768 ? -5.668 -34.120 29.361 1.00 31.17 768 GLY A O 1
ATOM 5485 N N . ILE A 1 769 ? -6.415 -34.197 31.477 1.00 33.03 769 ILE A N 1
ATOM 5486 C CA . ILE A 1 769 ? -5.416 -33.275 32.035 1.00 33.03 769 ILE A CA 1
ATOM 5487 C C . ILE A 1 769 ? -4.160 -34.083 32.384 1.00 33.03 769 ILE A C 1
ATOM 5489 O O . ILE A 1 769 ? -4.252 -35.176 32.943 1.00 33.03 769 ILE A O 1
ATOM 5493 N N . SER A 1 770 ? -2.971 -33.548 32.112 1.00 33.56 770 SER A N 1
ATOM 5494 C CA . SER A 1 770 ? -1.725 -34.065 32.689 1.00 33.56 770 SER A CA 1
ATOM 5495 C C . SER A 1 770 ? -0.749 -32.933 32.969 1.00 33.56 770 SER A C 1
ATOM 5497 O O . SER A 1 770 ? -0.360 -32.185 32.077 1.00 33.56 770 SER A O 1
ATOM 5499 N N . GLN A 1 771 ? -0.360 -32.811 34.237 1.00 33.69 771 GLN A N 1
ATOM 5500 C CA . GLN A 1 771 ? 0.698 -31.907 34.668 1.00 33.69 771 GLN A CA 1
ATOM 5501 C C . GLN A 1 771 ? 2.068 -32.522 34.366 1.00 33.69 771 GLN A C 1
ATOM 5503 O O . GLN A 1 771 ? 2.290 -33.700 34.653 1.00 33.69 771 GLN A O 1
ATOM 5508 N N . LYS A 1 772 ? 3.033 -31.700 33.946 1.00 33.72 772 LYS A N 1
ATOM 5509 C CA . LYS A 1 772 ? 4.440 -31.925 34.298 1.00 33.72 772 LYS A CA 1
ATOM 5510 C C . LYS A 1 772 ? 5.184 -30.592 34.396 1.00 33.72 772 LYS A C 1
ATOM 5512 O O . LYS A 1 772 ? 5.117 -29.769 33.491 1.00 33.72 772 LYS A O 1
ATOM 5517 N N . LYS A 1 773 ? 5.852 -30.381 35.529 1.00 34.19 773 LYS A N 1
ATOM 5518 C CA . LYS A 1 773 ? 6.706 -29.225 35.859 1.00 34.19 773 LYS A CA 1
ATOM 5519 C C . LYS A 1 773 ? 8.163 -29.700 35.989 1.00 34.19 773 LYS A C 1
ATOM 5521 O O . LYS A 1 773 ? 8.376 -30.906 36.102 1.00 34.19 773 LYS A O 1
ATOM 5526 N N . LEU A 1 774 ? 9.084 -28.733 36.135 1.00 28.09 774 LEU A N 1
ATOM 5527 C CA . LEU A 1 774 ? 10.534 -28.871 36.410 1.00 28.09 774 LEU A CA 1
ATOM 5528 C C . LEU A 1 774 ? 11.373 -29.200 35.155 1.00 28.09 774 LEU A C 1
ATOM 5530 O O . LEU A 1 774 ? 10.960 -30.051 34.377 1.00 28.09 774 LEU A O 1
ATOM 5534 N N . ILE A 1 775 ? 12.548 -28.609 34.896 1.00 34.38 775 ILE A N 1
ATOM 5535 C CA . ILE A 1 775 ? 13.353 -27.519 35.506 1.00 34.38 775 ILE A CA 1
ATOM 5536 C C . ILE A 1 775 ? 14.264 -27.002 34.361 1.00 34.38 775 ILE A C 1
ATOM 5538 O O . ILE A 1 775 ? 14.733 -27.839 33.597 1.00 34.38 775 ILE A O 1
ATOM 5542 N N . ASP A 1 776 ? 14.499 -25.691 34.206 1.00 26.91 776 ASP A N 1
ATOM 5543 C CA . ASP A 1 776 ? 15.834 -25.082 34.421 1.00 26.91 776 ASP A CA 1
ATOM 5544 C C . ASP A 1 776 ? 15.863 -23.555 34.234 1.00 26.91 776 ASP A C 1
ATOM 5546 O O . ASP A 1 776 ? 14.982 -22.969 33.603 1.00 26.91 776 ASP A O 1
ATOM 5550 N N . ALA A 1 777 ? 16.861 -22.909 34.843 1.00 32.59 777 ALA A N 1
ATOM 5551 C CA . ALA A 1 777 ? 17.022 -21.454 34.879 1.00 32.59 777 ALA A CA 1
ATOM 5552 C C . ALA A 1 777 ? 18.203 -20.969 34.019 1.00 32.59 777 ALA A C 1
ATOM 5554 O O . ALA A 1 777 ? 19.234 -21.629 33.928 1.00 32.59 777 ALA A O 1
ATOM 5555 N N . GLY A 1 778 ? 18.085 -19.768 33.442 1.00 28.91 778 GLY A N 1
ATOM 5556 C CA . GLY A 1 778 ? 19.144 -19.170 32.623 1.00 28.91 778 GLY A CA 1
ATOM 5557 C C . GLY A 1 778 ? 18.909 -17.690 32.331 1.00 28.91 778 GLY A C 1
ATOM 5558 O O . GLY A 1 778 ? 18.419 -17.333 31.265 1.00 28.91 778 GLY A O 1
ATOM 5559 N N . PHE A 1 779 ? 19.258 -16.820 33.282 1.00 32.03 779 PHE A N 1
ATOM 5560 C CA . PHE A 1 779 ? 19.359 -15.376 33.041 1.00 32.03 779 PHE A CA 1
ATOM 5561 C C . PHE A 1 779 ? 20.497 -15.087 32.053 1.00 32.03 779 PHE A C 1
ATOM 5563 O O . PHE A 1 779 ? 21.627 -15.508 32.298 1.00 32.03 779 PHE A O 1
ATOM 5570 N N . LEU A 1 780 ? 20.246 -14.286 31.013 1.00 29.73 780 LEU A N 1
ATOM 5571 C CA . LEU A 1 780 ? 21.323 -13.611 30.285 1.00 29.73 780 LEU A CA 1
ATOM 5572 C C . LEU A 1 780 ? 20.885 -12.240 29.754 1.00 29.73 780 LEU A C 1
ATOM 5574 O O . LEU A 1 780 ? 20.255 -12.106 28.709 1.00 29.73 780 LEU A O 1
ATOM 5578 N N . THR A 1 781 ? 21.262 -11.202 30.497 1.00 34.81 781 THR A N 1
ATOM 5579 C CA . THR A 1 781 ? 21.385 -9.832 29.996 1.00 34.81 781 THR A CA 1
ATOM 5580 C C . THR A 1 781 ? 22.669 -9.694 29.183 1.00 34.81 781 THR A C 1
ATOM 5582 O O . THR A 1 781 ? 23.736 -10.087 29.654 1.00 34.81 781 THR A O 1
ATOM 5585 N N . SER A 1 782 ? 22.609 -9.044 28.020 1.00 31.20 782 SER A N 1
ATOM 5586 C CA . SER A 1 782 ? 23.802 -8.489 27.373 1.00 31.20 782 SER A CA 1
ATOM 5587 C C . SER A 1 782 ? 23.447 -7.266 26.528 1.00 31.20 782 SER A C 1
ATOM 5589 O O . SER A 1 782 ? 22.674 -7.351 25.578 1.00 31.20 782 SER A O 1
ATOM 5591 N N . ALA A 1 783 ? 24.000 -6.120 26.919 1.00 32.75 783 ALA A N 1
ATOM 5592 C CA . ALA A 1 783 ? 24.151 -4.946 26.065 1.00 32.75 783 ALA A CA 1
ATOM 5593 C C . ALA A 1 783 ? 25.591 -4.920 25.506 1.00 32.75 783 ALA A C 1
ATOM 5595 O O . ALA A 1 783 ? 26.362 -5.838 25.776 1.00 32.75 783 ALA A O 1
ATOM 5596 N N . ILE A 1 784 ? 25.972 -3.818 24.841 1.00 32.97 784 ILE A N 1
ATOM 5597 C CA . ILE A 1 784 ? 27.231 -3.606 24.087 1.00 32.97 784 ILE A CA 1
ATOM 5598 C C . ILE A 1 784 ? 27.158 -4.244 22.680 1.00 32.97 784 ILE A C 1
ATOM 5600 O O . ILE A 1 784 ? 26.922 -5.435 22.554 1.00 32.97 784 ILE A O 1
ATOM 5604 N N . GLY A 1 785 ? 27.357 -3.541 21.560 1.00 28.88 785 GLY A N 1
ATOM 5605 C CA . GLY A 1 785 ? 27.548 -2.101 21.343 1.00 28.88 785 GLY A CA 1
ATOM 5606 C C . GLY A 1 785 ? 28.709 -1.800 20.390 1.00 28.88 785 GLY A C 1
ATOM 5607 O O . GLY A 1 785 ? 29.820 -2.279 20.602 1.00 28.88 785 GLY A O 1
ATOM 5608 N N . THR A 1 786 ? 28.490 -0.960 19.372 1.00 33.59 786 THR A N 1
ATOM 5609 C CA . THR A 1 786 ? 29.576 -0.219 18.697 1.00 33.59 786 THR A CA 1
ATOM 5610 C C . THR A 1 786 ? 29.033 1.008 17.953 1.00 33.59 786 THR A C 1
ATOM 5612 O O . THR A 1 786 ? 28.184 0.887 17.076 1.00 33.59 786 THR A O 1
ATOM 5615 N N . MET A 1 787 ? 29.541 2.196 18.295 1.00 31.11 787 MET A N 1
ATOM 5616 C CA . MET A 1 787 ? 29.416 3.428 17.503 1.00 31.11 787 MET A CA 1
ATOM 5617 C C . MET A 1 787 ? 30.772 3.759 16.867 1.00 31.11 787 MET A C 1
ATOM 5619 O O . MET A 1 787 ? 31.785 3.603 17.545 1.00 31.11 787 MET A O 1
ATOM 5623 N N . ALA A 1 788 ? 30.772 4.306 15.646 1.00 31.02 788 ALA A N 1
ATOM 5624 C CA . ALA A 1 788 ? 31.586 5.454 15.188 1.00 31.02 788 ALA A CA 1
ATOM 5625 C C . ALA A 1 788 ? 31.331 5.640 13.671 1.00 31.02 788 ALA A C 1
ATOM 5627 O O . ALA A 1 788 ? 31.588 4.721 12.906 1.00 31.02 788 ALA A O 1
ATOM 5628 N N . TRP A 1 789 ? 30.621 6.661 13.176 1.00 31.88 789 TRP A N 1
ATOM 5629 C CA . TRP A 1 789 ? 30.904 8.113 13.120 1.00 31.88 789 TRP A CA 1
ATOM 5630 C C . TRP A 1 789 ? 31.957 8.513 12.066 1.00 31.88 789 TRP A C 1
ATOM 5632 O O . TRP A 1 789 ? 33.067 7.995 12.056 1.00 31.88 789 TRP A O 1
ATOM 5642 N N . GLY A 1 790 ? 31.606 9.470 11.195 1.00 27.98 790 GLY A N 1
ATOM 5643 C CA . GLY A 1 790 ? 32.482 9.973 10.127 1.00 27.98 790 GLY A CA 1
ATOM 5644 C C . GLY A 1 790 ? 31.793 11.005 9.226 1.00 27.98 790 GLY A C 1
ATOM 5645 O O . GLY A 1 790 ? 31.187 10.651 8.219 1.00 27.98 790 GLY A O 1
ATOM 5646 N N . PHE A 1 791 ? 31.876 12.290 9.587 1.00 32.44 791 PHE A N 1
ATOM 5647 C CA . PHE A 1 791 ? 31.213 13.400 8.887 1.00 32.44 791 PHE A CA 1
ATOM 5648 C C . PHE A 1 791 ? 32.233 14.292 8.140 1.00 32.44 791 PHE A C 1
ATOM 5650 O O . PHE A 1 791 ? 33.200 14.751 8.732 1.00 32.44 791 PHE A O 1
ATOM 5657 N N . ALA A 1 792 ? 31.968 14.554 6.855 1.00 35.38 792 ALA A N 1
ATOM 5658 C CA . ALA A 1 792 ? 32.379 15.692 6.005 1.00 35.38 792 ALA A CA 1
ATOM 5659 C C . ALA A 1 792 ? 33.840 16.256 5.927 1.00 35.38 792 ALA A C 1
ATOM 5661 O O . ALA A 1 792 ? 34.406 16.773 6.881 1.00 35.38 792 ALA A O 1
ATOM 5662 N N . LYS A 1 793 ? 34.264 16.454 4.657 1.00 34.34 793 LYS A N 1
ATOM 5663 C CA . LYS A 1 793 ? 35.049 17.584 4.068 1.00 34.34 793 LYS A CA 1
ATOM 5664 C C . LYS A 1 793 ? 36.600 17.692 4.190 1.00 34.34 793 LYS A C 1
ATOM 5666 O O . LYS A 1 793 ? 37.133 18.300 5.106 1.00 34.34 793 LYS A O 1
ATOM 5671 N N . ARG A 1 794 ? 37.236 17.436 3.026 1.00 36.00 794 ARG A N 1
ATOM 5672 C CA . ARG A 1 794 ? 38.017 18.399 2.185 1.00 36.00 794 ARG A CA 1
ATOM 5673 C C . ARG A 1 794 ? 39.411 18.890 2.662 1.00 36.00 794 ARG A C 1
ATOM 5675 O O . ARG A 1 794 ? 39.466 19.877 3.382 1.00 36.00 794 ARG A O 1
ATOM 5682 N N . TYR A 1 795 ? 40.504 18.400 2.037 1.00 34.88 795 TYR A N 1
ATOM 5683 C CA . TYR A 1 795 ? 41.415 19.206 1.169 1.00 34.88 795 TYR A CA 1
ATOM 5684 C C . TYR A 1 795 ? 42.612 18.431 0.545 1.00 34.88 795 TYR A C 1
ATOM 5686 O O . TYR A 1 795 ? 43.265 17.662 1.236 1.00 34.88 795 TYR A O 1
ATOM 5694 N N . LYS A 1 796 ? 42.974 18.848 -0.691 1.00 37.56 796 LYS A N 1
ATOM 5695 C CA . LYS A 1 796 ? 44.245 18.718 -1.470 1.00 37.56 796 LYS A CA 1
ATOM 5696 C C . LYS A 1 796 ? 44.397 17.602 -2.530 1.00 37.56 796 LYS A C 1
ATOM 5698 O O . LYS A 1 796 ? 44.368 16.430 -2.202 1.00 37.56 796 LYS A O 1
ATOM 5703 N N . LYS A 1 797 ? 44.665 18.084 -3.764 1.00 46.06 797 LYS A N 1
ATOM 5704 C CA . LYS A 1 797 ? 45.696 17.714 -4.773 1.00 46.06 797 LYS A CA 1
ATOM 5705 C C . LYS A 1 797 ? 46.223 16.262 -4.793 1.00 46.06 797 LYS A C 1
ATOM 5707 O O . LYS A 1 797 ? 46.634 15.767 -3.752 1.00 46.06 797 LYS A O 1
ATOM 5712 N N . ASN A 1 798 ? 46.405 15.615 -5.948 1.00 36.09 798 ASN A N 1
ATOM 5713 C CA . ASN A 1 798 ? 46.502 16.118 -7.338 1.00 36.09 798 ASN A CA 1
ATOM 5714 C C . ASN A 1 798 ? 45.407 15.560 -8.252 1.00 36.09 798 ASN A C 1
ATOM 5716 O O . ASN A 1 798 ? 44.905 14.463 -7.937 1.00 36.09 798 ASN A O 1
#

Radius of gyration: 90.64 Å; Cα contacts (8 Å, |Δi|>4): 722; chains: 1; bounding box: 184×87×262 Å